Protein AF-A0AA36IK86-F1 (afdb_monomer_lite)

Secondary structure (DSSP, 8-state):
-HHHHHHHHHHTTS----S-PPPTHHHHHHHH-HHHHHHHHHHHHHHSS-S-------------HHHHHHHHHHHHTT--TTS-SSS--S----SSHHHHHHHHTTS-HHHHHHHHHHHTTS---S-S--HHHHHHHHHHHHHHHHH---HHHHHHHHHHHHHH---SS-HHHHHHHHHHHHHH--SS--HHHHHHHHHHHHHHHHHHHHHHHHHHHHHHHHHHHHT-----------------HHHHHHHHHHHHHHHHHHHHHTT--HHHHHHHHHHHHHH---------BPPPTTSPPPTTTB-----HHHHHHHHHHHHHHSEEEEE--TTSSHHHHHHHHHHH-TTTEEE-PPPPGGGTT-HHHHHHHHHHHHHTT-GGGTT--HHHHHHHHHHTT-EEEEETGGGGGG-HHHHHHHHS--TT-SSPPEEEEEES-S-EE-TT--EEPPPTT--EEEEE------THHHHHHHHHTT--B-HHHHHHHHHHTTT-HHHHHHHHHHHHHHTTT--PPB-HHHHHHHHHHHHHT--TT---TTSHHHHHTTSTTTS--GGGSSGGG--HHHHHHHHH--BS---HHHHHHHHHHTSEEEPPPP-SSPPPSEEE--TTSTT--EEES-HHHHHHHHHHHHHHH--EEEE----SSHHHHHHHHGGG--HHHHHS----TT-------TTSSPPHHHHHHHHHHHHHHHTS-EEEEEETTTEEEEEEEE-TTS-EEEEEEEEGGGHHHHHHHHHHGGG-TT-HHHHT-SEEEEEEE--HHHHHHHHHHSPSSSEEEEEEE-TTSSEEEEEEE-TTSPPEEEEEE-SS--EEEEE-SSSSSEEEEE-EEEEE-PPPTT----PPPEEEEEEE-TTSSS-EE-S--EEE-S---SHHHHHHHHHHHHHHHHHHHHHHHHHHHHHHHHHHHTS------------SS-SSSS---------EEEEEE---

Sequence (968 aa):
MCLCLLGIALALLVQPSPLSPPPRTLLEEFLGSRSMKSLLWMFLFRAECQDNSAEAGDTLFFHEGNALALLIAVAEHGLGLGNVEGLAADSFGLQESLSAAHEFSRGIEPALVACWSRLACQGCTRGQQCRGLGDMCIRTLGFLAARTGSISRRRQAIAEAERVLQDNDTVEKIKAVLRKAQKINPGKWTLSGKKDELKQKLREFVEEAKATLKGLKEDSRRAQVTSWHPGRGGVASRASPQQDSGAEDRRDLEEVVAEADRVLEDNGTVKETKAVLRKAQKIYPEEMPVKRRIPKAEDPAVFTTDVFIPLDETIRKLDVLLQDERVVFLRAGVASGKSTLAQHLCTTQPSKYFGVHAPLAKDATIFEMWDRKMRAAVWGQNSNVKDKDLQDMIRLIYDNDQVLVFDECHLLFACPEFHEQFLKKPSCLKRRPMVLLLSAASEGTDQQGRTYLTPAAVTAKYMWTPPIPHANELVDQLAEADVYLSQDAVAFFMDFCAGHRSLFIRSMEWVQQKQSGDSTRWDLTRAQGEVSQAWDTDNWTETSDDSLMGKLQTVRAIRVNGAFSDPQSIPQQFVDILCEGPTAGMDANLRRKLTLFGFTLPVVPATDRIPEEFTPLDWAKLGTKYGVANYMMASYYRQALAKKRQLTVDVDRSPTSCTDLLLRALPYLLFADVVAIQGDKFGIRSDVSQEELPFEVHYTHAAVRELKRLVGSTNSLESTKKGKVDIYTTLEDGSTFAIEAVMSSRGATSIAKHRDRFESASMTNYAHAQHKCLLIIGKCGDMREIVGKVRDGIEVVGLAPNPSHTGYYVYVKRQGEKVVDFHIPCDGVARGFSWKDEEPFFEISSAQKFKYIEPGSAAPQRPPAVWVCQLGSPDGKNFEVIGNPFQVKGVLANVDDLKKASSQTESYAMLMKLTYTARRTAAGLNQMKNQKSTVANPRQTAMDSRFQLELLEPHSLRLLLAVVTVLG

Radius of gyration: 41.14 Å; chains: 1; bounding box: 147×121×118 Å

Organism: NCBI:txid2562239

pLDDT: mean 70.1, std 23.47, range [23.95, 98.12]

Foldseek 3Di:
DVVVVVVVVVVVVPDDDDDDDDDPVVVCVQVVDPVVVVVVVVVVVVVVPPDDDDDDDDDDDDDDPDPVVVVVVCVVPVDDPPPPPPPDPDDDDPPVVVVVVVVVVVVCVVVVVVVVVVVVPPDDDDDDDCPPVVVVVVVVLVVVLVPDPDPVVVVVSVVVVVVVPPDDPPPVVVVVVVVVVCVVDVDDDDLVVLLVVLLVVLVVLLVVLVVVLVVVVVVVVVVVVVVPDPDDDDDDDDDDDDDPVVVVLSVLSVVLSVQSVCCNVVSHDPVSSVVSVVSSCVSDVPCPQQLAALDALPDQDDPRRYQDDDCPVVVVVVLVVCVVLLAAEEAAFPSQRLVNVLVVCCVVCVVAEFEQEADDLQCLQPQVRSVVSRLVRVCVPPVVRPPDDPLVVQVVQQVSLHEYEYAQCLSNQSHCVRVCSALPADPVDPGGHRYYHYHLFQWHAHPVRDIGGNDPSHPNYWHFRDDQDQLVSRQVSLVSNLQAEDSLLSLVLCLQCVVSVSLSSLLSVLSSVVCVVPSDYDYNLNSLQLLLVLCVVVPLPDCPCNGSSNSNCVNLLAAFDDQPNDLLSDDVVLVQCLFFNWFLPDDRSVRRVCSRRRQKHFDDFDDLDDDDSIHGDDCVDRGGIIHGSAQNNSSSSVNVQCVPWVWDKAFFQDAPAVVQLQLQQLLQCAPSQLSSPPPDPPRDDQPAPPQSHGFFLSVLVSSQVRSCVHNNAWDWDDDPFQDTFSIWDAHPVRAIATEDEDECVVDPVVLQVRVCLLVDPRNNNNVVHPAYEYEYEHASPCQQVSQVPHDADHKYWYWHQDSSNQWTWIWIDHHPDHIDIGIGGNSSFRWGKDADPDPVRIDIGGSMGGDDTHNRPNPPPDFFWKKKFKWWDPPVPDIDTDDDIDTDPDDDPDDVSVVVSVVVVVVVVVVVVVVVVVVVVVVVVVVVVVDDDDDDDDDDDDDDDPPDDDDDDDDDTPIDMDMDGDGD

Structure (mmCIF, N/CA/C/O backbone):
data_AF-A0AA36IK86-F1
#
_entry.id   AF-A0AA36IK86-F1
#
loop_
_atom_site.group_PDB
_atom_site.id
_atom_site.type_symbol
_atom_site.label_atom_id
_atom_site.label_alt_id
_atom_site.label_comp_id
_atom_site.label_asym_id
_atom_site.label_entity_id
_atom_site.label_seq_id
_atom_site.pdbx_PDB_ins_code
_atom_site.Cartn_x
_atom_site.Cartn_y
_atom_site.Cartn_z
_atom_site.occupancy
_atom_site.B_iso_or_equiv
_atom_site.auth_seq_id
_atom_site.auth_comp_id
_atom_site.auth_asym_id
_atom_site.auth_atom_id
_atom_site.pdbx_PDB_model_num
ATOM 1 N N . MET A 1 1 ? 42.528 15.515 8.297 1.00 35.38 1 MET A N 1
ATOM 2 C CA . MET A 1 1 ? 43.358 14.993 7.186 1.00 35.38 1 MET A CA 1
ATOM 3 C C . MET A 1 1 ? 43.595 16.020 6.081 1.00 35.38 1 MET A C 1
ATOM 5 O O . MET A 1 1 ? 44.750 16.339 5.850 1.00 35.38 1 MET A O 1
ATOM 9 N N . CYS A 1 2 ? 42.565 16.603 5.451 1.00 32.81 2 CYS A N 1
ATOM 10 C CA . CYS A 1 2 ? 42.760 17.559 4.343 1.00 32.81 2 CYS A CA 1
ATOM 11 C C . CYS A 1 2 ? 43.526 18.840 4.735 1.00 32.81 2 CYS A C 1
ATOM 13 O O . CYS A 1 2 ? 44.369 19.298 3.975 1.00 32.81 2 CYS A O 1
ATOM 15 N N . LEU A 1 3 ? 43.323 19.362 5.951 1.00 38.00 3 LEU A N 1
ATOM 16 C CA . LEU A 1 3 ? 44.092 20.505 6.473 1.00 38.00 3 LEU A CA 1
ATOM 17 C C . LEU A 1 3 ? 45.570 20.166 6.755 1.00 38.00 3 LEU A C 1
ATOM 19 O O . LEU A 1 3 ? 46.433 21.023 6.605 1.00 38.00 3 LEU A O 1
ATOM 23 N N . CYS A 1 4 ? 45.881 18.910 7.093 1.00 38.34 4 CYS A N 1
ATOM 24 C CA . CYS A 1 4 ? 47.262 18.454 7.286 1.00 38.34 4 CYS A CA 1
ATOM 25 C C . CYS A 1 4 ? 47.987 18.274 5.944 1.00 38.34 4 CYS A C 1
ATOM 27 O O . CYS A 1 4 ? 49.157 18.618 5.834 1.00 38.34 4 CYS A O 1
ATOM 29 N N . LEU A 1 5 ? 47.282 17.797 4.911 1.00 42.06 5 LEU A N 1
ATOM 30 C CA . LEU A 1 5 ? 47.824 17.669 3.553 1.00 42.06 5 LEU A CA 1
ATOM 31 C C . LEU A 1 5 ? 48.064 19.040 2.898 1.00 42.06 5 LEU A C 1
ATOM 33 O O . LEU A 1 5 ? 49.066 19.218 2.211 1.00 42.06 5 LEU A O 1
ATOM 37 N N . LEU A 1 6 ? 47.207 20.029 3.181 1.00 46.16 6 LEU A N 1
ATOM 38 C CA . LEU A 1 6 ? 47.391 21.408 2.720 1.00 46.16 6 LEU A CA 1
ATOM 39 C C . LEU A 1 6 ? 48.584 22.096 3.413 1.00 46.16 6 LEU A C 1
ATOM 41 O O . LEU A 1 6 ? 49.350 22.801 2.760 1.00 46.16 6 LEU A O 1
ATOM 45 N N . GLY A 1 7 ? 48.791 21.836 4.711 1.00 43.41 7 GLY A N 1
ATOM 46 C CA . GLY A 1 7 ? 49.955 22.327 5.459 1.00 43.41 7 GLY A CA 1
ATOM 47 C C . GLY A 1 7 ? 51.288 21.743 4.972 1.00 43.41 7 GLY A C 1
ATOM 48 O O . GLY A 1 7 ? 52.281 22.462 4.909 1.00 43.41 7 GLY A O 1
ATOM 49 N N . ILE A 1 8 ? 51.307 20.471 4.555 1.00 45.62 8 ILE A N 1
ATOM 50 C CA . ILE A 1 8 ? 52.496 19.817 3.981 1.00 45.62 8 ILE A CA 1
ATOM 51 C C . ILE A 1 8 ? 52.805 20.367 2.578 1.00 45.62 8 ILE A C 1
ATOM 53 O O . ILE A 1 8 ? 53.964 20.632 2.270 1.00 45.62 8 ILE A O 1
ATOM 57 N N . ALA A 1 9 ? 51.784 20.611 1.748 1.00 42.94 9 ALA A N 1
ATOM 58 C CA . ALA A 1 9 ? 51.962 21.188 0.413 1.00 42.94 9 ALA A CA 1
ATOM 59 C C . ALA A 1 9 ? 52.493 22.635 0.454 1.00 42.94 9 ALA A C 1
ATOM 61 O O . ALA A 1 9 ? 53.345 23.002 -0.352 1.00 42.94 9 ALA A O 1
ATOM 62 N N . LEU A 1 10 ? 52.042 23.441 1.423 1.00 44.66 10 LEU A N 1
ATOM 63 C CA . LEU A 1 10 ? 52.529 24.810 1.630 1.00 44.66 10 LEU A CA 1
ATOM 64 C C . LEU A 1 10 ? 53.936 24.852 2.248 1.00 44.66 10 LEU A C 1
ATOM 66 O O . LEU A 1 10 ? 54.736 25.703 1.869 1.00 44.66 10 LEU A O 1
ATOM 70 N N . ALA A 1 11 ? 54.278 23.910 3.133 1.00 37.47 11 ALA A N 1
ATOM 71 C CA . ALA A 1 11 ? 55.625 23.802 3.702 1.00 37.47 11 ALA A CA 1
ATOM 72 C C . ALA A 1 11 ? 56.690 23.405 2.660 1.00 37.47 11 ALA A C 1
ATOM 74 O O . ALA A 1 11 ? 57.842 23.821 2.771 1.00 37.47 11 ALA A O 1
ATOM 75 N N . LEU A 1 12 ? 56.305 22.658 1.618 1.00 43.16 12 LEU A N 1
ATOM 76 C CA . LEU A 1 12 ? 57.186 22.280 0.505 1.00 43.16 12 LEU A CA 1
ATOM 77 C C . LEU A 1 12 ? 57.444 23.422 -0.497 1.00 43.16 12 LEU A C 1
ATOM 79 O O . LEU A 1 12 ? 58.373 23.325 -1.294 1.00 43.16 12 LEU A O 1
ATOM 83 N N . LEU A 1 13 ? 56.669 24.512 -0.447 1.00 40.81 13 LE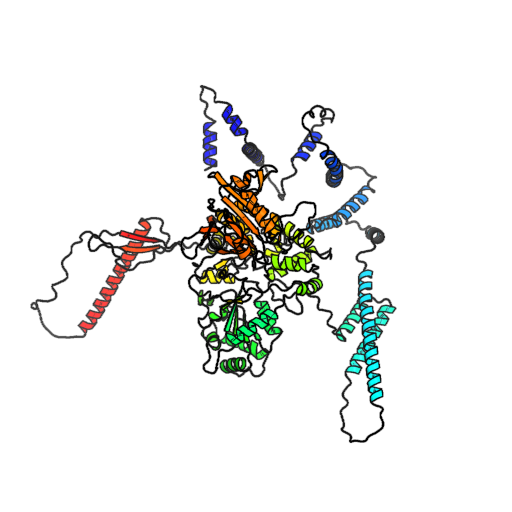U A N 1
ATOM 84 C CA . LEU A 1 13 ? 56.789 25.659 -1.359 1.00 40.81 13 LEU A CA 1
ATOM 85 C C . LEU A 1 13 ? 57.684 26.798 -0.830 1.00 40.81 13 LEU A C 1
ATOM 87 O O . LEU A 1 13 ? 57.946 27.743 -1.568 1.00 40.81 13 LEU A O 1
ATOM 91 N N . VAL A 1 14 ? 58.163 26.731 0.421 1.00 38.38 14 VAL A N 1
ATOM 92 C CA . VAL A 1 14 ? 58.849 27.859 1.097 1.00 38.38 14 VAL A CA 1
ATOM 93 C C . VAL A 1 14 ? 60.348 27.613 1.363 1.00 38.38 14 VAL A C 1
ATOM 95 O O . VAL A 1 14 ? 61.009 28.441 1.983 1.00 38.38 14 VAL A O 1
ATOM 98 N N . GLN A 1 15 ? 60.960 26.538 0.853 1.00 34.00 15 GLN A N 1
ATOM 99 C CA . GLN A 1 15 ? 62.421 26.388 0.950 1.00 34.00 15 GLN A CA 1
ATOM 100 C C . GLN A 1 15 ? 63.154 26.916 -0.295 1.00 34.00 15 GLN A C 1
ATOM 102 O O . GLN A 1 15 ? 62.905 26.428 -1.397 1.00 34.00 15 GLN A O 1
ATOM 107 N N . PRO A 1 16 ? 64.105 27.860 -0.150 1.00 38.59 16 PRO A N 1
ATOM 108 C CA . PRO A 1 16 ? 64.992 28.234 -1.235 1.00 38.59 16 PRO A CA 1
ATOM 109 C C . PRO A 1 16 ? 66.139 27.219 -1.297 1.00 38.59 16 PRO A C 1
ATOM 111 O O . PRO A 1 16 ? 66.931 27.100 -0.364 1.00 38.59 16 PRO A O 1
ATOM 114 N N . SER A 1 17 ? 66.257 26.490 -2.403 1.00 32.44 17 SER A N 1
ATOM 115 C CA . SER A 1 17 ? 67.510 25.828 -2.772 1.00 32.44 17 SER A CA 1
ATOM 116 C C . SER A 1 17 ? 67.908 26.236 -4.187 1.00 32.44 17 SER A C 1
ATOM 118 O O . SER A 1 17 ? 67.065 26.224 -5.087 1.00 32.44 17 SER A O 1
ATOM 120 N N . PRO A 1 18 ? 69.174 26.628 -4.405 1.00 43.75 18 PRO A N 1
ATOM 121 C CA . PRO A 1 18 ? 69.673 26.980 -5.716 1.00 43.75 18 PRO A CA 1
ATOM 122 C C . PRO A 1 18 ? 70.100 25.685 -6.399 1.00 43.75 18 PRO A C 1
ATOM 124 O O . PRO A 1 18 ? 71.032 25.051 -5.927 1.00 43.75 18 PRO A O 1
ATOM 127 N N . LEU A 1 19 ? 69.400 25.276 -7.459 1.00 43.16 19 LEU A N 1
ATOM 128 C CA . LEU A 1 19 ? 69.909 24.549 -8.637 1.00 43.16 19 LEU A CA 1
ATOM 129 C C . LEU A 1 19 ? 68.734 23.847 -9.345 1.00 43.16 19 LEU A C 1
ATOM 131 O O . LEU A 1 19 ? 68.124 22.928 -8.809 1.00 43.16 19 LEU A O 1
ATOM 135 N N . SER A 1 20 ? 68.502 24.268 -10.594 1.00 38.41 20 SER A N 1
ATOM 136 C CA . SER A 1 20 ? 67.535 23.787 -11.604 1.00 38.41 20 SER A CA 1
ATOM 137 C C . SER A 1 20 ? 66.056 24.224 -11.468 1.00 38.41 20 SER A C 1
ATOM 139 O O . SER A 1 20 ? 65.509 24.231 -10.367 1.00 38.41 20 SER A O 1
ATOM 141 N N . PRO A 1 21 ? 65.389 24.618 -12.580 1.00 37.47 21 PRO A N 1
ATOM 142 C CA . PRO A 1 21 ? 63.976 24.998 -12.575 1.00 37.47 21 PRO A CA 1
ATOM 143 C C . PRO A 1 21 ? 63.061 23.760 -12.699 1.00 37.47 21 PRO A C 1
ATOM 145 O O . PRO A 1 21 ? 63.395 22.839 -13.447 1.00 37.47 21 PRO A O 1
ATOM 148 N N . PRO A 1 22 ? 61.887 23.724 -12.038 1.00 35.78 22 PRO A N 1
ATOM 149 C CA . PRO A 1 22 ? 60.910 22.651 -12.215 1.00 35.78 22 PRO A CA 1
ATOM 150 C C . PRO A 1 22 ? 60.043 22.865 -13.479 1.00 35.78 22 PRO A C 1
ATOM 152 O O . PRO A 1 22 ? 59.954 23.986 -13.994 1.00 35.78 22 PRO A O 1
ATOM 155 N N . PRO A 1 23 ? 59.393 21.808 -14.008 1.00 37.34 23 PRO A N 1
ATOM 156 C CA . PRO A 1 23 ? 58.705 21.847 -15.296 1.00 37.34 23 PRO A CA 1
ATOM 157 C C . PRO A 1 23 ? 57.357 22.581 -15.199 1.00 37.34 23 PRO A C 1
ATOM 159 O O . PRO A 1 23 ? 56.517 22.268 -14.357 1.00 37.34 23 PRO A O 1
ATOM 162 N N . ARG A 1 24 ? 57.129 23.541 -16.106 1.00 37.25 24 ARG A N 1
ATOM 163 C CA . ARG A 1 24 ? 55.901 24.361 -16.208 1.00 37.25 24 ARG A CA 1
ATOM 164 C C . ARG A 1 24 ? 54.607 23.566 -16.462 1.00 37.25 24 ARG A C 1
ATOM 166 O O . ARG A 1 24 ? 53.527 24.104 -16.253 1.00 37.25 24 ARG A O 1
ATOM 173 N N . THR A 1 25 ? 54.691 22.300 -16.859 1.00 39.88 25 THR A N 1
ATOM 174 C CA . THR A 1 25 ? 53.545 21.492 -17.311 1.00 39.88 25 THR A CA 1
ATOM 175 C C . THR A 1 25 ? 52.642 20.971 -16.189 1.00 39.88 25 THR A C 1
ATOM 177 O O . THR A 1 25 ? 51.446 20.818 -16.405 1.00 39.88 25 THR A O 1
ATOM 180 N N . LEU A 1 26 ? 53.149 20.792 -14.964 1.00 39.03 26 LEU A N 1
ATOM 181 C CA . LEU A 1 26 ? 52.327 20.323 -13.834 1.00 39.03 26 LEU A CA 1
ATOM 182 C C . LEU A 1 26 ? 51.438 21.425 -13.234 1.00 39.03 26 LEU A C 1
ATOM 184 O O . LEU A 1 26 ? 50.376 21.131 -12.696 1.00 39.03 26 LEU A O 1
ATOM 188 N N . LEU A 1 27 ? 51.835 22.697 -13.351 1.00 36.75 27 LEU A N 1
ATOM 189 C CA . LEU A 1 27 ? 51.058 23.830 -12.836 1.00 36.75 27 LEU A CA 1
ATOM 190 C C . LEU A 1 27 ? 49.898 24.205 -13.778 1.00 36.75 27 LEU A C 1
ATOM 192 O O . LEU A 1 27 ? 48.834 24.605 -13.309 1.00 36.75 27 LEU A O 1
ATOM 196 N N . GLU A 1 28 ? 50.070 24.028 -15.092 1.00 38.75 28 GLU A N 1
ATOM 197 C CA . GLU A 1 28 ? 49.016 24.265 -16.090 1.00 38.75 28 GLU A CA 1
ATOM 198 C C . GLU A 1 28 ? 47.935 23.170 -16.076 1.00 38.75 28 GLU A C 1
ATOM 200 O O . GLU A 1 28 ? 46.751 23.494 -16.182 1.00 38.75 28 GLU A O 1
ATOM 205 N N . GLU A 1 29 ? 48.290 21.903 -15.830 1.00 42.12 29 GLU A N 1
ATOM 206 C CA . GLU A 1 29 ? 47.296 20.833 -15.626 1.00 42.12 29 GLU A CA 1
ATOM 207 C C . GLU A 1 29 ? 46.556 20.964 -14.285 1.00 42.12 29 GLU A C 1
ATOM 209 O O . GLU A 1 29 ? 45.345 20.741 -14.220 1.00 42.12 29 GLU A O 1
ATOM 214 N N . PHE A 1 30 ? 47.236 21.408 -13.222 1.00 38.28 30 PHE A N 1
ATOM 215 C CA . PHE A 1 30 ? 46.611 21.592 -11.908 1.00 38.28 30 PHE A CA 1
ATOM 216 C C . PHE A 1 30 ? 45.671 22.813 -11.862 1.00 38.28 30 PHE A C 1
ATOM 218 O O . PHE A 1 30 ? 44.645 22.787 -11.179 1.00 38.28 30 PHE A O 1
ATOM 225 N N . LEU A 1 31 ? 45.976 23.868 -12.629 1.00 38.97 31 LEU A N 1
ATOM 226 C CA . LEU A 1 31 ? 45.147 25.075 -12.746 1.00 38.97 31 LEU A CA 1
ATOM 227 C C . LEU A 1 31 ? 44.125 25.015 -13.894 1.00 38.97 31 LEU A C 1
ATOM 229 O O . LEU A 1 31 ? 43.240 25.866 -13.947 1.00 38.97 31 LEU A O 1
ATOM 233 N N . GLY A 1 32 ? 44.196 24.033 -14.798 1.00 37.69 32 GLY A N 1
ATOM 234 C CA . GLY A 1 32 ? 43.261 23.859 -15.920 1.00 37.69 32 GLY A CA 1
ATOM 235 C C . GLY A 1 32 ? 41.886 23.293 -15.536 1.00 37.69 32 GLY A C 1
ATOM 236 O O . GLY A 1 32 ? 40.915 23.462 -16.275 1.00 37.69 32 GLY A O 1
ATOM 237 N N . SER A 1 33 ? 41.764 22.673 -14.360 1.00 43.38 33 SER A N 1
ATOM 238 C CA . SER A 1 33 ? 40.505 22.100 -13.868 1.00 43.38 33 SER A CA 1
ATOM 239 C C . SER A 1 33 ? 39.511 23.183 -13.420 1.00 43.38 33 SER A C 1
ATOM 241 O O . SER A 1 33 ? 39.787 23.963 -12.502 1.00 43.38 33 SER A O 1
ATOM 243 N N . ARG A 1 34 ? 38.309 23.200 -14.027 1.00 37.41 34 ARG A N 1
ATOM 244 C CA . ARG A 1 34 ? 37.188 24.099 -13.659 1.00 37.41 34 ARG A CA 1
ATOM 245 C C . ARG A 1 34 ? 36.874 24.055 -12.158 1.00 37.41 34 ARG A C 1
ATOM 247 O O . ARG A 1 34 ? 36.582 25.093 -11.575 1.00 37.41 34 ARG A O 1
ATOM 254 N N . SER A 1 35 ? 37.009 22.890 -11.528 1.00 40.47 35 SER A N 1
ATOM 255 C CA . SER A 1 35 ? 36.700 22.683 -10.109 1.00 40.47 35 SER A CA 1
ATOM 256 C C . SER A 1 35 ? 37.719 23.343 -9.170 1.00 40.47 35 SER A C 1
ATOM 258 O O . SER A 1 35 ? 37.343 23.847 -8.114 1.00 40.47 35 SER A O 1
ATOM 260 N N . MET A 1 36 ? 38.998 23.402 -9.562 1.00 42.16 36 MET A N 1
ATOM 261 C CA . MET A 1 36 ? 40.055 24.042 -8.764 1.00 42.16 36 MET A CA 1
ATOM 262 C C . MET A 1 36 ? 40.052 25.564 -8.902 1.00 42.16 36 MET A C 1
ATOM 264 O O . MET A 1 36 ? 40.287 26.256 -7.914 1.00 42.16 36 MET A O 1
ATOM 268 N N . LYS A 1 37 ? 39.693 26.103 -10.078 1.00 41.16 37 LYS A N 1
ATOM 269 C CA . LYS A 1 37 ? 39.478 27.551 -10.244 1.00 41.16 37 LYS A CA 1
ATOM 270 C C . LYS A 1 37 ? 38.334 28.049 -9.359 1.00 41.16 37 LYS A C 1
ATOM 272 O O . LYS A 1 37 ? 38.489 29.080 -8.717 1.00 41.16 37 LYS A O 1
ATOM 277 N N . SER A 1 38 ? 37.239 27.293 -9.250 1.00 42.47 38 SER A N 1
ATOM 278 C CA . SER A 1 38 ? 36.117 27.617 -8.354 1.00 42.47 38 SER A CA 1
ATOM 279 C C . SER A 1 38 ? 36.476 27.511 -6.865 1.00 42.47 38 SER A C 1
ATOM 281 O O . SER A 1 38 ? 36.053 28.357 -6.081 1.00 42.47 38 SER A O 1
ATOM 283 N N . LEU A 1 39 ? 37.298 26.530 -6.470 1.00 42.41 39 LEU A N 1
ATOM 284 C CA . LEU A 1 39 ? 37.791 26.384 -5.090 1.00 42.41 39 LEU A CA 1
ATOM 285 C C . LEU A 1 39 ? 38.780 27.490 -4.690 1.00 42.41 39 LEU A C 1
ATOM 287 O O . LEU A 1 39 ? 38.699 28.000 -3.573 1.00 42.41 39 LEU A O 1
ATOM 291 N N . LEU A 1 40 ? 39.672 27.894 -5.599 1.00 37.19 40 LEU A N 1
ATOM 292 C CA . LEU A 1 40 ? 40.621 28.990 -5.385 1.00 37.19 40 LEU A CA 1
ATOM 293 C C . LEU A 1 40 ? 39.899 30.347 -5.292 1.00 37.19 40 LEU A C 1
ATOM 295 O O . LEU A 1 40 ? 40.250 31.174 -4.453 1.00 37.19 40 LEU A O 1
ATOM 299 N N . TRP A 1 41 ? 38.839 30.542 -6.085 1.00 38.78 41 TRP A N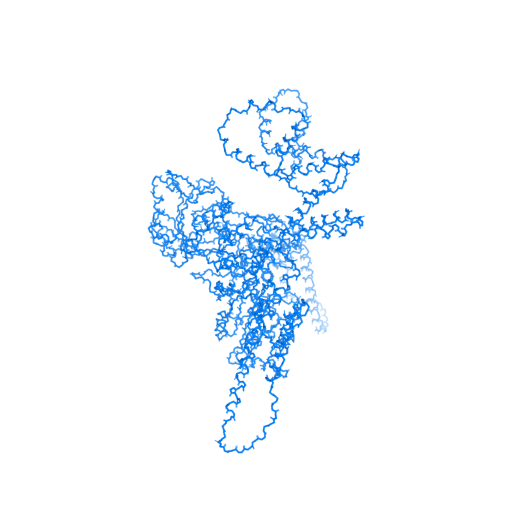 1
ATOM 300 C CA . TRP A 1 41 ? 37.995 31.741 -6.028 1.00 38.78 41 TRP A CA 1
ATOM 301 C C . TRP A 1 41 ? 37.149 31.797 -4.746 1.00 38.78 41 TRP A C 1
ATOM 303 O O . TRP A 1 41 ? 37.068 32.844 -4.114 1.00 38.78 41 TRP A O 1
ATOM 313 N N . MET A 1 42 ? 36.605 30.661 -4.288 1.00 38.22 42 MET A N 1
ATOM 314 C CA . MET A 1 42 ? 35.919 30.567 -2.989 1.00 38.22 42 MET A CA 1
ATOM 315 C C . MET A 1 42 ? 36.841 30.858 -1.796 1.00 38.22 42 MET A C 1
ATOM 317 O O . MET A 1 42 ? 36.387 31.414 -0.797 1.00 38.22 42 MET A O 1
ATOM 321 N N . PHE A 1 43 ? 38.121 30.478 -1.873 1.00 35.72 43 PHE A N 1
ATOM 322 C CA . PHE A 1 43 ? 39.086 30.729 -0.798 1.00 35.72 43 PHE A CA 1
ATOM 323 C C . PHE A 1 43 ? 39.554 32.188 -0.754 1.00 35.72 43 PHE A C 1
ATOM 325 O O . PHE A 1 43 ? 39.669 32.743 0.338 1.00 35.72 43 PHE A O 1
ATOM 332 N N . LEU A 1 44 ? 39.755 32.822 -1.914 1.00 34.19 44 LEU A N 1
ATOM 333 C CA . LEU A 1 44 ? 40.089 34.248 -1.998 1.00 34.19 44 LEU A CA 1
ATOM 334 C C . LEU A 1 44 ? 38.922 35.131 -1.527 1.00 34.19 44 LEU A C 1
ATOM 336 O O . LEU A 1 44 ? 39.143 36.069 -0.771 1.00 34.19 44 LEU A O 1
ATOM 340 N N . PHE A 1 45 ? 37.677 34.755 -1.838 1.00 35.22 45 PHE A N 1
ATOM 341 C CA . PHE A 1 45 ? 36.485 35.489 -1.390 1.00 35.22 45 PHE A CA 1
ATOM 342 C C . PHE A 1 45 ? 36.224 35.361 0.124 1.00 35.22 45 PHE A C 1
ATOM 344 O O . PHE A 1 45 ? 35.640 36.245 0.745 1.00 35.22 45 PHE A O 1
ATOM 351 N N . ARG A 1 46 ? 36.683 34.269 0.754 1.00 33.16 46 ARG A N 1
ATOM 352 C CA . ARG A 1 46 ? 36.557 34.065 2.208 1.00 33.16 46 ARG A CA 1
ATOM 353 C C . ARG A 1 46 ? 37.632 34.804 3.012 1.00 33.16 46 ARG A C 1
ATOM 355 O O . ARG A 1 46 ? 37.398 35.089 4.182 1.00 33.16 46 ARG A O 1
ATOM 362 N N . ALA A 1 47 ? 38.771 35.127 2.398 1.00 29.83 47 ALA A N 1
ATOM 363 C CA . ALA A 1 47 ? 39.835 35.914 3.023 1.00 29.83 47 ALA A CA 1
ATOM 364 C C . ALA A 1 47 ? 39.523 37.425 3.065 1.00 29.83 47 ALA A C 1
ATOM 366 O O . ALA A 1 47 ? 40.086 38.131 3.892 1.00 29.83 47 ALA A O 1
ATOM 367 N N . GLU A 1 48 ? 38.582 37.907 2.245 1.00 31.88 48 GLU A N 1
ATOM 368 C CA . GLU A 1 48 ? 38.151 39.317 2.202 1.00 31.88 48 GLU A CA 1
ATOM 369 C C . GLU A 1 48 ? 36.924 39.631 3.085 1.00 31.88 48 GLU A C 1
ATOM 371 O O . GLU A 1 48 ? 36.521 40.782 3.200 1.00 31.88 48 GLU A O 1
ATOM 376 N N . CYS A 1 49 ? 36.341 38.628 3.756 1.00 31.36 49 CYS A N 1
ATOM 377 C CA . CYS A 1 49 ? 35.158 38.782 4.622 1.00 31.36 49 CYS A CA 1
ATOM 378 C C . CYS A 1 49 ? 35.458 38.621 6.126 1.00 31.36 49 CYS A C 1
ATOM 380 O O . CYS A 1 49 ? 34.597 38.195 6.898 1.00 31.36 49 CYS A O 1
ATOM 382 N N . GLN A 1 50 ? 36.670 38.962 6.562 1.00 30.75 50 GLN A N 1
ATOM 383 C CA . GLN A 1 50 ? 36.969 39.190 7.976 1.00 30.75 50 GLN A CA 1
ATOM 384 C C . GLN A 1 50 ? 37.577 40.578 8.159 1.00 30.75 50 GLN A C 1
ATOM 386 O O . GLN A 1 50 ? 38.777 40.706 8.348 1.00 30.75 50 GLN A O 1
ATOM 391 N N . ASP A 1 51 ? 36.725 41.603 8.106 1.00 28.20 51 ASP A N 1
ATOM 392 C CA . ASP A 1 51 ? 36.786 42.689 9.082 1.00 28.20 51 ASP A CA 1
ATOM 393 C C . ASP A 1 51 ? 35.460 43.473 9.140 1.00 28.20 51 ASP A C 1
ATOM 395 O O . ASP A 1 51 ? 34.973 44.029 8.160 1.00 28.20 51 ASP A O 1
ATOM 399 N N . ASN A 1 52 ? 34.935 43.525 10.364 1.00 27.42 52 ASN A N 1
ATOM 400 C CA . ASN A 1 52 ? 33.899 44.392 10.927 1.00 27.42 52 ASN A CA 1
ATOM 401 C C . ASN A 1 52 ? 32.397 44.142 10.673 1.00 27.42 52 ASN A C 1
ATOM 403 O O . ASN A 1 52 ? 31.878 43.934 9.584 1.00 27.42 52 ASN A O 1
ATOM 407 N N . SER A 1 53 ? 31.716 44.181 11.816 1.00 31.89 53 SER A N 1
ATOM 408 C CA . SER A 1 53 ? 30.352 43.810 12.167 1.00 31.89 53 SER A CA 1
ATOM 409 C C . SER A 1 53 ? 29.278 44.814 11.742 1.00 31.89 53 SER A C 1
ATOM 411 O O . SER A 1 53 ? 29.463 46.010 11.948 1.00 31.89 53 SER A O 1
ATOM 413 N N . ALA A 1 54 ? 28.099 44.327 11.350 1.00 30.20 54 ALA A N 1
ATOM 414 C CA . ALA A 1 54 ? 26.899 44.240 12.203 1.00 30.20 54 ALA A CA 1
ATOM 415 C C . ALA A 1 54 ? 25.600 44.249 11.368 1.00 30.20 54 ALA A C 1
ATOM 417 O O . ALA A 1 54 ? 25.427 45.067 10.476 1.00 30.20 54 ALA A O 1
ATOM 418 N N . GLU A 1 55 ? 24.689 43.359 11.771 1.00 29.78 55 GLU A N 1
ATOM 419 C CA . GLU A 1 55 ? 23.238 43.323 11.527 1.00 29.78 55 GLU A CA 1
ATOM 420 C C . GLU A 1 55 ? 22.663 42.984 10.134 1.00 29.78 55 GLU A C 1
ATOM 422 O O . GLU A 1 55 ? 22.800 43.700 9.152 1.00 29.78 55 GLU A O 1
ATOM 427 N N . ALA A 1 56 ? 21.871 41.901 10.179 1.00 30.53 56 ALA A N 1
ATOM 428 C CA . ALA A 1 56 ? 20.698 41.551 9.376 1.00 30.53 56 ALA A CA 1
ATOM 429 C C . ALA A 1 56 ? 20.872 41.331 7.862 1.00 30.53 56 ALA A C 1
ATOM 431 O O . ALA A 1 56 ? 21.057 42.257 7.080 1.00 30.53 56 ALA A O 1
ATOM 432 N N . GLY A 1 57 ? 20.642 40.090 7.420 1.00 25.89 57 GLY A N 1
ATOM 433 C CA . GLY A 1 57 ? 20.447 39.814 6.000 1.00 25.89 57 GLY A CA 1
ATOM 434 C C . GLY A 1 57 ? 20.187 38.351 5.680 1.00 25.89 57 GLY A C 1
ATOM 435 O O . GLY A 1 57 ? 21.102 37.533 5.693 1.00 25.89 57 GLY A O 1
ATOM 436 N N . ASP A 1 58 ? 18.927 38.062 5.366 1.00 28.20 58 ASP A N 1
ATOM 437 C CA . ASP A 1 58 ? 18.447 36.828 4.758 1.00 28.20 58 ASP A CA 1
ATOM 438 C C . ASP A 1 58 ? 19.271 36.413 3.534 1.00 28.20 58 ASP A C 1
ATOM 440 O O . ASP A 1 58 ? 19.620 37.211 2.664 1.00 28.20 58 ASP A O 1
ATOM 444 N N . THR A 1 59 ? 19.535 35.115 3.451 1.00 25.52 59 THR A N 1
ATOM 445 C CA . THR A 1 59 ? 20.176 34.462 2.313 1.00 25.52 59 THR A CA 1
ATOM 446 C C . THR A 1 59 ? 19.106 34.046 1.301 1.00 25.52 59 THR A C 1
ATOM 448 O O . THR A 1 59 ? 18.201 33.285 1.641 1.00 25.52 59 THR A O 1
ATOM 451 N N . LEU A 1 60 ? 19.216 34.491 0.044 1.00 25.95 60 LEU A N 1
ATOM 452 C CA . LEU A 1 60 ? 18.443 33.946 -1.077 1.00 25.95 60 LEU A CA 1
ATOM 453 C C . LEU A 1 60 ? 19.298 33.900 -2.358 1.00 25.95 60 LEU A C 1
ATOM 455 O O . LEU A 1 60 ? 19.691 34.928 -2.893 1.00 25.95 60 LEU A O 1
ATOM 459 N N . PHE A 1 61 ? 19.564 32.660 -2.780 1.00 27.39 61 PHE A N 1
ATOM 460 C CA . PHE A 1 61 ? 19.772 32.107 -4.127 1.00 27.39 61 PHE A CA 1
ATOM 461 C C . PHE A 1 61 ? 20.705 32.772 -5.163 1.00 27.39 61 PHE A C 1
ATOM 463 O O . PHE A 1 61 ? 20.490 33.869 -5.665 1.00 27.39 61 PHE A O 1
ATOM 470 N N . PHE A 1 62 ? 21.662 31.951 -5.608 1.00 24.83 62 PHE A N 1
ATOM 471 C CA . PHE A 1 62 ? 22.392 32.034 -6.873 1.00 24.83 62 PHE A CA 1
ATOM 472 C C . PHE A 1 62 ? 21.551 31.447 -8.023 1.00 24.83 62 PHE A C 1
ATOM 474 O O . PHE A 1 62 ? 21.208 30.269 -7.966 1.00 24.83 62 PHE A O 1
ATOM 481 N N . HIS A 1 63 ? 21.287 32.237 -9.069 1.00 31.36 63 HIS A N 1
ATOM 482 C CA . HIS A 1 63 ? 21.483 31.890 -10.492 1.00 31.36 63 HIS A CA 1
ATOM 483 C C . HIS A 1 63 ? 20.983 33.041 -11.385 1.00 31.36 63 HIS A C 1
ATOM 485 O O . HIS A 1 63 ? 19.911 32.944 -11.956 1.00 31.36 63 HIS A O 1
ATOM 491 N N . GLU A 1 64 ? 21.743 34.140 -11.506 1.00 33.16 64 GLU A N 1
ATOM 492 C CA . GLU A 1 64 ? 21.500 35.185 -12.534 1.00 33.16 64 GLU A CA 1
ATOM 493 C C . GLU A 1 64 ? 22.680 36.187 -12.674 1.00 33.16 64 GLU A C 1
ATOM 495 O O . GLU A 1 64 ? 22.513 37.370 -12.951 1.00 33.16 64 GLU A O 1
ATOM 500 N N . GLY A 1 65 ? 23.922 35.733 -12.458 1.00 34.19 65 GLY A N 1
ATOM 501 C CA . GLY A 1 65 ? 25.072 36.630 -12.235 1.00 34.19 65 GLY A CA 1
ATOM 502 C C . GLY A 1 65 ? 25.863 37.115 -13.459 1.00 34.19 65 GLY A C 1
ATOM 503 O O . GLY A 1 65 ? 26.666 38.030 -13.315 1.00 34.19 65 GLY A O 1
ATOM 504 N N . ASN A 1 66 ? 25.677 36.553 -14.658 1.00 35.19 66 ASN A N 1
ATOM 505 C CA . ASN A 1 66 ? 26.633 36.805 -15.754 1.00 35.19 66 ASN A CA 1
ATOM 506 C C . ASN A 1 66 ? 26.231 37.941 -16.710 1.00 35.19 66 ASN A C 1
ATOM 508 O O . ASN A 1 66 ? 27.107 38.580 -17.284 1.00 35.19 66 ASN A O 1
ATOM 512 N N . ALA A 1 67 ? 24.938 38.246 -16.857 1.00 33.53 67 ALA A N 1
ATOM 513 C CA . ALA A 1 67 ? 24.484 39.356 -17.705 1.00 33.53 67 ALA A CA 1
ATOM 514 C C . ALA A 1 67 ? 24.539 40.710 -16.972 1.00 33.53 67 ALA A C 1
ATOM 516 O O . ALA A 1 67 ? 24.868 41.734 -17.568 1.00 33.53 67 ALA A O 1
ATOM 517 N N . LEU A 1 68 ? 24.275 40.707 -15.660 1.00 35.94 68 LEU A N 1
ATOM 518 C CA . LEU A 1 68 ? 24.252 41.919 -14.841 1.00 35.94 68 LEU A CA 1
ATOM 519 C C . LEU A 1 68 ? 25.668 42.440 -14.539 1.00 35.94 68 LEU A C 1
ATOM 521 O O . LEU A 1 68 ? 25.890 43.645 -14.577 1.00 35.94 68 LEU A O 1
ATOM 525 N N . ALA A 1 69 ? 26.644 41.547 -14.339 1.00 38.62 69 ALA A N 1
ATOM 526 C CA . ALA A 1 69 ? 28.046 41.925 -14.143 1.00 38.62 69 ALA A CA 1
ATOM 527 C C . ALA A 1 69 ? 28.668 42.569 -15.399 1.00 38.62 69 ALA A C 1
ATOM 529 O O . ALA A 1 69 ? 29.469 43.495 -15.287 1.00 38.62 69 ALA A O 1
ATOM 530 N N . LEU A 1 70 ? 28.254 42.134 -16.596 1.00 36.75 70 LEU A N 1
ATOM 531 C CA . LEU A 1 70 ? 28.714 42.704 -17.866 1.00 36.75 70 LEU A CA 1
ATOM 532 C C . LEU A 1 70 ? 28.109 44.098 -18.122 1.00 36.75 70 LEU A C 1
ATOM 534 O O . LEU A 1 70 ? 28.795 44.992 -18.607 1.00 36.75 70 LEU A O 1
ATOM 538 N N . LEU A 1 71 ? 26.841 44.305 -17.749 1.00 36.34 71 LEU A N 1
ATOM 539 C CA . LEU A 1 71 ? 26.147 45.594 -17.874 1.00 36.34 71 LEU A CA 1
ATOM 540 C C . LEU A 1 71 ? 26.625 46.632 -16.849 1.00 36.34 71 LEU A C 1
ATOM 542 O O . LEU A 1 71 ? 26.724 47.811 -17.184 1.00 36.34 71 LEU A O 1
ATOM 546 N N . ILE A 1 72 ? 26.975 46.201 -15.633 1.00 42.06 72 ILE A N 1
ATOM 547 C CA . ILE A 1 72 ? 27.553 47.075 -14.601 1.00 42.06 72 ILE A CA 1
ATOM 548 C C . ILE A 1 72 ? 28.980 47.496 -14.991 1.00 42.06 72 ILE A C 1
ATOM 550 O O . ILE A 1 72 ? 29.299 48.677 -14.907 1.00 42.06 72 ILE A O 1
ATOM 554 N N . ALA A 1 73 ? 29.794 46.595 -15.555 1.00 37.94 73 ALA A N 1
ATOM 555 C CA . ALA A 1 73 ? 31.142 46.930 -16.029 1.00 37.94 73 ALA A CA 1
ATOM 556 C C . ALA A 1 73 ? 31.156 47.926 -17.211 1.00 37.94 73 ALA A C 1
ATOM 558 O O . ALA A 1 73 ? 32.060 48.755 -17.315 1.00 37.94 73 ALA A O 1
ATOM 559 N N . VAL A 1 74 ? 30.146 47.883 -18.091 1.00 41.12 74 VAL A N 1
ATOM 560 C CA . VAL A 1 74 ? 29.991 48.844 -19.202 1.00 41.12 74 VAL A CA 1
ATOM 561 C C . VAL A 1 74 ? 29.492 50.207 -18.704 1.00 41.12 74 VAL A C 1
ATOM 563 O O . VAL A 1 74 ? 29.915 51.242 -19.221 1.00 41.12 74 VAL A O 1
ATOM 566 N N . ALA A 1 75 ? 28.639 50.222 -17.675 1.00 38.81 75 ALA A N 1
ATOM 567 C CA . ALA A 1 75 ? 28.110 51.445 -17.078 1.00 38.81 75 ALA A CA 1
ATOM 568 C C . ALA A 1 75 ? 29.121 52.168 -16.166 1.00 38.81 75 ALA A C 1
ATOM 570 O O . ALA A 1 75 ? 29.139 53.397 -16.144 1.00 38.81 75 ALA A O 1
ATOM 571 N N . GLU A 1 76 ? 29.985 51.437 -15.452 1.00 36.69 76 GLU A N 1
ATOM 572 C CA . GLU A 1 76 ? 30.952 52.019 -14.506 1.00 36.69 76 GLU A CA 1
ATOM 573 C C . GLU A 1 76 ? 32.257 52.512 -15.160 1.00 36.69 76 GLU A C 1
ATOM 575 O O . GLU A 1 76 ? 32.947 53.347 -14.578 1.00 36.69 76 GLU A O 1
ATOM 580 N N . HIS A 1 77 ? 32.582 52.082 -16.389 1.00 38.91 77 HIS A N 1
ATOM 581 C CA . HIS A 1 77 ? 33.839 52.454 -17.064 1.00 38.91 77 HIS A CA 1
ATOM 582 C C . HIS A 1 77 ? 33.701 53.297 -18.340 1.00 38.91 77 HIS A C 1
ATOM 584 O O . HIS A 1 77 ? 34.705 53.576 -18.993 1.00 38.91 77 HIS A O 1
ATOM 590 N N . GLY A 1 78 ? 32.496 53.764 -18.684 1.00 34.66 78 GLY A N 1
ATOM 591 C CA . GLY A 1 78 ? 32.313 54.809 -19.702 1.00 34.66 78 GLY A CA 1
ATOM 592 C C . GLY A 1 78 ? 32.881 54.475 -21.089 1.00 34.66 78 GLY A C 1
ATOM 593 O O . GLY A 1 78 ? 33.382 55.364 -21.778 1.00 34.66 78 GLY A O 1
ATOM 594 N N . LEU A 1 79 ? 32.826 53.210 -21.512 1.00 36.94 79 LEU A N 1
ATOM 595 C CA . LEU A 1 79 ? 33.264 52.801 -22.847 1.00 36.94 79 LEU A CA 1
ATOM 596 C C . LEU A 1 79 ? 32.102 52.922 -23.840 1.00 36.94 79 LEU A C 1
ATOM 598 O O . LEU A 1 79 ? 31.079 52.253 -23.716 1.00 36.94 79 LEU A O 1
ATOM 602 N N . GLY A 1 80 ? 32.262 53.802 -24.831 1.00 35.44 80 GLY A N 1
ATOM 603 C CA . GLY A 1 80 ? 31.289 53.997 -25.903 1.00 35.44 80 GLY A CA 1
ATOM 604 C C . GLY A 1 80 ? 31.110 52.747 -26.775 1.00 35.44 80 GLY A C 1
ATOM 605 O O . GLY A 1 80 ? 32.071 52.049 -27.094 1.00 35.44 80 GLY A O 1
ATOM 606 N N . LEU A 1 81 ? 29.868 52.514 -27.207 1.00 32.41 81 LEU A N 1
ATOM 607 C CA . LEU A 1 81 ? 29.368 51.393 -28.027 1.00 32.41 81 LEU A CA 1
ATOM 608 C C . LEU A 1 81 ? 29.906 51.340 -29.480 1.00 32.41 81 LEU A C 1
ATOM 610 O O . LEU A 1 81 ? 29.222 50.864 -30.377 1.00 32.41 81 LEU A O 1
ATOM 614 N N . GLY A 1 82 ? 31.118 51.834 -29.740 1.00 36.78 82 GLY A N 1
ATOM 615 C CA . GLY A 1 82 ? 31.689 51.932 -31.090 1.00 36.78 82 GLY A CA 1
ATOM 616 C C . GLY A 1 82 ? 32.639 50.804 -31.510 1.00 36.78 82 GLY A C 1
ATOM 617 O O . GLY A 1 82 ? 33.054 50.791 -32.659 1.00 36.78 82 GLY A O 1
ATOM 618 N N . ASN A 1 83 ? 33.008 49.871 -30.623 1.00 36.69 83 ASN A N 1
ATOM 619 C CA . ASN A 1 83 ? 34.105 48.915 -30.875 1.00 36.69 83 ASN A CA 1
ATOM 620 C C . ASN A 1 83 ? 33.733 47.429 -30.685 1.00 36.69 83 ASN A C 1
ATOM 622 O O . ASN A 1 83 ? 34.593 46.614 -30.361 1.00 36.69 83 ASN A O 1
ATOM 626 N N . VAL A 1 84 ? 32.471 47.043 -30.910 1.00 34.19 84 VAL A N 1
ATOM 627 C CA . VAL A 1 84 ? 32.033 45.627 -30.869 1.00 34.19 84 VAL A CA 1
ATOM 628 C C . VAL A 1 84 ? 31.474 45.168 -32.224 1.00 34.19 84 VAL A C 1
ATOM 630 O O . VAL A 1 84 ? 30.510 44.421 -32.290 1.00 34.19 84 VAL A O 1
ATOM 633 N N . GLU A 1 85 ? 32.083 45.604 -33.330 1.00 31.78 85 GLU A N 1
ATOM 634 C CA . GLU A 1 85 ? 31.802 45.055 -34.675 1.00 31.78 85 GLU A CA 1
ATOM 635 C C . GLU A 1 85 ? 32.961 44.207 -35.237 1.00 31.78 85 GLU A C 1
ATOM 637 O O . GLU A 1 85 ? 32.878 43.680 -36.340 1.00 31.78 85 GLU A O 1
ATOM 642 N N . GLY A 1 86 ? 34.038 44.001 -34.470 1.00 33.44 86 GLY A N 1
ATOM 643 C CA . GLY A 1 86 ? 35.232 43.278 -34.932 1.00 33.44 86 GLY A CA 1
ATOM 644 C C . GLY A 1 86 ? 35.354 41.807 -34.516 1.00 33.44 86 GLY A C 1
ATOM 645 O O . GLY A 1 86 ? 36.365 41.186 -34.825 1.00 33.44 86 GLY A O 1
ATOM 646 N N . LEU A 1 87 ? 34.384 41.240 -33.794 1.00 26.91 87 LEU A N 1
ATOM 647 C CA . LEU A 1 87 ? 34.488 39.896 -33.195 1.00 26.91 87 LEU A CA 1
ATOM 648 C C . LEU A 1 87 ? 33.208 39.072 -33.417 1.00 26.91 87 LEU A C 1
ATOM 650 O O . LEU A 1 87 ? 32.626 38.527 -32.487 1.00 26.91 87 LEU A O 1
ATOM 654 N N . ALA A 1 88 ? 32.753 38.994 -34.667 1.00 29.98 88 ALA A N 1
ATOM 655 C CA . ALA A 1 88 ? 31.704 38.064 -35.086 1.00 29.98 88 ALA A CA 1
ATOM 656 C C . ALA A 1 88 ? 31.964 37.568 -36.517 1.00 29.98 88 ALA A C 1
ATOM 658 O O . ALA A 1 88 ? 31.262 37.918 -37.459 1.00 29.98 88 ALA A O 1
ATOM 659 N N . ALA A 1 89 ? 32.997 36.746 -36.677 1.00 30.22 89 ALA A N 1
ATOM 660 C CA . ALA A 1 89 ? 33.182 35.909 -37.856 1.00 30.22 89 ALA A CA 1
ATOM 661 C C . ALA A 1 89 ? 33.764 34.568 -37.399 1.00 30.22 89 ALA A C 1
ATOM 663 O O . ALA A 1 89 ? 34.976 34.413 -37.343 1.00 30.22 89 ALA A O 1
ATOM 664 N N . ASP A 1 90 ? 32.876 33.690 -36.921 1.00 27.75 90 ASP A N 1
ATOM 665 C CA . ASP A 1 90 ? 32.927 32.226 -37.070 1.00 27.75 90 ASP A CA 1
ATOM 666 C C . ASP A 1 90 ? 31.962 31.571 -36.077 1.00 27.75 90 ASP A C 1
ATOM 668 O O . ASP A 1 90 ? 32.331 31.244 -34.953 1.00 27.75 90 ASP A O 1
ATOM 672 N N . SER A 1 91 ? 30.697 31.417 -36.479 1.00 28.09 91 SER A N 1
ATOM 673 C CA . SER A 1 91 ? 29.859 30.220 -36.259 1.00 28.09 91 SER A CA 1
ATOM 674 C C . SER A 1 91 ? 28.395 30.498 -36.623 1.00 28.09 91 SER A C 1
ATOM 676 O O . SER A 1 91 ? 27.792 31.501 -36.250 1.00 28.09 91 SER A O 1
ATOM 678 N N . PHE A 1 92 ? 27.844 29.583 -37.416 1.00 30.27 92 PHE A N 1
ATOM 679 C CA . PHE A 1 92 ? 26.460 29.539 -37.873 1.00 30.27 92 PHE A CA 1
ATOM 680 C C . PHE A 1 92 ? 25.466 29.403 -36.707 1.00 30.27 92 PHE A C 1
ATOM 682 O O . PHE A 1 92 ? 25.682 28.589 -35.812 1.00 30.27 92 PHE A O 1
ATOM 689 N N . GLY A 1 93 ? 24.328 30.104 -36.803 1.00 34.44 93 GLY A N 1
ATOM 690 C CA . GLY A 1 93 ? 23.112 29.798 -36.036 1.00 34.44 93 GLY A CA 1
ATOM 691 C C . GLY A 1 93 ? 22.585 30.926 -35.148 1.00 34.44 93 GLY A C 1
ATOM 692 O O . GLY A 1 93 ? 22.433 30.738 -33.948 1.00 34.44 93 GLY A O 1
ATOM 693 N N . LEU A 1 94 ? 22.279 32.098 -35.714 1.00 30.61 94 LEU A N 1
ATOM 694 C CA . LEU A 1 94 ? 21.684 33.222 -34.976 1.00 30.61 94 LEU A CA 1
ATOM 695 C C . LEU A 1 94 ? 20.537 33.847 -35.780 1.00 30.61 94 LEU A C 1
ATOM 697 O O . LEU A 1 94 ? 20.613 34.971 -36.262 1.00 30.61 94 LEU A O 1
ATOM 701 N N . GLN A 1 95 ? 19.458 33.082 -35.941 1.00 30.44 95 GLN A N 1
ATOM 702 C CA . GLN A 1 95 ? 18.175 33.607 -36.426 1.00 30.44 95 GLN A CA 1
ATOM 703 C C . GLN A 1 95 ? 17.017 33.304 -35.456 1.00 30.44 95 GLN A C 1
ATOM 705 O O . GLN A 1 95 ? 16.046 34.053 -35.423 1.00 30.44 95 GLN A O 1
ATOM 710 N N . GLU A 1 96 ? 17.162 32.321 -34.558 1.00 32.34 96 GLU A N 1
ATOM 711 C CA . GLU A 1 96 ? 16.207 32.074 -33.461 1.00 32.34 96 GLU A CA 1
ATOM 712 C C . GLU A 1 96 ? 16.461 32.960 -32.223 1.00 32.34 96 GLU A C 1
ATOM 714 O O . GLU A 1 96 ? 15.525 33.315 -31.508 1.00 32.34 96 GLU A O 1
ATOM 719 N N . SER A 1 97 ? 17.690 33.444 -32.013 1.00 33.06 97 SER A N 1
ATOM 720 C CA . SER A 1 97 ? 18.027 34.288 -30.852 1.00 33.06 97 SER A CA 1
ATOM 721 C C . SER A 1 97 ? 17.618 35.763 -30.999 1.00 33.06 97 SER A C 1
ATOM 723 O O . SER A 1 97 ? 17.567 36.488 -30.007 1.00 33.06 97 SER A O 1
ATOM 725 N N . LEU A 1 98 ? 17.280 36.224 -32.211 1.00 30.19 98 LEU A N 1
ATOM 726 C CA . LEU A 1 98 ? 16.809 37.598 -32.452 1.00 30.19 98 LEU A CA 1
ATOM 727 C C . LEU A 1 98 ? 15.314 37.778 -32.133 1.00 30.19 98 LEU A C 1
ATOM 729 O O . LEU A 1 98 ? 14.934 38.844 -31.654 1.00 30.19 98 LEU A O 1
ATOM 733 N N . SER A 1 99 ? 14.487 36.731 -32.275 1.00 32.91 99 SER A N 1
ATOM 734 C CA . SER A 1 99 ? 13.104 36.752 -31.756 1.00 32.91 99 SER A CA 1
ATOM 735 C C . SER A 1 99 ? 13.079 36.706 -30.227 1.00 32.91 99 SER A C 1
ATOM 737 O O . SER A 1 99 ? 12.326 37.453 -29.604 1.00 32.91 99 SER A O 1
ATOM 739 N N . ALA A 1 100 ? 13.982 35.931 -29.613 1.00 32.66 100 ALA A N 1
ATOM 740 C CA . ALA A 1 100 ? 14.134 35.892 -28.160 1.00 32.66 100 ALA A CA 1
ATOM 741 C C . ALA A 1 100 ? 14.629 37.232 -27.582 1.00 32.66 100 ALA A C 1
ATOM 743 O O . ALA A 1 100 ? 14.140 37.661 -26.542 1.00 32.66 100 ALA A O 1
ATOM 744 N N . ALA A 1 101 ? 15.535 37.945 -28.265 1.00 31.62 101 ALA A N 1
ATOM 745 C CA . ALA A 1 101 ? 16.007 39.265 -27.833 1.00 31.62 101 ALA A CA 1
ATOM 746 C C . ALA A 1 101 ? 14.931 40.364 -27.968 1.00 31.62 101 ALA A C 1
ATOM 748 O O . ALA A 1 101 ? 14.867 41.276 -27.139 1.00 31.62 101 ALA A O 1
ATOM 749 N N . HIS A 1 102 ? 14.045 40.266 -28.967 1.00 30.53 102 HIS A N 1
ATOM 750 C CA . HIS A 1 102 ? 12.935 41.208 -29.122 1.00 30.53 102 HIS A CA 1
ATOM 751 C C . HIS A 1 102 ? 11.829 40.985 -28.073 1.00 30.53 102 HIS A C 1
ATOM 753 O O . HIS A 1 102 ? 11.251 41.958 -27.582 1.00 30.53 102 HIS A O 1
ATOM 759 N N . GLU A 1 103 ? 11.608 39.741 -27.632 1.00 36.22 103 GLU A N 1
ATOM 760 C CA . GLU A 1 103 ? 10.717 39.423 -26.504 1.00 36.22 103 GLU A CA 1
ATOM 761 C C . GLU A 1 103 ? 11.353 39.652 -25.123 1.00 36.22 103 GLU A C 1
ATOM 763 O O . GLU A 1 103 ? 10.644 40.041 -24.193 1.00 36.22 103 GLU A O 1
ATOM 768 N N . PHE A 1 104 ? 12.680 39.545 -24.986 1.00 33.44 104 PHE A N 1
ATOM 769 C CA . PHE A 1 104 ? 13.398 39.888 -23.750 1.00 33.44 104 PHE A CA 1
ATOM 770 C C . PHE A 1 104 ? 13.225 41.376 -23.390 1.00 33.44 104 PHE A C 1
ATOM 772 O O . PHE A 1 104 ? 13.107 41.725 -22.216 1.00 33.44 104 PHE A O 1
ATOM 779 N N . SER A 1 105 ? 13.082 42.255 -24.394 1.00 31.88 105 SER A N 1
ATOM 780 C CA . SER A 1 105 ? 12.818 43.690 -24.193 1.00 31.88 105 SER A CA 1
ATOM 781 C C . SER A 1 105 ? 11.478 44.000 -23.499 1.00 31.88 105 SER A C 1
ATOM 783 O O . SER A 1 105 ? 11.350 45.046 -22.864 1.00 31.88 105 SER A O 1
ATOM 785 N N . ARG A 1 106 ? 10.499 43.079 -23.531 1.00 33.66 106 ARG A N 1
ATOM 786 C CA . ARG A 1 106 ? 9.194 43.243 -22.857 1.00 33.66 106 ARG A CA 1
ATOM 787 C C . ARG A 1 106 ? 9.207 42.828 -21.381 1.00 33.66 106 ARG A C 1
ATOM 789 O O . ARG A 1 106 ? 8.240 43.084 -20.671 1.00 33.66 106 ARG A O 1
ATOM 796 N N . GLY A 1 107 ? 10.295 42.213 -20.908 1.00 37.88 107 GLY A N 1
ATOM 797 C CA . GLY A 1 107 ? 10.454 41.737 -19.530 1.00 37.88 107 GLY A CA 1
ATOM 798 C C . GLY A 1 107 ? 11.254 42.657 -18.599 1.00 37.88 107 GLY A C 1
ATOM 799 O O . GLY A 1 107 ? 11.305 42.392 -17.402 1.00 37.88 107 GLY A O 1
ATOM 800 N N . ILE A 1 108 ? 11.868 43.736 -19.105 1.00 35.88 108 ILE A N 1
ATOM 801 C CA . ILE A 1 108 ? 12.809 44.581 -18.331 1.00 35.88 108 ILE A CA 1
ATOM 802 C C . ILE A 1 108 ? 12.118 45.795 -17.668 1.00 35.88 108 ILE A C 1
ATOM 804 O O . ILE A 1 108 ? 12.751 46.567 -16.952 1.00 35.88 108 ILE A O 1
ATOM 808 N N . GLU A 1 109 ? 10.799 45.963 -17.796 1.00 36.91 109 GLU A N 1
ATOM 809 C CA . GLU A 1 109 ? 10.088 47.064 -17.119 1.00 36.91 109 GLU A CA 1
ATOM 810 C C . GLU A 1 109 ? 10.150 47.020 -15.573 1.00 36.91 109 GLU A C 1
ATOM 812 O O . GLU A 1 109 ? 10.341 48.076 -14.969 1.00 36.91 109 GLU A O 1
ATOM 817 N N . PRO A 1 110 ? 10.094 45.866 -14.876 1.00 40.41 110 PRO A N 1
ATOM 818 C CA . PRO A 1 110 ? 10.143 45.862 -13.409 1.00 40.41 110 PRO A CA 1
ATOM 819 C C . PRO A 1 110 ? 11.528 46.214 -12.838 1.00 40.41 110 PRO A C 1
ATOM 821 O O . PRO A 1 110 ? 11.622 46.862 -11.794 1.00 40.41 110 PRO A O 1
ATOM 824 N N . ALA A 1 111 ? 12.607 45.821 -13.525 1.00 37.56 111 ALA A N 1
ATOM 825 C CA . ALA A 1 111 ? 13.985 46.056 -13.083 1.00 37.56 111 ALA A CA 1
ATOM 826 C C . ALA A 1 111 ? 14.441 47.504 -13.343 1.00 37.56 111 ALA A C 1
ATOM 828 O O . ALA A 1 111 ? 15.091 48.111 -12.487 1.00 37.56 111 ALA A O 1
ATOM 829 N N . LEU A 1 112 ? 14.021 48.100 -14.467 1.00 34.59 112 LEU A N 1
ATOM 830 C CA . LEU A 1 112 ? 14.226 49.526 -14.754 1.00 34.59 112 LEU A CA 1
ATOM 831 C C . LEU A 1 112 ? 13.457 50.425 -13.774 1.00 34.59 112 LEU A C 1
ATOM 833 O O . LEU A 1 112 ? 13.998 51.432 -13.318 1.00 34.59 112 LEU A O 1
ATOM 837 N N . VAL A 1 113 ? 12.245 50.030 -13.366 1.00 39.41 113 VAL A N 1
ATOM 838 C CA . VAL A 1 113 ? 11.437 50.769 -12.377 1.00 39.41 113 VAL A CA 1
ATOM 839 C C . VAL A 1 113 ? 12.045 50.696 -10.970 1.00 39.41 113 VAL A C 1
ATOM 841 O O . VAL A 1 113 ? 12.046 51.698 -10.251 1.00 39.41 113 VAL A O 1
ATOM 844 N N . ALA A 1 114 ? 12.638 49.562 -10.580 1.00 39.12 114 ALA A N 1
ATOM 845 C CA . ALA A 1 114 ? 13.363 49.439 -9.311 1.00 39.12 114 ALA A CA 1
ATOM 846 C C . ALA A 1 114 ? 14.658 50.279 -9.288 1.00 39.12 114 ALA A C 1
ATOM 848 O O . ALA A 1 114 ? 15.002 50.862 -8.257 1.00 39.12 114 ALA A O 1
ATOM 849 N N . CYS A 1 115 ? 15.339 50.401 -10.434 1.00 33.84 115 CYS A N 1
ATOM 850 C CA . CYS A 1 115 ? 16.526 51.242 -10.594 1.00 33.84 115 CYS A CA 1
ATOM 851 C C . CYS A 1 115 ? 16.173 52.747 -10.576 1.00 33.84 115 CYS A C 1
ATOM 853 O O . CYS A 1 115 ? 16.813 53.533 -9.875 1.00 33.84 115 CYS A O 1
ATOM 855 N N . TRP A 1 116 ? 15.079 53.148 -11.236 1.00 35.78 116 TRP A N 1
ATOM 856 C CA . TRP A 1 116 ? 14.562 54.526 -11.208 1.00 35.78 116 TRP A CA 1
ATOM 857 C C . TRP A 1 116 ? 14.015 54.955 -9.844 1.00 35.78 116 TRP A C 1
ATOM 859 O O . TRP A 1 116 ? 14.172 56.113 -9.459 1.00 35.78 116 TRP A O 1
ATOM 869 N N . SER A 1 117 ? 13.450 54.027 -9.070 1.00 39.72 117 SER A N 1
ATOM 870 C CA . SER A 1 117 ? 12.974 54.306 -7.707 1.00 39.72 117 SER A CA 1
ATOM 871 C C . SER A 1 117 ? 14.122 54.653 -6.748 1.00 39.72 117 SER A C 1
ATOM 873 O O . SER A 1 117 ? 13.937 55.462 -5.843 1.00 39.72 117 SER A O 1
ATOM 875 N N . ARG A 1 118 ? 15.327 54.097 -6.962 1.00 36.78 118 ARG A N 1
ATOM 876 C CA . ARG A 1 118 ? 16.528 54.451 -6.181 1.00 36.78 118 ARG A CA 1
ATOM 877 C C . ARG A 1 118 ? 17.148 55.778 -6.621 1.00 36.78 118 ARG A C 1
ATOM 879 O O . ARG A 1 118 ? 17.577 56.543 -5.763 1.00 36.78 118 ARG A O 1
ATOM 886 N N . LEU A 1 119 ? 17.131 56.090 -7.920 1.00 34.41 119 LEU A N 1
ATOM 887 C CA . LEU A 1 119 ? 17.621 57.372 -8.450 1.00 34.41 119 LEU A CA 1
ATOM 888 C C . LEU A 1 119 ? 16.721 58.561 -8.065 1.00 34.41 119 LEU A C 1
ATOM 890 O O . LEU A 1 119 ? 17.224 59.655 -7.818 1.00 34.41 119 LEU A O 1
ATOM 894 N N . ALA A 1 120 ? 15.410 58.348 -7.918 1.00 39.34 120 ALA A N 1
ATOM 895 C CA . ALA A 1 120 ? 14.475 59.387 -7.475 1.00 39.34 120 ALA A CA 1
ATOM 896 C C . ALA A 1 120 ? 14.643 59.794 -5.993 1.00 39.34 120 ALA A C 1
ATOM 898 O O . ALA A 1 120 ? 14.199 60.873 -5.601 1.00 39.34 120 ALA A O 1
ATOM 899 N N . CYS A 1 121 ? 15.313 58.979 -5.167 1.00 40.53 121 CYS A N 1
ATOM 900 C CA . CYS A 1 121 ? 15.515 59.249 -3.738 1.00 40.53 121 CYS A CA 1
ATOM 901 C C . CYS A 1 121 ? 16.804 60.017 -3.395 1.00 40.53 121 CYS A C 1
ATOM 903 O O . CYS A 1 121 ? 17.014 60.314 -2.221 1.00 40.53 121 CYS A O 1
ATOM 905 N N . GLN A 1 122 ? 17.648 60.381 -4.370 1.00 36.78 122 GLN A N 1
ATOM 906 C CA . GLN A 1 122 ? 18.903 61.108 -4.101 1.00 36.78 122 GLN A CA 1
ATOM 907 C C . GLN A 1 122 ? 19.024 62.502 -4.733 1.00 36.78 122 GLN A C 1
ATOM 909 O O . GLN A 1 122 ? 20.079 63.124 -4.642 1.00 36.78 122 GLN A O 1
ATOM 914 N N . GLY A 1 123 ? 17.953 63.085 -5.274 1.00 37.66 123 GLY A N 1
ATOM 915 C CA . GLY A 1 123 ? 18.041 64.469 -5.741 1.00 37.66 123 GLY A CA 1
ATOM 916 C C . GLY A 1 123 ? 16.708 65.128 -6.038 1.00 37.66 123 GLY A C 1
ATOM 917 O O . GLY A 1 123 ? 16.247 65.090 -7.172 1.00 37.66 123 GLY A O 1
ATOM 918 N N . CYS A 1 124 ? 16.116 65.805 -5.049 1.00 30.58 124 CYS A N 1
ATOM 919 C CA . CYS A 1 124 ? 15.203 66.913 -5.337 1.00 30.58 124 CYS A CA 1
ATOM 920 C C . CYS A 1 124 ? 15.000 67.832 -4.124 1.00 30.58 124 CYS A C 1
ATOM 922 O O . CYS A 1 124 ? 14.034 67.732 -3.372 1.00 30.58 124 CYS A O 1
ATOM 924 N N . THR A 1 125 ? 15.915 68.780 -3.951 1.00 40.31 125 THR A N 1
ATOM 925 C CA . THR A 1 125 ? 15.680 70.016 -3.203 1.00 40.31 125 THR A CA 1
ATOM 926 C C . THR A 1 125 ? 15.354 71.128 -4.200 1.00 40.31 125 THR A C 1
ATOM 928 O O . THR A 1 125 ? 16.253 71.836 -4.638 1.00 40.31 125 THR A O 1
ATOM 931 N N . ARG A 1 126 ? 14.077 71.275 -4.592 1.00 33.47 126 ARG A N 1
ATOM 932 C CA . ARG A 1 126 ? 13.403 72.549 -4.955 1.00 33.47 126 ARG A CA 1
ATOM 933 C C . ARG A 1 126 ? 12.004 72.291 -5.523 1.00 33.47 126 ARG A C 1
ATOM 935 O O . ARG A 1 126 ? 11.751 71.293 -6.183 1.00 33.47 126 ARG A O 1
ATOM 942 N N . GLY A 1 127 ? 11.085 73.184 -5.162 1.00 38.03 127 GLY A N 1
ATOM 943 C CA . GLY A 1 127 ? 9.642 72.993 -5.247 1.00 38.03 127 GLY A CA 1
ATOM 944 C C . GLY A 1 127 ? 9.006 73.074 -6.635 1.00 38.03 127 GLY A C 1
ATOM 945 O O . GLY A 1 127 ? 9.604 73.495 -7.616 1.00 38.03 127 GLY A O 1
ATOM 946 N N . GLN A 1 128 ? 7.718 72.715 -6.622 1.00 39.22 128 GLN A N 1
ATOM 947 C CA . GLN A 1 128 ? 6.712 72.904 -7.670 1.00 39.22 128 GLN A CA 1
ATOM 948 C C . GLN A 1 128 ? 6.951 72.179 -9.004 1.00 39.22 128 GLN A C 1
ATOM 950 O O . GLN A 1 128 ? 7.018 72.821 -10.039 1.00 39.22 128 GLN A O 1
ATOM 955 N N . GLN A 1 129 ? 6.944 70.840 -9.000 1.00 41.00 129 GLN A N 1
ATOM 956 C CA . GLN A 1 129 ? 6.437 70.013 -10.117 1.00 41.00 129 GLN A CA 1
ATOM 957 C C . GLN A 1 129 ? 6.466 68.520 -9.738 1.00 41.00 129 GLN A C 1
ATOM 959 O O . GLN A 1 129 ? 7.327 67.775 -10.175 1.00 41.00 129 GLN A O 1
ATOM 964 N N . CYS A 1 130 ? 5.536 68.049 -8.898 1.00 35.34 130 CYS A N 1
ATOM 965 C CA . CYS A 1 130 ? 5.417 66.608 -8.590 1.00 35.34 130 CYS A CA 1
ATOM 966 C C . CYS A 1 130 ? 3.975 66.146 -8.302 1.00 35.34 130 CYS A C 1
ATOM 968 O O . CYS A 1 130 ? 3.759 65.201 -7.551 1.00 35.34 130 CYS A O 1
ATOM 970 N N . ARG A 1 131 ? 2.949 66.767 -8.909 1.00 39.56 131 ARG A N 1
ATOM 971 C CA . ARG A 1 131 ? 1.570 66.232 -8.810 1.00 39.56 131 ARG A CA 1
ATOM 972 C C . ARG A 1 131 ? 1.323 65.009 -9.709 1.00 39.56 131 ARG A C 1
ATOM 974 O O . ARG A 1 131 ? 0.423 64.237 -9.416 1.00 39.56 131 ARG A O 1
ATOM 981 N N . GLY A 1 132 ? 2.130 64.798 -10.754 1.00 37.38 132 GLY A N 1
ATOM 982 C CA . GLY A 1 132 ? 2.010 63.633 -11.648 1.00 37.38 132 GLY A CA 1
ATOM 983 C C . GLY A 1 132 ? 2.691 62.354 -11.139 1.00 37.38 132 GLY A C 1
ATOM 984 O O . GLY A 1 132 ? 2.242 61.257 -11.453 1.00 37.38 132 GLY A O 1
ATOM 985 N N . LEU A 1 133 ? 3.741 62.483 -10.319 1.00 37.69 133 LEU A N 1
ATOM 986 C CA . LEU A 1 133 ? 4.533 61.353 -9.809 1.00 37.69 133 LEU A CA 1
ATOM 987 C C . LEU A 1 133 ? 3.835 60.602 -8.665 1.00 37.69 133 LEU A C 1
ATOM 989 O O . LEU A 1 133 ? 3.861 59.374 -8.637 1.00 37.69 133 LEU A O 1
ATOM 993 N N . GLY A 1 134 ? 3.126 61.311 -7.779 1.00 40.22 134 GLY A N 1
ATOM 994 C CA . GLY A 1 134 ? 2.338 60.677 -6.713 1.00 40.22 134 GLY A CA 1
ATOM 995 C C . GLY A 1 134 ? 1.193 59.809 -7.250 1.00 40.22 134 GLY A C 1
ATOM 996 O O . GLY A 1 134 ? 0.962 58.707 -6.759 1.00 40.22 134 GLY A O 1
ATOM 997 N N . ASP A 1 135 ? 0.531 60.260 -8.318 1.00 39.91 135 ASP A N 1
ATOM 998 C CA . ASP A 1 135 ? -0.589 59.544 -8.942 1.00 39.91 135 ASP A CA 1
ATOM 999 C C . ASP A 1 135 ? -0.126 58.275 -9.686 1.00 39.91 135 ASP A C 1
ATOM 1001 O O . ASP A 1 135 ? -0.862 57.293 -9.782 1.00 39.91 135 ASP A O 1
ATOM 1005 N N . MET A 1 136 ? 1.121 58.270 -10.168 1.00 39.44 136 MET A N 1
ATOM 1006 C CA . MET A 1 136 ? 1.752 57.122 -10.818 1.00 39.44 136 MET A CA 1
ATOM 1007 C C . MET A 1 136 ? 2.214 56.079 -9.791 1.00 39.44 136 MET A C 1
ATOM 1009 O O . MET A 1 136 ? 1.895 54.903 -9.943 1.00 39.44 136 MET A O 1
ATOM 1013 N N . CYS A 1 137 ? 2.859 56.499 -8.693 1.00 42.16 137 CYS A N 1
ATOM 1014 C CA . CYS A 1 137 ? 3.271 55.598 -7.609 1.00 42.16 137 CYS A CA 1
ATOM 1015 C C . CYS A 1 137 ? 2.080 54.889 -6.948 1.00 42.16 137 CYS A C 1
ATOM 1017 O O . CYS A 1 137 ? 2.150 53.690 -6.683 1.00 42.16 137 CYS A O 1
ATOM 1019 N N . ILE A 1 138 ? 0.960 55.590 -6.744 1.00 44.53 138 ILE A N 1
ATOM 1020 C CA . ILE A 1 138 ? -0.256 55.001 -6.162 1.00 44.53 138 ILE A CA 1
ATOM 1021 C C . ILE A 1 138 ? -0.887 53.971 -7.114 1.00 44.53 138 ILE A C 1
ATOM 1023 O O . ILE A 1 138 ? -1.322 52.908 -6.666 1.00 44.53 138 ILE A O 1
ATOM 1027 N N . ARG A 1 139 ? -0.894 54.229 -8.430 1.00 44.94 139 ARG A N 1
ATOM 1028 C CA . ARG A 1 139 ? -1.378 53.259 -9.431 1.00 44.94 139 ARG A CA 1
ATOM 1029 C C . ARG A 1 139 ? -0.485 52.024 -9.503 1.00 44.94 139 ARG A C 1
ATOM 1031 O O . ARG A 1 139 ? -1.009 50.914 -9.541 1.00 44.94 139 ARG A O 1
ATOM 1038 N N . THR A 1 140 ? 0.833 52.199 -9.454 1.00 44.69 140 THR A N 1
ATOM 1039 C CA . THR A 1 140 ? 1.802 51.094 -9.492 1.00 44.69 140 THR A CA 1
ATOM 1040 C C . THR A 1 140 ? 1.751 50.247 -8.217 1.00 44.69 140 THR A C 1
ATOM 1042 O O . THR A 1 140 ? 1.743 49.020 -8.300 1.00 44.69 140 THR A O 1
ATOM 1045 N N . LEU A 1 141 ? 1.608 50.863 -7.038 1.00 43.09 141 LEU A N 1
ATOM 1046 C CA . LEU A 1 141 ? 1.437 50.148 -5.765 1.00 43.09 141 LEU A CA 1
ATOM 1047 C C . LEU A 1 141 ? 0.088 49.418 -5.679 1.00 43.09 141 LEU A C 1
ATOM 1049 O O . LEU A 1 141 ? 0.040 48.272 -5.231 1.00 43.09 141 LEU A O 1
ATOM 1053 N N . GLY A 1 142 ? -0.994 50.025 -6.178 1.00 43.38 142 GLY A N 1
ATOM 1054 C CA . GLY A 1 142 ? -2.298 49.364 -6.299 1.00 43.38 142 GLY A CA 1
ATOM 1055 C C . GLY A 1 142 ? -2.268 48.166 -7.255 1.00 43.38 142 GLY A C 1
ATOM 1056 O O . GLY A 1 142 ? -2.854 47.122 -6.964 1.00 43.38 142 GLY A O 1
ATOM 1057 N N . PHE A 1 143 ? -1.524 48.278 -8.357 1.00 43.34 143 PHE A N 1
ATOM 1058 C CA . PHE A 1 143 ? -1.326 47.195 -9.320 1.00 43.34 143 PHE A CA 1
ATOM 1059 C C . PHE A 1 143 ? -0.460 46.052 -8.750 1.00 43.34 143 PHE A C 1
ATOM 1061 O O . PHE A 1 143 ? -0.770 44.879 -8.957 1.00 43.34 143 PHE A O 1
ATOM 1068 N N . LEU A 1 144 ? 0.573 46.365 -7.956 1.00 38.59 144 LEU A N 1
ATOM 1069 C CA . LEU A 1 144 ? 1.443 45.379 -7.294 1.00 38.59 144 LEU A CA 1
ATOM 1070 C C . LEU A 1 144 ? 0.756 44.645 -6.125 1.00 38.59 144 LEU A C 1
ATOM 1072 O O . LEU A 1 144 ? 0.960 43.439 -5.946 1.00 38.59 144 LEU A O 1
ATOM 1076 N N . ALA A 1 145 ? -0.105 45.326 -5.362 1.00 42.66 145 ALA A N 1
ATOM 1077 C CA . ALA A 1 145 ? -0.887 44.713 -4.282 1.00 42.66 145 ALA A CA 1
ATOM 1078 C C . ALA A 1 145 ? -1.951 43.728 -4.808 1.00 42.66 145 ALA A C 1
ATOM 1080 O O . ALA A 1 145 ? -2.226 42.695 -4.182 1.00 42.66 145 ALA A O 1
ATOM 1081 N N . ALA A 1 146 ? -2.508 44.011 -5.992 1.00 44.06 146 ALA A N 1
ATOM 1082 C CA . ALA A 1 146 ? -3.466 43.145 -6.672 1.00 44.06 146 ALA A CA 1
ATOM 1083 C C . ALA A 1 146 ? -2.832 41.855 -7.225 1.00 44.06 146 ALA A C 1
ATOM 1085 O O . ALA A 1 146 ? -3.537 40.859 -7.379 1.00 44.06 146 ALA A O 1
ATOM 1086 N N . ARG A 1 147 ? -1.515 41.843 -7.485 1.00 39.59 147 ARG A N 1
ATOM 1087 C CA . ARG A 1 147 ? -0.843 40.759 -8.226 1.00 39.59 147 ARG A CA 1
ATOM 1088 C C . ARG A 1 147 ? 0.130 39.896 -7.411 1.00 39.59 147 ARG A C 1
ATOM 1090 O O . ARG A 1 147 ? 0.649 38.924 -7.945 1.00 39.59 147 ARG A O 1
ATOM 1097 N N . THR A 1 148 ? 0.369 40.198 -6.132 1.00 40.78 148 THR A N 1
ATOM 1098 C CA . THR A 1 148 ? 1.289 39.419 -5.278 1.00 40.78 148 THR A CA 1
ATOM 1099 C C . THR A 1 148 ? 0.546 38.588 -4.220 1.00 40.78 148 THR A C 1
ATOM 1101 O O . THR A 1 148 ? -0.279 39.103 -3.466 1.00 40.78 148 THR A O 1
ATOM 1104 N N . GLY A 1 149 ? 0.834 37.279 -4.174 1.00 39.09 149 GLY A N 1
ATOM 1105 C CA . GLY A 1 149 ? 0.187 36.283 -3.298 1.00 39.09 149 GLY A CA 1
ATOM 1106 C C . GLY A 1 149 ? 0.786 36.132 -1.891 1.00 39.09 149 GLY A C 1
ATOM 1107 O O . GLY A 1 149 ? 0.325 35.299 -1.121 1.00 39.09 149 GLY A O 1
ATOM 1108 N N . SER A 1 150 ? 1.794 36.926 -1.517 1.00 44.81 150 SER A N 1
ATOM 1109 C CA . SER A 1 150 ? 2.416 36.843 -0.186 1.00 44.81 150 SER A CA 1
ATOM 1110 C C . SER A 1 150 ? 1.744 37.794 0.811 1.00 44.81 150 SER A C 1
ATOM 1112 O O . SER A 1 150 ? 1.819 39.019 0.676 1.00 44.81 150 SER A O 1
ATOM 1114 N N . ILE A 1 151 ? 1.119 37.226 1.850 1.00 41.44 151 ILE A N 1
ATOM 1115 C CA . ILE A 1 151 ? 0.446 37.959 2.941 1.00 41.44 151 ILE A CA 1
ATOM 1116 C C . ILE A 1 151 ? 1.414 38.915 3.658 1.00 41.44 151 ILE A C 1
ATOM 1118 O O . ILE A 1 151 ? 1.022 40.022 4.030 1.00 41.44 151 ILE A O 1
ATOM 1122 N N . SER A 1 152 ? 2.687 38.538 3.797 1.00 40.16 152 SER A N 1
ATOM 1123 C CA . SER A 1 152 ? 3.713 39.342 4.473 1.00 40.16 152 SER A CA 1
ATOM 1124 C C . SER A 1 152 ? 4.046 40.620 3.699 1.00 40.16 152 SER A C 1
ATOM 1126 O O . SER A 1 152 ? 4.104 41.697 4.287 1.00 40.16 152 SER A O 1
ATOM 1128 N N . ARG A 1 153 ? 4.155 40.536 2.365 1.00 44.59 153 ARG A N 1
ATOM 1129 C CA . ARG A 1 153 ? 4.400 41.710 1.507 1.00 44.59 153 ARG A CA 1
ATOM 1130 C C . ARG A 1 153 ? 3.168 42.607 1.384 1.00 44.59 153 ARG A C 1
ATOM 1132 O O . ARG A 1 153 ? 3.314 43.823 1.324 1.00 44.59 153 ARG A O 1
ATOM 1139 N N . ARG A 1 154 ? 1.955 42.037 1.444 1.00 45.44 154 ARG A N 1
ATOM 1140 C CA . ARG A 1 154 ? 0.712 42.822 1.571 1.00 45.44 154 ARG A CA 1
ATOM 1141 C C . ARG A 1 154 ? 0.653 43.590 2.887 1.00 45.44 154 ARG A C 1
ATOM 1143 O O . ARG A 1 154 ? 0.326 44.767 2.864 1.00 45.44 154 ARG A O 1
ATOM 1150 N N . ARG A 1 155 ? 1.003 42.965 4.016 1.00 46.31 155 ARG A N 1
ATOM 1151 C CA . ARG A 1 155 ? 1.048 43.647 5.322 1.00 46.31 155 ARG A CA 1
ATOM 1152 C C . ARG A 1 155 ? 2.096 44.756 5.359 1.00 46.31 155 ARG A C 1
ATOM 1154 O O . ARG A 1 155 ? 1.813 45.814 5.900 1.00 46.31 155 ARG A O 1
ATOM 1161 N N . GLN A 1 156 ? 3.252 44.548 4.733 1.00 48.22 156 GLN A N 1
ATOM 1162 C CA . GLN A 1 156 ? 4.302 45.563 4.643 1.00 48.22 156 GLN A CA 1
ATOM 1163 C C . GLN A 1 156 ? 3.901 46.736 3.732 1.00 48.22 156 GLN A C 1
ATOM 1165 O O . GLN A 1 156 ? 4.086 47.885 4.109 1.00 48.22 156 GLN A O 1
ATOM 1170 N N . ALA A 1 157 ? 3.266 46.469 2.584 1.00 46.16 157 ALA A N 1
ATOM 1171 C CA . ALA A 1 157 ? 2.732 47.515 1.707 1.00 46.16 157 ALA A CA 1
ATOM 1172 C C . ALA A 1 157 ? 1.568 48.294 2.351 1.00 46.16 157 ALA A C 1
ATOM 1174 O O . ALA A 1 157 ? 1.441 49.494 2.129 1.00 46.16 157 ALA A O 1
ATOM 1175 N N . ILE A 1 158 ? 0.740 47.626 3.162 1.00 47.03 158 ILE A N 1
ATOM 1176 C CA . ILE A 1 158 ? -0.325 48.264 3.949 1.00 47.03 158 ILE A CA 1
ATOM 1177 C C . ILE A 1 158 ? 0.276 49.127 5.063 1.00 47.03 158 ILE A C 1
ATOM 1179 O O . ILE A 1 158 ? -0.118 50.278 5.183 1.00 47.03 158 ILE A O 1
ATOM 1183 N N . ALA A 1 159 ? 1.270 48.633 5.805 1.00 49.06 159 ALA A N 1
ATOM 1184 C CA . ALA A 1 159 ? 1.937 49.399 6.860 1.00 49.06 159 ALA A CA 1
ATOM 1185 C C . ALA A 1 159 ? 2.681 50.633 6.311 1.00 49.06 159 ALA A C 1
ATOM 1187 O O . ALA A 1 159 ? 2.634 51.704 6.912 1.00 49.06 159 ALA A O 1
ATOM 1188 N N . GLU A 1 160 ? 3.318 50.516 5.142 1.00 44.97 160 GLU A N 1
ATOM 1189 C CA . GLU A 1 160 ? 3.988 51.637 4.470 1.00 44.97 160 GLU A CA 1
ATOM 1190 C C . GLU A 1 160 ? 2.969 52.658 3.931 1.00 44.97 160 GLU A C 1
ATOM 1192 O O . GLU A 1 160 ? 3.162 53.866 4.062 1.00 44.97 160 GLU A O 1
ATOM 1197 N N . ALA A 1 161 ? 1.837 52.187 3.390 1.00 43.19 161 ALA A N 1
ATOM 1198 C CA . ALA A 1 161 ? 0.732 53.050 2.976 1.00 43.19 161 ALA A CA 1
ATOM 1199 C C . ALA A 1 161 ? 0.087 53.767 4.176 1.00 43.19 161 ALA A C 1
ATOM 1201 O O . ALA A 1 161 ? -0.160 54.966 4.103 1.00 43.19 161 ALA A O 1
ATOM 1202 N N . GLU A 1 162 ? -0.122 53.078 5.300 1.00 43.81 162 GLU A N 1
ATOM 1203 C CA . GLU A 1 162 ? -0.630 53.654 6.553 1.00 43.81 162 GLU A CA 1
ATOM 1204 C C . GLU A 1 162 ? 0.323 54.713 7.126 1.00 43.81 162 GLU A C 1
ATOM 1206 O O . GLU A 1 162 ? -0.131 55.736 7.641 1.00 43.81 162 GLU A O 1
ATOM 1211 N N . ARG A 1 163 ? 1.640 54.531 6.959 1.00 47.50 163 ARG A N 1
ATOM 1212 C CA . ARG A 1 163 ? 2.664 55.505 7.368 1.00 47.50 163 ARG A CA 1
ATOM 1213 C C . ARG A 1 163 ? 2.650 56.785 6.524 1.00 47.50 163 ARG A C 1
ATOM 1215 O O . ARG A 1 163 ? 2.959 57.855 7.038 1.00 47.50 163 ARG A O 1
ATOM 1222 N N . VAL A 1 164 ? 2.276 56.691 5.247 1.00 42.53 164 VAL A N 1
ATOM 1223 C CA . VAL A 1 164 ? 2.134 57.837 4.324 1.00 42.53 164 VAL A CA 1
ATOM 1224 C C . VAL A 1 164 ? 0.795 58.574 4.517 1.00 42.53 164 VAL A C 1
ATOM 1226 O O . VAL A 1 164 ? 0.657 59.723 4.104 1.00 42.53 164 VAL A O 1
ATOM 1229 N N . LEU A 1 165 ? -0.187 57.956 5.182 1.00 42.00 165 LEU A N 1
ATOM 1230 C CA . LEU A 1 165 ? -1.575 58.434 5.282 1.00 42.00 165 LEU A CA 1
ATOM 1231 C C . LEU A 1 165 ? -1.904 59.280 6.531 1.00 42.00 165 LEU A C 1
ATOM 1233 O O . LEU A 1 165 ? -3.079 59.513 6.812 1.00 42.00 165 LEU A O 1
ATOM 1237 N N . GLN A 1 166 ? -0.913 59.801 7.259 1.00 42.50 166 GLN A N 1
ATOM 1238 C CA . GLN A 1 166 ? -1.136 60.689 8.416 1.00 42.50 166 GLN A CA 1
ATOM 1239 C C . GLN A 1 166 ? -1.437 62.159 8.043 1.00 42.50 166 GLN A C 1
ATOM 1241 O O . GLN A 1 166 ? -0.938 63.072 8.697 1.00 42.50 166 GLN A O 1
ATOM 1246 N N . ASP A 1 167 ? -2.272 62.415 7.027 1.00 42.12 167 ASP A N 1
ATOM 1247 C CA . ASP A 1 167 ? -2.780 63.770 6.760 1.00 42.12 167 ASP A CA 1
ATOM 1248 C C . ASP A 1 167 ? -4.285 63.781 6.415 1.00 42.12 167 ASP A C 1
ATOM 1250 O O . ASP A 1 167 ? -4.790 62.995 5.602 1.00 42.12 167 ASP A O 1
ATOM 1254 N N . ASN A 1 168 ? -5.025 64.661 7.096 1.00 41.22 168 ASN A N 1
ATOM 1255 C CA . ASN A 1 168 ? -6.469 64.552 7.372 1.00 41.22 168 ASN A CA 1
ATOM 1256 C C . ASN A 1 168 ? -7.407 64.918 6.199 1.00 41.22 168 ASN A C 1
ATOM 1258 O O . ASN A 1 168 ? -8.627 64.862 6.341 1.00 41.22 168 ASN A O 1
ATOM 1262 N N . ASP A 1 169 ? -6.882 65.239 5.018 1.00 48.19 169 ASP A N 1
ATOM 1263 C CA . ASP A 1 169 ? -7.666 65.757 3.882 1.00 48.19 169 ASP A CA 1
ATOM 1264 C C . ASP A 1 169 ? -8.062 64.672 2.846 1.00 48.19 169 ASP A C 1
ATOM 1266 O O . ASP A 1 169 ? -8.189 64.920 1.638 1.00 48.19 169 ASP A O 1
ATOM 1270 N N . THR A 1 170 ? -8.208 63.423 3.310 1.00 43.72 170 THR A N 1
ATOM 1271 C CA . THR A 1 170 ? -8.164 62.223 2.446 1.00 43.72 170 THR A CA 1
ATOM 1272 C C . THR A 1 170 ? -9.493 61.452 2.357 1.00 43.72 170 THR A C 1
ATOM 1274 O O . THR A 1 170 ? -9.712 60.720 1.393 1.00 43.72 170 THR A O 1
ATOM 1277 N N . VAL A 1 171 ? -10.460 61.667 3.258 1.00 40.69 171 VAL A N 1
ATOM 1278 C CA . VAL A 1 171 ? -11.745 60.926 3.244 1.00 40.69 171 VAL A CA 1
ATOM 1279 C C . VAL A 1 171 ? -12.591 61.228 1.997 1.00 40.69 171 VAL A C 1
ATOM 1281 O O . VAL A 1 171 ? -13.167 60.316 1.399 1.00 40.69 171 VAL A O 1
ATOM 1284 N N . GLU A 1 172 ? -12.628 62.480 1.536 1.00 43.56 172 GLU A N 1
ATOM 1285 C CA . GLU A 1 172 ? -13.379 62.847 0.323 1.00 43.56 172 GLU A CA 1
ATOM 1286 C C . GLU A 1 172 ? -12.661 62.430 -0.971 1.00 43.56 172 GLU A C 1
ATOM 1288 O O . GLU A 1 172 ? -13.304 62.037 -1.949 1.00 43.56 172 GLU A O 1
ATOM 1293 N N . LYS A 1 173 ? -11.323 62.381 -0.959 1.00 43.94 173 LYS A N 1
ATOM 1294 C CA . LYS A 1 173 ? -10.530 61.848 -2.080 1.00 43.94 173 LYS A CA 1
ATOM 1295 C C . LYS A 1 173 ? -10.693 60.327 -2.198 1.00 43.94 173 LYS A C 1
ATOM 1297 O O . LYS A 1 173 ? -10.852 59.819 -3.307 1.00 43.94 173 LYS A O 1
ATOM 1302 N N . ILE A 1 174 ? -10.793 59.612 -1.072 1.00 40.50 174 ILE A N 1
ATOM 1303 C CA . ILE A 1 174 ? -11.101 58.172 -1.020 1.00 40.50 174 ILE A CA 1
ATOM 1304 C C . ILE A 1 174 ? -12.503 57.879 -1.572 1.00 40.50 174 ILE A C 1
ATOM 1306 O O . ILE A 1 174 ? -12.661 56.970 -2.390 1.00 40.50 174 ILE A O 1
ATOM 1310 N N . LYS A 1 175 ? -13.523 58.675 -1.218 1.00 41.25 175 LYS A N 1
ATOM 1311 C CA . LYS A 1 175 ? -14.875 58.526 -1.793 1.00 41.25 175 LYS A CA 1
ATOM 1312 C C . LYS A 1 175 ? -14.889 58.762 -3.305 1.00 41.25 175 LYS A C 1
ATOM 1314 O O . LYS A 1 175 ? -15.595 58.054 -4.023 1.00 41.25 175 LYS A O 1
ATOM 1319 N N . ALA A 1 176 ? -14.103 59.715 -3.806 1.00 45.75 176 ALA A N 1
ATOM 1320 C CA . ALA A 1 176 ? -14.001 59.987 -5.239 1.00 45.75 176 ALA A CA 1
ATOM 1321 C C . ALA A 1 176 ? -13.294 58.854 -6.010 1.00 45.75 176 ALA A C 1
ATOM 1323 O O . ALA A 1 176 ? -13.748 58.475 -7.093 1.00 45.75 176 ALA A O 1
ATOM 1324 N N . VAL A 1 177 ? -12.233 58.271 -5.440 1.00 39.38 177 VAL A N 1
ATOM 1325 C CA . VAL A 1 177 ? -11.493 57.143 -6.032 1.00 39.38 177 VAL A CA 1
ATOM 1326 C C . VAL A 1 177 ? -12.326 55.860 -6.018 1.00 39.38 177 VAL A C 1
ATOM 1328 O O . VAL A 1 177 ? -12.408 55.184 -7.042 1.00 39.38 177 VAL A O 1
ATOM 1331 N N . LEU A 1 178 ? -13.037 55.566 -4.924 1.00 38.38 178 LEU A N 1
ATOM 1332 C CA . LEU A 1 178 ? -13.934 54.406 -4.834 1.00 38.38 178 LEU A CA 1
ATOM 1333 C C . LEU A 1 178 ? -15.112 54.500 -5.819 1.00 38.38 178 LEU A C 1
ATOM 1335 O O . LEU A 1 178 ? -15.439 53.510 -6.472 1.00 38.38 178 LEU A O 1
ATOM 1339 N N . ARG A 1 179 ? -15.689 55.696 -6.018 1.00 45.28 179 ARG A N 1
ATOM 1340 C CA . ARG A 1 179 ? -16.733 55.931 -7.038 1.00 45.28 179 ARG A CA 1
ATOM 1341 C C . ARG A 1 179 ? -16.215 55.765 -8.473 1.00 45.28 179 ARG A C 1
ATOM 1343 O O . ARG A 1 179 ? -16.972 55.358 -9.351 1.00 45.28 179 ARG A O 1
ATOM 1350 N N . LYS A 1 180 ? -14.935 56.066 -8.728 1.00 43.47 180 LYS A N 1
ATOM 1351 C CA . LYS A 1 180 ? -14.290 55.854 -10.038 1.00 43.47 180 LYS A CA 1
ATOM 1352 C C . LYS A 1 180 ? -13.911 54.388 -10.267 1.00 43.47 180 LYS A C 1
ATOM 1354 O O . LYS A 1 180 ? -14.127 53.889 -11.365 1.00 43.47 180 LYS A O 1
ATOM 1359 N N . ALA A 1 181 ? -13.428 53.686 -9.241 1.00 35.47 181 ALA A N 1
ATOM 1360 C CA . ALA A 1 181 ? -13.105 52.259 -9.304 1.00 35.47 181 ALA A CA 1
ATOM 1361 C C . ALA A 1 181 ? -14.357 51.389 -9.535 1.00 35.47 181 ALA A C 1
ATOM 1363 O O . ALA A 1 181 ? -14.318 50.455 -10.332 1.00 35.47 181 ALA A O 1
ATOM 1364 N N . GLN A 1 182 ? -15.499 51.761 -8.942 1.00 39.78 182 GLN A N 1
ATOM 1365 C CA . GLN A 1 182 ? -16.795 51.105 -9.175 1.00 39.78 182 GLN A CA 1
ATOM 1366 C C . GLN A 1 182 ? -17.317 51.244 -10.615 1.00 39.78 182 GLN A C 1
ATOM 1368 O O . GLN A 1 182 ? -18.082 50.396 -11.064 1.00 39.78 182 GLN A O 1
ATOM 1373 N N . LYS A 1 183 ? -16.888 52.270 -11.365 1.00 42.12 183 LYS A N 1
ATOM 1374 C CA . LYS A 1 183 ? -17.218 52.424 -12.794 1.00 42.12 183 LYS A CA 1
ATOM 1375 C C . LYS A 1 183 ? -16.366 51.551 -13.722 1.00 42.12 183 LYS A C 1
ATOM 1377 O O . LYS A 1 183 ? -16.756 51.365 -14.867 1.00 42.12 183 LYS A O 1
ATOM 1382 N N . ILE A 1 184 ? -15.216 51.055 -13.260 1.00 37.31 184 ILE A N 1
ATOM 1383 C CA . ILE A 1 184 ? -14.216 50.383 -14.110 1.00 37.31 184 ILE A CA 1
ATOM 1384 C C . ILE A 1 184 ? -14.307 48.850 -14.001 1.00 37.31 184 ILE A C 1
ATOM 1386 O O . ILE A 1 184 ? -13.870 48.156 -14.913 1.00 37.31 184 ILE A O 1
ATOM 1390 N N . ASN A 1 185 ? -14.916 48.301 -12.942 1.00 35.16 185 ASN A N 1
ATOM 1391 C CA . ASN A 1 185 ? -15.107 46.853 -12.812 1.00 35.16 185 ASN A CA 1
ATOM 1392 C C . ASN A 1 185 ? -16.408 46.510 -12.047 1.00 35.16 185 ASN A C 1
ATOM 1394 O O . ASN A 1 185 ? -16.383 46.370 -10.824 1.00 35.16 185 ASN A O 1
ATOM 1398 N N . PRO A 1 186 ? -17.564 46.410 -12.732 1.00 38.00 186 PRO A N 1
ATOM 1399 C CA . PRO A 1 186 ? -18.871 46.258 -12.082 1.00 38.00 186 PRO A CA 1
ATOM 1400 C C . PRO A 1 186 ? -19.131 44.861 -11.484 1.00 38.00 186 PRO A C 1
ATOM 1402 O O . PRO A 1 186 ? -20.133 44.668 -10.800 1.00 38.00 186 PRO A O 1
ATOM 1405 N N . GLY A 1 187 ? -18.245 43.885 -11.707 1.00 38.16 187 GLY A N 1
ATOM 1406 C CA . GLY A 1 187 ? -18.466 42.485 -11.347 1.00 38.16 187 GLY A CA 1
ATOM 1407 C C . GLY A 1 187 ? -17.502 41.950 -10.294 1.00 38.16 187 GLY A C 1
ATOM 1408 O O . GLY A 1 187 ? -16.694 41.091 -10.621 1.00 38.16 187 GLY A O 1
ATOM 1409 N N . LYS A 1 188 ? -17.566 42.427 -9.042 1.00 35.03 188 LYS A N 1
ATOM 1410 C CA . LYS A 1 188 ? -17.244 41.628 -7.835 1.00 35.03 188 LYS A CA 1
ATOM 1411 C C . LYS A 1 188 ? -17.482 42.439 -6.554 1.00 35.03 188 LYS A C 1
ATOM 1413 O O . LYS A 1 188 ? -16.850 43.461 -6.319 1.00 35.03 188 LYS A O 1
ATOM 1418 N N . TRP A 1 189 ? -18.370 41.900 -5.714 1.00 40.94 189 TRP A N 1
ATOM 1419 C CA . TRP A 1 189 ? -18.631 42.266 -4.313 1.00 40.94 189 TRP A CA 1
ATOM 1420 C C . TRP A 1 189 ? -19.187 43.670 -4.066 1.00 40.94 189 TRP A C 1
ATOM 1422 O O . TRP A 1 189 ? -18.641 44.477 -3.317 1.00 40.94 189 TRP A O 1
ATOM 1432 N N . THR A 1 190 ? -20.377 43.913 -4.604 1.00 37.56 190 THR A N 1
ATOM 1433 C CA . THR A 1 190 ? -21.314 44.864 -4.008 1.00 37.56 190 THR A CA 1
ATOM 1434 C C . THR A 1 190 ? -22.147 44.150 -2.938 1.00 37.56 190 THR A C 1
ATOM 1436 O O . THR A 1 190 ? -22.504 42.978 -3.074 1.00 37.56 190 THR A O 1
ATOM 1439 N N . LEU A 1 191 ? -22.541 44.871 -1.884 1.00 39.91 191 LEU A N 1
ATOM 1440 C CA . LEU A 1 191 ? -23.629 44.449 -0.988 1.00 39.91 191 LEU A CA 1
ATOM 1441 C C . LEU A 1 191 ? -24.919 44.098 -1.765 1.00 39.91 191 LEU A C 1
ATOM 1443 O O . LEU A 1 191 ? -25.749 43.362 -1.236 1.00 39.91 191 LEU A O 1
ATOM 1447 N N . SER A 1 192 ? -25.066 44.572 -3.014 1.00 47.62 192 SER A N 1
ATOM 1448 C CA . SER A 1 192 ? -26.172 44.199 -3.902 1.00 47.62 192 SER A CA 1
ATOM 1449 C C . SER A 1 192 ? -26.093 42.741 -4.366 1.00 47.62 192 SER A C 1
ATOM 1451 O O . SER A 1 192 ? -27.097 42.059 -4.259 1.00 47.62 192 SER A O 1
ATOM 1453 N N . GLY A 1 193 ? -24.923 42.196 -4.733 1.00 48.72 193 GLY A N 1
ATOM 1454 C CA . GLY A 1 193 ? -24.825 40.810 -5.226 1.00 48.72 193 GLY A CA 1
ATOM 1455 C C . GLY A 1 193 ? -25.259 39.753 -4.199 1.00 48.72 193 GLY A C 1
ATOM 1456 O O . GLY A 1 193 ? -26.004 38.835 -4.522 1.00 48.72 193 GLY A O 1
ATOM 1457 N N . LYS A 1 194 ? -24.891 39.936 -2.922 1.00 50.88 194 LYS A N 1
ATOM 1458 C CA . LYS A 1 194 ? -25.384 39.087 -1.817 1.00 50.88 194 LYS A CA 1
ATOM 1459 C C . LYS A 1 194 ? -26.872 39.299 -1.521 1.00 50.88 194 LYS A C 1
ATOM 1461 O O . LYS A 1 194 ? -27.536 38.372 -1.065 1.00 50.88 194 LYS A O 1
ATOM 1466 N N . LYS A 1 195 ? -27.388 40.516 -1.729 1.00 61.75 195 LYS A N 1
ATOM 1467 C CA . LYS A 1 195 ? -28.820 40.825 -1.597 1.00 61.75 195 LYS A CA 1
ATOM 1468 C C . LYS A 1 195 ? -29.615 40.124 -2.700 1.00 61.75 195 LYS A C 1
ATOM 1470 O O . LYS A 1 195 ? -30.665 39.565 -2.411 1.00 61.75 195 LYS A O 1
ATOM 1475 N N . ASP A 1 196 ? -29.097 40.114 -3.922 1.00 63.78 196 ASP A N 1
ATOM 1476 C CA . ASP A 1 196 ? -29.748 39.521 -5.088 1.00 63.78 196 ASP A CA 1
ATOM 1477 C C . ASP A 1 196 ? -29.733 37.985 -5.023 1.00 63.78 196 ASP A C 1
ATOM 1479 O O . ASP A 1 196 ? -30.770 37.369 -5.253 1.00 63.78 196 ASP A O 1
ATOM 1483 N N . GLU A 1 197 ? -28.631 37.368 -4.575 1.00 62.72 197 GLU A N 1
ATOM 1484 C CA . GLU A 1 197 ? -28.558 35.919 -4.312 1.00 62.72 197 GLU A CA 1
ATOM 1485 C C . GLU A 1 197 ? -29.548 35.476 -3.217 1.00 62.72 197 GLU A C 1
ATOM 1487 O O . GLU A 1 197 ? -30.275 34.498 -3.379 1.00 62.72 197 GLU A O 1
ATOM 1492 N N . LEU A 1 198 ? -29.620 36.211 -2.100 1.00 62.66 198 LEU A N 1
ATOM 1493 C CA . LEU A 1 198 ? -30.548 35.888 -1.009 1.00 62.66 198 LEU A CA 1
ATOM 1494 C C . LEU A 1 198 ? -32.013 36.068 -1.415 1.00 62.66 198 LEU A C 1
ATOM 1496 O O . LEU A 1 198 ? -32.863 35.297 -0.978 1.00 62.66 198 LEU A O 1
ATOM 1500 N N . LYS A 1 199 ? -32.314 37.059 -2.257 1.00 70.62 199 LYS A N 1
ATOM 1501 C CA . LYS A 1 199 ? -33.654 37.229 -2.826 1.00 70.62 199 LYS A CA 1
ATOM 1502 C C . LYS A 1 199 ? -34.008 36.142 -3.823 1.00 70.62 199 LYS A C 1
ATOM 1504 O O . LYS A 1 199 ? -35.172 35.775 -3.895 1.00 70.62 199 LYS A O 1
ATOM 1509 N N . GLN A 1 200 ? -33.039 35.661 -4.598 1.00 77.19 200 GLN A N 1
ATOM 1510 C CA . GLN A 1 200 ? -33.261 34.558 -5.524 1.00 77.19 200 GLN A CA 1
ATOM 1511 C C . GLN A 1 200 ? -33.645 33.288 -4.759 1.00 77.19 200 GLN A C 1
ATOM 1513 O O . GLN A 1 200 ? -34.700 32.726 -5.025 1.00 77.19 200 GLN A O 1
ATOM 1518 N N . LYS A 1 201 ? -32.887 32.946 -3.711 1.00 67.75 201 LYS A N 1
ATOM 1519 C CA . LYS A 1 201 ? -33.215 31.836 -2.800 1.00 67.75 201 LYS A CA 1
ATOM 1520 C C . LYS A 1 201 ? -34.569 32.014 -2.107 1.00 67.75 201 LYS A C 1
ATOM 1522 O O . LYS A 1 201 ? -35.319 31.057 -1.967 1.00 67.75 201 LYS A O 1
ATOM 1527 N N . LEU A 1 202 ? -34.902 33.238 -1.681 1.00 70.62 202 LEU A N 1
ATOM 1528 C CA . LEU A 1 202 ? -36.210 33.521 -1.081 1.00 70.62 202 LEU A CA 1
ATOM 1529 C C . LEU A 1 202 ? -37.356 33.374 -2.100 1.00 70.62 202 LEU A C 1
ATOM 1531 O O . LEU A 1 202 ? -38.412 32.880 -1.730 1.00 70.62 202 LEU A O 1
ATOM 1535 N N . ARG A 1 203 ? -37.156 33.762 -3.369 1.00 77.62 203 ARG A N 1
ATOM 1536 C CA . ARG A 1 203 ? -38.143 33.567 -4.447 1.00 77.62 203 ARG A CA 1
ATOM 1537 C C . ARG A 1 203 ? -38.388 32.093 -4.750 1.00 77.62 203 ARG A C 1
ATOM 1539 O O . ARG A 1 203 ? -39.539 31.698 -4.859 1.00 77.62 203 ARG A O 1
ATOM 1546 N N . GLU A 1 204 ? -37.322 31.305 -4.859 1.00 72.25 204 GLU A N 1
ATOM 1547 C CA . GLU A 1 204 ? -37.407 29.857 -5.088 1.00 72.25 204 GLU A CA 1
ATOM 1548 C C . GLU A 1 204 ? -38.199 29.173 -3.967 1.00 72.25 204 GLU A C 1
ATOM 1550 O O . GLU A 1 204 ? -39.182 28.492 -4.248 1.00 72.25 204 GLU A O 1
ATOM 1555 N N . PHE A 1 205 ? -37.870 29.480 -2.706 1.00 77.44 205 PHE A N 1
ATOM 1556 C CA . PHE A 1 205 ? -38.619 28.992 -1.546 1.00 77.44 205 PHE A CA 1
ATOM 1557 C C . PHE A 1 205 ? -40.109 29.382 -1.588 1.00 77.44 205 PHE A C 1
ATOM 1559 O O . PHE A 1 205 ? -40.976 28.566 -1.292 1.00 77.44 205 PHE A O 1
ATOM 1566 N N . VAL A 1 206 ? -40.428 30.632 -1.945 1.00 74.44 206 VAL A N 1
ATOM 1567 C CA . VAL A 1 206 ? -41.817 31.118 -2.002 1.00 74.44 206 VAL A CA 1
ATOM 1568 C C . VAL A 1 206 ? -42.641 30.376 -3.052 1.00 74.44 206 VAL A C 1
ATOM 1570 O O . VAL A 1 206 ? -43.789 30.024 -2.778 1.00 74.44 206 VAL A O 1
ATOM 1573 N N . GLU A 1 207 ? -42.088 30.140 -4.241 1.00 76.00 207 GLU A N 1
ATOM 1574 C CA . GLU A 1 207 ? -42.796 29.428 -5.310 1.00 76.00 207 GLU A CA 1
ATOM 1575 C C . GLU A 1 207 ? -43.053 27.961 -4.940 1.00 76.00 207 GLU A C 1
ATOM 1577 O O . GLU A 1 207 ? -44.165 27.460 -5.122 1.00 76.00 207 GLU A O 1
ATOM 1582 N N . GLU A 1 208 ? -42.066 27.300 -4.335 1.00 69.94 208 GLU A N 1
ATOM 1583 C CA . GLU A 1 208 ? -42.191 25.931 -3.831 1.00 69.94 208 GLU A CA 1
ATOM 1584 C C . GLU A 1 208 ? -43.224 25.829 -2.698 1.00 69.94 208 GLU A C 1
ATOM 1586 O O . GLU A 1 208 ? -44.154 25.020 -2.760 1.00 69.94 208 GLU A O 1
ATOM 1591 N N . ALA A 1 209 ? -43.166 26.730 -1.714 1.00 69.38 209 ALA A N 1
ATOM 1592 C CA . ALA A 1 209 ? -44.133 26.781 -0.620 1.00 69.38 209 ALA A CA 1
ATOM 1593 C C . ALA A 1 209 ? -45.565 27.070 -1.112 1.00 69.38 209 ALA A C 1
ATOM 1595 O O . ALA A 1 209 ? -46.526 26.478 -0.612 1.00 69.38 209 ALA A O 1
ATOM 1596 N N . LYS A 1 210 ? -45.741 27.932 -2.126 1.00 76.12 210 LYS A N 1
ATOM 1597 C CA . LYS A 1 210 ? -47.046 28.189 -2.768 1.00 76.12 210 LYS A CA 1
ATOM 1598 C C . LYS A 1 210 ? -47.583 26.951 -3.486 1.00 76.12 210 LYS A C 1
ATOM 1600 O O . LYS A 1 210 ? -48.786 26.680 -3.396 1.00 76.12 210 LYS A O 1
ATOM 1605 N N . ALA A 1 211 ? -46.724 26.196 -4.172 1.00 72.81 211 ALA A N 1
ATOM 1606 C CA . ALA A 1 211 ? -47.101 24.941 -4.819 1.00 72.81 211 ALA A CA 1
ATOM 1607 C C . ALA A 1 211 ? -47.560 23.896 -3.787 1.00 72.81 211 ALA A C 1
ATOM 1609 O O . ALA A 1 211 ? -48.632 23.303 -3.947 1.00 72.81 211 ALA A O 1
ATOM 1610 N N . THR A 1 212 ? -46.824 23.754 -2.684 1.00 70.38 212 THR A N 1
ATOM 1611 C CA . THR A 1 212 ? -47.172 22.842 -1.587 1.00 70.38 212 THR A CA 1
ATOM 1612 C C . THR A 1 212 ? -48.468 23.249 -0.889 1.00 70.38 212 THR A C 1
ATOM 1614 O O . THR A 1 212 ? -49.357 22.416 -0.693 1.00 70.38 212 THR A O 1
ATOM 1617 N N . LEU A 1 213 ? -48.658 24.545 -0.608 1.00 72.06 213 LEU A N 1
ATOM 1618 C CA . LEU A 1 213 ? -49.920 25.067 -0.078 1.00 72.06 213 LEU A CA 1
ATOM 1619 C C . LEU A 1 213 ? -51.089 24.741 -1.001 1.00 72.06 213 LEU A C 1
ATOM 1621 O O . LEU A 1 213 ? -52.133 24.312 -0.515 1.00 72.06 213 LEU A O 1
ATOM 1625 N N . LYS A 1 214 ? -50.927 24.921 -2.318 1.00 74.88 214 LYS A N 1
ATOM 1626 C CA . LYS A 1 214 ? -51.960 24.605 -3.310 1.00 74.88 214 LYS A CA 1
ATOM 1627 C C . LYS A 1 214 ? -52.351 23.124 -3.261 1.00 74.88 214 LYS A C 1
ATOM 1629 O O . LYS A 1 214 ? -53.549 22.847 -3.202 1.00 74.88 214 LYS A O 1
ATOM 1634 N N . GLY A 1 215 ? -51.375 22.214 -3.192 1.00 70.62 215 GLY A N 1
ATOM 1635 C CA . GLY A 1 215 ? -51.614 20.777 -3.000 1.00 70.62 215 GLY A CA 1
ATOM 1636 C C . GLY A 1 215 ? -52.417 20.487 -1.729 1.00 70.62 215 GLY A C 1
ATOM 1637 O O . GLY A 1 215 ? -53.484 19.881 -1.791 1.00 70.62 215 GLY A O 1
ATOM 1638 N N . LEU A 1 216 ? -52.003 21.059 -0.593 1.00 70.56 216 LEU A N 1
ATOM 1639 C CA . LEU A 1 216 ? -52.707 20.909 0.688 1.00 70.56 216 LEU A CA 1
ATOM 1640 C C . LEU A 1 216 ? -54.145 21.468 0.662 1.00 70.56 216 LEU A C 1
ATOM 1642 O O . LEU A 1 216 ? -55.040 20.912 1.311 1.00 70.56 216 LEU A O 1
ATOM 1646 N N . LYS A 1 217 ? -54.416 22.558 -0.084 1.00 73.50 217 LYS A N 1
ATOM 1647 C CA . LYS A 1 217 ? -55.790 23.089 -0.250 1.00 73.50 217 LYS A CA 1
ATOM 1648 C C . LYS A 1 217 ? -56.648 22.163 -1.109 1.00 73.50 217 LYS A C 1
ATOM 1650 O O . LYS A 1 217 ? -57.842 22.028 -0.833 1.00 73.50 217 LYS A O 1
ATOM 1655 N N . GLU A 1 218 ? -56.069 21.564 -2.146 1.00 73.69 218 GLU A N 1
ATOM 1656 C CA . GLU A 1 218 ? -56.752 20.614 -3.028 1.00 73.69 218 GLU A CA 1
ATOM 1657 C C . GLU A 1 218 ? -57.082 19.307 -2.296 1.00 73.69 218 GLU A C 1
ATOM 1659 O O . GLU A 1 218 ? -58.216 18.834 -2.397 1.00 73.69 218 GLU A O 1
ATOM 1664 N N . ASP A 1 219 ? -56.166 18.799 -1.470 1.00 66.00 219 ASP A N 1
ATOM 1665 C CA . ASP A 1 219 ? -56.385 17.608 -0.643 1.00 66.00 219 ASP A CA 1
ATOM 1666 C C . ASP A 1 219 ? -57.420 17.852 0.462 1.00 66.00 219 ASP A C 1
ATOM 1668 O O . ASP A 1 219 ? -58.335 17.045 0.644 1.00 66.00 219 ASP A O 1
ATOM 1672 N N . SER A 1 220 ? -57.382 19.020 1.119 1.00 66.94 220 SER A N 1
ATOM 1673 C CA . SER A 1 220 ? -58.429 19.430 2.072 1.00 66.94 220 SER A CA 1
ATOM 1674 C C . SER A 1 220 ? -59.809 19.536 1.406 1.00 66.94 220 SER A C 1
ATOM 1676 O O . SER A 1 220 ? -60.820 19.143 1.988 1.00 66.94 220 SER A O 1
ATOM 1678 N N . ARG A 1 221 ? -59.874 20.046 0.165 1.00 65.38 221 ARG A N 1
ATOM 1679 C CA . ARG A 1 221 ? -61.123 20.107 -0.615 1.00 65.38 221 ARG A CA 1
ATOM 1680 C C . ARG A 1 221 ? -61.614 18.717 -1.008 1.00 65.38 221 ARG A C 1
ATOM 1682 O O . ARG A 1 221 ? -62.812 18.466 -0.900 1.00 65.38 221 ARG A O 1
ATOM 1689 N N . ARG A 1 222 ? -60.725 17.806 -1.421 1.00 60.66 222 ARG A N 1
ATOM 1690 C CA . ARG A 1 222 ? -61.088 16.406 -1.709 1.00 60.66 222 ARG A CA 1
ATOM 1691 C C . ARG A 1 222 ? -61.634 15.705 -0.469 1.00 60.66 222 ARG A C 1
ATOM 1693 O O . ARG A 1 222 ? -62.666 15.051 -0.579 1.00 60.66 222 ARG A O 1
ATOM 1700 N N . ALA A 1 223 ? -61.012 15.906 0.693 1.00 58.25 223 ALA A N 1
ATOM 1701 C CA . ALA A 1 223 ? -61.468 15.351 1.968 1.00 58.25 223 ALA A CA 1
ATOM 1702 C C . ALA A 1 223 ? -62.841 15.901 2.414 1.00 58.25 223 ALA A C 1
ATOM 1704 O O . ALA A 1 223 ? -63.663 15.165 2.959 1.00 58.25 223 ALA A O 1
ATOM 1705 N N . GLN A 1 224 ? -63.143 17.177 2.142 1.00 55.53 224 GLN A N 1
ATOM 1706 C CA . GLN A 1 224 ? -64.473 17.743 2.407 1.00 55.53 224 GLN A CA 1
ATOM 1707 C C . GLN A 1 224 ? -65.545 17.218 1.441 1.00 55.53 224 GLN A C 1
ATOM 1709 O O . GLN A 1 224 ? -66.660 16.930 1.876 1.00 55.53 224 GLN A O 1
ATOM 1714 N N . VAL A 1 225 ? -65.220 17.034 0.158 1.00 52.38 225 VAL A N 1
ATOM 1715 C CA . VAL A 1 225 ? -66.157 16.495 -0.845 1.00 52.38 225 VAL A CA 1
ATOM 1716 C C . VAL A 1 225 ? -66.484 15.016 -0.591 1.00 52.38 225 VAL A C 1
ATOM 1718 O O . VAL A 1 225 ? -67.634 14.619 -0.760 1.00 52.38 225 VAL A O 1
ATOM 1721 N N . THR A 1 226 ? -65.534 14.206 -0.113 1.00 50.75 226 THR A N 1
ATOM 1722 C CA . THR A 1 226 ? -65.795 12.801 0.262 1.00 50.75 226 THR A CA 1
ATOM 1723 C C . THR A 1 226 ? -66.596 12.651 1.561 1.00 50.75 226 THR A C 1
ATOM 1725 O O . THR A 1 226 ? -67.207 11.607 1.777 1.00 50.75 226 THR A O 1
ATOM 1728 N N . SER A 1 227 ? -66.670 13.695 2.397 1.00 48.19 227 SER A N 1
ATOM 1729 C CA . SER A 1 227 ? -67.474 13.710 3.632 1.00 48.19 227 SER A CA 1
ATOM 1730 C C . SER A 1 227 ? -68.968 14.027 3.422 1.00 48.19 227 SER A C 1
ATOM 1732 O O . SER A 1 227 ? -69.772 13.847 4.337 1.00 48.19 227 SER A O 1
ATOM 1734 N N . TRP A 1 228 ? -69.374 14.461 2.220 1.00 41.28 228 TRP A N 1
ATOM 1735 C CA . TRP A 1 228 ? -70.767 14.768 1.865 1.00 41.28 228 TRP A CA 1
ATOM 1736 C C . TRP A 1 228 ? -71.405 13.626 1.053 1.00 41.28 228 TRP A C 1
ATOM 1738 O O . TRP A 1 228 ? -71.662 13.730 -0.146 1.00 41.28 228 TRP A O 1
ATOM 1748 N N . HIS A 1 229 ? -71.702 12.513 1.723 1.00 42.62 229 HIS A N 1
ATOM 1749 C CA . HIS A 1 229 ? -72.682 11.525 1.259 1.00 42.62 229 HIS A CA 1
ATOM 1750 C C . HIS A 1 229 ? -73.729 11.297 2.360 1.00 42.62 229 HIS A C 1
ATOM 1752 O O . HIS A 1 229 ? -73.434 10.641 3.361 1.00 42.62 229 HIS A O 1
ATOM 1758 N N . PRO A 1 230 ? -74.961 11.825 2.220 1.00 48.09 230 PRO A N 1
ATOM 1759 C CA . PRO A 1 230 ? -76.020 11.583 3.185 1.00 48.09 230 PRO A CA 1
ATOM 1760 C C . PRO A 1 230 ? -76.670 10.234 2.870 1.00 48.09 230 PRO A C 1
ATOM 1762 O O . PRO A 1 230 ? -77.557 10.139 2.025 1.00 48.09 230 PRO A O 1
ATOM 1765 N N . GLY A 1 231 ? -76.229 9.167 3.538 1.00 42.62 231 GLY A N 1
ATOM 1766 C CA . GLY A 1 231 ? -76.934 7.892 3.431 1.00 42.62 231 GLY A CA 1
ATOM 1767 C C . GLY A 1 231 ? -76.194 6.668 3.944 1.00 42.62 231 GLY A C 1
ATOM 1768 O O . GLY A 1 231 ? -75.735 5.865 3.142 1.00 42.62 231 GLY A O 1
ATOM 1769 N N . ARG A 1 232 ? -76.163 6.480 5.268 1.00 40.66 232 ARG A N 1
ATOM 1770 C CA . ARG A 1 232 ? -76.560 5.237 5.970 1.00 40.66 232 ARG A CA 1
ATOM 1771 C C . ARG A 1 232 ? -76.174 5.339 7.443 1.00 40.66 232 ARG A C 1
ATOM 1773 O O . ARG A 1 232 ? -75.044 5.660 7.784 1.00 40.66 232 ARG A O 1
ATOM 1780 N N . GLY A 1 233 ? -77.164 5.106 8.300 1.00 45.41 233 GLY A N 1
ATOM 1781 C CA . GLY A 1 233 ? -77.039 5.200 9.747 1.00 45.41 233 GLY A CA 1
ATOM 1782 C C . GLY A 1 233 ? -76.156 4.111 10.353 1.00 45.41 233 GLY A C 1
ATOM 1783 O O . GLY A 1 233 ? -76.066 3.000 9.834 1.00 45.41 233 GLY A O 1
ATOM 1784 N N . GLY A 1 234 ? -75.551 4.445 11.491 1.00 36.62 234 GLY A N 1
ATOM 1785 C CA . GLY A 1 234 ? -74.797 3.504 12.308 1.00 36.62 234 GLY A CA 1
ATOM 1786 C C . GLY A 1 234 ? -73.989 4.195 13.402 1.00 36.62 234 GLY A C 1
ATOM 1787 O O . GLY A 1 234 ? -72.858 4.579 13.167 1.00 36.62 234 GLY A O 1
ATOM 1788 N N . VAL A 1 235 ? -74.618 4.338 14.572 1.00 38.88 235 VAL A N 1
ATOM 1789 C CA . VAL A 1 235 ? -74.056 4.393 15.939 1.00 38.88 235 VAL A CA 1
ATOM 1790 C C . VAL A 1 235 ? -72.826 5.285 16.190 1.00 38.88 235 VAL A C 1
ATOM 1792 O O . VAL A 1 235 ? -71.696 4.992 15.819 1.00 38.88 235 VAL A O 1
ATOM 1795 N N . ALA A 1 236 ? -73.071 6.345 16.962 1.00 40.94 236 ALA A N 1
ATOM 1796 C CA . ALA A 1 236 ? -72.088 7.287 17.473 1.00 40.94 236 ALA A CA 1
ATOM 1797 C C . ALA A 1 236 ? -71.063 6.643 18.429 1.00 40.94 236 ALA A C 1
ATOM 1799 O O . ALA A 1 236 ? -71.424 6.180 19.512 1.00 40.94 236 ALA A O 1
ATOM 1800 N N . SER A 1 237 ? -69.775 6.741 18.091 1.00 36.72 237 SER A N 1
ATOM 1801 C CA . SER A 1 237 ? -68.679 6.745 19.065 1.00 36.72 237 SER A CA 1
ATOM 1802 C C . SER A 1 237 ? -68.119 8.163 19.167 1.00 36.72 237 SER A C 1
ATOM 1804 O O . SER A 1 237 ? -67.652 8.720 18.175 1.00 36.72 237 SER A O 1
ATOM 1806 N N . ARG A 1 238 ? -68.172 8.758 20.365 1.00 42.12 238 ARG A N 1
ATOM 1807 C CA . ARG A 1 238 ? -67.500 10.026 20.693 1.00 42.12 238 ARG A CA 1
ATOM 1808 C C . ARG A 1 238 ? -65.989 9.864 20.490 1.00 42.12 238 ARG A C 1
ATOM 1810 O O . ARG A 1 238 ? -65.310 9.344 21.369 1.00 42.12 238 ARG A O 1
ATOM 1817 N N . ALA A 1 239 ? -65.480 10.316 19.349 1.00 35.50 239 ALA A N 1
ATOM 1818 C CA . ALA A 1 239 ? -64.068 10.618 19.176 1.00 35.50 239 ALA A CA 1
ATOM 1819 C C . ALA A 1 239 ? -63.799 12.006 19.777 1.00 35.50 239 ALA A C 1
ATOM 1821 O O . ALA A 1 239 ? -64.508 12.971 19.484 1.00 35.50 239 ALA A O 1
ATOM 1822 N N . SER A 1 240 ? -62.811 12.084 20.664 1.00 38.16 240 SER A N 1
ATOM 1823 C CA . SER A 1 240 ? -62.253 13.339 21.175 1.00 38.16 240 SER A CA 1
ATOM 1824 C C . SER A 1 240 ? -61.773 14.219 20.010 1.00 38.16 240 SER A C 1
ATOM 1826 O O . SER A 1 240 ? -61.352 13.667 18.993 1.00 38.16 240 SER A O 1
ATOM 1828 N N . PRO A 1 241 ? -61.800 15.560 20.124 1.00 37.84 241 PRO A N 1
ATOM 1829 C CA . PRO A 1 241 ? -61.286 16.431 19.073 1.00 37.84 241 PRO A CA 1
ATOM 1830 C C . PRO A 1 241 ? -59.775 16.200 18.932 1.00 37.84 241 PRO A C 1
ATOM 1832 O O . PRO A 1 241 ? -58.990 16.687 19.743 1.00 37.84 241 PRO A O 1
ATOM 1835 N N . GLN A 1 242 ? -59.363 15.416 17.934 1.00 41.06 242 GLN A N 1
ATOM 1836 C CA . GLN A 1 242 ? -57.983 15.408 17.461 1.00 41.06 242 GLN A CA 1
ATOM 1837 C C . GLN A 1 242 ? -57.708 16.810 16.914 1.00 41.06 242 GLN A C 1
ATOM 1839 O O . GLN A 1 242 ? -58.348 17.233 15.952 1.00 41.06 242 GLN A O 1
ATOM 1844 N N . GLN A 1 243 ? -56.815 17.553 17.574 1.00 44.56 243 GLN A N 1
ATOM 1845 C CA . GLN A 1 243 ? -56.238 18.764 17.001 1.00 44.56 243 GLN A CA 1
ATOM 1846 C C . GLN A 1 243 ? -55.594 18.378 15.670 1.00 44.56 243 GLN A C 1
ATOM 1848 O O . GLN A 1 243 ? -54.699 17.537 15.625 1.00 44.56 243 GLN A O 1
ATOM 1853 N N . ASP A 1 244 ? -56.114 18.956 14.596 1.00 49.00 244 ASP A N 1
ATOM 1854 C CA . ASP A 1 244 ? -55.632 18.774 13.236 1.00 49.00 244 ASP A CA 1
ATOM 1855 C C . ASP A 1 244 ? -54.275 19.484 13.111 1.00 49.00 244 ASP A C 1
ATOM 1857 O O . ASP A 1 244 ? -54.215 20.671 12.793 1.00 49.00 244 ASP A O 1
ATOM 1861 N N . SER A 1 245 ? -53.182 18.792 13.455 1.00 49.78 245 SER A N 1
ATOM 1862 C CA . SER A 1 245 ? -51.822 19.356 13.453 1.00 49.78 245 SER A CA 1
ATOM 1863 C C . SER A 1 245 ? -51.433 19.926 12.082 1.00 49.78 245 SER A C 1
ATOM 1865 O O . SER A 1 245 ? -50.718 20.918 12.006 1.00 49.78 245 SER A O 1
ATOM 1867 N N . GLY A 1 246 ? -52.006 19.389 10.998 1.00 55.66 246 GLY A N 1
ATOM 1868 C CA . GLY A 1 246 ? -51.806 19.905 9.642 1.00 55.66 246 GLY A CA 1
ATOM 1869 C C . GLY A 1 246 ? -52.429 21.285 9.386 1.00 55.66 246 GLY A C 1
ATOM 1870 O O . GLY A 1 246 ? -52.019 21.979 8.455 1.00 55.66 246 GLY A O 1
ATOM 1871 N N . ALA A 1 247 ? -53.399 21.723 10.196 1.00 63.72 247 ALA A N 1
ATOM 1872 C CA . ALA A 1 247 ? -53.988 23.058 10.083 1.00 63.72 247 ALA A CA 1
ATOM 1873 C C . ALA A 1 247 ? -53.100 24.150 10.705 1.00 63.72 247 ALA A C 1
ATOM 1875 O O . ALA A 1 247 ? -53.166 25.304 10.274 1.00 63.72 247 ALA A O 1
ATOM 1876 N N . GLU A 1 248 ? -52.289 23.789 11.702 1.00 67.75 248 GLU A N 1
ATOM 1877 C CA . GLU A 1 248 ? -51.335 24.680 12.368 1.00 67.75 248 GLU A CA 1
ATOM 1878 C C . GLU A 1 248 ? -50.088 24.861 11.490 1.00 67.75 248 GLU A C 1
ATOM 1880 O O . GLU A 1 248 ? -49.786 25.988 11.103 1.00 67.75 248 GLU A O 1
ATOM 1885 N N . ASP A 1 249 ? -49.507 23.762 10.992 1.00 67.50 249 ASP A N 1
ATOM 1886 C CA . ASP A 1 249 ? -48.369 23.785 10.055 1.00 67.50 249 ASP A CA 1
ATOM 1887 C C . ASP A 1 249 ? -48.683 24.561 8.762 1.00 67.50 249 ASP A C 1
ATOM 1889 O O . ASP A 1 249 ? -47.866 25.325 8.240 1.00 67.50 249 ASP A O 1
ATOM 1893 N N . ARG A 1 250 ? -49.913 24.422 8.246 1.00 75.44 250 ARG A N 1
ATOM 1894 C CA . ARG A 1 250 ? -50.377 25.173 7.073 1.00 75.44 250 ARG A CA 1
ATOM 1895 C C . ARG A 1 250 ? -50.514 26.669 7.354 1.00 75.44 250 ARG A C 1
ATOM 1897 O O . ARG A 1 250 ? -50.249 27.470 6.460 1.00 75.44 250 ARG A O 1
ATOM 1904 N N . ARG A 1 251 ? -50.959 27.050 8.554 1.00 78.31 251 ARG A N 1
ATOM 1905 C CA . ARG A 1 251 ? -51.118 28.458 8.940 1.00 78.31 251 ARG A CA 1
ATOM 1906 C C . ARG A 1 251 ? -49.754 29.126 9.103 1.00 78.31 251 ARG A C 1
ATOM 1908 O O . ARG A 1 251 ? -49.571 30.230 8.597 1.00 78.31 251 ARG A O 1
ATOM 1915 N N . ASP A 1 252 ? -48.805 28.423 9.708 1.00 78.50 252 ASP A N 1
ATOM 1916 C CA . ASP A 1 252 ? -47.428 28.888 9.870 1.00 78.50 252 ASP A CA 1
ATOM 1917 C C . ASP A 1 252 ? -46.730 29.048 8.507 1.00 78.50 252 ASP A C 1
ATOM 1919 O O . ASP A 1 252 ? -46.036 30.039 8.262 1.00 78.50 252 ASP A O 1
ATOM 1923 N N . LEU A 1 253 ? -46.972 28.123 7.568 1.00 75.44 253 LEU A N 1
ATOM 1924 C CA . LEU A 1 253 ? -46.468 28.229 6.196 1.00 75.44 253 LEU A CA 1
ATOM 1925 C C . LEU A 1 253 ? -47.103 29.400 5.426 1.00 75.44 253 LEU A C 1
ATOM 1927 O O . LEU A 1 253 ? -46.396 30.134 4.737 1.00 75.44 253 LEU A O 1
ATOM 1931 N N . GLU A 1 254 ? -48.419 29.608 5.552 1.00 81.62 254 GLU A N 1
ATOM 1932 C CA . GLU A 1 254 ? -49.112 30.764 4.960 1.00 81.62 254 GLU A CA 1
ATOM 1933 C C . GLU A 1 254 ? -48.574 32.096 5.521 1.00 81.62 254 GLU A C 1
ATOM 1935 O O . GLU A 1 254 ? -48.395 33.048 4.757 1.00 81.62 254 GLU A O 1
ATOM 1940 N N . GLU A 1 255 ? -48.253 32.161 6.819 1.00 85.88 255 GLU A N 1
ATOM 1941 C CA . GLU A 1 255 ? -47.651 33.340 7.455 1.00 85.88 255 GLU A CA 1
ATOM 1942 C C . GLU A 1 255 ? -46.248 33.632 6.908 1.00 85.88 255 GLU A C 1
ATOM 1944 O O . GLU A 1 255 ? -45.952 34.770 6.531 1.00 85.88 255 GLU A O 1
ATOM 1949 N N . VAL A 1 256 ? -45.392 32.611 6.798 1.00 83.25 256 VAL A N 1
ATOM 1950 C CA . VAL A 1 256 ? -44.024 32.788 6.293 1.00 83.25 256 VAL A CA 1
ATOM 1951 C C . VAL A 1 256 ? -43.996 33.131 4.805 1.00 83.25 256 VAL A C 1
ATOM 1953 O O . VAL A 1 256 ? -43.187 33.969 4.404 1.00 83.25 256 VAL A O 1
ATOM 1956 N N . VAL A 1 257 ? -44.889 32.564 3.988 1.00 83.06 257 VAL A N 1
ATOM 1957 C CA . VAL A 1 257 ? -45.023 32.938 2.568 1.00 83.06 257 VAL A CA 1
ATOM 1958 C C . VAL A 1 257 ? -45.470 34.395 2.428 1.00 83.06 257 VAL A C 1
ATOM 1960 O O . VAL A 1 257 ? -44.880 35.135 1.643 1.00 83.06 257 VAL A O 1
ATOM 1963 N N . ALA A 1 258 ? -46.443 34.845 3.227 1.00 84.06 258 ALA A N 1
ATOM 1964 C CA . ALA A 1 258 ? -46.892 36.238 3.207 1.00 84.06 258 ALA A CA 1
ATOM 1965 C C . ALA A 1 258 ? -45.798 37.220 3.676 1.00 84.06 258 ALA A C 1
ATOM 1967 O O . ALA A 1 258 ? -45.662 38.316 3.127 1.00 84.06 258 ALA A O 1
ATOM 1968 N N . GLU A 1 259 ? -44.998 36.840 4.679 1.00 86.75 259 GLU A N 1
ATOM 1969 C CA . GLU A 1 259 ? -43.848 37.628 5.143 1.00 86.75 259 GLU A CA 1
ATOM 1970 C C . GLU A 1 259 ? -42.733 37.675 4.082 1.00 86.75 259 GLU A C 1
ATOM 1972 O O . GLU A 1 259 ? -42.123 38.725 3.871 1.00 86.75 259 GLU A O 1
ATOM 1977 N N . ALA A 1 260 ? -42.497 36.569 3.372 1.00 79.56 260 ALA A N 1
ATOM 1978 C CA . ALA A 1 260 ? -41.523 36.472 2.289 1.00 79.56 260 ALA A CA 1
ATOM 1979 C C . ALA A 1 260 ? -41.908 37.305 1.060 1.00 79.56 260 ALA A C 1
ATOM 1981 O O . ALA A 1 260 ? -41.065 38.054 0.561 1.00 79.56 260 ALA A O 1
ATOM 1982 N N . ASP A 1 261 ? -43.166 37.223 0.615 1.00 83.38 261 ASP A N 1
ATOM 1983 C CA . ASP A 1 261 ? -43.701 38.039 -0.481 1.00 83.38 261 ASP A CA 1
ATOM 1984 C C . ASP A 1 261 ? -43.552 39.532 -0.158 1.00 83.38 261 ASP A C 1
ATOM 1986 O O . ASP A 1 261 ? -42.986 40.280 -0.955 1.00 83.38 261 ASP A O 1
ATOM 1990 N N . ARG A 1 262 ? -43.915 39.951 1.065 1.00 88.88 262 ARG A N 1
ATOM 1991 C CA . ARG A 1 262 ? -43.734 41.341 1.517 1.00 88.88 262 ARG A CA 1
ATOM 1992 C C . ARG A 1 262 ? -42.268 41.778 1.468 1.00 88.88 262 ARG A C 1
ATOM 1994 O O . ARG A 1 262 ? -41.956 42.849 0.960 1.00 88.88 262 ARG A O 1
ATOM 2001 N N . VAL A 1 263 ? -41.343 40.951 1.964 1.00 82.88 263 VAL A N 1
ATOM 2002 C CA . VAL A 1 263 ? -39.900 41.263 1.945 1.00 82.88 263 VAL A CA 1
ATOM 2003 C C . VAL A 1 263 ? -39.346 41.345 0.515 1.00 82.88 263 VAL A C 1
ATOM 2005 O O . VAL A 1 263 ? -38.415 42.118 0.261 1.00 82.88 263 VAL A O 1
ATOM 2008 N N . LEU A 1 264 ? -39.893 40.574 -0.427 1.00 78.25 264 LEU A N 1
ATOM 2009 C CA . LEU A 1 264 ? -39.513 40.624 -1.839 1.00 78.25 264 LEU A CA 1
ATOM 2010 C C . LEU A 1 264 ? -40.069 41.869 -2.547 1.00 78.25 264 LEU A C 1
ATOM 2012 O O . LEU A 1 264 ? -39.313 42.516 -3.279 1.00 78.25 264 LEU A O 1
ATOM 2016 N N . GLU A 1 265 ? -41.332 42.222 -2.295 1.00 84.19 265 GLU A N 1
ATOM 2017 C CA . GLU A 1 265 ? -42.019 43.399 -2.850 1.00 84.19 265 GLU A CA 1
ATOM 2018 C C . GLU A 1 265 ? -41.426 44.715 -2.325 1.00 84.19 265 GLU A C 1
ATOM 2020 O O . GLU A 1 265 ? -41.044 45.581 -3.115 1.00 84.19 265 GLU A O 1
ATOM 2025 N N . ASP A 1 266 ? -41.214 44.822 -1.009 1.00 83.00 266 ASP A N 1
ATOM 2026 C CA . ASP A 1 266 ? -40.673 46.021 -0.349 1.00 83.00 266 ASP A CA 1
ATOM 2027 C C . ASP A 1 266 ? -39.151 46.166 -0.511 1.00 83.00 266 ASP A C 1
ATOM 2029 O O . ASP A 1 266 ? -38.516 47.061 0.056 1.00 83.00 266 ASP A O 1
ATOM 2033 N N . ASN A 1 267 ? -38.531 45.293 -1.312 1.00 78.56 267 ASN A N 1
ATOM 2034 C CA . ASN A 1 267 ? -37.103 45.327 -1.600 1.00 78.56 267 ASN A CA 1
ATOM 2035 C C . ASN A 1 267 ? -36.252 45.219 -0.314 1.00 78.56 267 ASN A C 1
ATOM 2037 O O . ASN A 1 267 ? -35.212 45.886 -0.185 1.00 78.56 267 ASN A O 1
ATOM 2041 N N . GLY A 1 268 ? -36.694 44.358 0.609 1.00 76.25 268 GLY A N 1
ATOM 2042 C CA . GLY A 1 268 ? -36.232 44.253 1.990 1.00 76.25 268 GLY A CA 1
ATOM 2043 C C . GLY A 1 268 ? -34.723 44.090 2.157 1.00 76.25 268 GLY A C 1
ATOM 2044 O O . GLY A 1 268 ? -33.967 43.722 1.247 1.00 76.25 268 GLY A O 1
ATOM 2045 N N . THR A 1 269 ? -34.246 44.432 3.346 1.00 80.06 269 THR A N 1
ATOM 2046 C CA . THR A 1 269 ? -32.834 44.368 3.712 1.00 80.06 269 THR A CA 1
ATOM 2047 C C . THR A 1 269 ? -32.349 42.922 3.811 1.00 80.06 269 THR A C 1
ATOM 2049 O O . THR A 1 269 ? -33.097 41.998 4.114 1.00 80.06 269 THR A O 1
ATOM 2052 N N . VAL A 1 270 ? -31.035 42.720 3.662 1.00 66.12 270 VAL A N 1
ATOM 2053 C CA . VAL A 1 270 ? -30.380 41.409 3.852 1.00 66.12 270 VAL A CA 1
ATOM 2054 C C . VAL A 1 270 ? -30.719 40.779 5.212 1.00 66.12 270 VAL A C 1
ATOM 2056 O O . VAL A 1 270 ? -30.744 39.556 5.344 1.00 66.12 270 VAL A O 1
ATOM 2059 N N . LYS A 1 271 ? -30.961 41.606 6.237 1.00 74.25 271 LYS A N 1
ATOM 2060 C CA . LYS A 1 271 ? -31.317 41.152 7.584 1.00 74.25 271 LYS A CA 1
ATOM 2061 C C . LYS A 1 271 ? -32.739 40.585 7.626 1.00 74.25 271 LYS A C 1
ATOM 2063 O O . LYS A 1 271 ? -32.928 39.530 8.223 1.00 74.25 271 LYS A O 1
ATOM 2068 N N . GLU A 1 272 ? -33.690 41.243 6.968 1.00 74.81 272 GLU A N 1
ATOM 2069 C CA . GLU A 1 272 ? -35.086 40.797 6.862 1.00 74.81 272 GLU A CA 1
ATOM 2070 C C . GLU A 1 272 ? -35.189 39.522 6.021 1.00 74.81 272 GLU A C 1
ATOM 2072 O O . GLU A 1 272 ? -35.741 38.533 6.492 1.00 74.81 272 GLU A O 1
ATOM 2077 N N . THR A 1 273 ? -34.527 39.467 4.858 1.00 73.19 273 THR A N 1
ATOM 2078 C CA . THR A 1 273 ? -34.482 38.256 4.014 1.00 73.19 273 THR A CA 1
ATOM 2079 C C . THR A 1 273 ? -33.932 37.045 4.777 1.00 73.19 273 THR A C 1
ATOM 2081 O O . THR A 1 273 ? -34.481 35.950 4.701 1.00 73.19 273 THR A O 1
ATOM 2084 N N . LYS A 1 274 ? -32.873 37.231 5.579 1.00 72.12 274 LYS A N 1
ATOM 2085 C CA . LYS A 1 274 ? -32.320 36.158 6.424 1.00 72.12 274 LYS A CA 1
ATOM 2086 C C . LYS A 1 274 ? -33.241 35.755 7.574 1.00 72.12 274 LYS A C 1
ATOM 2088 O O . LYS A 1 274 ? -33.195 34.600 7.988 1.00 72.12 274 LYS A O 1
ATOM 2093 N N . ALA A 1 275 ? -34.008 36.686 8.135 1.00 80.31 275 ALA A N 1
ATOM 2094 C CA . ALA A 1 275 ? -34.943 36.383 9.214 1.00 80.31 275 ALA A CA 1
ATOM 2095 C C . ALA A 1 275 ? -36.092 35.505 8.704 1.00 80.31 275 ALA A C 1
ATOM 2097 O O . ALA A 1 275 ? -36.398 34.495 9.336 1.00 80.31 275 ALA A O 1
ATOM 2098 N N . VAL A 1 276 ? -36.634 35.832 7.527 1.00 80.69 276 VAL A N 1
ATOM 2099 C CA . VAL A 1 276 ? -37.684 35.038 6.879 1.00 80.69 276 VAL A CA 1
ATOM 2100 C C . VAL A 1 276 ? -37.170 33.655 6.482 1.00 80.69 276 VAL A C 1
ATOM 2102 O O . VAL A 1 276 ? -37.788 32.664 6.848 1.00 80.69 276 VAL A O 1
ATOM 2105 N N . LEU A 1 277 ? -35.985 33.553 5.863 1.00 70.69 277 LEU A N 1
ATOM 2106 C CA . LEU A 1 277 ? -35.382 32.250 5.533 1.00 70.69 277 LEU A CA 1
ATOM 2107 C C . LEU A 1 277 ? -35.146 31.368 6.772 1.00 70.69 277 LEU A C 1
ATOM 2109 O O . LEU A 1 277 ? -35.299 30.156 6.707 1.00 70.69 277 LEU A O 1
ATOM 2113 N N . ARG A 1 278 ? -34.808 31.956 7.927 1.00 76.19 278 ARG A N 1
ATOM 2114 C CA . ARG A 1 278 ? -34.661 31.202 9.186 1.00 76.19 278 ARG A CA 1
ATOM 2115 C C . ARG A 1 278 ? -35.993 30.747 9.775 1.00 76.19 278 ARG A C 1
ATOM 2117 O O . ARG A 1 278 ? -36.019 29.718 10.442 1.00 76.19 278 ARG A O 1
ATOM 2124 N N . LYS A 1 279 ? -37.068 31.521 9.592 1.00 80.81 279 LYS A N 1
ATOM 2125 C CA . LYS A 1 279 ? -38.425 31.098 9.966 1.00 80.81 279 LYS A CA 1
ATOM 2126 C C . LYS A 1 279 ? -38.896 29.968 9.049 1.00 80.81 279 LYS A C 1
ATOM 2128 O O . LYS A 1 279 ? -39.324 28.943 9.556 1.00 80.81 279 LYS A O 1
ATOM 2133 N N . ALA A 1 280 ? -38.691 30.108 7.739 1.00 70.69 280 ALA A N 1
ATOM 2134 C CA . ALA A 1 280 ? -38.940 29.070 6.741 1.00 70.69 280 ALA A CA 1
ATOM 2135 C C . ALA A 1 280 ? -38.238 27.746 7.082 1.00 70.69 280 ALA A C 1
ATOM 2137 O O . ALA A 1 280 ? -38.892 26.714 7.169 1.00 70.69 280 ALA A O 1
ATOM 2138 N N . GLN A 1 281 ? -36.940 27.796 7.403 1.00 68.00 281 GLN A N 1
ATOM 2139 C CA . GLN A 1 281 ? -36.138 26.629 7.807 1.00 68.00 281 GLN A CA 1
ATOM 2140 C C . GLN A 1 281 ? -36.625 25.921 9.079 1.00 68.00 281 GLN A C 1
ATOM 2142 O O . GLN A 1 281 ? -36.253 24.776 9.318 1.00 68.00 281 GLN A O 1
ATOM 2147 N N . LYS A 1 282 ? -37.401 26.595 9.936 1.00 76.88 282 LYS A N 1
ATOM 2148 C CA . LYS A 1 282 ? -37.996 25.959 11.119 1.00 76.88 282 LYS A CA 1
ATOM 2149 C C . LYS A 1 282 ? -39.273 25.189 10.792 1.00 76.88 282 LYS A C 1
ATOM 2151 O O . LYS A 1 282 ? -39.575 24.251 11.518 1.00 76.88 282 LYS A O 1
ATOM 2156 N N . ILE A 1 283 ? -40.004 25.608 9.758 1.00 69.75 283 ILE A N 1
ATOM 2157 C CA . ILE A 1 283 ? -41.301 25.036 9.362 1.00 69.75 283 ILE A CA 1
ATOM 2158 C C . ILE A 1 283 ? -41.086 23.909 8.349 1.00 69.75 283 ILE A C 1
ATOM 2160 O O . ILE A 1 283 ? -41.660 22.838 8.490 1.00 69.75 283 ILE A O 1
ATOM 2164 N N . TYR A 1 284 ? -40.195 24.129 7.380 1.00 61.44 284 TYR A N 1
ATOM 2165 C CA . TYR A 1 284 ? -39.665 23.098 6.494 1.00 61.44 284 TYR A CA 1
ATOM 2166 C C . TYR A 1 284 ? -38.202 22.867 6.859 1.00 61.44 284 TYR A C 1
ATOM 2168 O O . TYR A 1 284 ? -37.321 23.542 6.316 1.00 61.44 284 TYR A O 1
ATOM 2176 N N . PRO A 1 285 ? -37.895 21.907 7.746 1.00 52.00 285 PRO A N 1
ATOM 2177 C CA . PRO A 1 285 ? -36.592 21.273 7.737 1.00 52.00 285 PRO A CA 1
ATOM 2178 C C . PRO A 1 285 ? -36.519 20.371 6.496 1.00 52.00 285 PRO A C 1
ATOM 2180 O O . PRO A 1 285 ? -36.344 19.163 6.607 1.00 52.00 285 PRO A O 1
ATOM 2183 N N . GLU A 1 286 ? -36.709 20.934 5.301 1.00 47.94 286 GLU A N 1
ATOM 2184 C CA . GLU A 1 286 ? -36.215 20.271 4.108 1.00 47.94 286 GLU A CA 1
ATOM 2185 C C . GLU A 1 286 ? -34.714 20.125 4.306 1.00 47.94 286 GLU A C 1
ATOM 2187 O O . GLU A 1 286 ? -34.011 21.089 4.640 1.00 47.94 286 GLU A O 1
ATOM 2192 N N . GLU A 1 287 ? -34.254 18.886 4.174 1.00 48.06 287 GLU A N 1
ATOM 2193 C CA . GLU A 1 287 ? -32.856 18.533 4.044 1.00 48.06 287 GLU A CA 1
ATOM 2194 C C . GLU A 1 287 ? -32.301 19.315 2.850 1.00 48.06 287 GLU A C 1
ATOM 2196 O O . GLU A 1 287 ? -32.212 18.798 1.741 1.00 48.06 287 GLU A O 1
ATOM 2201 N N . MET A 1 288 ? -31.918 20.584 3.047 1.00 41.19 288 MET A N 1
ATOM 2202 C CA . MET A 1 288 ? -30.933 21.192 2.165 1.00 41.19 288 MET A CA 1
ATOM 2203 C C . MET A 1 288 ? -29.805 20.171 2.132 1.00 41.19 288 MET A C 1
ATOM 2205 O O . MET A 1 288 ? -29.299 19.880 3.225 1.00 41.19 288 MET A O 1
ATOM 2209 N N . PRO A 1 289 ? -29.474 19.587 0.959 1.00 50.47 289 PRO A N 1
ATOM 2210 C CA . PRO A 1 289 ? -28.508 18.506 0.876 1.00 50.47 289 PRO A CA 1
ATOM 2211 C C . PRO A 1 289 ? -27.301 18.982 1.654 1.00 50.47 289 PRO A C 1
ATOM 2213 O O . PRO A 1 289 ? -26.743 20.044 1.348 1.00 50.47 289 PRO A O 1
ATOM 2216 N N . VAL A 1 290 ? -27.038 18.310 2.780 1.00 60.50 290 VAL A N 1
ATOM 2217 C CA . VAL A 1 290 ? -26.026 18.767 3.721 1.00 60.50 290 VAL A CA 1
ATOM 2218 C C . VAL A 1 290 ? -24.759 18.758 2.913 1.00 60.50 290 VAL A C 1
ATOM 2220 O O . VAL A 1 290 ? -24.277 17.690 2.547 1.00 60.50 290 VAL A O 1
ATOM 2223 N N . LYS A 1 291 ? -24.290 19.961 2.571 1.00 81.44 291 LYS A N 1
ATOM 2224 C CA . LYS A 1 291 ? -23.139 20.123 1.705 1.00 81.44 291 LYS A CA 1
ATOM 2225 C C . LYS A 1 291 ? -22.043 19.229 2.255 1.00 81.44 291 LYS A C 1
ATOM 2227 O O . LYS A 1 291 ? -21.605 19.446 3.393 1.00 81.44 291 LYS A O 1
ATOM 2232 N N . ARG A 1 292 ? -21.655 18.212 1.482 1.00 89.31 292 ARG A N 1
ATOM 2233 C CA . ARG A 1 292 ? -20.607 17.310 1.931 1.00 89.31 292 ARG A CA 1
ATOM 2234 C C . ARG A 1 292 ? -19.338 18.109 2.143 1.00 89.31 292 ARG A C 1
ATOM 2236 O O . ARG A 1 292 ? -19.089 19.131 1.507 1.00 89.31 292 ARG A O 1
ATOM 2243 N N . ARG A 1 293 ? -18.521 17.642 3.069 1.00 92.06 293 ARG A N 1
ATOM 2244 C CA . ARG A 1 293 ? -17.181 18.181 3.286 1.00 92.06 293 ARG A CA 1
ATOM 2245 C C . ARG A 1 293 ? -16.149 17.096 3.064 1.00 92.06 293 ARG A C 1
ATOM 2247 O O . ARG A 1 293 ? -16.423 15.908 3.224 1.00 92.06 293 ARG A O 1
ATOM 2254 N N . ILE A 1 294 ? -14.934 17.517 2.751 1.00 91.25 294 ILE A N 1
ATOM 2255 C CA . ILE A 1 294 ? -13.791 16.619 2.829 1.00 91.25 294 ILE A CA 1
ATOM 2256 C C . ILE A 1 294 ? -13.535 16.334 4.325 1.00 91.25 294 ILE A C 1
ATOM 2258 O O . ILE A 1 294 ? -13.386 17.287 5.099 1.00 91.25 294 ILE A O 1
ATOM 2262 N N . PRO A 1 295 ? -13.571 15.065 4.776 1.00 88.50 295 PRO A N 1
ATOM 2263 C CA . PRO A 1 295 ? -13.311 14.725 6.171 1.00 88.50 295 PRO A CA 1
ATOM 2264 C C . PRO A 1 295 ? -11.853 15.024 6.525 1.00 88.50 295 PRO A C 1
ATOM 2266 O O . PRO A 1 295 ? -10.966 14.922 5.680 1.00 88.50 295 PRO A O 1
ATOM 2269 N N . LYS A 1 296 ? -11.575 15.322 7.796 1.00 81.81 296 LYS A N 1
ATOM 2270 C CA . LYS A 1 296 ? -10.184 15.398 8.259 1.00 81.81 296 LYS A CA 1
ATOM 2271 C C . LYS A 1 296 ? -9.553 14.010 8.193 1.00 81.81 296 LYS A C 1
ATOM 2273 O O . LYS A 1 296 ? -10.195 13.024 8.541 1.00 81.81 296 LYS A O 1
ATOM 2278 N N . ALA A 1 297 ? -8.287 13.920 7.791 1.00 70.56 297 ALA A N 1
ATOM 2279 C CA . ALA A 1 297 ? -7.635 12.625 7.576 1.00 70.56 297 ALA A CA 1
ATOM 2280 C C . ALA A 1 297 ? -7.510 11.753 8.840 1.00 70.56 297 ALA A C 1
ATOM 2282 O O . ALA A 1 297 ? -7.413 10.529 8.718 1.00 70.56 297 ALA A O 1
ATOM 2283 N N . GLU A 1 298 ? -7.472 12.372 10.024 1.00 73.19 298 GLU A N 1
ATOM 2284 C CA . GLU A 1 298 ? -7.441 11.709 11.331 1.00 73.19 298 GLU A CA 1
ATOM 2285 C C . GLU A 1 298 ? -8.814 11.259 11.853 1.00 73.19 298 GLU A C 1
ATOM 2287 O O . GLU A 1 298 ? -8.864 10.379 12.714 1.00 73.19 298 GLU A O 1
ATOM 2292 N N . ASP A 1 299 ? -9.904 11.815 11.321 1.00 82.94 299 ASP A N 1
ATOM 2293 C CA . ASP A 1 299 ? -11.257 11.544 11.796 1.00 82.94 299 ASP A CA 1
ATOM 2294 C C . ASP A 1 299 ? -11.922 10.450 10.941 1.00 82.94 299 ASP A C 1
ATOM 2296 O O . ASP A 1 299 ? -11.739 10.390 9.716 1.00 82.94 299 ASP A O 1
ATOM 2300 N N . PRO A 1 300 ? -12.733 9.561 11.541 1.00 86.44 300 PRO A N 1
ATOM 2301 C CA . PRO A 1 300 ? -13.575 8.686 10.745 1.00 86.44 300 PRO A CA 1
ATOM 2302 C C . PRO A 1 300 ? -14.585 9.515 9.933 1.00 86.44 300 PRO A C 1
ATOM 2304 O O . PRO A 1 300 ? -15.165 10.456 10.471 1.00 86.44 300 PRO A O 1
ATOM 2307 N N . ALA A 1 301 ? -14.836 9.165 8.662 1.00 88.00 301 ALA A N 1
ATOM 2308 C CA . ALA A 1 301 ? -15.881 9.873 7.915 1.00 88.00 301 ALA A CA 1
ATOM 2309 C C . ALA A 1 301 ? -17.263 9.461 8.392 1.00 88.00 301 ALA A C 1
ATOM 2311 O O . ALA A 1 301 ? -17.529 8.289 8.669 1.00 88.00 301 ALA A O 1
ATOM 2312 N N . VAL A 1 302 ? -18.151 10.440 8.375 1.00 88.69 302 VAL A N 1
ATOM 2313 C CA . VAL A 1 302 ? -19.577 10.274 8.580 1.00 88.69 302 VAL A CA 1
ATOM 2314 C C . VAL A 1 302 ? -20.258 10.177 7.219 1.00 88.69 302 VAL A C 1
ATOM 2316 O O . VAL A 1 302 ? -20.166 11.090 6.401 1.00 88.69 302 VAL A O 1
ATOM 2319 N N . PHE A 1 303 ? -20.975 9.076 6.997 1.00 87.38 303 PHE A N 1
ATOM 2320 C CA . PHE A 1 303 ? -21.626 8.751 5.723 1.00 87.38 303 PHE A CA 1
ATOM 2321 C C . PHE A 1 303 ? -22.522 9.867 5.164 1.00 87.38 303 PHE A C 1
ATOM 2323 O O . PHE A 1 303 ? -22.568 10.061 3.953 1.00 87.38 303 PHE A O 1
ATOM 2330 N N . THR A 1 304 ? -23.221 10.609 6.025 1.00 84.38 304 THR A N 1
ATOM 2331 C CA . THR A 1 304 ? -24.196 11.629 5.613 1.00 84.38 304 THR A CA 1
ATOM 2332 C C . THR A 1 304 ? -23.598 13.012 5.376 1.00 84.38 304 THR A C 1
ATOM 2334 O O . THR A 1 304 ? -24.195 13.800 4.654 1.00 84.38 304 THR A O 1
ATOM 2337 N N . THR A 1 305 ? -22.451 13.340 5.981 1.00 89.38 305 THR A N 1
ATOM 2338 C CA . THR A 1 305 ? -21.908 14.714 5.954 1.00 89.38 305 THR A CA 1
ATOM 2339 C C . THR A 1 305 ? -20.574 14.839 5.244 1.00 89.38 305 THR A C 1
ATOM 2341 O O . THR A 1 305 ? -20.173 15.946 4.896 1.00 89.38 305 THR A O 1
ATOM 2344 N N . ASP A 1 306 ? -19.854 13.737 5.069 1.00 92.44 306 ASP A N 1
ATOM 2345 C CA . ASP A 1 306 ? -18.502 13.750 4.530 1.00 92.44 306 ASP A CA 1
ATOM 2346 C C . ASP A 1 306 ? -18.463 13.035 3.179 1.00 92.44 306 ASP A C 1
ATOM 2348 O O . ASP A 1 306 ? -19.312 12.194 2.886 1.00 92.44 306 ASP A O 1
ATOM 2352 N N . VAL A 1 307 ? -17.453 13.318 2.358 1.00 90.81 307 VAL A N 1
ATOM 2353 C CA . VAL A 1 307 ? -17.126 12.435 1.230 1.00 90.81 307 VAL A CA 1
ATOM 2354 C C . VAL A 1 307 ? -16.779 11.054 1.784 1.00 90.81 307 VAL A C 1
ATOM 2356 O O . VAL A 1 307 ? -15.858 10.901 2.596 1.00 90.81 307 VAL A O 1
ATOM 2359 N N . PHE A 1 308 ? -17.540 10.048 1.362 1.00 89.62 308 PHE A N 1
ATOM 2360 C CA . PHE A 1 308 ? -17.522 8.716 1.940 1.00 89.62 308 PHE A CA 1
ATOM 2361 C C . PHE A 1 308 ? -17.322 7.667 0.846 1.00 89.62 308 PHE A C 1
ATOM 2363 O O . PHE A 1 308 ? -18.121 7.555 -0.080 1.00 89.62 308 PHE A O 1
ATOM 2370 N N . ILE A 1 309 ? -16.249 6.884 0.981 1.00 88.06 309 ILE A N 1
ATOM 2371 C CA . ILE A 1 309 ? -16.012 5.703 0.146 1.00 88.06 309 ILE A CA 1
ATOM 2372 C C . ILE A 1 309 ? -17.026 4.631 0.563 1.00 88.06 309 ILE A C 1
ATOM 2374 O O . ILE A 1 309 ? -16.987 4.241 1.733 1.00 88.06 309 ILE A O 1
ATOM 2378 N N . PRO A 1 310 ? -17.919 4.178 -0.335 1.00 87.81 310 PRO A N 1
ATOM 2379 C CA . PRO A 1 310 ? -18.959 3.213 0.012 1.00 87.81 310 PRO A CA 1
ATOM 2380 C C . PRO A 1 310 ? -18.402 1.909 0.591 1.00 87.81 310 PRO A C 1
ATOM 2382 O O . PRO A 1 310 ? -17.329 1.447 0.205 1.00 87.81 310 PRO A O 1
ATOM 2385 N N . LEU A 1 311 ? -19.137 1.327 1.545 1.00 90.62 311 LEU A N 1
ATOM 2386 C CA . LEU A 1 311 ? -18.740 0.117 2.279 1.00 90.62 311 LEU A CA 1
ATOM 2387 C C . LEU A 1 311 ? -19.798 -0.995 2.223 1.00 90.62 311 LEU A C 1
ATOM 2389 O O . LEU A 1 311 ? -19.622 -2.019 2.875 1.00 90.62 311 LEU A O 1
ATOM 2393 N N . ASP A 1 312 ? -20.883 -0.839 1.463 1.00 89.31 312 ASP A N 1
ATOM 2394 C CA . ASP A 1 312 ? -22.006 -1.791 1.479 1.00 89.31 312 ASP A CA 1
ATOM 2395 C C . ASP A 1 312 ? -21.576 -3.212 1.091 1.00 89.31 312 ASP A C 1
ATOM 2397 O O . ASP A 1 312 ? -21.918 -4.190 1.760 1.00 89.31 312 ASP A O 1
ATOM 2401 N N . GLU A 1 313 ? -20.743 -3.332 0.057 1.00 90.25 313 GLU A N 1
ATOM 2402 C CA . GLU A 1 313 ? -20.213 -4.621 -0.388 1.00 90.25 313 GLU A CA 1
ATOM 2403 C C . GLU A 1 313 ? -19.223 -5.223 0.626 1.00 90.25 313 GLU A C 1
ATOM 2405 O O . GLU A 1 313 ? -19.260 -6.429 0.890 1.00 90.25 313 GLU A O 1
ATOM 2410 N N . THR A 1 314 ? -18.394 -4.387 1.262 1.00 92.50 314 THR A N 1
ATOM 2411 C CA . THR A 1 314 ? -17.527 -4.785 2.383 1.00 92.50 314 THR A CA 1
ATOM 2412 C C . THR A 1 314 ? -18.359 -5.362 3.527 1.00 92.50 314 THR A C 1
ATOM 2414 O O . THR A 1 314 ? -18.034 -6.429 4.046 1.00 92.50 314 THR A O 1
ATOM 2417 N N . ILE A 1 315 ? -19.453 -4.690 3.905 1.00 94.12 315 ILE A N 1
ATOM 2418 C CA . ILE A 1 315 ? -20.359 -5.124 4.979 1.00 94.12 315 ILE A CA 1
ATOM 2419 C C . ILE A 1 315 ? -20.997 -6.465 4.622 1.00 94.12 315 ILE A C 1
ATOM 2421 O O . ILE A 1 315 ? -20.992 -7.381 5.442 1.00 94.12 315 ILE A O 1
ATOM 2425 N N . ARG A 1 316 ? -21.487 -6.617 3.387 1.00 93.94 316 ARG A N 1
ATOM 2426 C CA . ARG A 1 316 ? -22.108 -7.859 2.915 1.00 93.94 316 ARG A CA 1
ATOM 2427 C C . ARG A 1 316 ? -21.146 -9.046 2.989 1.00 93.94 316 ARG A C 1
ATOM 2429 O O . ARG A 1 316 ? -21.518 -10.109 3.482 1.00 93.94 316 ARG A O 1
ATOM 2436 N N . LYS A 1 317 ? -19.905 -8.881 2.522 1.00 94.81 317 LYS A N 1
ATOM 2437 C CA . LYS A 1 317 ? -18.865 -9.921 2.616 1.00 94.81 317 LYS A CA 1
ATOM 2438 C C . LYS A 1 317 ? -18.485 -10.213 4.068 1.00 94.81 317 LYS A C 1
ATOM 2440 O O . LYS A 1 317 ? -18.324 -11.373 4.443 1.00 94.81 317 LYS A O 1
ATOM 2445 N N . LEU A 1 318 ? -18.367 -9.171 4.888 1.00 95.88 318 LEU A N 1
ATOM 2446 C CA . LEU A 1 318 ? -18.044 -9.296 6.304 1.00 95.88 318 LEU A CA 1
ATOM 2447 C C . LEU A 1 318 ? -19.126 -10.054 7.078 1.00 95.88 318 LEU A C 1
ATOM 2449 O O . LEU A 1 318 ? -18.804 -10.841 7.963 1.00 95.88 318 LEU A O 1
ATOM 2453 N N . ASP A 1 319 ? -20.392 -9.859 6.727 1.00 95.31 319 ASP A N 1
ATOM 2454 C CA . ASP A 1 319 ? -21.505 -10.595 7.316 1.00 95.31 319 ASP A CA 1
ATOM 2455 C C . ASP A 1 319 ? -21.424 -12.090 7.055 1.00 95.31 319 ASP A C 1
ATOM 2457 O O . ASP A 1 319 ? -21.605 -12.877 7.982 1.00 95.31 319 ASP A O 1
ATOM 2461 N N . VAL A 1 320 ? -21.095 -12.485 5.824 1.00 95.56 320 VAL A N 1
ATOM 2462 C CA . VAL A 1 320 ? -20.866 -13.897 5.489 1.00 95.56 320 VAL A CA 1
ATOM 2463 C C . VAL A 1 320 ? -19.725 -14.457 6.344 1.00 95.56 320 VAL A C 1
ATOM 2465 O O . VAL A 1 320 ? -19.907 -15.465 7.026 1.00 95.56 320 VAL A O 1
ATOM 2468 N N . LEU A 1 321 ? -18.591 -13.747 6.412 1.00 95.00 321 LEU A N 1
ATOM 2469 C CA . LEU A 1 321 ? -17.449 -14.155 7.238 1.00 95.00 321 LEU A CA 1
ATOM 2470 C C . LEU A 1 321 ? -17.815 -14.295 8.724 1.00 95.00 321 LEU A C 1
ATOM 2472 O O . LEU A 1 321 ? -17.416 -15.259 9.374 1.00 95.00 321 LEU A O 1
ATOM 2476 N N . LEU A 1 322 ? -18.581 -13.355 9.282 1.00 96.25 322 LEU A N 1
ATOM 2477 C CA . LEU A 1 322 ? -19.001 -13.390 10.685 1.00 96.25 322 LEU A CA 1
ATOM 2478 C C . LEU A 1 322 ? -19.986 -14.529 10.973 1.00 96.25 322 LEU A C 1
ATOM 2480 O O . LEU A 1 322 ? -19.929 -15.109 12.058 1.00 96.25 322 LEU A O 1
ATOM 2484 N N . GLN A 1 323 ? -20.853 -14.890 10.027 1.00 94.56 323 GLN A N 1
ATOM 2485 C CA . GLN A 1 323 ? -21.757 -16.031 10.190 1.00 94.56 323 GLN A CA 1
ATOM 2486 C C . GLN A 1 323 ? -21.004 -17.367 10.223 1.00 94.56 323 GLN A C 1
ATOM 2488 O O . GLN A 1 323 ? -21.309 -18.238 11.054 1.00 94.56 323 GLN A O 1
ATOM 2493 N N . ASP A 1 324 ? -19.981 -17.500 9.382 1.00 93.25 324 ASP A N 1
ATOM 2494 C CA . ASP A 1 324 ? -19.193 -18.724 9.263 1.00 93.25 324 ASP A CA 1
ATOM 2495 C C . ASP A 1 324 ? -18.202 -18.876 10.428 1.00 93.25 324 ASP A C 1
ATOM 2497 O O . ASP A 1 324 ? -18.225 -19.878 11.156 1.00 93.25 324 ASP A O 1
ATOM 2501 N N . GLU A 1 325 ? -17.390 -17.845 10.669 1.00 95.19 325 GLU A N 1
ATOM 2502 C CA . GLU A 1 325 ? -16.242 -17.888 11.584 1.00 95.19 325 GLU A CA 1
ATOM 2503 C C . GLU A 1 325 ? -16.590 -17.487 13.024 1.00 95.19 325 GLU A C 1
ATOM 2505 O O . GLU A 1 325 ? -15.938 -17.914 13.994 1.00 95.19 325 GLU A O 1
ATOM 2510 N N . ARG A 1 326 ? -17.643 -16.675 13.182 1.00 94.69 326 ARG A N 1
ATOM 2511 C CA . ARG A 1 326 ? -18.101 -16.017 14.420 1.00 94.69 326 ARG A CA 1
ATOM 2512 C C . ARG A 1 326 ? -17.114 -15.002 14.997 1.00 94.69 326 ARG A C 1
ATOM 2514 O O . ARG A 1 326 ? -17.543 -13.946 15.429 1.00 94.69 326 ARG A O 1
ATOM 2521 N N . VAL A 1 327 ? -15.811 -15.264 14.999 1.00 96.75 327 VAL A N 1
ATOM 2522 C CA . VAL A 1 327 ? -14.789 -14.331 15.500 1.00 96.75 327 VAL A CA 1
ATOM 2523 C C . VAL A 1 327 ? -13.830 -13.998 14.369 1.00 96.75 327 VAL A C 1
ATOM 2525 O O . VAL A 1 327 ? -12.994 -14.827 14.023 1.00 96.75 327 VAL A O 1
ATOM 2528 N N . VAL A 1 328 ? -13.934 -12.788 13.823 1.00 97.56 328 VAL A N 1
ATOM 2529 C CA . VAL A 1 328 ? -13.137 -12.327 12.679 1.00 97.56 328 VAL A CA 1
ATOM 2530 C C . VAL A 1 328 ? -12.193 -11.217 13.128 1.00 97.56 328 VAL A C 1
ATOM 2532 O O . VAL A 1 328 ? -12.628 -10.234 13.728 1.00 97.56 328 VAL A O 1
ATOM 2535 N N . PHE A 1 329 ? -10.902 -11.353 12.823 1.00 97.25 329 PHE A N 1
ATOM 2536 C CA . PHE A 1 329 ? -9.905 -10.306 13.043 1.00 97.25 329 PHE A CA 1
ATOM 2537 C C . PHE A 1 329 ? -9.416 -9.750 11.707 1.00 97.25 329 PHE A C 1
ATOM 2539 O O . PHE A 1 329 ? -8.676 -10.414 10.980 1.00 97.25 329 PHE A O 1
ATOM 2546 N N . LEU A 1 330 ? -9.807 -8.505 11.421 1.00 95.94 330 LEU A N 1
ATOM 2547 C CA . LEU A 1 330 ? -9.314 -7.730 10.290 1.00 95.94 330 LEU A CA 1
ATOM 2548 C C . LEU A 1 330 ? -8.135 -6.846 10.703 1.00 95.94 330 LEU A C 1
ATOM 2550 O O . LEU A 1 330 ? -8.232 -5.989 11.591 1.00 95.94 330 LEU A O 1
ATOM 2554 N N . ARG A 1 331 ? -7.021 -7.020 10.000 1.00 93.44 331 ARG A N 1
ATOM 2555 C CA . ARG A 1 331 ? -5.818 -6.211 10.153 1.00 93.44 331 ARG A CA 1
ATOM 2556 C C . ARG A 1 331 ? -5.575 -5.398 8.891 1.00 93.44 331 ARG A C 1
ATOM 2558 O O . ARG A 1 331 ? -5.640 -5.919 7.789 1.00 93.44 331 ARG A O 1
ATOM 2565 N N . ALA A 1 332 ? -5.274 -4.115 9.048 1.00 91.00 332 ALA A N 1
ATOM 2566 C CA . ALA A 1 332 ? -4.983 -3.223 7.925 1.00 91.00 332 ALA A CA 1
ATOM 2567 C C . ALA A 1 332 ? -4.037 -2.100 8.353 1.00 91.00 332 ALA A C 1
ATOM 2569 O O . ALA A 1 332 ? -3.956 -1.778 9.546 1.00 91.00 332 ALA A O 1
ATOM 2570 N N . GLY A 1 333 ? -3.386 -1.452 7.383 1.00 87.25 333 GLY A N 1
ATOM 2571 C CA . GLY A 1 333 ? -2.509 -0.297 7.605 1.00 87.25 333 GLY A CA 1
ATOM 2572 C C . GLY A 1 333 ? -3.147 0.822 8.422 1.00 87.25 333 GLY A C 1
ATOM 2573 O O . GLY A 1 333 ? -4.374 0.942 8.508 1.00 87.25 333 GLY A O 1
ATOM 2574 N N . VAL A 1 334 ? -2.330 1.646 9.073 1.00 87.12 334 VAL A N 1
ATOM 2575 C CA . VAL A 1 334 ? -2.829 2.854 9.746 1.00 87.12 334 VAL A CA 1
ATOM 2576 C C . VAL A 1 334 ? -3.485 3.762 8.706 1.00 87.12 334 VAL A C 1
ATOM 2578 O O . VAL A 1 334 ? -2.968 3.908 7.608 1.00 87.12 334 VAL A O 1
ATOM 2581 N N . ALA A 1 335 ? -4.627 4.361 9.054 1.00 85.94 335 ALA A N 1
ATOM 2582 C CA . ALA A 1 335 ? -5.395 5.247 8.172 1.00 85.94 335 ALA A CA 1
ATOM 2583 C C . ALA A 1 335 ? -6.006 4.576 6.910 1.00 85.94 335 ALA A C 1
ATOM 2585 O O . ALA A 1 335 ? -6.413 5.256 5.972 1.00 85.94 335 ALA A O 1
ATOM 2586 N N . SER A 1 336 ? -6.125 3.243 6.904 1.00 87.69 336 SER A N 1
ATOM 2587 C CA . SER A 1 336 ? -6.851 2.474 5.870 1.00 87.69 336 SER A CA 1
ATOM 2588 C C . SER A 1 336 ? -8.377 2.622 5.934 1.00 87.69 336 SER A C 1
ATOM 2590 O O . SER A 1 336 ? -9.057 2.329 4.962 1.00 87.69 336 SER A O 1
ATOM 2592 N N . GLY A 1 337 ? -8.934 3.081 7.063 1.00 89.56 337 GLY A N 1
ATOM 2593 C CA . GLY A 1 337 ? -10.383 3.253 7.238 1.00 89.56 337 GLY A CA 1
ATOM 2594 C C . GLY A 1 337 ? -11.060 2.305 8.235 1.00 89.56 337 GLY A C 1
ATOM 2595 O O . GLY A 1 337 ? -12.279 2.349 8.339 1.00 89.56 337 GLY A O 1
ATOM 2596 N N . LYS A 1 338 ? -10.310 1.511 9.017 1.00 92.31 338 LYS A N 1
ATOM 2597 C CA . LYS A 1 338 ? -10.857 0.614 10.069 1.00 92.31 338 LYS A CA 1
ATOM 2598 C C . LYS A 1 338 ? -11.859 1.293 11.003 1.00 92.31 338 LYS A C 1
ATOM 2600 O O . LYS A 1 338 ? -12.982 0.821 11.126 1.00 92.31 338 LYS A O 1
ATOM 2605 N N . SER A 1 339 ? -11.497 2.433 11.587 1.00 92.81 339 SER A N 1
ATOM 2606 C CA . SER A 1 339 ? -12.390 3.168 12.490 1.00 92.81 339 SER A CA 1
ATOM 2607 C C . SER A 1 339 ? -13.625 3.726 11.774 1.00 92.81 339 SER A C 1
ATOM 2609 O O . SER A 1 339 ? -14.688 3.833 12.374 1.00 92.81 339 SER A O 1
ATOM 2611 N N . THR A 1 340 ? -13.525 4.029 10.474 1.00 92.81 340 THR A N 1
ATOM 2612 C CA . THR A 1 340 ? -14.684 4.422 9.656 1.00 92.81 340 THR A CA 1
ATOM 2613 C C . THR A 1 340 ? -15.605 3.252 9.374 1.00 92.81 340 THR A C 1
ATOM 2615 O O . THR A 1 340 ? -16.806 3.422 9.522 1.00 92.81 340 THR A O 1
ATOM 2618 N N . LEU A 1 341 ? -15.073 2.067 9.062 1.00 94.19 341 LEU A N 1
ATOM 2619 C CA . LEU A 1 341 ? -15.880 0.849 8.960 1.00 94.19 341 LEU A CA 1
ATOM 2620 C C . LEU A 1 341 ? -16.595 0.560 10.286 1.00 94.19 341 LEU A C 1
ATOM 2622 O O . LEU A 1 341 ? -17.807 0.367 10.293 1.00 94.19 341 LEU A O 1
ATOM 2626 N N . ALA A 1 342 ? -15.867 0.599 11.407 1.00 95.19 342 ALA A N 1
ATOM 2627 C CA . ALA A 1 342 ? -16.428 0.370 12.737 1.00 95.19 342 ALA A CA 1
ATOM 2628 C C . ALA A 1 342 ? -17.572 1.342 13.055 1.00 95.19 342 ALA A C 1
ATOM 2630 O O . ALA A 1 342 ? -18.662 0.918 13.439 1.00 95.19 342 ALA A O 1
ATOM 2631 N N . GLN A 1 343 ? -17.330 2.644 12.870 1.00 93.75 343 GLN A N 1
ATOM 2632 C CA . GLN A 1 343 ? -18.331 3.675 13.121 1.00 93.75 343 GLN A CA 1
ATOM 2633 C C . GLN A 1 343 ? -19.529 3.516 12.190 1.00 93.75 343 GLN A C 1
ATOM 2635 O O . GLN A 1 343 ? -20.659 3.526 12.665 1.00 93.75 343 GLN A O 1
ATOM 2640 N N . HIS A 1 344 ? -19.288 3.321 10.893 1.00 94.31 344 HIS A N 1
ATOM 2641 C CA . HIS A 1 344 ? -20.342 3.182 9.900 1.00 94.31 344 HIS A CA 1
ATOM 2642 C C . HIS A 1 344 ? -21.272 2.012 10.239 1.00 94.31 344 HIS A C 1
ATOM 2644 O O . HIS A 1 344 ? -22.465 2.252 10.403 1.00 94.31 344 HIS A O 1
ATOM 2650 N N . LEU A 1 345 ? -20.727 0.814 10.495 1.00 95.25 345 LEU A N 1
ATOM 2651 C CA . LEU A 1 345 ? -21.478 -0.371 10.941 1.00 95.25 345 LEU A CA 1
ATOM 2652 C C . LEU A 1 345 ? -22.386 -0.076 12.144 1.00 95.25 345 LEU A C 1
ATOM 2654 O O . LEU A 1 345 ? -23.577 -0.385 12.127 1.00 95.25 345 LEU A O 1
ATOM 2658 N N . CYS A 1 346 ? -21.828 0.551 13.184 1.00 93.12 346 CYS A N 1
ATOM 2659 C CA . CYS A 1 346 ? -22.559 0.851 14.416 1.00 93.12 346 CYS A CA 1
ATOM 2660 C C . CYS A 1 346 ? -23.624 1.940 14.224 1.00 93.12 346 CYS A C 1
ATOM 2662 O O . CYS A 1 346 ? -24.602 1.973 14.965 1.00 93.12 346 CYS A O 1
ATOM 2664 N N . THR A 1 347 ? -23.441 2.846 13.260 1.00 90.38 347 THR A N 1
ATOM 2665 C CA . THR A 1 347 ? -24.398 3.930 12.989 1.00 90.38 347 THR A CA 1
ATOM 2666 C C . THR A 1 347 ? -25.511 3.545 12.023 1.00 90.38 347 THR A C 1
ATOM 2668 O O . THR A 1 347 ? -26.636 3.995 12.214 1.00 90.38 347 THR A O 1
ATOM 2671 N N . THR A 1 348 ? -25.231 2.731 11.001 1.00 90.06 348 THR A N 1
ATOM 2672 C CA . THR A 1 348 ? -26.227 2.353 9.985 1.00 90.06 348 THR A CA 1
ATOM 2673 C C . THR A 1 348 ? -27.038 1.134 10.392 1.00 90.06 348 THR A C 1
ATOM 2675 O O . THR A 1 348 ? -28.196 1.013 10.003 1.00 90.06 348 THR A O 1
ATOM 2678 N N . GLN A 1 349 ? -26.464 0.249 11.211 1.00 91.62 349 GLN A N 1
ATOM 2679 C CA . GLN A 1 349 ? -27.133 -0.946 11.725 1.00 91.62 349 GLN A CA 1
ATOM 2680 C C . GLN A 1 349 ? -26.966 -1.065 13.257 1.00 91.62 349 GLN A C 1
ATOM 2682 O O . GLN A 1 349 ? -26.434 -2.066 13.750 1.00 91.62 349 GLN A O 1
ATOM 2687 N N . PRO A 1 350 ? -27.439 -0.070 14.040 1.00 90.25 350 PRO A N 1
ATOM 2688 C CA . PRO A 1 350 ? -27.251 -0.013 15.496 1.00 90.25 350 PRO A CA 1
ATOM 2689 C C . PRO A 1 350 ? -27.950 -1.145 16.261 1.00 90.25 350 PRO A C 1
ATOM 2691 O O . PRO A 1 350 ? -27.598 -1.424 17.403 1.00 90.25 350 PRO A O 1
ATOM 2694 N N . SER A 1 351 ? -28.933 -1.814 15.648 1.00 90.38 351 SER A N 1
ATOM 2695 C CA . SER A 1 351 ? -29.587 -2.998 16.217 1.00 90.38 351 SER A CA 1
ATOM 2696 C C . SER A 1 351 ? -28.750 -4.273 16.092 1.00 90.38 351 SER A C 1
ATOM 2698 O O . SER A 1 351 ? -29.036 -5.246 16.790 1.00 90.38 351 SER A O 1
ATOM 2700 N N . LYS A 1 352 ? -27.739 -4.280 15.213 1.00 94.12 352 LYS A N 1
ATOM 2701 C CA . LYS A 1 352 ? -26.916 -5.448 14.885 1.00 94.12 352 LYS A CA 1
ATOM 2702 C C . LYS A 1 352 ? -25.478 -5.314 15.378 1.00 94.12 352 LYS A C 1
ATOM 2704 O O . LYS A 1 352 ? -24.962 -6.277 15.936 1.00 94.12 352 LYS A O 1
ATOM 2709 N N . TYR A 1 353 ? -24.829 -4.163 15.193 1.00 95.81 353 TYR A N 1
ATOM 2710 C CA . TYR A 1 353 ? -23.426 -3.964 15.579 1.00 95.81 353 TYR A CA 1
ATOM 2711 C C . TYR A 1 353 ? -23.297 -3.043 16.789 1.00 95.81 353 TYR A C 1
ATOM 2713 O O . TYR A 1 353 ? -23.812 -1.926 16.792 1.00 95.81 353 TYR A O 1
ATOM 2721 N N . PHE A 1 354 ? -22.525 -3.480 17.783 1.00 95.38 354 PHE A N 1
ATOM 2722 C CA . PHE A 1 354 ? -22.236 -2.699 18.982 1.00 95.38 354 PHE A CA 1
ATOM 2723 C C . PHE A 1 354 ? -20.747 -2.398 19.105 1.00 95.38 354 PHE A C 1
ATOM 2725 O O . PHE A 1 354 ? -19.934 -3.289 19.363 1.00 95.38 354 PHE A O 1
ATOM 2732 N N . GLY A 1 355 ? -20.396 -1.122 18.961 1.00 94.44 355 GLY A N 1
ATOM 2733 C CA . GLY A 1 355 ? -19.033 -0.629 19.130 1.00 94.44 355 GLY A CA 1
ATOM 2734 C C . GLY A 1 355 ? -18.623 -0.583 20.599 1.00 94.44 355 GLY A C 1
ATOM 2735 O O . GLY A 1 355 ? -19.118 0.243 21.365 1.00 94.44 355 GLY A O 1
ATOM 2736 N N . VAL A 1 356 ? -17.681 -1.438 20.994 1.00 94.19 356 VAL A N 1
ATOM 2737 C CA . VAL A 1 356 ? -17.093 -1.438 22.336 1.00 94.19 356 VAL A CA 1
ATOM 2738 C C . VAL A 1 356 ? -15.778 -0.669 22.299 1.00 94.19 356 VAL A C 1
ATOM 2740 O O . VAL A 1 356 ? -14.726 -1.195 21.937 1.00 94.19 356 VAL A O 1
ATOM 2743 N N . HIS A 1 357 ? -15.835 0.605 22.682 1.00 90.62 357 HIS A N 1
ATOM 2744 C CA . HIS A 1 357 ? -14.646 1.450 22.730 1.00 90.62 357 HIS A CA 1
ATOM 2745 C C . HIS A 1 357 ? -13.677 0.996 23.820 1.00 90.62 357 HIS A C 1
ATOM 2747 O O . HIS A 1 357 ? -14.073 0.820 24.978 1.00 90.62 357 HIS A O 1
ATOM 2753 N N . ALA A 1 358 ? -12.396 0.895 23.466 1.00 88.69 358 ALA A N 1
ATOM 2754 C CA . ALA A 1 358 ? -11.350 0.568 24.419 1.00 88.69 358 ALA A CA 1
ATOM 2755 C C . ALA A 1 358 ? -11.324 1.564 25.602 1.00 88.69 358 ALA A C 1
ATOM 2757 O O . ALA A 1 358 ? -11.535 2.773 25.418 1.00 88.69 358 ALA A O 1
ATOM 2758 N N . PRO A 1 359 ? -11.062 1.093 26.835 1.00 88.62 359 PRO A N 1
ATOM 2759 C CA . PRO A 1 359 ? -10.662 1.957 27.936 1.00 88.62 359 PRO A CA 1
ATOM 2760 C C . PRO A 1 359 ? -9.403 2.760 27.583 1.00 88.62 359 PRO A C 1
ATOM 2762 O O . PRO A 1 359 ? -8.696 2.466 26.617 1.00 88.62 359 PRO A O 1
ATOM 2765 N N . LEU A 1 360 ? -9.078 3.762 28.404 1.00 83.38 360 LEU A N 1
ATOM 2766 C CA . LEU A 1 360 ? -7.767 4.406 28.309 1.00 83.38 360 LEU A CA 1
ATOM 2767 C C . LEU A 1 360 ? -6.676 3.335 28.432 1.00 83.38 360 LEU A C 1
ATOM 2769 O O . LEU A 1 360 ? -6.843 2.385 29.187 1.00 83.38 360 LEU A O 1
ATOM 2773 N N . ALA A 1 361 ? -5.546 3.492 27.737 1.00 74.94 361 ALA A N 1
ATOM 2774 C CA . ALA A 1 361 ? -4.511 2.452 27.677 1.00 74.94 361 ALA A CA 1
ATOM 2775 C C . ALA A 1 361 ? -4.032 1.973 29.064 1.00 74.94 361 ALA A C 1
ATOM 2777 O O . ALA A 1 361 ? -3.763 0.792 29.254 1.00 74.94 361 ALA A O 1
ATOM 2778 N N . LYS A 1 362 ? -3.985 2.875 30.053 1.00 78.88 362 LYS A N 1
ATOM 2779 C CA . LYS A 1 362 ? -3.673 2.539 31.452 1.00 78.88 362 LYS A CA 1
ATOM 2780 C C . LYS A 1 362 ? -4.728 1.635 32.109 1.00 78.88 362 LYS A C 1
ATOM 2782 O O . LYS A 1 362 ? -4.395 0.832 32.965 1.00 78.88 362 LYS A O 1
ATOM 2787 N N . ASP A 1 363 ? -5.976 1.727 31.685 1.00 85.19 363 ASP A N 1
ATOM 2788 C CA . ASP A 1 363 ? -7.112 1.016 32.263 1.00 85.19 363 ASP A CA 1
ATOM 2789 C C . ASP A 1 363 ? -7.481 -0.237 31.443 1.00 85.19 363 ASP A C 1
ATOM 2791 O O . ASP A 1 363 ? -8.376 -0.987 31.821 1.00 85.19 363 ASP A O 1
ATOM 2795 N N . ALA A 1 364 ? -6.793 -0.488 30.322 1.00 83.31 364 ALA A N 1
ATOM 2796 C CA . ALA A 1 364 ? -7.090 -1.581 29.395 1.00 83.31 364 ALA A CA 1
ATOM 2797 C C . ALA A 1 364 ? -6.777 -2.982 29.954 1.00 83.31 364 ALA A C 1
ATOM 2799 O O . ALA A 1 364 ? -7.220 -3.972 29.383 1.00 83.31 364 ALA A O 1
ATOM 2800 N N . THR A 1 365 ? -6.050 -3.083 31.067 1.00 86.25 365 THR A N 1
ATOM 2801 C CA . THR A 1 365 ? -5.812 -4.348 31.784 1.00 86.25 365 THR A CA 1
ATOM 2802 C C . THR A 1 365 ? -6.861 -4.626 32.864 1.00 86.25 365 THR A C 1
ATOM 2804 O O . THR A 1 365 ? -6.797 -5.656 33.525 1.00 86.25 365 THR A O 1
ATOM 2807 N N . ILE A 1 366 ? -7.793 -3.694 33.101 1.00 90.12 366 ILE A N 1
ATOM 2808 C CA . ILE A 1 366 ? -8.772 -3.763 34.191 1.00 90.12 366 ILE A CA 1
ATOM 2809 C C . ILE A 1 366 ? -10.092 -4.310 33.639 1.00 90.12 366 ILE A C 1
ATOM 2811 O O . ILE A 1 366 ? -10.739 -3.669 32.806 1.00 90.12 366 ILE A O 1
ATOM 2815 N N . PHE A 1 367 ? -10.511 -5.475 34.134 1.00 92.31 367 PHE A N 1
ATOM 2816 C CA . PHE A 1 367 ? -11.730 -6.162 33.698 1.00 92.31 367 PHE A CA 1
ATOM 2817 C C . PHE A 1 367 ? -12.974 -5.271 33.815 1.00 92.31 367 PHE A C 1
ATOM 2819 O O . PHE A 1 367 ? -13.744 -5.137 32.865 1.00 92.31 367 PHE A O 1
ATOM 2826 N N . GLU A 1 368 ? -13.148 -4.593 34.952 1.00 92.75 368 GLU A N 1
ATOM 2827 C CA . GLU A 1 368 ? -14.328 -3.773 35.250 1.00 92.75 368 GLU A CA 1
ATOM 2828 C C . GLU A 1 368 ? -14.479 -2.589 34.287 1.00 92.75 368 GLU A C 1
ATOM 2830 O O . GLU A 1 368 ? -15.584 -2.089 34.063 1.00 92.75 368 GLU A O 1
ATOM 2835 N N . MET A 1 369 ? -13.372 -2.116 33.710 1.00 92.69 369 MET A N 1
ATOM 2836 C CA . MET A 1 369 ? -13.397 -1.020 32.743 1.00 92.69 369 MET A CA 1
ATOM 2837 C C . MET A 1 369 ? -13.910 -1.502 31.393 1.00 92.69 369 MET A C 1
ATOM 2839 O O . MET A 1 369 ? -14.732 -0.820 30.781 1.00 92.69 369 MET A O 1
ATOM 2843 N N . TRP A 1 370 ? -13.485 -2.686 30.959 1.00 93.62 370 TRP A N 1
ATOM 2844 C CA . TRP A 1 370 ? -14.012 -3.321 29.757 1.00 93.62 370 TRP A CA 1
ATOM 2845 C C . TRP A 1 370 ? -15.484 -3.713 29.900 1.00 93.62 370 TRP A C 1
ATOM 2847 O O . TRP A 1 370 ? -16.280 -3.378 29.022 1.00 93.62 370 TRP A O 1
ATOM 2857 N N . ASP A 1 371 ? -15.869 -4.320 31.024 1.00 92.12 371 ASP A N 1
ATOM 2858 C CA . ASP A 1 371 ? -17.267 -4.653 31.326 1.00 92.12 371 ASP A CA 1
ATOM 2859 C C . ASP A 1 371 ? -18.157 -3.400 31.286 1.00 92.12 371 ASP A C 1
ATOM 2861 O O . ASP A 1 371 ? -19.185 -3.378 30.608 1.00 92.12 371 ASP A O 1
ATOM 2865 N N . ARG A 1 372 ? -17.711 -2.287 31.887 1.00 90.81 372 ARG A N 1
ATOM 2866 C CA . ARG A 1 372 ? -18.421 -1.000 31.811 1.00 90.81 372 ARG A CA 1
ATOM 2867 C C . ARG A 1 372 ? -18.561 -0.481 30.378 1.00 90.81 372 ARG A C 1
ATOM 2869 O O . ARG A 1 372 ? -19.623 0.032 30.026 1.00 90.81 372 ARG A O 1
ATOM 2876 N N . LYS A 1 373 ? -17.506 -0.569 29.560 1.00 92.62 373 LYS A N 1
ATOM 2877 C CA . LYS A 1 373 ? -17.536 -0.122 28.155 1.00 92.62 373 LYS A CA 1
ATOM 2878 C C . LYS A 1 373 ? -18.492 -0.967 27.319 1.00 92.62 373 LYS A C 1
ATOM 2880 O O . LYS A 1 373 ? -19.273 -0.407 26.555 1.00 92.62 373 LYS A O 1
ATOM 2885 N N . MET A 1 374 ? -18.485 -2.283 27.517 1.00 91.31 374 MET A N 1
ATOM 2886 C CA . MET A 1 374 ? -19.410 -3.199 26.855 1.00 91.31 374 MET A CA 1
ATOM 2887 C C . MET A 1 374 ? -20.856 -2.939 27.287 1.00 91.31 374 MET A C 1
ATOM 2889 O O . MET A 1 374 ? -21.731 -2.800 26.436 1.00 91.31 374 MET A O 1
ATOM 2893 N N . ARG A 1 375 ? -21.112 -2.779 28.591 1.00 89.94 375 ARG A N 1
ATOM 2894 C CA . ARG A 1 375 ? -22.436 -2.400 29.111 1.00 89.94 375 ARG A CA 1
ATOM 2895 C C . ARG A 1 375 ? -22.935 -1.110 28.498 1.00 89.94 375 ARG A C 1
ATOM 2897 O O . ARG A 1 375 ? -24.074 -1.076 28.064 1.00 89.94 375 ARG A O 1
ATOM 2904 N N . ALA A 1 376 ? -22.104 -0.074 28.425 1.00 88.31 376 ALA A N 1
ATOM 2905 C CA . ALA A 1 376 ? -22.496 1.196 27.822 1.00 88.31 376 ALA A CA 1
ATOM 2906 C C . ALA A 1 376 ? -22.881 1.041 26.340 1.00 88.31 376 ALA A C 1
ATOM 2908 O O . ALA A 1 376 ? -23.886 1.611 25.918 1.00 88.31 376 ALA A O 1
ATOM 2909 N N . ALA A 1 377 ? -22.126 0.240 25.581 1.00 88.38 377 ALA A N 1
ATOM 2910 C CA . ALA A 1 377 ? -22.400 -0.020 24.169 1.00 88.38 377 ALA A CA 1
ATOM 2911 C C . ALA A 1 377 ? -23.749 -0.730 23.956 1.00 88.38 377 ALA A C 1
ATOM 2913 O O . ALA A 1 377 ? -24.522 -0.335 23.088 1.00 88.38 377 ALA A O 1
ATOM 2914 N N . VAL A 1 378 ? -24.057 -1.736 24.781 1.00 84.81 378 VAL A N 1
ATOM 2915 C CA . VAL A 1 378 ? -25.300 -2.519 24.666 1.00 84.81 378 VAL A CA 1
ATOM 2916 C C . VAL A 1 378 ? -26.496 -1.782 25.292 1.00 84.81 378 VAL A C 1
ATOM 2918 O O . VAL A 1 378 ? -27.588 -1.776 24.731 1.00 84.81 378 VAL A O 1
ATOM 2921 N N . TRP A 1 379 ? -26.301 -1.111 26.434 1.00 80.12 379 TRP A N 1
ATOM 2922 C CA . TRP A 1 379 ? -27.334 -0.347 27.150 1.00 80.12 379 TRP A CA 1
ATOM 2923 C C . TRP A 1 379 ? -27.886 0.808 26.321 1.00 80.12 379 TRP A C 1
ATOM 2925 O O . TRP A 1 379 ? -29.091 1.045 26.336 1.00 80.12 379 TRP A O 1
ATOM 2935 N N . GLY A 1 380 ? -27.023 1.511 25.575 1.00 66.94 380 GLY A N 1
ATOM 2936 C CA . GLY A 1 380 ? -27.443 2.595 24.683 1.00 66.94 380 GLY A CA 1
ATOM 2937 C C . GLY A 1 380 ? -28.494 2.172 23.648 1.00 66.94 380 GLY A C 1
ATOM 2938 O O . GLY A 1 380 ? -29.168 3.034 23.096 1.00 66.94 380 GLY A O 1
ATOM 2939 N N . GLN A 1 381 ? -28.654 0.863 23.428 1.00 66.88 381 GLN A N 1
ATOM 2940 C CA . GLN A 1 381 ? -29.576 0.264 22.464 1.00 66.88 381 GLN A CA 1
ATOM 2941 C C . GLN A 1 381 ? -30.639 -0.641 23.122 1.00 66.88 381 GLN A C 1
ATOM 2943 O O . GLN A 1 381 ? -31.609 -1.017 22.467 1.00 66.88 381 GLN A O 1
ATOM 2948 N N . ASN A 1 382 ? -30.496 -1.005 24.408 1.00 63.88 382 ASN A N 1
ATOM 2949 C CA . ASN A 1 382 ? -31.434 -1.885 25.114 1.00 63.88 382 ASN A CA 1
ATOM 2950 C C . ASN A 1 382 ? -31.521 -1.559 26.620 1.00 63.88 382 ASN A C 1
ATOM 2952 O O . ASN A 1 382 ? -30.588 -1.798 27.390 1.00 63.88 382 ASN A O 1
ATOM 2956 N N . SER A 1 383 ? -32.681 -1.063 27.060 1.00 66.56 383 SER A N 1
ATOM 2957 C CA . SER A 1 383 ? -32.935 -0.622 28.441 1.00 66.56 383 SER A CA 1
ATOM 2958 C C . SER A 1 383 ? -32.990 -1.755 29.477 1.00 66.56 383 SER A C 1
ATOM 2960 O O . SER A 1 383 ? -32.913 -1.485 30.674 1.00 66.56 383 SER A O 1
ATOM 2962 N N . ASN A 1 384 ? -33.059 -3.022 29.055 1.00 68.44 384 ASN A N 1
ATOM 2963 C CA . ASN A 1 384 ? -33.154 -4.191 29.943 1.00 68.44 384 ASN A CA 1
ATOM 2964 C C . ASN A 1 384 ? -31.785 -4.754 30.398 1.00 68.44 384 ASN A C 1
ATOM 2966 O O . ASN A 1 384 ? -31.699 -5.910 30.815 1.00 68.44 384 ASN A O 1
ATOM 2970 N N . VAL A 1 385 ? -30.695 -3.985 30.275 1.00 69.50 385 VAL A N 1
ATOM 2971 C CA . VAL A 1 385 ? -29.306 -4.485 30.413 1.00 69.50 385 VAL A CA 1
ATOM 2972 C C . VAL A 1 385 ? -28.632 -4.126 31.754 1.00 69.50 385 VAL A C 1
ATOM 2974 O O . VAL A 1 385 ? -27.596 -4.690 32.090 1.00 69.50 385 VAL A O 1
ATOM 2977 N N . LYS A 1 386 ? -29.214 -3.233 32.565 1.00 68.94 386 LYS A N 1
ATOM 2978 C CA . LYS A 1 386 ? -28.558 -2.604 33.738 1.00 68.94 386 LYS A CA 1
ATOM 2979 C C . LYS A 1 386 ? -28.192 -3.633 34.786 1.00 68.94 386 LYS A C 1
ATOM 2981 O O . LYS A 1 386 ? -27.124 -3.542 35.379 1.00 68.94 386 LYS A O 1
ATOM 2986 N N . ASP A 1 387 ? -29.105 -4.578 34.970 1.00 74.62 387 ASP A N 1
ATOM 2987 C CA . ASP A 1 387 ? -29.108 -5.520 36.082 1.00 74.62 387 ASP A CA 1
ATOM 2988 C C . ASP A 1 387 ? -28.688 -6.932 35.644 1.00 74.62 387 ASP A C 1
ATOM 2990 O O . ASP A 1 387 ? -28.651 -7.845 36.462 1.00 74.62 387 ASP A O 1
ATOM 2994 N N . LYS A 1 388 ? -28.366 -7.126 34.355 1.00 79.81 388 LYS A N 1
ATOM 2995 C CA . LYS A 1 388 ? -27.900 -8.411 33.814 1.00 79.81 388 LYS A CA 1
ATOM 2996 C C . LYS A 1 388 ? -26.424 -8.620 34.114 1.00 79.81 388 LYS A C 1
ATOM 2998 O O . LYS A 1 388 ? -25.641 -7.675 34.025 1.00 79.81 388 LYS A O 1
ATOM 3003 N N . ASP A 1 389 ? -26.005 -9.844 34.404 1.00 86.56 389 ASP A N 1
ATOM 3004 C CA . ASP A 1 389 ? -24.575 -10.140 34.465 1.00 86.56 389 ASP A CA 1
ATOM 3005 C C . ASP A 1 389 ? -23.944 -10.169 33.051 1.00 86.56 389 ASP A C 1
ATOM 3007 O O . ASP A 1 389 ? -24.622 -10.022 32.028 1.00 86.56 389 ASP A O 1
ATOM 3011 N N . LEU A 1 390 ? -22.615 -10.288 32.973 1.00 87.38 390 LEU A N 1
ATOM 3012 C CA . LEU A 1 390 ? -21.908 -10.302 31.687 1.00 87.38 390 LEU A CA 1
ATOM 3013 C C . LEU A 1 390 ? -22.287 -11.524 30.824 1.00 87.38 390 LEU A C 1
ATOM 3015 O O . LEU A 1 390 ? -22.325 -11.419 29.599 1.00 87.38 390 LEU A O 1
ATOM 3019 N N . GLN A 1 391 ? -22.585 -12.672 31.438 1.00 87.69 391 GLN A N 1
ATOM 3020 C CA . GLN A 1 391 ? -22.954 -13.893 30.717 1.00 87.69 391 GLN A CA 1
ATOM 3021 C C . GLN A 1 391 ? -24.342 -13.767 30.090 1.00 87.69 391 GLN A C 1
ATOM 3023 O O . GLN A 1 391 ? -24.525 -14.116 28.924 1.00 87.69 391 GLN A O 1
ATOM 3028 N N . ASP A 1 392 ? -25.292 -13.188 30.818 1.00 88.31 392 ASP A N 1
ATOM 3029 C CA . ASP A 1 392 ? -26.626 -12.861 30.326 1.00 88.31 392 ASP A CA 1
ATOM 3030 C C . ASP A 1 392 ? -26.573 -11.856 29.174 1.00 88.31 392 ASP A C 1
ATOM 3032 O O . ASP A 1 392 ? -27.351 -11.956 28.222 1.00 88.31 392 ASP A O 1
ATOM 3036 N N . MET A 1 393 ? -25.644 -10.897 29.223 1.00 89.12 393 MET A N 1
ATOM 3037 C CA . MET A 1 393 ? -25.410 -9.970 28.115 1.00 89.12 393 MET A CA 1
ATOM 3038 C C . MET A 1 393 ? -24.836 -10.664 26.882 1.00 89.12 393 MET A C 1
ATOM 3040 O O . MET A 1 393 ? -25.324 -10.444 25.777 1.00 89.12 393 MET A O 1
ATOM 3044 N N . ILE A 1 394 ? -23.817 -11.508 27.052 1.00 91.06 394 ILE A N 1
ATOM 3045 C CA . ILE A 1 394 ? -23.227 -12.273 25.945 1.00 91.06 394 ILE A CA 1
ATOM 3046 C C . ILE A 1 394 ? -24.282 -13.187 25.315 1.00 91.06 394 ILE A C 1
ATOM 3048 O O . ILE A 1 394 ? -24.364 -13.284 24.090 1.00 91.06 394 ILE A O 1
ATOM 3052 N N . ARG A 1 395 ? -25.128 -13.811 26.140 1.00 91.00 395 ARG A N 1
ATOM 3053 C CA . ARG A 1 395 ? -26.249 -14.627 25.679 1.00 91.00 395 ARG A CA 1
ATOM 3054 C C . ARG A 1 395 ? -27.294 -13.802 24.937 1.00 91.00 395 ARG A C 1
ATOM 3056 O O . ARG A 1 395 ? -27.729 -14.227 23.878 1.00 91.00 395 ARG A O 1
ATOM 3063 N N . LEU A 1 396 ? -27.636 -12.612 25.431 1.00 89.88 396 LEU A N 1
ATOM 3064 C CA . LEU A 1 396 ? -28.539 -11.694 24.735 1.00 89.88 396 LEU A CA 1
ATOM 3065 C C . LEU A 1 396 ? -28.001 -11.328 23.345 1.00 89.88 396 LEU A C 1
ATOM 3067 O O . LEU A 1 396 ? -28.743 -11.408 22.373 1.00 89.88 396 LEU A O 1
ATOM 3071 N N . ILE A 1 397 ? -26.721 -10.966 23.244 1.00 91.38 397 ILE A N 1
ATOM 3072 C CA . ILE A 1 397 ? -26.072 -10.644 21.964 1.00 91.38 397 ILE A CA 1
ATOM 3073 C C . ILE A 1 397 ? -26.114 -11.855 21.027 1.00 91.38 397 ILE A C 1
ATOM 3075 O O . ILE A 1 397 ? -26.427 -11.721 19.848 1.00 91.38 397 ILE A O 1
ATOM 3079 N N . TYR A 1 398 ? -25.824 -13.046 21.554 1.00 93.81 398 TYR A N 1
ATOM 3080 C CA . TYR A 1 398 ? -25.859 -14.291 20.794 1.00 93.81 398 TYR A CA 1
ATOM 3081 C C . TYR A 1 398 ? -27.263 -14.630 20.277 1.00 93.81 398 TYR A C 1
ATOM 3083 O O . TYR A 1 398 ? -27.410 -14.915 19.094 1.00 93.81 398 TYR A O 1
ATOM 3091 N N . ASP A 1 399 ? -28.278 -14.580 21.142 1.00 92.25 399 ASP A N 1
ATOM 3092 C CA . ASP A 1 399 ? -29.660 -14.957 20.818 1.00 92.25 399 ASP A CA 1
ATOM 3093 C C . ASP A 1 399 ? -30.305 -13.996 19.800 1.00 92.25 399 ASP A C 1
ATOM 3095 O O . ASP A 1 399 ? -31.263 -14.370 19.129 1.00 92.25 399 ASP A O 1
ATOM 3099 N N . ASN A 1 400 ? -29.777 -12.773 19.669 1.00 91.56 400 ASN A N 1
ATOM 3100 C CA . ASN A 1 400 ? -30.230 -11.773 18.696 1.00 91.56 400 ASN A CA 1
ATOM 3101 C C . ASN A 1 400 ? -29.327 -11.674 17.451 1.00 91.56 400 ASN A C 1
ATOM 3103 O O . ASN A 1 400 ? -29.505 -10.751 16.660 1.00 91.56 400 ASN A O 1
ATOM 3107 N N . ASP A 1 401 ? -28.346 -12.572 17.287 1.00 92.69 401 ASP A N 1
ATOM 3108 C CA . ASP A 1 401 ? -27.351 -12.531 16.203 1.00 92.69 401 ASP A CA 1
ATOM 3109 C C . ASP A 1 401 ? -26.685 -11.150 16.038 1.00 92.69 401 ASP A C 1
ATOM 3111 O O . ASP A 1 401 ? -26.464 -10.637 14.939 1.00 92.69 401 ASP A O 1
ATOM 3115 N N . GLN A 1 402 ? -26.334 -10.549 17.173 1.00 95.38 402 GLN A N 1
ATOM 3116 C CA . GLN A 1 402 ? -25.646 -9.267 17.242 1.00 95.38 402 GLN A CA 1
ATOM 3117 C C . GLN A 1 402 ? -24.125 -9.457 17.251 1.00 95.38 402 GLN A C 1
ATOM 3119 O O . GLN A 1 402 ? -23.597 -10.501 17.648 1.00 95.38 402 GLN A O 1
ATOM 3124 N N . VAL A 1 403 ? -23.410 -8.425 16.811 1.00 97.00 403 VAL A N 1
ATOM 3125 C CA . VAL A 1 403 ? -21.959 -8.425 16.620 1.00 97.00 403 VAL A CA 1
ATOM 3126 C C . VAL A 1 403 ? -21.315 -7.408 17.554 1.00 97.00 403 VAL A C 1
ATOM 3128 O O . VAL A 1 403 ? -21.644 -6.222 17.533 1.00 97.00 403 VAL A O 1
ATOM 3131 N N . LEU A 1 404 ? -20.340 -7.859 18.340 1.00 96.88 404 LEU A N 1
ATOM 3132 C CA . LEU A 1 404 ? -19.472 -6.972 19.110 1.00 96.88 404 LEU A CA 1
ATOM 3133 C C . LEU A 1 404 ? -18.323 -6.475 18.236 1.00 96.88 404 LEU A C 1
ATOM 3135 O O . LEU A 1 404 ? -17.562 -7.282 17.707 1.00 96.88 404 LEU A O 1
ATOM 3139 N N . VAL A 1 405 ? -18.171 -5.159 18.112 1.00 97.62 405 VAL A N 1
ATOM 3140 C CA . VAL A 1 405 ? -17.114 -4.529 17.314 1.00 97.62 405 VAL A CA 1
ATOM 3141 C C . VAL A 1 405 ? -16.085 -3.893 18.243 1.00 97.62 405 VAL A C 1
ATOM 3143 O O . VAL A 1 405 ? -16.397 -2.955 18.975 1.00 97.62 405 VAL A O 1
ATOM 3146 N N . PHE A 1 406 ? -14.847 -4.381 18.199 1.00 96.88 406 PHE A N 1
ATOM 3147 C CA . PHE A 1 406 ? -13.722 -3.841 18.963 1.00 96.88 406 PHE A CA 1
ATOM 3148 C C . PHE A 1 406 ? -12.724 -3.168 18.020 1.00 96.88 406 PHE A C 1
ATOM 3150 O O . PHE A 1 406 ? -11.972 -3.853 17.322 1.00 96.88 406 PHE A O 1
ATOM 3157 N N . ASP A 1 407 ? -12.698 -1.834 18.024 1.00 94.88 407 ASP A N 1
ATOM 3158 C CA . ASP A 1 407 ? -11.642 -1.060 17.364 1.00 94.88 407 ASP A CA 1
ATOM 3159 C C . ASP A 1 407 ? -10.408 -0.938 18.269 1.00 94.88 407 ASP A C 1
ATOM 3161 O O . ASP A 1 407 ? -10.520 -0.908 19.497 1.00 94.88 407 ASP A O 1
ATOM 3165 N N . GLU A 1 408 ? -9.227 -0.911 17.657 1.00 91.75 408 GLU A N 1
ATOM 3166 C CA . GLU A 1 408 ? -7.927 -1.037 18.328 1.00 91.75 408 GLU A CA 1
ATOM 3167 C C . GLU A 1 408 ? -7.863 -2.230 19.304 1.00 91.75 408 GLU A C 1
ATOM 3169 O O . GLU A 1 408 ? -7.360 -2.150 20.430 1.00 91.75 408 GLU A O 1
ATOM 3174 N N . CYS A 1 409 ? -8.357 -3.385 18.846 1.00 93.94 409 CYS A N 1
ATOM 3175 C CA . CYS A 1 409 ? -8.546 -4.584 19.662 1.00 93.94 409 CYS A CA 1
ATOM 3176 C C . CYS A 1 409 ? -7.258 -5.141 20.288 1.00 93.94 409 CYS A C 1
ATOM 3178 O O . CYS A 1 409 ? -7.320 -5.963 21.192 1.00 93.94 409 CYS A O 1
ATOM 3180 N N . HIS A 1 410 ? -6.072 -4.720 19.853 1.00 91.75 410 HIS A N 1
ATOM 3181 C CA . HIS A 1 410 ? -4.823 -5.135 20.488 1.00 91.75 410 HIS A CA 1
ATOM 3182 C C . HIS A 1 410 ? -4.745 -4.711 21.969 1.00 91.75 410 HIS A C 1
ATOM 3184 O O . HIS A 1 410 ? -4.050 -5.354 22.751 1.00 91.75 410 HIS A O 1
ATOM 3190 N N . LEU A 1 411 ? -5.477 -3.663 22.375 1.00 92.12 411 LEU A N 1
ATOM 3191 C CA . LEU A 1 411 ? -5.615 -3.261 23.781 1.00 92.12 411 LEU A CA 1
ATOM 3192 C C . LEU A 1 411 ? -6.407 -4.284 24.605 1.00 92.12 411 LEU A C 1
ATOM 3194 O O . LEU A 1 411 ? -6.136 -4.456 25.790 1.00 92.12 411 LEU A O 1
ATOM 3198 N N . LEU A 1 412 ? -7.353 -4.984 23.972 1.00 93.12 412 LEU A N 1
ATOM 3199 C CA . LEU A 1 412 ? -8.174 -6.015 24.602 1.00 93.12 412 LEU A CA 1
ATOM 3200 C C . LEU A 1 412 ? -7.319 -7.192 25.077 1.00 93.12 412 LEU A C 1
ATOM 3202 O O . LEU A 1 412 ? -7.566 -7.727 26.150 1.00 93.12 412 LEU A O 1
ATOM 3206 N N . PHE A 1 413 ? -6.289 -7.570 24.313 1.00 91.38 413 PHE A N 1
ATOM 3207 C CA . PHE A 1 413 ? -5.454 -8.749 24.586 1.00 91.38 413 PHE A CA 1
ATOM 3208 C C . PHE A 1 413 ? -4.663 -8.657 25.898 1.00 91.38 413 PHE A C 1
ATOM 3210 O O . PHE A 1 413 ? -4.191 -9.672 26.400 1.00 91.38 413 PHE A O 1
ATOM 3217 N N . ALA A 1 414 ? -4.534 -7.455 26.466 1.00 88.44 414 ALA A N 1
ATOM 3218 C CA . ALA A 1 414 ? -3.923 -7.241 27.772 1.00 88.44 414 ALA A CA 1
ATOM 3219 C C . ALA A 1 414 ? -4.879 -7.528 28.954 1.00 88.44 414 ALA A C 1
ATOM 3221 O O . ALA A 1 414 ? -4.467 -7.388 30.103 1.00 88.44 414 ALA A O 1
ATOM 3222 N N . CYS A 1 415 ? -6.128 -7.938 28.694 1.00 92.06 415 CYS A N 1
ATOM 3223 C CA . CYS A 1 415 ? -7.104 -8.366 29.703 1.00 92.06 415 CYS A CA 1
ATOM 3224 C C . CYS A 1 415 ? -7.705 -9.748 29.351 1.00 92.06 415 CYS A C 1
ATOM 3226 O O . CYS A 1 415 ? -8.837 -9.831 28.850 1.00 92.06 415 CYS A O 1
ATOM 3228 N N . PRO A 1 416 ? -6.955 -10.846 29.583 1.00 90.38 416 PRO A N 1
ATOM 3229 C CA . PRO A 1 416 ? -7.407 -12.208 29.295 1.00 90.38 416 PRO A CA 1
ATOM 3230 C C . PRO A 1 416 ? -8.734 -12.581 29.947 1.00 90.38 416 PRO A C 1
ATOM 3232 O O . PRO A 1 416 ? -9.592 -13.185 29.303 1.00 90.38 416 PRO A O 1
ATOM 3235 N N . GLU A 1 417 ? -8.938 -12.165 31.194 1.00 91.25 417 GLU A N 1
ATOM 3236 C CA . GLU A 1 417 ? -10.125 -12.482 31.986 1.00 91.25 417 GLU A CA 1
ATOM 3237 C C . GLU A 1 417 ? -11.414 -12.008 31.302 1.00 91.25 417 GLU A C 1
ATOM 3239 O O . GLU A 1 417 ? -12.448 -12.678 31.383 1.00 91.25 417 GLU A O 1
ATOM 3244 N N . PHE A 1 418 ? -11.345 -10.872 30.599 1.00 93.12 418 PHE A N 1
ATOM 3245 C CA . PHE A 1 418 ? -12.479 -10.283 29.897 1.00 93.12 418 PHE A CA 1
ATOM 3246 C C . PHE A 1 418 ? -12.670 -10.884 28.504 1.00 93.12 418 PHE A C 1
ATOM 3248 O O . PHE A 1 418 ? -13.764 -11.335 28.167 1.00 93.12 418 PHE A O 1
ATOM 3255 N N . HIS A 1 419 ? -11.621 -10.937 27.681 1.00 92.50 419 HIS A N 1
ATOM 3256 C CA . HIS A 1 419 ? -11.799 -11.347 26.287 1.00 92.50 419 HIS A CA 1
ATOM 3257 C C . HIS A 1 419 ? -12.074 -12.846 26.122 1.00 92.50 419 HIS A C 1
ATOM 3259 O O . HIS A 1 419 ? -12.693 -13.274 25.145 1.00 92.50 419 HIS A O 1
ATOM 3265 N N . GLU A 1 420 ? -11.636 -13.683 27.066 1.00 92.12 420 GLU A N 1
ATOM 3266 C CA . GLU A 1 420 ? -11.928 -15.116 27.026 1.00 92.12 420 GLU A CA 1
ATOM 3267 C C . GLU A 1 420 ? -13.424 -15.433 27.130 1.00 92.12 420 GLU A C 1
ATOM 3269 O O . GLU A 1 420 ? -13.840 -16.482 26.637 1.00 92.12 420 GLU A O 1
ATOM 3274 N N . GLN A 1 421 ? -14.233 -14.511 27.666 1.00 90.12 421 GLN A N 1
ATOM 3275 C CA . GLN A 1 421 ? -15.681 -14.681 27.810 1.00 90.12 421 GLN A CA 1
ATOM 3276 C C . GLN A 1 421 ? -16.412 -14.798 26.462 1.00 90.12 421 GLN A C 1
ATOM 3278 O O . GLN A 1 421 ? -17.498 -15.365 26.414 1.00 90.12 421 GLN A O 1
ATOM 3283 N N . PHE A 1 422 ? -15.838 -14.287 25.366 1.00 89.75 422 PHE A N 1
ATOM 3284 C CA . PHE A 1 422 ? -16.483 -14.281 24.045 1.00 89.75 422 PHE A CA 1
ATOM 3285 C C . PHE A 1 422 ? -15.589 -14.752 22.887 1.00 89.75 422 PHE A C 1
ATOM 3287 O O . PHE A 1 422 ? -16.112 -15.146 21.846 1.00 89.75 422 PHE A O 1
ATOM 3294 N N . LEU A 1 423 ? -14.257 -14.778 23.044 1.00 90.94 423 LEU A N 1
ATOM 3295 C CA . LEU A 1 423 ? -13.361 -15.353 22.025 1.00 90.94 423 LEU A CA 1
ATOM 3296 C C . LEU A 1 423 ? -13.330 -16.892 22.061 1.00 90.94 423 LEU A C 1
ATOM 3298 O O . LEU A 1 423 ? -13.094 -17.540 21.036 1.00 90.94 423 LEU A O 1
ATOM 3302 N N . LYS A 1 424 ? -13.588 -17.490 23.231 1.00 89.25 424 LYS A N 1
ATOM 3303 C CA . LYS A 1 424 ? -13.826 -18.933 23.390 1.00 89.25 424 LYS A CA 1
ATOM 3304 C C . LYS A 1 424 ? -15.330 -19.201 23.364 1.00 89.25 424 LYS A C 1
ATOM 3306 O O . LYS A 1 424 ? -16.125 -18.304 23.614 1.00 89.25 424 LYS A O 1
ATOM 3311 N N . LYS A 1 425 ? -15.735 -20.438 23.050 1.00 89.69 425 LYS A N 1
ATOM 3312 C CA . LYS A 1 425 ? -17.152 -20.835 23.105 1.00 89.69 425 LYS A CA 1
ATOM 3313 C C . LYS A 1 425 ? -17.593 -20.914 24.575 1.00 89.69 425 LYS A C 1
ATOM 3315 O O . LYS A 1 425 ? -17.092 -21.805 25.266 1.00 89.69 425 LYS A O 1
ATOM 3320 N N . PRO A 1 426 ? -18.524 -20.064 25.044 1.00 87.12 426 PRO A N 1
ATOM 3321 C CA . PRO A 1 426 ? -19.066 -20.189 26.392 1.00 87.12 426 PRO A CA 1
ATOM 3322 C C . PRO A 1 426 ? -19.833 -21.505 26.531 1.00 87.12 426 PRO A C 1
ATOM 3324 O O . PRO A 1 426 ? -20.475 -21.956 25.581 1.00 87.12 426 PRO A O 1
ATOM 3327 N N . SER A 1 427 ? -19.795 -22.126 27.709 1.00 85.25 427 SER A N 1
ATOM 3328 C CA . SER A 1 427 ? -20.499 -23.394 27.963 1.00 85.25 427 SER A CA 1
ATOM 3329 C C . SER A 1 427 ? -22.017 -23.278 27.791 1.00 85.25 427 SER A C 1
ATOM 3331 O O . SER A 1 427 ? -22.670 -24.257 27.437 1.00 85.25 427 SER A O 1
ATOM 3333 N N . CYS A 1 428 ? -22.572 -22.081 27.995 1.00 83.06 428 CYS A N 1
ATOM 3334 C CA . CYS A 1 428 ? -23.992 -21.782 27.843 1.00 83.06 428 CYS A CA 1
ATOM 3335 C C . CYS A 1 428 ? -24.453 -21.622 26.382 1.00 83.06 428 CYS A C 1
ATOM 3337 O O . CYS A 1 428 ? -25.660 -21.563 26.148 1.00 83.06 428 CYS A O 1
ATOM 3339 N N . LEU A 1 429 ? -23.538 -21.573 25.401 1.00 90.50 429 LEU A N 1
ATOM 3340 C CA . LEU A 1 429 ? -23.858 -21.312 23.994 1.00 90.50 429 LEU A CA 1
ATOM 3341 C C . LEU A 1 429 ? -23.490 -22.485 23.074 1.00 90.50 429 LEU A C 1
ATOM 3343 O O . LEU A 1 429 ? -22.499 -23.193 23.272 1.00 90.50 429 LEU A O 1
ATOM 3347 N N . LYS A 1 430 ? -24.259 -22.660 21.990 1.00 91.56 430 LYS A N 1
ATOM 3348 C CA . LYS A 1 430 ? -23.973 -23.688 20.969 1.00 91.56 430 LYS A CA 1
ATOM 3349 C C . LYS A 1 430 ? -22.741 -23.342 20.129 1.00 91.56 430 LYS A C 1
ATOM 3351 O O . LYS A 1 430 ? -21.998 -24.236 19.724 1.00 91.56 430 LYS A O 1
ATOM 3356 N N . ARG A 1 431 ? -22.521 -22.051 19.868 1.00 90.69 431 ARG A N 1
ATOM 3357 C CA . ARG A 1 431 ? -21.383 -21.495 19.115 1.00 90.69 431 ARG A CA 1
ATOM 3358 C C . ARG A 1 431 ? -20.884 -20.229 19.821 1.00 90.69 431 ARG A C 1
ATOM 3360 O O . ARG A 1 431 ? -21.511 -19.757 20.763 1.00 90.69 431 ARG A O 1
ATOM 3367 N N . ARG A 1 432 ? -19.750 -19.688 19.375 1.00 92.50 432 ARG A N 1
ATOM 3368 C CA . ARG A 1 432 ? -19.234 -18.398 19.867 1.00 92.50 432 ARG A CA 1
ATOM 3369 C C . ARG A 1 432 ? -20.205 -17.249 19.524 1.00 92.50 432 ARG A C 1
ATOM 3371 O O . ARG A 1 432 ? -20.879 -17.338 18.489 1.00 92.50 432 ARG A O 1
ATOM 3378 N N . PRO A 1 433 ? -20.283 -16.181 20.338 1.00 94.69 433 PRO A N 1
ATOM 3379 C CA . PRO A 1 433 ? -20.911 -14.926 19.911 1.00 94.69 433 PRO A CA 1
ATOM 3380 C C . PRO A 1 433 ? -20.171 -14.339 18.699 1.00 94.69 433 PRO A C 1
ATOM 3382 O O . PRO A 1 433 ? -19.015 -14.696 18.456 1.00 94.69 433 PRO A O 1
ATOM 3385 N N . MET A 1 434 ? -20.839 -13.478 17.924 1.00 97.06 434 MET A N 1
ATOM 3386 C CA . MET A 1 434 ? -20.182 -12.815 16.798 1.00 97.06 434 MET A CA 1
ATOM 3387 C C . MET A 1 434 ? -19.330 -11.642 17.280 1.00 97.06 434 MET A C 1
ATOM 3389 O O . MET A 1 434 ? -19.801 -10.782 18.027 1.00 97.06 434 MET A O 1
ATOM 3393 N N . VAL A 1 435 ? -18.068 -11.613 16.862 1.00 97.56 435 VAL A N 1
ATOM 3394 C CA . VAL A 1 435 ? -17.078 -10.624 17.286 1.00 97.56 435 VAL A CA 1
ATOM 3395 C C . VAL A 1 435 ? -16.247 -10.195 16.087 1.00 97.56 435 VAL A C 1
ATOM 3397 O O . VAL A 1 435 ? -15.621 -11.020 15.421 1.00 97.56 435 VAL A O 1
ATOM 3400 N N . LEU A 1 436 ? -16.203 -8.888 15.860 1.00 98.12 436 LEU A N 1
ATOM 3401 C CA . LEU A 1 436 ? -15.336 -8.235 14.898 1.00 98.12 436 LEU A CA 1
ATOM 3402 C C . LEU A 1 436 ? -14.202 -7.524 15.638 1.00 98.12 436 LEU A C 1
ATOM 3404 O O . LEU A 1 436 ? -14.431 -6.616 16.437 1.00 98.12 436 LEU A O 1
ATOM 3408 N N . LEU A 1 437 ? -12.971 -7.933 15.354 1.00 97.75 437 LEU A N 1
ATOM 3409 C CA . LEU A 1 437 ? -11.754 -7.353 15.905 1.00 97.75 437 LEU A CA 1
ATOM 3410 C C . LEU A 1 437 ? -11.051 -6.538 14.816 1.00 97.75 437 LEU A C 1
ATOM 3412 O O . LEU A 1 437 ? -10.741 -7.070 13.749 1.00 97.75 437 LEU A O 1
ATOM 3416 N N . LEU A 1 438 ? -10.786 -5.261 15.084 1.00 96.75 438 LEU A N 1
ATOM 3417 C CA . LEU A 1 438 ? -10.098 -4.353 14.170 1.00 96.75 438 LEU A CA 1
ATOM 3418 C C . LEU A 1 438 ? -8.849 -3.804 14.856 1.00 96.75 438 LEU A C 1
ATOM 3420 O O . LEU A 1 438 ? -8.916 -3.271 15.961 1.00 96.75 438 LEU A O 1
ATOM 3424 N N . SER A 1 439 ? -7.688 -3.927 14.218 1.00 93.88 439 SER A N 1
ATOM 3425 C CA . SER A 1 439 ? -6.446 -3.339 14.736 1.00 93.88 439 SER A CA 1
ATOM 3426 C C . SER A 1 439 ? -5.381 -3.274 13.649 1.00 93.88 439 SER A C 1
ATOM 3428 O O . SER A 1 439 ? -5.387 -4.060 12.705 1.00 93.88 439 SER A O 1
ATOM 3430 N N . ALA A 1 440 ? -4.442 -2.332 13.761 1.00 89.12 440 ALA A N 1
ATOM 3431 C CA . ALA A 1 440 ? -3.219 -2.390 12.962 1.00 89.12 440 ALA A CA 1
ATOM 3432 C C . ALA A 1 440 ? -2.245 -3.443 13.513 1.00 89.12 440 ALA A C 1
ATOM 3434 O O . ALA A 1 440 ? -1.591 -4.132 12.734 1.00 89.12 440 ALA A O 1
ATOM 3435 N N . ALA A 1 441 ? -2.160 -3.580 14.841 1.00 89.44 441 ALA A N 1
ATOM 3436 C CA . ALA A 1 441 ? -1.224 -4.465 15.532 1.00 89.44 441 ALA A CA 1
ATOM 3437 C C . ALA A 1 441 ? -1.860 -5.776 15.997 1.00 89.44 441 ALA A C 1
ATOM 3439 O O . ALA A 1 441 ? -3.046 -5.831 16.323 1.00 89.44 441 ALA A O 1
ATOM 3440 N N . SER A 1 442 ? -1.029 -6.813 16.074 1.00 87.44 442 SER A N 1
ATOM 3441 C CA . SER A 1 442 ? -1.390 -8.144 16.569 1.00 87.44 442 SER A CA 1
ATOM 3442 C C . SER A 1 442 ? -1.108 -8.339 18.061 1.00 87.44 442 SER A C 1
ATOM 3444 O O . SER A 1 442 ? -1.514 -9.352 18.630 1.00 87.44 442 SER A O 1
ATOM 3446 N N . GLU A 1 443 ? -0.421 -7.388 18.694 1.00 88.88 443 GLU A N 1
ATOM 3447 C CA . GLU A 1 443 ? 0.068 -7.489 20.064 1.00 88.88 443 GLU A CA 1
ATOM 3448 C C . GLU A 1 443 ? -0.344 -6.288 20.927 1.00 88.88 443 GLU A C 1
ATOM 3450 O O . GLU A 1 443 ? -0.211 -5.125 20.531 1.00 88.88 443 GLU A O 1
ATOM 3455 N N . GLY A 1 444 ? -0.787 -6.573 22.149 1.00 84.94 444 GLY A N 1
ATOM 3456 C CA . GLY A 1 444 ? -1.003 -5.600 23.218 1.00 84.94 444 GLY A CA 1
ATOM 3457 C C . GLY A 1 444 ? 0.208 -5.486 24.142 1.00 84.94 444 GLY A C 1
ATOM 3458 O O . GLY A 1 444 ? 1.083 -6.351 24.142 1.00 84.94 444 GLY A O 1
ATOM 3459 N N . THR A 1 445 ? 0.257 -4.435 24.959 1.00 83.81 445 THR A N 1
ATOM 3460 C CA . THR A 1 445 ? 1.159 -4.381 26.121 1.00 83.81 445 THR A CA 1
ATOM 3461 C C . THR A 1 445 ? 0.434 -3.844 27.337 1.00 83.81 445 THR A C 1
ATOM 3463 O O . THR A 1 445 ? -0.358 -2.913 27.195 1.00 83.81 445 THR A O 1
ATOM 3466 N N . ASP A 1 446 ? 0.763 -4.367 28.515 1.00 81.50 446 ASP A N 1
ATOM 3467 C CA . ASP A 1 446 ? 0.350 -3.762 29.782 1.00 81.50 446 ASP A CA 1
ATOM 3468 C C . ASP A 1 446 ? 1.251 -2.582 30.189 1.00 81.50 446 ASP A C 1
ATOM 3470 O O . ASP A 1 446 ? 2.197 -2.203 29.488 1.00 81.50 446 ASP A O 1
ATOM 3474 N N . GLN A 1 447 ? 0.941 -1.984 31.343 1.00 76.56 447 GLN A N 1
ATOM 3475 C CA . GLN A 1 447 ? 1.710 -0.881 31.918 1.00 76.56 447 GLN A CA 1
ATOM 3476 C C . GLN A 1 447 ? 3.150 -1.282 32.280 1.00 76.56 447 GLN A C 1
ATOM 3478 O O . GLN A 1 447 ? 4.037 -0.429 32.282 1.00 76.56 447 GLN A O 1
ATOM 3483 N N . GLN A 1 448 ? 3.398 -2.562 32.576 1.00 78.69 448 GLN A N 1
ATOM 3484 C CA . GLN A 1 448 ? 4.730 -3.094 32.870 1.00 78.69 448 GLN A CA 1
ATOM 3485 C C . GLN A 1 448 ? 5.534 -3.416 31.597 1.00 78.69 448 GLN A C 1
ATOM 3487 O O . GLN A 1 448 ? 6.695 -3.818 31.686 1.00 78.69 448 GLN A O 1
ATOM 3492 N N . GLY A 1 449 ? 4.943 -3.234 30.411 1.00 80.69 449 GLY A N 1
ATOM 3493 C CA . GLY A 1 449 ? 5.569 -3.523 29.124 1.00 80.69 449 GLY A CA 1
ATOM 3494 C C . GLY A 1 449 ? 5.565 -5.005 28.747 1.00 80.69 449 GLY A C 1
ATOM 3495 O O . GLY A 1 449 ? 6.225 -5.383 27.775 1.00 80.69 449 GLY A O 1
ATOM 3496 N N . ARG A 1 450 ? 4.826 -5.858 29.471 1.00 85.12 450 ARG A N 1
ATOM 3497 C CA . ARG A 1 450 ? 4.625 -7.254 29.073 1.00 85.12 450 ARG A CA 1
ATOM 3498 C C . ARG A 1 450 ? 3.790 -7.273 27.802 1.00 85.12 450 ARG A C 1
ATOM 3500 O O . ARG A 1 450 ? 2.765 -6.604 27.715 1.00 85.12 450 ARG A O 1
ATOM 3507 N N . THR A 1 451 ? 4.245 -8.035 26.815 1.00 85.94 451 THR A N 1
ATOM 3508 C CA . THR A 1 451 ? 3.578 -8.147 25.514 1.00 85.94 451 THR A CA 1
ATOM 3509 C C . THR A 1 451 ? 2.580 -9.301 25.528 1.00 85.94 451 THR A C 1
ATOM 3511 O O . THR A 1 451 ? 2.924 -10.406 25.943 1.00 85.94 451 THR A O 1
ATOM 3514 N N . TYR A 1 452 ? 1.365 -9.047 25.048 1.00 88.62 452 TYR A N 1
ATOM 3515 C CA . TYR A 1 452 ? 0.294 -10.032 24.894 1.00 88.62 452 TYR A CA 1
ATOM 3516 C C . TYR A 1 452 ? 0.040 -10.241 23.405 1.00 88.62 452 TYR A C 1
ATOM 3518 O O . TYR A 1 452 ? -0.208 -9.281 22.678 1.00 88.62 452 TYR A O 1
ATOM 3526 N N . LEU A 1 453 ? 0.139 -11.482 22.935 1.00 89.62 453 LEU A N 1
ATOM 3527 C CA . LEU A 1 453 ? -0.094 -11.823 21.532 1.00 89.62 453 LEU A CA 1
ATOM 3528 C C . LEU A 1 453 ? -1.594 -11.950 21.237 1.00 89.62 453 LEU A C 1
ATOM 3530 O O . LEU A 1 453 ? -2.413 -12.061 22.147 1.00 89.62 453 LEU A O 1
ATOM 3534 N N . THR A 1 454 ? -1.943 -11.997 19.950 1.00 91.31 454 THR A N 1
ATOM 3535 C CA . THR A 1 454 ? -3.294 -12.370 19.515 1.00 91.31 454 THR A CA 1
ATOM 3536 C C . THR A 1 454 ? -3.671 -13.731 20.128 1.00 91.31 454 THR A C 1
ATOM 3538 O O . THR A 1 454 ? -2.918 -14.692 19.942 1.00 91.31 454 THR A O 1
ATOM 3541 N N . PRO A 1 455 ? -4.813 -13.854 20.831 1.00 92.38 455 PRO A N 1
ATOM 3542 C CA . PRO A 1 455 ? -5.230 -15.117 21.428 1.00 92.38 455 PRO A CA 1
ATOM 3543 C C . PRO A 1 455 ? -5.358 -16.233 20.386 1.00 92.38 455 PRO A C 1
ATOM 3545 O O . PRO A 1 455 ? -5.963 -16.037 19.334 1.00 92.38 455 PRO A O 1
ATOM 3548 N N . ALA A 1 456 ? -4.862 -17.434 20.703 1.00 90.81 456 ALA A N 1
ATOM 3549 C CA . ALA A 1 456 ? -4.897 -18.587 19.793 1.00 90.81 456 ALA A CA 1
ATOM 3550 C C . ALA A 1 456 ? -6.322 -19.015 19.384 1.00 90.81 456 ALA A C 1
ATOM 3552 O O . ALA A 1 456 ? -6.503 -19.669 18.363 1.00 90.81 456 ALA A O 1
ATOM 3553 N N . ALA A 1 457 ? -7.339 -18.624 20.161 1.00 90.62 457 ALA A N 1
ATOM 3554 C CA . ALA A 1 457 ? -8.746 -18.852 19.836 1.00 90.62 457 ALA A CA 1
ATOM 3555 C C . ALA A 1 457 ? -9.229 -18.056 18.604 1.00 90.62 457 ALA A C 1
ATOM 3557 O O . ALA A 1 457 ? -10.253 -18.403 18.013 1.00 90.62 457 ALA A O 1
ATOM 3558 N N . VAL A 1 458 ? -8.513 -16.997 18.212 1.00 93.88 458 VAL A N 1
ATOM 3559 C CA . VAL A 1 458 ? -8.801 -16.220 17.004 1.00 93.88 458 VAL A CA 1
ATOM 3560 C C . VAL A 1 458 ? -8.149 -16.922 15.814 1.00 93.88 458 VAL A C 1
ATOM 3562 O O . VAL A 1 458 ? -6.950 -16.787 15.585 1.00 93.88 458 VAL A O 1
ATOM 3565 N N . THR A 1 459 ? -8.933 -17.704 15.077 1.00 92.88 459 THR A N 1
ATOM 3566 C CA . THR A 1 459 ? -8.465 -18.489 13.920 1.00 92.88 459 THR A CA 1
ATOM 3567 C C . THR A 1 459 ? -8.666 -17.755 12.597 1.00 92.88 459 THR A C 1
ATOM 3569 O O . THR A 1 459 ? -7.805 -17.820 11.725 1.00 92.88 459 THR A O 1
ATOM 3572 N N . ALA A 1 460 ? -9.762 -17.009 12.474 1.00 95.81 460 ALA A N 1
ATOM 3573 C CA . ALA A 1 460 ? -10.106 -16.213 11.303 1.00 95.81 460 ALA A CA 1
ATOM 3574 C C . ALA A 1 460 ? -9.366 -14.865 11.320 1.00 95.81 460 ALA A C 1
ATOM 3576 O O . ALA A 1 460 ? -9.834 -13.873 11.885 1.00 95.81 460 ALA A O 1
ATOM 3577 N N . LYS A 1 461 ? -8.169 -14.859 10.727 1.00 95.38 461 LYS A N 1
ATOM 3578 C CA . LYS A 1 461 ? -7.269 -13.702 10.623 1.00 95.38 461 LYS A CA 1
ATOM 3579 C C . LYS A 1 461 ? -7.148 -13.276 9.165 1.00 95.38 461 LYS A C 1
ATOM 3581 O O . LYS A 1 461 ? -6.708 -14.068 8.331 1.00 95.38 461 LYS A O 1
ATOM 3586 N N . TYR A 1 462 ? -7.489 -12.026 8.873 1.00 94.88 462 TYR A N 1
ATOM 3587 C CA . TYR A 1 462 ? -7.470 -11.491 7.515 1.00 94.88 462 TYR A CA 1
ATOM 3588 C C . TYR A 1 462 ? -6.701 -10.178 7.460 1.00 94.88 462 TYR A C 1
ATOM 3590 O O . TYR A 1 462 ? -6.875 -9.300 8.308 1.00 94.88 462 TYR A O 1
ATOM 3598 N N . MET A 1 463 ? -5.875 -10.030 6.430 1.00 92.88 463 MET A N 1
ATOM 3599 C CA . MET A 1 463 ? -5.454 -8.718 5.963 1.00 92.88 463 MET A CA 1
ATOM 3600 C C . MET A 1 463 ? -6.598 -8.112 5.163 1.00 92.88 463 MET A C 1
ATOM 3602 O O . MET A 1 463 ? -7.069 -8.710 4.198 1.00 92.88 463 MET A O 1
ATOM 3606 N N . TRP A 1 464 ? -7.053 -6.941 5.593 1.00 91.81 464 TRP A N 1
ATOM 3607 C CA . TRP A 1 464 ? -8.078 -6.181 4.903 1.00 91.81 464 TRP A CA 1
ATOM 3608 C C . TRP A 1 464 ? -7.432 -5.115 4.023 1.00 91.81 464 TRP A C 1
ATOM 3610 O O . TRP A 1 464 ? -6.747 -4.213 4.516 1.00 91.81 464 TRP A O 1
ATOM 3620 N N . THR A 1 465 ? -7.678 -5.238 2.726 1.00 86.19 465 THR A N 1
ATOM 3621 C CA . THR A 1 465 ? -7.335 -4.256 1.702 1.00 86.19 465 THR A CA 1
ATOM 3622 C C . THR A 1 465 ? -8.643 -3.625 1.240 1.00 86.19 465 THR A C 1
ATOM 3624 O O . THR A 1 465 ? -9.378 -4.277 0.498 1.00 86.19 465 THR A O 1
ATOM 3627 N N . PRO A 1 466 ? -8.979 -2.406 1.702 1.00 81.50 466 PRO A N 1
ATOM 3628 C CA . PRO A 1 466 ? -10.229 -1.757 1.328 1.00 81.50 466 PRO A CA 1
ATOM 3629 C C . PRO A 1 466 ? -10.385 -1.707 -0.198 1.00 81.50 466 PRO A C 1
ATOM 3631 O O . PRO A 1 466 ? -9.404 -1.411 -0.889 1.00 81.50 466 PRO A O 1
ATOM 3634 N N . PRO A 1 467 ? -11.579 -2.003 -0.734 1.00 76.69 467 PRO A N 1
ATOM 3635 C CA . PRO A 1 467 ? -11.795 -1.985 -2.168 1.00 76.69 467 PRO A CA 1
ATOM 3636 C C . PRO A 1 467 ? -11.696 -0.553 -2.697 1.00 76.69 467 PRO A C 1
ATOM 3638 O O . PRO A 1 467 ? -12.026 0.414 -2.006 1.00 76.69 467 PRO A O 1
ATOM 3641 N N . ILE A 1 468 ? -11.265 -0.426 -3.948 1.00 77.00 468 ILE A N 1
ATOM 3642 C CA . ILE A 1 468 ? -11.338 0.831 -4.687 1.00 77.00 468 ILE A CA 1
ATOM 3643 C C . ILE A 1 468 ? -12.771 0.939 -5.236 1.00 77.00 468 ILE A C 1
ATOM 3645 O O . ILE A 1 468 ? -13.125 0.122 -6.089 1.00 77.00 468 ILE A O 1
ATOM 3649 N N . PRO A 1 469 ? -13.622 1.862 -4.742 1.00 79.56 469 PRO A N 1
ATOM 3650 C CA . PRO A 1 469 ? -14.963 2.071 -5.284 1.00 79.56 469 PRO A CA 1
ATOM 3651 C C . PRO A 1 469 ? -14.921 2.492 -6.750 1.00 79.56 469 PRO A C 1
ATOM 3653 O O . PRO A 1 469 ? -13.927 3.040 -7.240 1.00 79.56 469 PRO A O 1
ATOM 3656 N N . HIS A 1 470 ? -16.046 2.309 -7.436 1.00 80.50 470 HIS A N 1
ATOM 3657 C CA . HIS A 1 470 ? -16.210 2.872 -8.764 1.00 80.50 470 HIS A CA 1
ATOM 3658 C C . HIS A 1 470 ? -16.219 4.404 -8.688 1.00 80.50 470 HIS A C 1
ATOM 3660 O O . HIS A 1 470 ? -16.875 5.013 -7.844 1.00 80.50 470 HIS A O 1
ATOM 3666 N N . ALA A 1 471 ? -15.480 5.048 -9.593 1.00 84.12 471 ALA A N 1
ATOM 3667 C CA . ALA A 1 471 ? -15.279 6.493 -9.560 1.00 84.12 471 ALA A CA 1
ATOM 3668 C C . ALA A 1 471 ? -16.586 7.307 -9.654 1.00 84.12 471 ALA A C 1
ATOM 3670 O O . ALA A 1 471 ? -16.675 8.390 -9.078 1.00 84.12 471 ALA A O 1
ATOM 3671 N N . ASN A 1 472 ? -17.612 6.784 -10.334 1.00 84.62 472 ASN A N 1
ATOM 3672 C CA . ASN A 1 472 ? -18.935 7.408 -10.443 1.00 84.62 472 ASN A CA 1
ATOM 3673 C C . ASN A 1 472 ? -19.612 7.621 -9.078 1.00 84.62 472 ASN A C 1
ATOM 3675 O O . ASN A 1 472 ? -20.307 8.615 -8.910 1.00 84.62 472 ASN A O 1
ATOM 3679 N N . GLU A 1 473 ? -19.369 6.750 -8.096 1.00 83.94 473 GLU A N 1
ATOM 3680 C CA . GLU A 1 473 ? -19.947 6.858 -6.748 1.00 83.94 473 GLU A CA 1
ATOM 3681 C C . GLU A 1 473 ? -19.384 8.046 -5.950 1.00 83.94 473 GLU A C 1
ATOM 3683 O O . GLU A 1 473 ? -19.974 8.476 -4.955 1.00 83.94 473 GLU A O 1
ATOM 3688 N N . LEU A 1 474 ? -18.233 8.582 -6.372 1.00 90.88 474 LEU A N 1
ATOM 3689 C CA . LEU A 1 474 ? -17.529 9.662 -5.683 1.00 90.88 474 LEU A CA 1
ATOM 3690 C C . LEU A 1 474 ? -17.629 11.011 -6.397 1.00 90.88 474 LEU A C 1
ATOM 3692 O O . LEU A 1 474 ? -17.486 12.030 -5.730 1.00 90.88 474 LEU A O 1
ATOM 3696 N N . VAL A 1 475 ? -17.877 11.052 -7.712 1.00 92.00 475 VAL A N 1
ATOM 3697 C CA . VAL A 1 475 ? -17.918 12.312 -8.485 1.00 92.00 475 VAL A CA 1
ATOM 3698 C C . VAL A 1 475 ? -18.916 13.307 -7.889 1.00 92.00 475 VAL A C 1
ATOM 3700 O O . VAL A 1 475 ? -18.548 14.456 -7.642 1.00 92.00 475 VAL A O 1
ATOM 3703 N N . ASP A 1 476 ? -20.141 12.864 -7.607 1.00 90.19 476 ASP A N 1
ATOM 3704 C CA . ASP A 1 476 ? -21.194 13.745 -7.090 1.00 90.19 476 ASP A CA 1
ATOM 3705 C C . ASP A 1 476 ? -20.901 14.177 -5.647 1.00 90.19 476 ASP A C 1
ATOM 3707 O O . ASP A 1 476 ? -20.979 15.362 -5.323 1.00 90.19 476 ASP A O 1
ATOM 3711 N N . GLN A 1 477 ? -20.438 13.247 -4.803 1.00 92.44 477 GLN A N 1
ATOM 3712 C CA . GLN A 1 477 ? -20.039 13.557 -3.426 1.00 92.44 477 GLN A CA 1
ATOM 3713 C C . GLN A 1 477 ? -18.893 14.578 -3.367 1.00 92.44 477 GLN A C 1
ATOM 3715 O O . GLN A 1 477 ? -18.862 15.445 -2.492 1.00 92.44 477 GLN A O 1
ATOM 3720 N N . LEU A 1 478 ? -17.927 14.469 -4.282 1.00 94.06 478 LEU A N 1
ATOM 3721 C CA . LEU A 1 478 ? -16.804 15.396 -4.391 1.00 94.06 478 LEU A CA 1
ATOM 3722 C C . LEU A 1 478 ? -17.266 16.769 -4.876 1.00 94.06 478 LEU A C 1
ATOM 3724 O O . LEU A 1 478 ? -16.843 17.774 -4.308 1.00 94.06 478 LEU A O 1
ATOM 3728 N N . ALA A 1 479 ? -18.172 16.825 -5.855 1.00 91.56 479 ALA A N 1
ATOM 3729 C CA . ALA A 1 479 ? -18.745 18.082 -6.328 1.00 91.56 479 ALA A CA 1
ATOM 3730 C C . ALA A 1 479 ? -19.522 18.805 -5.213 1.00 91.56 479 ALA A C 1
ATOM 3732 O O . ALA A 1 479 ? -19.358 20.013 -5.035 1.00 91.56 479 ALA A O 1
ATOM 3733 N N . GLU A 1 480 ? -20.289 18.068 -4.399 1.00 91.31 480 GLU A N 1
ATOM 3734 C CA . GLU A 1 480 ? -20.931 18.594 -3.185 1.00 91.31 480 GLU A CA 1
ATOM 3735 C C . GLU A 1 480 ? -19.907 19.177 -2.196 1.00 91.31 480 GLU A C 1
ATOM 3737 O O . GLU A 1 480 ? -20.195 20.160 -1.514 1.00 91.31 480 GLU A O 1
ATOM 3742 N N . ALA A 1 481 ? -18.692 18.627 -2.166 1.00 92.56 481 ALA A N 1
ATOM 3743 C CA . ALA A 1 481 ? -17.569 19.104 -1.366 1.00 92.56 481 ALA A CA 1
ATOM 3744 C C . ALA A 1 481 ? -16.667 20.137 -2.074 1.00 92.56 481 ALA A C 1
ATOM 3746 O O . ALA A 1 481 ? -15.540 20.350 -1.634 1.00 92.56 481 ALA A O 1
ATOM 3747 N N . ASP A 1 482 ? -17.139 20.814 -3.127 1.00 92.69 482 ASP A N 1
ATOM 3748 C CA . ASP A 1 482 ? -16.372 21.784 -3.935 1.00 92.69 482 ASP A CA 1
ATOM 3749 C C . ASP A 1 482 ? -15.116 21.208 -4.620 1.00 92.69 482 ASP A C 1
ATOM 3751 O O . ASP A 1 482 ? -14.142 21.928 -4.848 1.00 92.69 482 ASP A O 1
ATOM 3755 N N . VAL A 1 483 ? -15.120 19.917 -4.949 1.00 94.81 483 VAL A N 1
ATOM 3756 C CA . VAL A 1 483 ? -14.056 19.248 -5.706 1.00 94.81 483 VAL A CA 1
ATOM 3757 C C . VAL A 1 483 ? -14.612 18.780 -7.046 1.00 94.81 483 VAL A C 1
ATOM 3759 O O . VAL A 1 483 ? -15.379 17.825 -7.134 1.00 94.81 483 VAL A O 1
ATOM 3762 N N . TYR A 1 484 ? -14.211 19.454 -8.119 1.00 94.50 484 TYR A N 1
ATOM 3763 C CA . TYR A 1 484 ? -14.769 19.243 -9.452 1.00 94.50 484 TYR A CA 1
ATOM 3764 C C . TYR A 1 484 ? -13.824 18.382 -10.293 1.00 94.50 484 TYR A C 1
ATOM 3766 O O . TYR A 1 484 ? -12.891 18.891 -10.918 1.00 94.50 484 TYR A O 1
ATOM 3774 N N . LEU A 1 485 ? -14.067 17.071 -10.333 1.00 94.19 485 LEU A N 1
ATOM 3775 C CA . LEU A 1 485 ? -13.271 16.103 -11.097 1.00 94.19 485 LEU A CA 1
ATOM 3776 C C . LEU A 1 485 ? -14.126 15.343 -12.125 1.00 94.19 485 LEU A C 1
ATOM 3778 O O . LEU A 1 485 ? -15.331 15.137 -11.958 1.00 94.19 485 LEU A O 1
ATOM 3782 N N . SER A 1 486 ? -13.521 14.958 -13.248 1.00 90.88 486 SER A N 1
ATOM 3783 C CA . SER A 1 486 ? -14.075 13.934 -14.146 1.00 90.88 486 SER A CA 1
ATOM 3784 C C . SER A 1 486 ? -14.038 12.550 -13.492 1.00 90.88 486 SER A C 1
ATOM 3786 O O . SER A 1 486 ? -13.271 12.334 -12.557 1.00 90.88 486 SER A O 1
ATOM 3788 N N . GLN A 1 487 ? -14.850 11.611 -13.983 1.00 89.38 487 GLN A N 1
ATOM 3789 C CA . GLN A 1 487 ? -14.825 10.230 -13.495 1.00 89.38 487 GLN A CA 1
ATOM 3790 C C . GLN A 1 487 ? -13.427 9.608 -13.648 1.00 89.38 487 GLN A C 1
ATOM 3792 O O . GLN A 1 487 ? -12.909 9.033 -12.695 1.00 89.38 487 GLN A O 1
ATOM 3797 N N . ASP A 1 488 ? -12.782 9.812 -14.796 1.00 84.06 488 ASP A N 1
ATOM 3798 C CA . ASP A 1 488 ? -11.436 9.293 -15.065 1.00 84.06 488 ASP A CA 1
ATOM 3799 C C . ASP A 1 488 ? -10.379 9.937 -14.158 1.00 84.06 488 ASP A C 1
ATOM 3801 O O . ASP A 1 488 ? -9.466 9.265 -13.687 1.00 84.06 488 ASP A O 1
ATOM 3805 N N . ALA A 1 489 ? -10.522 11.229 -13.843 1.00 87.44 489 ALA A N 1
ATOM 3806 C CA . ALA A 1 489 ? -9.645 11.896 -12.882 1.00 87.44 489 ALA A CA 1
ATOM 3807 C C . ALA A 1 489 ? -9.824 11.345 -11.457 1.00 87.44 489 ALA A C 1
ATOM 3809 O O . ALA A 1 489 ? -8.840 11.185 -10.737 1.00 87.44 489 ALA A O 1
ATOM 3810 N N . VAL A 1 490 ? -11.057 11.031 -11.043 1.00 90.94 490 VAL A N 1
ATOM 3811 C CA . VAL A 1 490 ? -11.309 10.373 -9.750 1.00 90.94 490 VAL A CA 1
ATOM 3812 C C . VAL A 1 490 ? -10.665 8.989 -9.725 1.00 90.94 490 VAL A C 1
ATOM 3814 O O . VAL A 1 490 ? -9.956 8.690 -8.767 1.00 90.94 490 VAL A O 1
ATOM 3817 N N . ALA A 1 491 ? -10.849 8.180 -10.775 1.00 85.81 491 ALA A N 1
ATOM 3818 C CA . ALA A 1 491 ? -10.207 6.869 -10.897 1.00 85.81 491 ALA A CA 1
ATOM 3819 C C . ALA A 1 491 ? -8.677 6.986 -10.791 1.00 85.81 491 ALA A C 1
ATOM 3821 O O . ALA A 1 491 ? -8.062 6.340 -9.946 1.00 85.81 491 ALA A O 1
ATOM 3822 N N . PHE A 1 492 ? -8.085 7.925 -11.532 1.00 84.75 492 PHE A N 1
ATOM 3823 C CA . PHE A 1 492 ? -6.659 8.228 -11.465 1.00 84.75 492 PHE A CA 1
ATOM 3824 C C . PHE A 1 492 ? -6.177 8.565 -10.046 1.00 84.75 492 PHE A C 1
ATOM 3826 O O . PHE A 1 492 ? -5.152 8.044 -9.615 1.00 84.75 492 PHE A O 1
ATOM 3833 N N . PHE A 1 493 ? -6.895 9.404 -9.287 1.00 88.69 493 PHE A N 1
ATOM 3834 C CA . PHE A 1 493 ? -6.506 9.716 -7.906 1.00 88.69 493 PHE A CA 1
ATOM 3835 C C . PHE A 1 493 ? -6.673 8.529 -6.953 1.00 88.69 493 PHE A C 1
ATOM 3837 O O . PHE A 1 493 ? -5.898 8.397 -6.003 1.00 88.69 493 PHE A O 1
ATOM 3844 N N . MET A 1 494 ? -7.667 7.671 -7.183 1.00 86.38 494 MET A N 1
ATOM 3845 C CA . MET A 1 494 ? -7.854 6.446 -6.407 1.00 86.38 494 MET A CA 1
ATOM 3846 C C . MET A 1 494 ? -6.693 5.470 -6.620 1.00 86.38 494 MET A C 1
ATOM 3848 O O . MET A 1 494 ? -6.160 4.948 -5.637 1.00 86.38 494 MET A O 1
ATOM 3852 N N . ASP A 1 495 ? -6.253 5.299 -7.868 1.00 80.75 495 ASP A N 1
ATOM 3853 C CA . ASP A 1 495 ? -5.098 4.473 -8.227 1.00 80.75 495 ASP A CA 1
ATOM 3854 C C . ASP A 1 495 ? -3.793 5.087 -7.724 1.00 80.75 495 ASP A C 1
ATOM 3856 O O . ASP A 1 495 ? -3.014 4.410 -7.052 1.00 80.75 495 ASP A O 1
ATOM 3860 N N . PHE A 1 496 ? -3.610 6.398 -7.916 1.00 84.31 496 PHE A N 1
ATOM 3861 C CA . PHE A 1 496 ? -2.484 7.152 -7.366 1.00 84.31 496 PHE A CA 1
ATOM 3862 C C . PHE A 1 496 ? -2.386 7.015 -5.848 1.00 84.31 496 PHE A C 1
ATOM 3864 O O . PHE A 1 496 ? -1.289 6.965 -5.324 1.00 84.31 496 PHE A O 1
ATOM 3871 N N . CYS A 1 497 ? -3.498 6.950 -5.114 1.00 86.00 497 CYS A N 1
ATOM 3872 C CA . CYS A 1 497 ? -3.497 6.736 -3.664 1.00 86.00 497 CYS A CA 1
ATOM 3873 C C . CYS A 1 497 ? -3.552 5.254 -3.264 1.00 86.00 497 CYS A C 1
ATOM 3875 O O . CYS A 1 497 ? -3.617 4.951 -2.072 1.00 86.00 497 CYS A O 1
ATOM 3877 N N . ALA A 1 498 ? -3.544 4.339 -4.234 1.00 78.56 498 ALA A N 1
ATOM 3878 C CA . ALA A 1 498 ? -3.689 2.899 -4.066 1.00 78.56 498 ALA A CA 1
ATOM 3879 C C . ALA A 1 498 ? -4.840 2.459 -3.163 1.00 78.56 498 ALA A C 1
ATOM 3881 O O . ALA A 1 498 ? -4.669 1.640 -2.256 1.00 78.56 498 ALA A O 1
ATOM 3882 N N . GLY A 1 499 ? -6.000 3.086 -3.350 1.00 77.00 499 GLY A N 1
ATOM 3883 C CA . GLY A 1 499 ? -7.181 2.842 -2.522 1.00 77.00 499 GLY A CA 1
ATOM 3884 C C . GLY A 1 499 ? -7.025 3.268 -1.059 1.00 77.00 499 GLY A C 1
ATOM 3885 O O . GLY A 1 499 ? -7.919 3.044 -0.243 1.00 77.00 499 GLY A O 1
ATOM 3886 N N . HIS A 1 500 ? -5.912 3.905 -0.682 1.00 82.69 500 HIS A N 1
ATOM 3887 C CA . HIS A 1 500 ? -5.679 4.314 0.690 1.00 82.69 500 HIS A CA 1
ATOM 3888 C C . HIS A 1 500 ? -6.502 5.562 1.008 1.00 82.69 500 HIS A C 1
ATOM 3890 O O . HIS A 1 500 ? -6.138 6.691 0.672 1.00 82.69 500 HIS A O 1
ATOM 3896 N N . ARG A 1 501 ? -7.614 5.360 1.716 1.00 84.56 501 ARG A N 1
ATOM 3897 C CA . ARG A 1 501 ? -8.631 6.388 1.951 1.00 84.56 501 ARG A CA 1
ATOM 3898 C C . ARG A 1 501 ? -8.076 7.726 2.441 1.00 84.56 501 ARG A C 1
ATOM 3900 O O . ARG A 1 501 ? -8.365 8.749 1.836 1.00 84.56 501 ARG A O 1
ATOM 3907 N N . SER A 1 502 ? -7.263 7.757 3.498 1.00 86.50 502 SER A N 1
ATOM 3908 C CA . SER A 1 502 ? -6.750 9.042 4.005 1.00 86.50 502 SER A CA 1
ATOM 3909 C C . SER A 1 502 ? -5.777 9.745 3.048 1.00 86.50 502 SER A C 1
ATOM 3911 O O . SER A 1 502 ? -5.677 10.968 3.105 1.00 86.50 502 SER A O 1
ATOM 3913 N N . LEU A 1 503 ? -5.084 9.007 2.169 1.00 89.19 503 LEU A N 1
ATOM 3914 C CA . LEU A 1 503 ? -4.260 9.608 1.114 1.00 89.19 503 LEU A CA 1
ATOM 3915 C C . LEU A 1 503 ? -5.154 10.236 0.047 1.00 89.19 503 LEU A C 1
ATOM 3917 O O . LEU A 1 503 ? -4.945 11.389 -0.319 1.00 89.19 503 LEU A O 1
ATOM 3921 N N . PHE A 1 504 ? -6.204 9.523 -0.364 1.00 90.75 504 PHE A N 1
ATOM 3922 C CA . PHE A 1 504 ? -7.190 10.040 -1.309 1.00 90.75 504 PHE A CA 1
ATOM 3923 C C . PHE A 1 504 ? -7.861 11.312 -0.782 1.00 90.75 504 PHE A C 1
ATOM 3925 O O . PHE A 1 504 ? -7.846 12.340 -1.450 1.00 90.75 504 PHE A O 1
ATOM 3932 N N . ILE A 1 505 ? -8.361 11.285 0.456 1.00 90.62 505 ILE A N 1
ATOM 3933 C CA . ILE A 1 505 ? -8.991 12.443 1.103 1.00 90.62 505 ILE A CA 1
ATOM 3934 C C . ILE A 1 505 ? -8.045 13.654 1.145 1.00 90.62 505 ILE A C 1
ATOM 3936 O O . ILE A 1 505 ? -8.462 14.750 0.776 1.00 90.62 505 ILE A O 1
ATOM 3940 N N . ARG A 1 506 ? -6.764 13.483 1.509 1.00 91.38 506 ARG A N 1
ATOM 3941 C CA . ARG A 1 506 ? -5.795 14.599 1.473 1.00 91.38 506 ARG A CA 1
ATOM 3942 C C . ARG A 1 506 ? -5.486 15.085 0.060 1.00 91.38 506 ARG A C 1
ATOM 3944 O O . ARG A 1 506 ? -5.315 16.287 -0.127 1.00 91.38 506 ARG A O 1
ATOM 3951 N N . SER A 1 507 ? -5.443 14.195 -0.929 1.00 92.56 507 SER A N 1
ATOM 3952 C CA . SER A 1 507 ? -5.330 14.597 -2.335 1.00 92.56 507 SER A CA 1
ATOM 3953 C C . SER A 1 507 ? -6.532 15.442 -2.762 1.00 92.56 507 SER A C 1
ATOM 3955 O O . SER A 1 507 ? -6.359 16.454 -3.432 1.00 92.56 507 SER A O 1
ATOM 3957 N N . MET A 1 508 ? -7.745 15.100 -2.320 1.00 94.06 508 MET A N 1
ATOM 3958 C CA . MET A 1 508 ? -8.945 15.888 -2.622 1.00 94.06 508 MET A CA 1
ATOM 3959 C C . MET A 1 508 ? -8.935 17.257 -1.935 1.00 94.06 508 MET A C 1
ATOM 3961 O O . MET A 1 508 ? -9.329 18.237 -2.557 1.00 94.06 508 MET A O 1
ATOM 3965 N N . GLU A 1 509 ? -8.421 17.375 -0.705 1.00 92.12 509 GLU A N 1
ATOM 3966 C CA . GLU A 1 509 ? -8.198 18.690 -0.076 1.00 92.12 509 GLU A CA 1
ATOM 3967 C C . GLU A 1 509 ? -7.218 19.556 -0.881 1.00 92.12 509 GLU A C 1
ATOM 3969 O O . GLU A 1 509 ? -7.403 20.769 -0.992 1.00 92.12 509 GLU A O 1
ATOM 3974 N N . TRP A 1 510 ? -6.172 18.949 -1.448 1.00 92.44 510 TRP A N 1
ATOM 3975 C CA . TRP A 1 510 ? -5.231 19.651 -2.320 1.00 92.44 510 TRP A CA 1
ATOM 3976 C C . TRP A 1 510 ? -5.902 20.133 -3.611 1.00 92.44 510 TRP A C 1
ATOM 3978 O O . TRP A 1 510 ? -5.768 21.305 -3.967 1.00 92.44 510 TRP A O 1
ATOM 3988 N N . VAL A 1 511 ? -6.679 19.268 -4.274 1.00 93.88 511 VAL A N 1
ATOM 3989 C CA . VAL A 1 511 ? -7.462 19.641 -5.464 1.00 93.88 511 VAL A CA 1
ATOM 3990 C C . VAL A 1 511 ? -8.430 20.778 -5.134 1.00 93.88 511 VAL A C 1
ATOM 3992 O O . VAL A 1 511 ? -8.453 21.780 -5.846 1.00 93.88 511 VAL A O 1
ATOM 3995 N N . GLN A 1 512 ? -9.163 20.678 -4.021 1.00 92.88 512 GLN A N 1
ATOM 3996 C CA . GLN A 1 512 ? -10.083 21.718 -3.550 1.00 92.88 512 GLN A CA 1
ATOM 3997 C C . GLN A 1 512 ? -9.374 23.073 -3.398 1.00 92.88 512 GLN A C 1
ATOM 3999 O O . GLN A 1 512 ? -9.889 24.112 -3.810 1.00 92.88 512 GLN A O 1
ATOM 4004 N N . GLN A 1 513 ? -8.161 23.075 -2.835 1.00 90.44 513 GLN A N 1
ATOM 4005 C CA . GLN A 1 513 ? -7.352 24.285 -2.673 1.00 90.44 513 GLN A CA 1
ATOM 4006 C C . GLN A 1 513 ? -6.860 24.834 -4.012 1.00 90.44 513 GLN A C 1
ATOM 4008 O O . GLN A 1 513 ? -6.934 26.041 -4.236 1.00 90.44 513 GLN A O 1
ATOM 4013 N N . LYS A 1 514 ? -6.417 23.978 -4.935 1.00 89.56 514 LYS A N 1
ATOM 4014 C CA . LYS A 1 514 ? -6.017 24.391 -6.288 1.00 89.56 514 LYS A CA 1
ATOM 4015 C C . LYS A 1 514 ? -7.181 24.957 -7.103 1.00 89.56 514 LYS A C 1
ATOM 4017 O O . LYS A 1 514 ? -6.983 25.881 -7.885 1.00 89.56 514 LYS A O 1
ATOM 4022 N N . GLN A 1 515 ? -8.388 24.445 -6.881 1.00 91.50 515 GLN A N 1
ATOM 4023 C CA . GLN A 1 515 ? -9.624 24.940 -7.488 1.00 91.50 515 GLN A CA 1
ATOM 4024 C C . GLN A 1 515 ? -10.195 26.171 -6.762 1.00 91.50 515 GLN A C 1
ATOM 4026 O O . GLN A 1 515 ? -11.178 26.767 -7.213 1.00 91.50 515 GLN A O 1
ATOM 4031 N N . SER A 1 516 ? -9.574 26.621 -5.663 1.00 83.62 516 SER A N 1
ATOM 4032 C CA . SER A 1 516 ? -10.016 27.820 -4.951 1.00 83.62 516 SER A CA 1
ATOM 4033 C C . SER A 1 516 ? -9.780 29.078 -5.807 1.00 83.62 516 SER A C 1
ATOM 4035 O O . SER A 1 516 ? -8.692 29.638 -5.895 1.00 83.62 516 SER A O 1
ATOM 4037 N N . GLY A 1 517 ? -10.835 29.519 -6.495 1.00 73.31 517 GLY A N 1
ATOM 4038 C CA . GLY A 1 517 ? -10.801 30.645 -7.436 1.00 73.31 517 GLY A CA 1
ATOM 4039 C C . GLY A 1 517 ? -10.897 30.256 -8.916 1.00 73.31 517 GLY A C 1
ATOM 4040 O O . GLY A 1 517 ? -11.145 31.143 -9.732 1.00 73.31 517 GLY A O 1
ATOM 4041 N N . ASP A 1 518 ? -10.785 28.964 -9.237 1.00 79.19 518 ASP A N 1
ATOM 4042 C CA . ASP A 1 518 ? -11.029 28.368 -10.555 1.00 79.19 518 ASP A CA 1
ATOM 4043 C C . ASP A 1 518 ? -11.810 27.055 -10.379 1.00 79.19 518 ASP A C 1
ATOM 4045 O O . ASP A 1 518 ? -11.231 25.988 -10.192 1.00 79.19 518 ASP A O 1
ATOM 4049 N N . SER A 1 519 ? -13.142 27.130 -10.449 1.00 77.62 519 SER A N 1
ATOM 4050 C CA . SER A 1 519 ? -14.037 25.968 -10.331 1.00 77.62 519 SER A CA 1
ATOM 4051 C C . SER A 1 519 ? -14.090 25.117 -11.606 1.00 77.62 519 SER A C 1
ATOM 4053 O O . SER A 1 519 ? -15.059 24.390 -11.832 1.00 77.62 519 SER A O 1
ATOM 4055 N N . THR A 1 520 ? -13.101 25.243 -12.492 1.00 87.12 520 THR A N 1
ATOM 4056 C CA . THR A 1 520 ? -13.029 24.431 -13.702 1.00 87.12 520 THR A CA 1
ATOM 4057 C C . THR A 1 520 ? -12.792 22.977 -13.319 1.00 87.12 520 THR A C 1
ATOM 4059 O O . THR A 1 520 ? -11.823 22.644 -12.635 1.00 87.12 520 THR A O 1
ATOM 4062 N N . ARG A 1 521 ? -13.671 22.101 -13.809 1.00 91.50 521 ARG A N 1
ATOM 4063 C CA . ARG A 1 521 ? -13.562 20.653 -13.637 1.00 91.50 521 ARG A CA 1
ATOM 4064 C C . ARG A 1 521 ? -12.240 20.145 -14.215 1.00 91.50 521 ARG A C 1
ATOM 4066 O O . ARG A 1 521 ? -11.907 20.482 -15.350 1.00 91.50 521 ARG A O 1
ATOM 4073 N N . TRP A 1 522 ? -11.503 19.327 -13.466 1.00 91.38 522 TRP A N 1
ATOM 4074 C CA . TRP A 1 522 ? -10.302 18.675 -13.996 1.00 91.38 522 TRP A CA 1
ATOM 4075 C C . TRP A 1 522 ? -10.682 17.378 -14.708 1.00 91.38 522 TRP A C 1
ATOM 4077 O O . TRP A 1 522 ? -11.319 16.492 -14.128 1.00 91.38 522 TRP A O 1
ATOM 4087 N N . ASP A 1 523 ? -10.293 17.270 -15.973 1.00 84.75 523 ASP A N 1
ATOM 4088 C CA . ASP A 1 523 ? -10.264 16.001 -16.690 1.00 84.75 523 ASP A CA 1
ATOM 4089 C C . ASP A 1 523 ? -9.012 15.186 -16.311 1.00 84.75 523 ASP A C 1
ATOM 4091 O O . ASP A 1 523 ? -8.182 15.632 -15.510 1.00 84.75 523 ASP A O 1
ATOM 4095 N N . LEU A 1 524 ? -8.892 13.969 -16.849 1.00 80.81 524 LEU A N 1
ATOM 4096 C CA . LEU A 1 524 ? -7.740 13.099 -16.601 1.00 80.81 524 LEU A CA 1
ATOM 4097 C C . LEU A 1 524 ? -6.417 13.789 -16.963 1.00 80.81 524 LEU A C 1
ATOM 4099 O O . LEU A 1 524 ? -5.470 13.744 -16.183 1.00 80.81 524 LEU A O 1
ATOM 4103 N N . THR A 1 525 ? -6.364 14.462 -18.116 1.00 77.06 525 THR A N 1
ATOM 4104 C CA . THR A 1 525 ? -5.152 15.133 -18.602 1.00 77.06 525 THR A CA 1
ATOM 4105 C C . THR A 1 525 ? -4.701 16.232 -17.645 1.00 77.06 525 THR A C 1
ATOM 4107 O O . THR A 1 525 ? -3.525 16.284 -17.284 1.00 77.06 525 THR A O 1
ATOM 4110 N N . ARG A 1 526 ? -5.619 17.086 -17.174 1.00 82.69 526 ARG A N 1
ATOM 4111 C CA . ARG A 1 526 ? -5.289 18.126 -16.192 1.00 82.69 526 ARG A CA 1
ATOM 4112 C C . ARG A 1 526 ? -4.863 17.526 -14.855 1.00 82.69 526 ARG A C 1
ATOM 4114 O O . ARG A 1 526 ? -3.884 17.994 -14.283 1.00 82.69 526 ARG A O 1
ATOM 4121 N N . ALA A 1 527 ? -5.558 16.497 -14.368 1.00 85.56 527 ALA A N 1
ATOM 4122 C CA . ALA A 1 527 ? -5.203 15.832 -13.114 1.00 85.56 527 ALA A CA 1
ATOM 4123 C C . ALA A 1 527 ? -3.792 15.221 -13.167 1.00 85.56 527 ALA A C 1
ATOM 4125 O O . ALA A 1 527 ? -2.992 15.451 -12.260 1.00 85.56 527 ALA A O 1
ATOM 4126 N N . GLN A 1 528 ? -3.464 14.514 -14.251 1.00 78.38 528 GLN A N 1
ATOM 4127 C CA . GLN A 1 528 ? -2.130 13.961 -14.488 1.00 78.38 528 GLN A CA 1
ATOM 4128 C C . GLN A 1 528 ? -1.065 15.054 -14.564 1.00 78.38 528 GLN A C 1
ATOM 4130 O O . GLN A 1 528 ? -0.037 14.929 -13.908 1.00 78.38 528 GLN A O 1
ATOM 4135 N N . GLY A 1 529 ? -1.319 16.135 -15.309 1.00 76.31 529 GLY A N 1
ATOM 4136 C CA . GLY A 1 529 ? -0.381 17.252 -15.436 1.00 76.31 529 GLY A CA 1
ATOM 4137 C C . GLY A 1 529 ? -0.091 17.948 -14.102 1.00 76.31 529 GLY A C 1
ATOM 4138 O O . GLY A 1 529 ? 1.063 18.229 -13.791 1.00 76.31 529 GLY A O 1
ATOM 4139 N N . GLU A 1 530 ? -1.114 18.175 -13.274 1.00 83.06 530 GLU A N 1
ATOM 4140 C CA . GLU A 1 530 ? -0.948 18.792 -11.949 1.00 83.06 530 GLU A CA 1
ATOM 4141 C C . GLU A 1 530 ? -0.208 17.865 -10.972 1.00 83.06 530 GLU A C 1
ATOM 4143 O O . GLU A 1 530 ? 0.647 18.330 -10.216 1.00 83.06 530 GLU A O 1
ATOM 4148 N N . VAL A 1 531 ? -0.507 16.557 -10.978 1.00 82.19 531 VAL A N 1
ATOM 4149 C CA . VAL A 1 531 ? 0.221 15.575 -10.153 1.00 82.19 531 VAL A CA 1
ATOM 4150 C C . VAL A 1 531 ? 1.664 15.435 -10.624 1.00 82.19 531 VAL A C 1
ATOM 4152 O O . VAL A 1 531 ? 2.558 15.433 -9.785 1.00 82.19 531 VAL A O 1
ATOM 4155 N N . SER A 1 532 ? 1.896 15.379 -11.937 1.00 76.06 532 SER A N 1
ATOM 4156 C CA . SER A 1 532 ? 3.230 15.324 -12.542 1.00 76.06 532 SER A CA 1
ATOM 4157 C C . SER A 1 532 ? 4.078 16.513 -12.113 1.00 76.06 532 SER A C 1
ATOM 4159 O O . SER A 1 532 ? 5.128 16.327 -11.507 1.00 76.06 532 SER A O 1
ATOM 4161 N N . GLN A 1 533 ? 3.564 17.734 -12.276 1.00 76.31 533 GLN A N 1
ATOM 4162 C CA . GLN A 1 533 ? 4.265 18.941 -11.848 1.00 76.31 533 GLN A CA 1
ATOM 4163 C C . GLN A 1 533 ? 4.566 18.943 -10.340 1.00 76.31 533 GLN A C 1
ATOM 4165 O O . GLN A 1 533 ? 5.598 19.457 -9.910 1.00 76.31 533 GLN A O 1
ATOM 4170 N N . ALA A 1 534 ? 3.661 18.394 -9.525 1.00 79.25 534 ALA A N 1
ATOM 4171 C CA . ALA A 1 534 ? 3.864 18.284 -8.086 1.00 79.25 534 ALA A CA 1
ATOM 4172 C C . ALA A 1 534 ? 4.841 17.162 -7.686 1.00 79.25 534 ALA A C 1
ATOM 4174 O O . ALA A 1 534 ? 5.365 17.205 -6.573 1.00 79.25 534 ALA A O 1
ATOM 4175 N N . TRP A 1 535 ? 5.056 16.171 -8.555 1.00 76.81 535 TRP A N 1
ATOM 4176 C CA . TRP A 1 535 ? 5.955 15.034 -8.345 1.00 76.81 535 TRP A CA 1
ATOM 4177 C C . TRP A 1 535 ? 7.365 15.300 -8.884 1.00 76.81 535 TRP A C 1
ATOM 4179 O O . TRP A 1 535 ? 8.337 14.923 -8.240 1.00 76.81 535 TRP A O 1
ATOM 4189 N N . ASP A 1 536 ? 7.493 16.010 -10.009 1.00 65.75 536 ASP A N 1
ATOM 4190 C CA . ASP A 1 536 ? 8.765 16.329 -10.680 1.00 65.75 536 ASP A CA 1
ATOM 4191 C C . ASP A 1 536 ? 9.720 17.174 -9.827 1.00 65.75 536 ASP A C 1
ATOM 4193 O O . ASP A 1 536 ? 10.933 17.158 -10.036 1.00 65.75 536 ASP A O 1
ATOM 4197 N N . THR A 1 537 ? 9.201 17.912 -8.842 1.00 57.66 537 THR A N 1
ATOM 4198 C CA . THR A 1 537 ? 10.042 18.627 -7.873 1.00 57.66 537 THR A CA 1
ATOM 4199 C C . THR A 1 537 ? 10.693 17.693 -6.847 1.00 57.66 537 THR A C 1
ATOM 4201 O O . THR A 1 537 ? 11.536 18.156 -6.082 1.00 57.66 537 THR A O 1
ATOM 4204 N N . ASP A 1 538 ? 10.316 16.405 -6.844 1.00 58.22 538 ASP A N 1
ATOM 4205 C CA . ASP A 1 538 ? 10.850 15.262 -6.088 1.00 58.22 538 ASP A CA 1
ATOM 4206 C C . ASP A 1 538 ? 11.321 15.598 -4.671 1.00 58.22 538 ASP A C 1
ATOM 4208 O O . ASP A 1 538 ? 12.405 15.224 -4.216 1.00 58.22 538 ASP A O 1
ATOM 4212 N N . ASN A 1 539 ? 10.516 16.390 -3.965 1.00 66.38 539 ASN A N 1
ATOM 4213 C CA . ASN A 1 539 ? 10.902 16.886 -2.663 1.00 66.38 539 ASN A CA 1
ATOM 4214 C C . ASN A 1 539 ? 9.775 16.705 -1.657 1.00 66.38 539 ASN A C 1
ATOM 4216 O O . ASN A 1 539 ? 9.130 17.660 -1.222 1.00 66.38 539 ASN A O 1
ATOM 4220 N N . TRP A 1 540 ? 9.635 15.462 -1.187 1.00 77.31 540 TRP A N 1
ATOM 4221 C CA . TRP A 1 540 ? 8.843 15.121 0.001 1.00 77.31 540 TRP A CA 1
ATOM 4222 C C . TRP A 1 540 ? 9.153 16.013 1.213 1.00 77.31 540 TRP A C 1
ATOM 4224 O O . TRP A 1 540 ? 8.349 16.112 2.136 1.00 77.31 540 TRP A O 1
ATOM 4234 N N . THR A 1 541 ? 10.340 16.628 1.249 1.00 66.62 541 THR A N 1
ATOM 4235 C CA . THR A 1 541 ? 10.832 17.408 2.387 1.00 66.62 541 THR A CA 1
ATOM 4236 C C . THR A 1 541 ? 10.707 18.922 2.215 1.00 66.62 541 THR A C 1
ATOM 4238 O O . THR A 1 541 ? 11.109 19.656 3.122 1.00 66.62 541 THR A O 1
ATOM 4241 N N . GLU A 1 542 ? 10.186 19.409 1.088 1.00 64.19 542 GLU A N 1
ATOM 4242 C CA . GLU A 1 542 ? 9.865 20.825 0.923 1.00 64.19 542 GLU A CA 1
ATOM 4243 C C . GLU A 1 542 ? 8.559 21.150 1.651 1.00 64.19 542 GLU A C 1
ATOM 4245 O O . GLU A 1 542 ? 7.542 20.475 1.523 1.00 64.19 542 GLU A O 1
ATOM 4250 N N . THR A 1 543 ? 8.611 22.172 2.502 1.00 55.41 543 THR A N 1
ATOM 4251 C CA . THR A 1 543 ? 7.609 22.449 3.540 1.00 55.41 543 THR A CA 1
ATOM 4252 C C . THR A 1 543 ? 6.433 23.291 3.053 1.00 55.41 543 THR A C 1
ATOM 4254 O O . THR A 1 543 ? 5.792 23.956 3.865 1.00 55.41 543 THR A O 1
ATOM 4257 N N . SER A 1 544 ? 6.162 23.349 1.746 1.00 66.38 544 SER A N 1
ATOM 4258 C CA . SER A 1 544 ? 4.974 24.063 1.285 1.00 66.38 544 SER A CA 1
ATOM 4259 C C . SER A 1 544 ? 3.753 23.174 1.505 1.00 66.38 544 SER A C 1
ATOM 4261 O O . SER A 1 544 ? 3.540 22.182 0.805 1.00 66.38 544 SER A O 1
ATOM 4263 N N . ASP A 1 545 ? 2.927 23.550 2.482 1.00 67.00 545 ASP A N 1
ATOM 4264 C CA . ASP A 1 545 ? 1.628 22.915 2.733 1.00 67.00 545 ASP A CA 1
ATOM 4265 C C . ASP A 1 545 ? 0.698 22.998 1.507 1.00 67.00 545 ASP A C 1
ATOM 4267 O O . ASP A 1 545 ? -0.316 22.308 1.461 1.00 67.00 545 ASP A O 1
ATOM 4271 N N . ASP A 1 546 ? 1.040 23.819 0.512 1.00 74.06 546 ASP A N 1
ATOM 4272 C CA . ASP A 1 546 ? 0.303 24.009 -0.739 1.00 74.06 546 ASP A CA 1
ATOM 4273 C C . ASP A 1 546 ? 0.673 22.978 -1.830 1.00 74.06 546 ASP A C 1
ATOM 4275 O O . ASP A 1 546 ? 0.002 22.890 -2.863 1.00 74.06 546 ASP A O 1
ATOM 4279 N N . SER A 1 547 ? 1.730 22.182 -1.623 1.00 84.31 547 SER A N 1
ATOM 4280 C CA . SER A 1 547 ? 2.118 21.099 -2.537 1.00 84.31 547 SER A CA 1
ATOM 4281 C C . SER A 1 547 ? 1.371 19.796 -2.234 1.00 84.31 547 SER A C 1
ATOM 4283 O O . SER A 1 547 ? 1.017 19.518 -1.085 1.00 84.31 547 SER A O 1
ATOM 4285 N N . LEU A 1 548 ? 1.176 18.952 -3.255 1.00 87.12 548 LEU A N 1
ATOM 4286 C CA . LEU A 1 548 ? 0.577 17.625 -3.075 1.00 87.12 548 LEU A CA 1
ATOM 4287 C C . LEU A 1 548 ? 1.403 16.774 -2.099 1.00 87.12 548 LEU A C 1
ATOM 4289 O O . LEU A 1 548 ? 0.847 16.232 -1.145 1.00 87.12 548 LEU A O 1
ATOM 4293 N N . MET A 1 549 ? 2.729 16.712 -2.278 1.00 86.06 549 MET A N 1
ATOM 4294 C CA . MET A 1 549 ? 3.618 15.967 -1.373 1.00 86.06 549 MET A CA 1
ATOM 4295 C C . MET A 1 549 ? 3.546 16.513 0.055 1.00 86.06 549 MET A C 1
ATOM 4297 O O . MET A 1 549 ? 3.461 15.737 1.010 1.00 86.06 549 MET A O 1
ATOM 4301 N N . GLY A 1 550 ? 3.488 17.843 0.196 1.00 85.69 550 GLY A N 1
ATOM 4302 C CA . GLY A 1 550 ? 3.299 18.546 1.460 1.00 85.69 550 GLY A CA 1
ATOM 4303 C C . GLY A 1 550 ? 2.009 18.154 2.183 1.00 85.69 550 GLY A C 1
ATOM 4304 O O . GLY A 1 550 ? 2.038 17.908 3.388 1.00 85.69 550 GLY A O 1
ATOM 4305 N N . LYS A 1 551 ? 0.893 18.002 1.459 1.00 87.75 551 LYS A N 1
ATOM 4306 C CA . LYS A 1 551 ? -0.366 17.488 2.025 1.00 87.75 551 LYS A CA 1
ATOM 4307 C C . LYS A 1 551 ? -0.273 16.015 2.400 1.00 87.75 551 LYS A C 1
ATOM 4309 O O . LYS A 1 551 ? -0.675 15.637 3.501 1.00 87.75 551 LYS A O 1
ATOM 4314 N N . LEU A 1 552 ? 0.266 15.185 1.514 1.00 89.19 552 LEU A N 1
ATOM 4315 C CA . LEU A 1 552 ? 0.346 13.739 1.708 1.00 89.19 552 LEU A CA 1
ATOM 4316 C C . LEU A 1 552 ? 1.219 13.360 2.914 1.00 89.19 552 LEU A C 1
ATOM 4318 O O . LEU A 1 552 ? 0.818 12.508 3.709 1.00 89.19 552 LEU A O 1
ATOM 4322 N N . GLN A 1 553 ? 2.344 14.047 3.147 1.00 87.56 553 GLN A N 1
ATOM 4323 C CA . GLN A 1 553 ? 3.187 13.799 4.328 1.00 87.56 553 GLN A CA 1
ATOM 4324 C C . GLN A 1 553 ? 2.500 14.116 5.669 1.00 87.56 553 GLN A C 1
ATOM 4326 O O . GLN A 1 553 ? 3.024 13.747 6.716 1.00 87.56 553 GLN A O 1
ATOM 4331 N N . THR A 1 554 ? 1.348 14.798 5.685 1.00 85.56 554 THR A N 1
ATOM 4332 C CA . THR A 1 554 ? 0.572 15.000 6.925 1.00 85.56 554 THR A CA 1
ATOM 4333 C C . THR A 1 554 ? -0.227 13.758 7.328 1.00 85.56 554 THR A C 1
ATOM 4335 O O . THR A 1 554 ? -0.717 13.667 8.456 1.00 85.56 554 THR A O 1
ATOM 4338 N N . VAL A 1 555 ? -0.372 12.783 6.425 1.00 88.25 555 VAL A N 1
ATOM 4339 C CA . VAL A 1 555 ? -1.129 11.557 6.678 1.00 88.25 555 VAL A CA 1
ATOM 4340 C C . VAL A 1 555 ? -0.261 10.556 7.424 1.00 88.25 555 VAL A C 1
ATOM 4342 O O . VAL A 1 555 ? 0.853 10.243 7.007 1.00 88.25 555 VAL A O 1
ATOM 4345 N N . ARG A 1 556 ? -0.828 9.942 8.470 1.00 87.12 556 ARG A N 1
ATOM 4346 C CA . ARG A 1 556 ? -0.175 8.866 9.241 1.00 87.12 556 ARG A CA 1
ATOM 4347 C C . ARG A 1 556 ? 0.225 7.639 8.415 1.00 87.12 556 ARG A C 1
ATOM 4349 O O . ARG A 1 556 ? 1.041 6.846 8.870 1.00 87.12 556 ARG A O 1
ATOM 4356 N N . ALA A 1 557 ? -0.360 7.482 7.232 1.00 88.25 557 ALA A N 1
ATOM 4357 C CA . ALA A 1 557 ? -0.004 6.460 6.258 1.00 88.25 557 ALA A CA 1
ATOM 4358 C C . ALA A 1 557 ? 1.358 6.718 5.598 1.00 88.25 557 ALA A C 1
ATOM 4360 O O . ALA A 1 557 ? 1.950 5.778 5.092 1.00 88.25 557 ALA A O 1
ATOM 4361 N N . ILE A 1 558 ? 1.866 7.954 5.603 1.00 89.50 558 ILE A N 1
ATOM 4362 C CA . ILE A 1 558 ? 3.168 8.314 5.024 1.00 89.50 558 ILE A CA 1
ATOM 4363 C C . ILE A 1 558 ? 4.153 8.697 6.119 1.00 89.50 558 ILE A C 1
ATOM 4365 O O . ILE A 1 558 ? 5.239 8.129 6.187 1.00 89.50 558 ILE A O 1
ATOM 4369 N N . ARG A 1 559 ? 3.773 9.624 7.004 1.00 89.00 559 ARG A N 1
ATOM 4370 C CA . ARG A 1 559 ? 4.624 10.092 8.099 1.00 89.00 559 ARG A CA 1
ATOM 4371 C C . ARG A 1 559 ? 4.001 9.723 9.429 1.00 89.00 559 ARG A C 1
ATOM 4373 O O . ARG A 1 559 ? 2.883 10.121 9.744 1.00 89.00 559 ARG A O 1
ATOM 4380 N N . VAL A 1 560 ? 4.743 8.991 10.247 1.00 84.50 560 VAL A N 1
ATOM 4381 C CA . VAL A 1 560 ? 4.247 8.612 11.567 1.00 84.50 560 VAL A CA 1
ATOM 4382 C C . VAL A 1 560 ? 4.263 9.803 12.533 1.00 84.50 560 VAL A C 1
ATOM 4384 O O . VAL A 1 560 ? 5.119 10.686 12.460 1.00 84.50 560 VAL A O 1
ATOM 4387 N N . ASN A 1 561 ? 3.333 9.793 13.487 1.00 76.00 561 ASN A N 1
ATOM 4388 C CA . ASN A 1 561 ? 3.212 10.819 14.524 1.00 76.00 561 ASN A CA 1
ATOM 4389 C C . ASN A 1 561 ? 3.865 10.374 15.845 1.00 76.00 561 ASN A C 1
ATOM 4391 O O . ASN A 1 561 ? 4.248 9.217 16.025 1.00 76.00 561 ASN A O 1
ATOM 4395 N N . GLY A 1 562 ? 3.947 11.291 16.812 1.00 78.69 562 GLY A N 1
ATOM 4396 C CA . GLY A 1 562 ? 4.379 10.983 18.178 1.00 78.69 562 GLY A CA 1
ATOM 4397 C C . GLY A 1 562 ? 5.883 10.731 18.290 1.00 78.69 562 GLY A C 1
ATOM 4398 O O . GLY A 1 562 ? 6.679 11.512 17.771 1.00 78.69 562 GLY A O 1
ATOM 4399 N N . ALA A 1 563 ? 6.270 9.646 18.972 1.00 75.31 563 ALA A N 1
ATOM 4400 C CA . ALA A 1 563 ? 7.665 9.343 19.325 1.00 75.31 563 ALA A CA 1
ATOM 4401 C C . ALA A 1 563 ? 8.615 9.233 18.117 1.00 75.31 563 ALA A C 1
ATOM 4403 O O . ALA A 1 563 ? 9.818 9.432 18.262 1.00 75.31 563 ALA A O 1
ATOM 4404 N N . PHE A 1 564 ? 8.071 8.949 16.934 1.00 84.44 564 PHE A N 1
ATOM 4405 C CA . PHE A 1 564 ? 8.807 8.757 15.683 1.00 84.44 564 PHE A CA 1
ATOM 4406 C C . PHE A 1 564 ? 8.525 9.853 14.639 1.00 84.44 564 PHE A C 1
ATOM 4408 O O . PHE A 1 564 ? 8.818 9.689 13.457 1.00 84.44 564 PHE A O 1
ATOM 4415 N N . SER A 1 565 ? 7.930 10.972 15.068 1.00 81.56 565 SER A N 1
ATOM 4416 C CA . SER A 1 565 ? 7.651 12.123 14.193 1.00 81.56 565 SER A CA 1
ATOM 4417 C C . SER A 1 565 ? 8.912 12.862 13.737 1.00 81.56 565 SER A C 1
ATOM 4419 O O . SER A 1 565 ? 8.883 13.550 12.706 1.00 81.56 565 SER A O 1
ATOM 4421 N N . ASP A 1 566 ? 10.006 12.701 14.486 1.00 83.31 566 ASP A N 1
ATOM 4422 C CA . ASP A 1 566 ? 11.344 13.155 14.140 1.00 83.31 566 ASP A CA 1
ATOM 4423 C C . ASP A 1 566 ? 12.095 12.045 13.376 1.00 83.31 566 ASP A C 1
ATOM 4425 O O . ASP A 1 566 ? 12.284 10.949 13.904 1.00 83.31 566 ASP A O 1
ATOM 4429 N N . PRO A 1 567 ? 12.579 12.302 12.147 1.00 84.25 567 PRO A N 1
ATOM 4430 C CA . PRO A 1 567 ? 13.458 11.384 11.421 1.00 84.25 567 PRO A CA 1
ATOM 4431 C C . PRO A 1 567 ? 14.696 10.912 12.213 1.00 84.25 567 PRO A C 1
ATOM 4433 O O . PRO A 1 567 ? 15.230 9.834 11.936 1.00 84.25 567 PRO A O 1
ATOM 4436 N N . GLN A 1 568 ? 15.137 11.676 13.218 1.00 83.81 568 GLN A N 1
ATOM 4437 C CA . GLN A 1 568 ? 16.231 11.298 14.118 1.00 83.81 568 GLN A CA 1
ATOM 4438 C C . GLN A 1 568 ? 15.858 10.225 15.149 1.00 83.81 568 GLN A C 1
ATOM 4440 O O . GLN A 1 568 ? 16.749 9.599 15.718 1.00 83.81 568 GLN A O 1
ATOM 4445 N N . SER A 1 569 ? 14.572 9.967 15.393 1.00 86.00 569 SER A N 1
ATOM 4446 C CA . SER A 1 569 ? 14.136 8.916 16.320 1.00 86.00 569 SER A CA 1
ATOM 4447 C C . SER A 1 569 ? 13.736 7.609 15.638 1.00 86.00 569 SER A C 1
ATOM 4449 O O . SER A 1 569 ? 13.348 6.654 16.309 1.00 86.00 569 SER A O 1
ATOM 4451 N N . ILE A 1 570 ? 13.869 7.537 14.311 1.00 89.06 570 ILE A N 1
ATOM 4452 C CA . ILE A 1 570 ? 13.511 6.364 13.512 1.00 89.06 570 ILE A CA 1
ATOM 4453 C C . ILE A 1 570 ? 14.422 5.172 13.860 1.00 89.06 570 ILE A C 1
ATOM 4455 O O . ILE A 1 570 ? 15.646 5.299 13.713 1.00 89.06 570 ILE A O 1
ATOM 4459 N N . PRO A 1 571 ? 13.857 4.018 14.283 1.00 88.25 571 PRO A N 1
ATOM 4460 C CA . PRO A 1 571 ? 14.630 2.833 14.658 1.00 88.25 571 PRO A CA 1
ATOM 4461 C C . PRO A 1 571 ? 15.435 2.250 13.496 1.00 88.25 571 PRO A C 1
ATOM 4463 O O . PRO A 1 571 ? 14.936 2.191 12.371 1.00 88.25 571 PRO A O 1
ATOM 4466 N N . GLN A 1 572 ? 16.635 1.740 13.787 1.00 87.69 572 GLN A N 1
ATOM 4467 C CA . GLN A 1 572 ? 17.510 1.118 12.788 1.00 87.69 572 GLN A CA 1
ATOM 4468 C C . GLN A 1 572 ? 16.820 -0.043 12.063 1.00 87.69 572 GLN A C 1
ATOM 4470 O O . GLN A 1 572 ? 16.869 -0.105 10.847 1.00 87.69 572 GLN A O 1
ATOM 4475 N N . GLN A 1 573 ? 16.053 -0.879 12.766 1.00 89.19 573 GLN A N 1
ATOM 4476 C CA . GLN A 1 573 ? 15.366 -2.017 12.146 1.00 89.19 573 GLN A CA 1
ATOM 4477 C C . GLN A 1 573 ? 14.322 -1.594 11.101 1.00 89.19 573 GLN A C 1
ATOM 4479 O O . GLN A 1 573 ? 14.040 -2.348 10.173 1.00 89.19 573 GLN A O 1
ATOM 4484 N N . PHE A 1 574 ? 13.730 -0.398 11.224 1.00 92.56 574 PHE A N 1
ATOM 4485 C CA . PHE A 1 574 ? 12.891 0.133 10.148 1.00 92.56 574 PHE A CA 1
ATOM 4486 C C . PHE A 1 574 ? 13.741 0.579 8.954 1.00 92.56 574 PHE A C 1
ATOM 4488 O O . PHE A 1 574 ? 13.340 0.346 7.819 1.00 92.56 574 PHE A O 1
ATOM 4495 N N . VAL A 1 575 ? 14.916 1.172 9.195 1.00 92.62 575 VAL A N 1
ATOM 4496 C CA . VAL A 1 575 ? 15.884 1.516 8.140 1.00 92.62 575 VAL A CA 1
ATOM 4497 C C . VAL A 1 575 ? 16.362 0.262 7.410 1.00 92.62 575 VAL A C 1
ATOM 4499 O O . VAL A 1 575 ? 16.428 0.281 6.186 1.00 92.62 575 VAL A O 1
ATOM 4502 N N . ASP A 1 576 ? 16.619 -0.831 8.126 1.00 91.94 576 ASP A N 1
ATOM 4503 C CA . ASP A 1 576 ? 17.033 -2.103 7.530 1.00 91.94 576 ASP A CA 1
ATOM 4504 C C . ASP A 1 576 ? 15.927 -2.653 6.617 1.00 91.94 576 ASP A C 1
ATOM 4506 O O . ASP A 1 576 ? 16.191 -2.985 5.467 1.00 91.94 576 ASP A O 1
ATOM 4510 N N . ILE A 1 577 ? 14.662 -2.641 7.059 1.00 93.81 577 ILE A N 1
ATOM 4511 C CA . ILE A 1 577 ? 13.517 -3.047 6.217 1.00 93.81 577 ILE A CA 1
ATOM 4512 C C . ILE A 1 577 ? 13.348 -2.124 5.019 1.00 93.81 577 ILE A C 1
ATOM 4514 O O . ILE A 1 577 ? 13.064 -2.578 3.911 1.00 93.81 577 ILE A O 1
ATOM 4518 N N . LEU A 1 578 ? 13.517 -0.821 5.239 1.00 93.88 578 LEU A N 1
ATOM 4519 C CA . LEU A 1 578 ? 13.480 0.160 4.174 1.00 93.88 578 LEU A CA 1
ATOM 4520 C C . LEU A 1 578 ? 14.596 -0.116 3.165 1.00 93.88 578 LEU A C 1
ATOM 4522 O O . LEU A 1 578 ? 14.350 0.009 1.983 1.00 93.88 578 LEU A O 1
ATOM 4526 N N . CYS A 1 579 ? 15.801 -0.518 3.558 1.00 93.06 579 CYS A N 1
ATOM 4527 C CA . CYS A 1 579 ? 16.909 -0.699 2.616 1.00 93.06 579 CYS A CA 1
ATOM 4528 C C . CYS A 1 579 ? 16.956 -2.088 1.979 1.00 93.06 579 CYS A C 1
ATOM 4530 O O . CYS A 1 579 ? 17.283 -2.191 0.802 1.00 93.06 579 CYS A O 1
ATOM 4532 N N . GLU A 1 580 ? 16.634 -3.132 2.730 1.00 92.38 580 GLU A N 1
ATOM 4533 C CA . GLU A 1 580 ? 16.886 -4.531 2.363 1.00 92.38 580 GLU A CA 1
ATOM 4534 C C . GLU A 1 580 ? 15.596 -5.327 2.129 1.00 92.38 580 GLU A C 1
ATOM 4536 O O . GLU A 1 580 ? 15.629 -6.453 1.635 1.00 92.38 580 GLU A O 1
ATOM 4541 N N . GLY A 1 581 ? 14.444 -4.732 2.441 1.00 92.44 581 GLY A N 1
ATOM 4542 C CA . GLY A 1 581 ? 13.132 -5.327 2.238 1.00 92.44 581 GLY A CA 1
ATOM 4543 C C . GLY A 1 581 ? 12.596 -6.097 3.448 1.00 92.44 581 GLY A C 1
ATOM 4544 O O . GLY A 1 581 ? 13.103 -5.989 4.566 1.00 92.44 581 GLY A O 1
ATOM 4545 N N . PRO A 1 582 ? 11.496 -6.846 3.260 1.00 92.50 582 PRO A N 1
ATOM 4546 C CA . PRO A 1 582 ? 10.767 -7.446 4.370 1.00 92.50 582 PRO A CA 1
ATOM 4547 C C . PRO A 1 582 ? 11.567 -8.478 5.175 1.00 92.50 582 PRO A C 1
ATOM 4549 O O . PRO A 1 582 ? 12.151 -9.404 4.613 1.00 92.50 582 PRO A O 1
ATOM 4552 N N . THR A 1 583 ? 11.477 -8.401 6.506 1.00 91.50 583 THR A N 1
ATOM 4553 C CA . THR A 1 583 ? 12.177 -9.306 7.436 1.00 91.50 583 THR A CA 1
ATOM 4554 C C . THR A 1 583 ? 11.220 -10.044 8.366 1.00 91.50 583 THR A C 1
ATOM 4556 O O . THR A 1 583 ? 10.183 -9.513 8.761 1.00 91.50 583 THR A O 1
ATOM 4559 N N . ALA A 1 584 ? 11.571 -11.274 8.744 1.00 88.38 584 ALA A N 1
ATOM 4560 C CA . ALA A 1 584 ? 10.880 -12.031 9.791 1.00 88.38 584 ALA A CA 1
ATOM 4561 C C . ALA A 1 584 ? 11.557 -11.900 11.173 1.00 88.38 584 ALA A C 1
ATOM 4563 O O . ALA A 1 584 ? 10.973 -12.290 12.181 1.00 88.38 584 ALA A O 1
ATOM 4564 N N . GLY A 1 585 ? 12.779 -11.355 11.233 1.00 82.00 585 GLY A N 1
ATOM 4565 C CA . GLY A 1 585 ? 13.652 -11.364 12.415 1.00 82.00 585 GLY A CA 1
ATOM 4566 C C . GLY A 1 585 ? 13.427 -10.219 13.404 1.00 82.00 585 GLY A C 1
ATOM 4567 O O . GLY A 1 585 ? 14.388 -9.722 13.980 1.00 82.00 585 GLY A O 1
ATOM 4568 N N . MET A 1 586 ? 12.189 -9.752 13.575 1.00 86.06 586 MET A N 1
ATOM 4569 C CA . MET A 1 586 ? 11.895 -8.603 14.436 1.00 86.06 586 MET A CA 1
ATOM 4570 C C . MET A 1 586 ? 11.400 -9.029 15.822 1.00 86.06 586 MET A C 1
ATOM 4572 O O . MET A 1 586 ? 10.471 -9.829 15.928 1.00 86.06 586 MET A O 1
ATOM 4576 N N . ASP A 1 587 ? 11.967 -8.432 16.877 1.00 84.50 587 ASP A N 1
ATOM 4577 C CA . ASP A 1 587 ? 11.460 -8.562 18.249 1.00 84.50 587 ASP A CA 1
ATOM 4578 C C . ASP A 1 587 ? 9.972 -8.176 18.339 1.00 84.50 587 ASP A C 1
ATOM 4580 O O . ASP A 1 587 ? 9.529 -7.210 17.716 1.00 84.50 587 ASP A O 1
ATOM 4584 N N . ALA A 1 588 ? 9.196 -8.900 19.149 1.00 82.44 588 ALA A N 1
ATOM 4585 C CA . ALA A 1 588 ? 7.748 -8.720 19.237 1.00 82.44 588 ALA A CA 1
ATOM 4586 C C . ALA A 1 588 ? 7.339 -7.317 19.723 1.00 82.44 588 ALA A C 1
ATOM 4588 O O . ALA A 1 588 ? 6.372 -6.747 19.212 1.00 82.44 588 ALA A O 1
ATOM 4589 N N . ASN A 1 589 ? 8.073 -6.723 20.672 1.00 84.25 589 ASN A N 1
ATOM 4590 C CA . ASN A 1 589 ? 7.771 -5.382 21.176 1.00 84.25 589 ASN A CA 1
ATOM 4591 C C . ASN A 1 589 ? 8.108 -4.313 20.129 1.00 84.25 589 ASN A C 1
ATOM 4593 O O . ASN A 1 589 ? 7.330 -3.379 19.919 1.00 84.25 589 ASN A O 1
ATOM 4597 N N . LEU A 1 590 ? 9.237 -4.455 19.428 1.00 85.94 590 LEU A N 1
ATOM 4598 C CA . LEU A 1 590 ? 9.581 -3.555 18.326 1.00 85.94 590 LEU A CA 1
ATOM 4599 C C . LEU A 1 590 ? 8.592 -3.681 17.159 1.00 85.94 590 LEU A C 1
ATOM 4601 O O . LEU A 1 590 ? 8.108 -2.666 16.659 1.00 85.94 590 LEU A O 1
ATOM 4605 N N . ARG A 1 591 ? 8.214 -4.908 16.792 1.00 89.19 591 ARG A N 1
ATOM 4606 C CA . ARG A 1 591 ? 7.209 -5.219 15.765 1.00 89.19 591 ARG A CA 1
ATOM 4607 C C . ARG A 1 591 ? 5.870 -4.592 16.058 1.00 89.19 591 ARG A C 1
ATOM 4609 O O . ARG A 1 591 ? 5.306 -3.917 15.193 1.00 89.19 591 ARG A O 1
ATOM 4616 N N . ARG A 1 592 ? 5.406 -4.738 17.297 1.00 88.00 592 ARG A N 1
ATOM 4617 C CA . ARG A 1 592 ? 4.210 -4.067 17.787 1.00 88.00 592 ARG A CA 1
ATOM 4618 C C . ARG A 1 592 ? 4.323 -2.556 17.620 1.00 88.00 592 ARG A C 1
ATOM 4620 O O . ARG A 1 592 ? 3.432 -1.950 17.034 1.00 88.00 592 ARG A O 1
ATOM 4627 N N . LYS A 1 593 ? 5.403 -1.942 18.120 1.00 88.56 593 LYS A N 1
ATOM 4628 C CA . LYS A 1 593 ? 5.609 -0.488 18.030 1.00 88.56 593 LYS A CA 1
ATOM 4629 C C . LYS A 1 593 ? 5.581 -0.022 16.577 1.00 88.56 593 LYS A C 1
ATOM 4631 O O . LYS A 1 593 ? 4.756 0.821 16.242 1.00 88.56 593 LYS A O 1
ATOM 4636 N N . LEU A 1 594 ? 6.413 -0.594 15.708 1.00 90.50 594 LEU A N 1
ATOM 4637 C CA . LEU A 1 594 ? 6.475 -0.200 14.299 1.00 90.50 594 LEU A CA 1
ATOM 4638 C C . LEU A 1 594 ? 5.112 -0.341 13.608 1.00 90.50 594 LEU A C 1
ATOM 4640 O O . LEU A 1 594 ? 4.691 0.575 12.905 1.00 90.50 594 LEU A O 1
ATOM 4644 N N . THR A 1 595 ? 4.370 -1.410 13.895 1.00 90.25 595 THR A N 1
ATOM 4645 C CA . THR A 1 595 ? 3.025 -1.608 13.342 1.00 90.25 595 THR A CA 1
ATOM 4646 C C . THR A 1 595 ? 2.015 -0.568 13.856 1.00 90.25 595 THR A C 1
ATOM 4648 O O . THR A 1 595 ? 1.267 0.001 13.064 1.00 90.25 595 THR A O 1
ATOM 4651 N N . LEU A 1 596 ? 1.992 -0.277 15.164 1.00 87.56 596 LEU A N 1
ATOM 4652 C CA . LEU A 1 596 ? 1.071 0.704 15.766 1.00 87.56 596 LEU A CA 1
ATOM 4653 C C . LEU A 1 596 ? 1.311 2.129 15.266 1.00 87.56 596 LEU A C 1
ATOM 4655 O O . LEU A 1 596 ? 0.369 2.901 15.062 1.00 87.56 596 LEU A O 1
ATOM 4659 N N . PHE A 1 597 ? 2.580 2.489 15.078 1.00 88.00 597 PHE A N 1
ATOM 4660 C CA . PHE A 1 597 ? 2.935 3.793 14.531 1.00 88.00 597 PHE A CA 1
ATOM 4661 C C . PHE A 1 597 ? 2.671 3.883 13.025 1.00 88.00 597 PHE A C 1
ATOM 4663 O O . PHE A 1 597 ? 2.468 4.992 12.537 1.00 88.00 597 PHE A O 1
ATOM 4670 N N . GLY A 1 598 ? 2.552 2.743 12.337 1.00 89.50 598 GLY A N 1
ATOM 4671 C CA . GLY A 1 598 ? 2.177 2.643 10.927 1.00 89.50 598 GLY A CA 1
ATOM 4672 C C . GLY A 1 598 ? 3.334 2.330 9.985 1.00 89.50 598 GLY A C 1
ATOM 4673 O O . GLY A 1 598 ? 3.116 2.310 8.783 1.00 89.50 598 GLY A O 1
ATOM 4674 N N . PHE A 1 599 ? 4.535 2.064 10.504 1.00 92.19 599 PHE A N 1
ATOM 4675 C CA . PHE A 1 599 ? 5.724 1.789 9.697 1.00 92.19 599 PHE A CA 1
ATOM 4676 C C . PHE A 1 599 ? 5.646 0.486 8.919 1.00 92.19 599 PHE A C 1
ATOM 4678 O O . PHE A 1 599 ? 6.066 0.431 7.765 1.00 92.19 599 PHE A O 1
ATOM 4685 N N . THR A 1 600 ? 5.176 -0.578 9.572 1.00 93.06 600 THR A N 1
ATOM 4686 C CA . THR A 1 600 ? 5.273 -1.931 9.028 1.00 93.06 600 THR A CA 1
ATOM 4687 C C . THR A 1 600 ? 3.958 -2.688 9.071 1.00 93.06 600 THR A C 1
ATOM 4689 O O . THR A 1 600 ? 3.108 -2.479 9.939 1.00 93.06 600 THR A O 1
ATOM 4692 N N . LEU A 1 601 ? 3.808 -3.601 8.116 1.00 92.44 601 LEU A N 1
ATOM 4693 C CA . LEU A 1 601 ? 2.690 -4.530 7.990 1.00 92.44 601 LEU A CA 1
ATOM 4694 C C . LEU A 1 601 ? 3.213 -5.920 7.625 1.00 92.44 601 LEU A C 1
ATOM 4696 O O . LEU A 1 601 ? 4.314 -6.033 7.078 1.00 92.44 601 LEU A O 1
ATOM 4700 N N . PRO A 1 602 ? 2.461 -6.987 7.944 1.00 92.25 602 PRO A N 1
ATOM 4701 C CA . PRO A 1 602 ? 2.861 -8.320 7.556 1.00 92.25 602 PRO A CA 1
ATOM 4702 C C . PRO A 1 602 ? 2.687 -8.431 6.037 1.00 92.25 602 PRO A C 1
ATOM 4704 O O . PRO A 1 602 ? 1.709 -7.940 5.469 1.00 92.25 602 PRO A O 1
ATOM 4707 N N . VAL A 1 603 ? 3.657 -9.045 5.373 1.00 89.56 603 VAL A N 1
ATOM 4708 C CA . VAL A 1 603 ? 3.618 -9.209 3.922 1.00 89.56 603 VAL A CA 1
ATOM 4709 C C . VAL A 1 603 ? 2.639 -10.320 3.589 1.00 89.56 603 VAL A C 1
ATOM 4711 O O . VAL A 1 603 ? 2.806 -11.458 4.029 1.00 89.56 603 VAL A O 1
ATOM 4714 N N . VAL A 1 604 ? 1.623 -9.979 2.803 1.00 83.19 604 VAL A N 1
ATOM 4715 C CA . VAL A 1 604 ? 0.734 -10.963 2.192 1.00 83.19 604 VAL A CA 1
ATOM 4716 C C . VAL A 1 604 ? 1.553 -11.728 1.145 1.00 83.19 604 VAL A C 1
ATOM 4718 O O . VAL A 1 604 ? 2.149 -11.086 0.276 1.00 83.19 604 VAL A O 1
ATOM 4721 N N . PRO A 1 605 ? 1.647 -13.068 1.226 1.00 71.81 605 PRO A N 1
ATOM 4722 C CA . PRO A 1 605 ? 2.324 -13.857 0.207 1.00 71.81 605 PRO A CA 1
ATOM 4723 C C . PRO A 1 605 ? 1.733 -13.556 -1.168 1.00 71.81 605 PRO A C 1
ATOM 4725 O O . PRO A 1 605 ? 0.513 -13.505 -1.319 1.00 71.81 605 PRO A O 1
ATOM 4728 N N . ALA A 1 606 ? 2.596 -13.358 -2.163 1.00 63.75 606 ALA A N 1
ATOM 4729 C CA . ALA A 1 606 ? 2.155 -13.235 -3.541 1.00 63.75 606 ALA A CA 1
ATOM 4730 C C . ALA A 1 606 ? 1.408 -14.518 -3.928 1.00 63.75 606 ALA A C 1
ATOM 4732 O O . ALA A 1 606 ? 1.964 -15.610 -3.823 1.00 63.75 606 ALA A O 1
ATOM 4733 N N . THR A 1 607 ? 0.148 -14.382 -4.327 1.00 60.03 607 THR A N 1
ATOM 4734 C CA . THR A 1 607 ? -0.604 -15.461 -4.973 1.00 60.03 607 THR A CA 1
ATOM 4735 C C . THR A 1 607 ? -0.781 -15.103 -6.440 1.00 60.03 607 THR A C 1
ATOM 4737 O O . THR A 1 607 ? -0.754 -13.920 -6.782 1.00 60.03 607 THR A O 1
ATOM 4740 N N . ASP A 1 608 ? -1.034 -16.098 -7.289 1.00 49.00 608 ASP A N 1
ATOM 4741 C CA . ASP A 1 608 ? -1.331 -15.934 -8.725 1.00 49.00 608 ASP A CA 1
ATOM 4742 C C . ASP A 1 608 ? -2.601 -15.096 -8.998 1.00 49.00 608 ASP A C 1
ATOM 4744 O O . ASP A 1 608 ? -3.033 -14.945 -10.139 1.00 49.00 608 ASP A O 1
ATOM 4748 N N . ARG A 1 609 ? -3.255 -14.588 -7.947 1.00 57.22 609 ARG A N 1
ATOM 4749 C CA . ARG A 1 609 ? -4.485 -13.807 -8.000 1.00 57.22 609 ARG A CA 1
ATOM 4750 C C . ARG A 1 609 ? -4.246 -12.412 -7.439 1.00 57.22 609 ARG A C 1
ATOM 4752 O O . ARG A 1 609 ? -3.452 -12.208 -6.518 1.00 57.22 609 ARG A O 1
ATOM 4759 N N . ILE A 1 610 ? -4.974 -11.452 -8.004 1.00 59.44 610 ILE A N 1
ATOM 4760 C CA . ILE A 1 610 ? -5.123 -10.112 -7.433 1.00 59.44 610 ILE A CA 1
ATOM 4761 C C . ILE A 1 610 ? -5.625 -10.293 -5.990 1.00 59.44 610 ILE A C 1
ATOM 4763 O O . ILE A 1 610 ? -6.552 -11.086 -5.798 1.00 59.44 610 ILE A O 1
ATOM 4767 N N . PRO A 1 611 ? -5.027 -9.625 -4.984 1.00 64.25 611 PRO A N 1
ATOM 4768 C CA . PRO A 1 611 ? -5.430 -9.802 -3.596 1.00 64.25 611 PRO A CA 1
ATOM 4769 C C . PRO A 1 611 ? -6.929 -9.554 -3.434 1.00 64.25 611 PRO A C 1
ATOM 4771 O O . PRO A 1 611 ? -7.441 -8.511 -3.844 1.00 64.25 611 PRO A O 1
ATOM 4774 N N . GLU A 1 612 ? -7.629 -10.511 -2.834 1.00 79.25 612 GLU A N 1
ATOM 4775 C CA . GLU A 1 612 ? -9.010 -10.305 -2.415 1.00 79.25 612 GLU A CA 1
ATOM 4776 C C . GLU A 1 612 ? -9.049 -9.274 -1.279 1.00 79.25 612 GLU A C 1
ATOM 4778 O O . GLU A 1 612 ? -8.099 -9.142 -0.500 1.00 79.25 612 GLU A O 1
ATOM 4783 N N . GLU A 1 613 ? -10.173 -8.567 -1.153 1.00 87.25 613 GLU A N 1
ATOM 4784 C CA . GLU A 1 613 ? -10.392 -7.571 -0.097 1.00 87.25 613 GLU A CA 1
ATOM 4785 C C . GLU A 1 613 ? -10.057 -8.115 1.302 1.00 87.25 613 GLU A C 1
ATOM 4787 O O . GLU A 1 613 ? -9.420 -7.427 2.098 1.00 87.25 613 GLU A O 1
ATOM 4792 N N . PHE A 1 614 ? -10.442 -9.362 1.590 1.00 91.44 614 PHE A N 1
ATOM 4793 C CA . PHE A 1 614 ? -10.102 -10.068 2.823 1.00 91.44 614 PHE A CA 1
ATOM 4794 C C . PHE A 1 614 ? -9.159 -11.224 2.514 1.00 91.44 614 PHE A C 1
ATOM 4796 O O . PHE A 1 614 ? -9.593 -12.346 2.272 1.00 91.44 614 PHE A O 1
ATOM 4803 N N . THR A 1 615 ? -7.854 -10.971 2.554 1.00 91.25 615 THR A N 1
ATOM 4804 C CA . THR A 1 615 ? -6.863 -12.020 2.307 1.00 91.25 615 THR A CA 1
ATOM 4805 C C . THR A 1 615 ? -6.510 -12.740 3.615 1.00 91.25 615 THR A C 1
ATOM 4807 O O . THR A 1 615 ? -5.999 -12.090 4.533 1.00 91.25 615 THR A O 1
ATOM 4810 N N . PRO A 1 616 ? -6.742 -14.062 3.746 1.00 92.00 616 PRO A N 1
ATOM 4811 C CA . PRO A 1 616 ? -6.358 -14.809 4.940 1.00 92.00 616 PRO A CA 1
ATOM 4812 C C . PRO A 1 616 ? -4.853 -14.705 5.206 1.00 92.00 616 PRO A C 1
ATOM 4814 O O . PRO A 1 616 ? -4.036 -14.963 4.321 1.00 92.00 616 PRO A O 1
ATOM 4817 N N . LEU A 1 617 ? -4.470 -14.355 6.434 1.00 91.62 617 LEU A N 1
ATOM 4818 C CA . LEU A 1 617 ? -3.065 -14.297 6.828 1.00 91.62 617 LEU A CA 1
ATOM 4819 C C . LEU A 1 617 ? -2.897 -14.564 8.319 1.00 91.62 617 LEU A C 1
ATOM 4821 O O . LEU A 1 617 ? -3.292 -13.757 9.160 1.00 91.62 617 LEU A O 1
ATOM 4825 N N . ASP A 1 618 ? -2.214 -15.656 8.656 1.00 89.81 618 ASP A N 1
ATOM 4826 C CA . ASP A 1 618 ? -1.810 -15.902 10.035 1.00 89.81 618 ASP A CA 1
ATOM 4827 C C . ASP A 1 618 ? -0.461 -15.245 10.347 1.00 89.81 618 ASP A C 1
ATOM 4829 O O . ASP A 1 618 ? 0.600 -15.852 10.210 1.00 89.81 618 ASP A O 1
ATOM 4833 N N . TRP A 1 619 ? -0.506 -14.008 10.837 1.00 89.50 619 TRP A N 1
ATOM 4834 C CA . TRP A 1 619 ? 0.686 -13.278 11.284 1.00 89.50 619 TRP A CA 1
ATOM 4835 C C . TRP A 1 619 ? 1.355 -13.851 12.544 1.00 89.50 619 TRP A C 1
ATOM 4837 O O . TRP A 1 619 ? 2.440 -13.400 12.913 1.00 89.50 619 TRP A O 1
ATOM 4847 N N . ALA A 1 620 ? 0.738 -14.821 13.228 1.00 85.25 620 ALA A N 1
ATOM 4848 C CA . ALA A 1 620 ? 1.378 -15.541 14.328 1.00 85.25 620 ALA A CA 1
ATOM 4849 C C . ALA A 1 620 ? 2.276 -16.687 13.831 1.00 85.25 620 ALA A C 1
ATOM 4851 O O . ALA A 1 620 ? 3.064 -17.225 14.612 1.00 85.25 620 ALA A O 1
ATOM 4852 N N . LYS A 1 621 ? 2.189 -17.055 12.544 1.00 86.88 621 LYS A N 1
ATOM 4853 C CA . LYS A 1 621 ? 3.022 -18.100 11.951 1.00 86.88 621 LYS A CA 1
ATOM 4854 C C . LYS A 1 621 ? 4.497 -17.693 11.995 1.00 86.88 621 LYS A C 1
ATOM 4856 O O . LYS A 1 621 ? 4.865 -16.584 11.590 1.00 86.88 621 LYS A O 1
ATOM 4861 N N . LEU A 1 622 ? 5.348 -18.610 12.462 1.00 84.19 622 LEU A N 1
ATOM 4862 C CA . LEU A 1 622 ? 6.799 -18.431 12.453 1.00 84.19 622 LEU A CA 1
ATOM 4863 C C . LEU A 1 622 ? 7.279 -18.144 11.022 1.00 84.19 622 LEU A C 1
ATOM 4865 O O . LEU A 1 622 ? 6.851 -18.802 10.076 1.00 84.19 622 LEU A O 1
ATOM 4869 N N . GLY A 1 623 ? 8.155 -17.151 10.869 1.00 86.44 623 GLY A N 1
ATOM 4870 C CA . GLY A 1 623 ? 8.664 -16.736 9.560 1.00 86.44 623 GLY A CA 1
ATOM 4871 C C . GLY A 1 623 ? 7.794 -15.715 8.819 1.00 86.44 623 GLY A C 1
ATOM 4872 O O . GLY A 1 623 ? 8.163 -15.323 7.714 1.00 86.44 623 GLY A O 1
ATOM 4873 N N . THR A 1 624 ? 6.683 -15.242 9.402 1.00 90.06 624 THR A N 1
ATOM 4874 C CA . THR A 1 624 ? 5.916 -14.121 8.827 1.00 90.06 624 THR A CA 1
ATOM 4875 C C . THR A 1 624 ? 6.822 -12.901 8.668 1.00 90.06 624 THR A C 1
ATOM 4877 O O . THR A 1 624 ? 7.333 -12.365 9.653 1.00 90.06 624 THR A O 1
ATOM 4880 N N . LYS A 1 625 ? 7.002 -12.449 7.424 1.00 92.56 625 LYS A N 1
ATOM 4881 C CA . LYS A 1 625 ? 7.800 -11.264 7.101 1.00 92.56 625 LYS A CA 1
ATOM 4882 C C . LYS A 1 625 ? 6.980 -9.993 7.288 1.00 92.56 625 LYS A C 1
ATOM 4884 O O . LYS A 1 625 ? 5.783 -9.977 7.010 1.00 92.56 625 LYS A O 1
ATOM 4889 N N . TYR A 1 626 ? 7.635 -8.927 7.723 1.00 93.38 626 TYR A N 1
ATOM 4890 C CA . TYR A 1 626 ? 7.065 -7.592 7.856 1.00 93.38 626 TYR A CA 1
ATOM 4891 C C . TYR A 1 626 ? 7.822 -6.639 6.934 1.00 93.38 626 TYR A C 1
ATOM 4893 O O . TYR A 1 626 ? 9.051 -6.589 6.974 1.00 93.38 626 TYR A O 1
ATOM 4901 N N . GLY A 1 627 ? 7.084 -5.913 6.097 1.00 93.50 627 GLY A N 1
ATOM 4902 C CA . GLY A 1 627 ? 7.603 -4.908 5.168 1.00 93.50 627 GLY A CA 1
ATOM 4903 C C . GLY A 1 627 ? 7.108 -3.511 5.526 1.00 93.50 627 GLY A C 1
ATOM 4904 O O . GLY A 1 627 ? 6.308 -3.357 6.452 1.00 93.50 627 GLY A O 1
ATOM 4905 N N . VAL A 1 628 ? 7.569 -2.497 4.789 1.00 93.50 628 VAL A N 1
ATOM 4906 C CA . VAL A 1 628 ? 7.030 -1.131 4.896 1.00 93.50 628 VAL A CA 1
ATOM 4907 C C . VAL A 1 628 ? 5.532 -1.153 4.575 1.00 93.50 628 VAL A C 1
ATOM 4909 O O . VAL A 1 628 ? 5.104 -1.860 3.666 1.00 93.50 628 VAL A O 1
ATOM 4912 N N . ALA A 1 629 ? 4.725 -0.411 5.334 1.00 90.44 629 ALA A N 1
ATOM 4913 C CA . ALA A 1 629 ? 3.267 -0.509 5.268 1.00 90.44 629 ALA A CA 1
ATOM 4914 C C . ALA A 1 629 ? 2.668 -0.143 3.898 1.00 90.44 629 ALA A C 1
ATOM 4916 O O . ALA A 1 629 ? 1.619 -0.672 3.539 1.00 90.44 629 ALA A O 1
ATOM 4917 N N . ASN A 1 630 ? 3.303 0.763 3.151 1.00 88.69 630 ASN A N 1
ATOM 4918 C CA . ASN A 1 630 ? 2.955 1.091 1.768 1.00 88.69 630 ASN A CA 1
ATOM 4919 C C . ASN A 1 630 ? 4.139 1.755 1.042 1.00 88.69 630 ASN A C 1
ATOM 4921 O O . ASN A 1 630 ? 5.099 2.214 1.664 1.00 88.69 630 ASN A O 1
ATOM 4925 N N . TYR A 1 631 ? 4.043 1.828 -0.283 1.00 86.56 631 TYR A N 1
ATOM 4926 C CA . TYR A 1 631 ? 5.086 2.368 -1.157 1.00 86.56 631 TYR A CA 1
ATOM 4927 C C . TYR A 1 631 ? 5.321 3.878 -0.989 1.00 86.56 631 TYR A C 1
ATOM 4929 O O . TYR A 1 631 ? 6.468 4.318 -1.038 1.00 86.56 631 TYR A O 1
ATOM 4937 N N . MET A 1 632 ? 4.281 4.687 -0.736 1.00 88.00 632 MET A N 1
ATOM 4938 C CA . MET A 1 632 ? 4.453 6.134 -0.535 1.00 88.00 632 MET A CA 1
ATOM 4939 C C . MET A 1 632 ? 5.243 6.428 0.739 1.00 88.00 632 MET A C 1
ATOM 4941 O O . MET A 1 632 ? 6.109 7.299 0.745 1.00 88.00 632 MET A O 1
ATOM 4945 N N . MET A 1 633 ? 5.007 5.658 1.804 1.00 91.50 633 MET A N 1
ATOM 4946 C CA . MET A 1 633 ? 5.822 5.709 3.016 1.00 91.50 633 MET A CA 1
ATOM 4947 C C . MET A 1 633 ? 7.282 5.351 2.724 1.00 91.50 633 MET A C 1
ATOM 4949 O O . MET A 1 633 ? 8.185 6.021 3.229 1.00 91.50 633 MET A O 1
ATOM 4953 N N . ALA A 1 634 ? 7.526 4.312 1.918 1.00 92.06 634 ALA A N 1
ATOM 4954 C CA . ALA A 1 634 ? 8.881 3.933 1.533 1.00 92.06 634 ALA A CA 1
ATOM 4955 C C . ALA A 1 634 ? 9.579 5.071 0.765 1.00 92.06 634 ALA A C 1
ATOM 4957 O O . ALA A 1 634 ? 10.703 5.438 1.108 1.00 92.06 634 ALA A O 1
ATOM 4958 N N . SER A 1 635 ? 8.888 5.679 -0.204 1.00 89.38 635 SER A N 1
ATOM 4959 C CA . SER A 1 635 ? 9.374 6.837 -0.966 1.00 89.38 635 SER A CA 1
ATOM 4960 C C . SER A 1 635 ? 9.717 8.023 -0.050 1.00 89.38 635 SER A C 1
ATOM 4962 O O . SER A 1 635 ? 10.863 8.484 -0.031 1.00 89.38 635 SER A O 1
ATOM 4964 N N . TYR A 1 636 ? 8.778 8.429 0.814 1.00 90.81 636 TYR A N 1
ATOM 4965 C CA . TYR A 1 636 ? 8.970 9.523 1.769 1.00 90.81 636 TYR A CA 1
ATOM 4966 C C . TYR A 1 636 ? 10.163 9.287 2.700 1.00 90.81 636 TYR A C 1
ATOM 4968 O O . TYR A 1 636 ? 11.044 10.142 2.809 1.00 90.81 636 TYR A O 1
ATOM 4976 N N . TYR A 1 637 ? 10.230 8.136 3.383 1.00 92.38 637 TYR A N 1
ATOM 4977 C CA . TYR A 1 637 ? 11.294 7.900 4.362 1.00 92.38 637 TYR A CA 1
ATOM 4978 C C . TYR A 1 637 ? 12.660 7.701 3.713 1.00 92.38 637 TYR A C 1
ATOM 4980 O O . TYR A 1 637 ? 13.651 8.112 4.315 1.00 92.38 637 TYR A O 1
ATOM 4988 N N . ARG A 1 638 ? 12.746 7.155 2.492 1.00 90.56 638 ARG A N 1
ATOM 4989 C CA . ARG A 1 638 ? 14.019 7.103 1.756 1.00 90.56 638 ARG A CA 1
ATOM 4990 C C . ARG A 1 638 ? 14.571 8.502 1.537 1.00 90.56 638 ARG A C 1
ATOM 4992 O O . ARG A 1 638 ? 15.714 8.754 1.908 1.00 90.56 638 ARG A O 1
ATOM 4999 N N . GLN A 1 639 ? 13.761 9.423 1.019 1.00 88.44 639 GLN A N 1
ATOM 5000 C CA . GLN A 1 639 ? 14.202 10.800 0.791 1.00 88.44 639 GLN A CA 1
ATOM 5001 C C . GLN A 1 639 ? 14.457 11.554 2.097 1.00 88.44 639 GLN A C 1
ATOM 5003 O O . GLN A 1 639 ? 15.493 12.203 2.254 1.00 88.44 639 GLN A O 1
ATOM 5008 N N . ALA A 1 640 ? 13.549 11.443 3.070 1.00 89.56 640 ALA A N 1
ATOM 5009 C CA . ALA A 1 640 ? 13.676 12.132 4.347 1.00 89.56 640 ALA A CA 1
ATOM 5010 C C . ALA A 1 640 ? 14.939 11.698 5.106 1.00 89.56 640 ALA A C 1
ATOM 5012 O O . ALA A 1 640 ? 15.645 12.549 5.649 1.00 89.56 640 ALA A O 1
ATOM 5013 N N . LEU A 1 641 ? 15.247 10.397 5.130 1.00 91.94 641 LEU A N 1
ATOM 5014 C CA . LEU A 1 641 ? 16.446 9.869 5.783 1.00 91.94 641 LEU A CA 1
ATOM 5015 C C . LEU A 1 641 ? 17.711 10.115 4.955 1.00 91.94 641 LEU A C 1
ATOM 5017 O O . LEU A 1 641 ? 18.745 10.423 5.544 1.00 91.94 641 LEU A O 1
ATOM 5021 N N . ALA A 1 642 ? 17.645 10.066 3.621 1.00 90.50 642 ALA A N 1
ATOM 5022 C CA . ALA A 1 642 ? 18.768 10.452 2.763 1.00 90.50 642 ALA A CA 1
ATOM 5023 C C . ALA A 1 642 ? 19.174 11.910 3.015 1.00 90.50 642 ALA A C 1
ATOM 5025 O O . ALA A 1 642 ? 20.346 12.202 3.233 1.00 90.50 642 ALA A O 1
ATOM 5026 N N . LYS A 1 643 ? 18.198 12.820 3.094 1.00 88.50 643 LYS A N 1
ATOM 5027 C CA . LYS A 1 643 ? 18.452 14.247 3.318 1.00 88.50 643 LYS A CA 1
ATOM 5028 C C . LYS A 1 643 ? 18.867 14.577 4.752 1.00 88.50 643 LYS A C 1
ATOM 5030 O O . LYS A 1 643 ? 19.745 15.408 4.951 1.00 88.50 643 LYS A O 1
ATOM 5035 N N . LYS A 1 644 ? 18.219 13.979 5.760 1.00 89.06 644 LYS A N 1
ATOM 5036 C CA . LYS A 1 644 ? 18.410 14.363 7.176 1.00 89.06 644 LYS A CA 1
ATOM 5037 C C . LYS A 1 644 ? 19.443 13.536 7.930 1.00 89.06 644 LYS A C 1
ATOM 5039 O O . LYS A 1 644 ? 19.890 13.970 8.987 1.00 89.06 644 LYS A O 1
ATOM 5044 N N . ARG A 1 645 ? 19.748 12.332 7.448 1.00 90.69 645 ARG A N 1
ATOM 5045 C CA . ARG A 1 645 ? 20.657 11.381 8.099 1.00 90.69 645 ARG A CA 1
ATOM 5046 C C . ARG A 1 645 ? 21.603 10.707 7.103 1.00 90.69 645 ARG A C 1
ATOM 5048 O O . ARG A 1 645 ? 22.185 9.683 7.433 1.00 90.69 645 ARG A O 1
ATOM 5055 N N . GLN A 1 646 ? 21.737 11.235 5.885 1.00 91.50 646 GLN A N 1
ATOM 5056 C CA . GLN A 1 646 ? 22.672 10.725 4.873 1.00 91.50 646 GLN A CA 1
ATOM 5057 C C . GLN A 1 646 ? 22.515 9.219 4.613 1.00 91.50 646 GLN A C 1
ATOM 5059 O O . GLN A 1 646 ? 23.500 8.498 4.449 1.00 91.50 646 GLN A O 1
ATOM 5064 N N . LEU A 1 647 ? 21.267 8.730 4.611 1.00 92.56 647 LEU A N 1
ATOM 5065 C CA . LEU A 1 647 ? 20.980 7.341 4.269 1.00 92.56 647 LEU A CA 1
ATOM 5066 C C . LEU A 1 647 ? 21.535 7.019 2.877 1.00 92.56 647 LEU A C 1
ATOM 5068 O O . LEU A 1 647 ? 21.182 7.664 1.890 1.00 92.56 647 LEU A O 1
ATOM 5072 N N . THR A 1 648 ? 22.353 5.975 2.807 1.00 91.38 648 THR A N 1
ATOM 5073 C CA . THR A 1 648 ? 22.867 5.409 1.564 1.00 91.38 648 THR A CA 1
ATOM 5074 C C . THR A 1 648 ? 22.675 3.900 1.555 1.00 91.38 648 THR A C 1
ATOM 5076 O O . THR A 1 648 ? 22.753 3.225 2.586 1.00 91.38 648 THR A O 1
ATOM 5079 N N . VAL A 1 649 ? 22.430 3.374 0.361 1.00 92.75 649 VAL A N 1
ATOM 5080 C CA . VAL A 1 649 ? 22.327 1.942 0.089 1.00 92.75 649 VAL A CA 1
ATOM 5081 C C . VAL A 1 649 ? 23.417 1.545 -0.890 1.00 92.75 649 VAL A C 1
ATOM 5083 O O . VAL A 1 649 ? 23.856 2.363 -1.701 1.00 92.75 649 VAL A O 1
ATOM 5086 N N . ASP A 1 650 ? 23.852 0.299 -0.794 1.00 92.50 650 ASP A N 1
ATOM 5087 C CA . ASP A 1 650 ? 24.686 -0.326 -1.806 1.00 92.50 650 ASP A CA 1
ATOM 5088 C C . ASP A 1 650 ? 23.813 -1.249 -2.648 1.00 92.50 650 ASP A C 1
ATOM 5090 O O . ASP A 1 650 ? 23.010 -2.008 -2.107 1.00 92.50 650 ASP A O 1
ATOM 5094 N N . VAL A 1 651 ? 23.933 -1.147 -3.964 1.00 93.00 651 VAL A N 1
ATOM 5095 C CA . VAL A 1 651 ? 23.183 -1.976 -4.907 1.00 93.00 651 VAL A CA 1
ATOM 5096 C C . VAL A 1 651 ? 24.223 -2.733 -5.699 1.00 93.00 651 VAL A C 1
ATOM 5098 O O . VAL A 1 651 ? 25.086 -2.112 -6.316 1.00 93.00 651 VAL A O 1
ATOM 5101 N N . ASP A 1 652 ? 24.150 -4.061 -5.665 1.00 92.25 652 ASP A N 1
ATOM 5102 C CA . ASP A 1 652 ? 25.003 -4.904 -6.500 1.00 92.25 652 ASP A CA 1
ATOM 5103 C C . ASP A 1 652 ? 24.883 -4.432 -7.960 1.00 92.25 652 ASP A C 1
ATOM 5105 O O . ASP A 1 652 ? 23.803 -4.070 -8.400 1.00 92.25 652 ASP A O 1
ATOM 5109 N N . ARG A 1 653 ? 25.962 -4.351 -8.729 1.00 90.50 653 ARG A N 1
ATOM 5110 C CA . ARG A 1 653 ? 25.910 -3.832 -10.109 1.00 90.50 653 ARG A CA 1
ATOM 5111 C C . ARG A 1 653 ? 26.109 -4.912 -11.158 1.00 90.50 653 ARG A C 1
ATOM 5113 O O . ARG A 1 653 ? 26.376 -4.591 -12.310 1.00 90.50 653 ARG A O 1
ATOM 5120 N N . SER A 1 654 ? 25.939 -6.170 -10.760 1.00 91.31 654 SER A N 1
ATOM 5121 C CA . SER A 1 654 ? 26.294 -7.335 -11.568 1.00 91.31 654 SER A CA 1
ATOM 5122 C C . SER A 1 654 ? 25.054 -8.161 -11.943 1.00 91.31 654 SER A C 1
ATOM 5124 O O . SER A 1 654 ? 24.939 -9.312 -11.522 1.00 91.31 654 SER A O 1
ATOM 5126 N N . PRO A 1 655 ? 24.063 -7.602 -12.672 1.00 94.44 655 PRO A N 1
ATOM 5127 C CA . PRO A 1 655 ? 22.947 -8.402 -13.146 1.00 94.44 655 PRO A CA 1
ATOM 5128 C C . PRO A 1 655 ? 23.426 -9.490 -14.113 1.00 94.44 655 PRO A C 1
ATOM 5130 O O . PRO A 1 655 ? 24.307 -9.265 -14.936 1.00 94.44 655 PRO A O 1
ATOM 5133 N N . THR A 1 656 ? 22.807 -10.662 -14.034 1.00 93.25 656 THR A N 1
ATOM 5134 C CA . THR A 1 656 ? 23.163 -11.857 -14.822 1.00 93.25 656 THR A CA 1
ATOM 5135 C C . THR A 1 656 ? 22.219 -12.118 -16.002 1.00 93.25 656 THR A C 1
ATOM 5137 O O . THR A 1 656 ? 22.500 -12.947 -16.869 1.00 93.25 656 THR A O 1
ATOM 5140 N N . SER A 1 657 ? 21.083 -11.418 -16.050 1.00 94.50 657 SER A N 1
ATOM 5141 C CA . SER A 1 657 ? 20.055 -11.514 -17.095 1.00 94.50 657 SER A CA 1
ATOM 5142 C C . SER A 1 657 ? 19.319 -10.181 -17.261 1.00 94.50 657 SER A C 1
ATOM 5144 O O . SER A 1 657 ? 19.480 -9.269 -16.444 1.00 94.50 657 SER A O 1
ATOM 5146 N N . CYS A 1 658 ? 18.503 -10.039 -1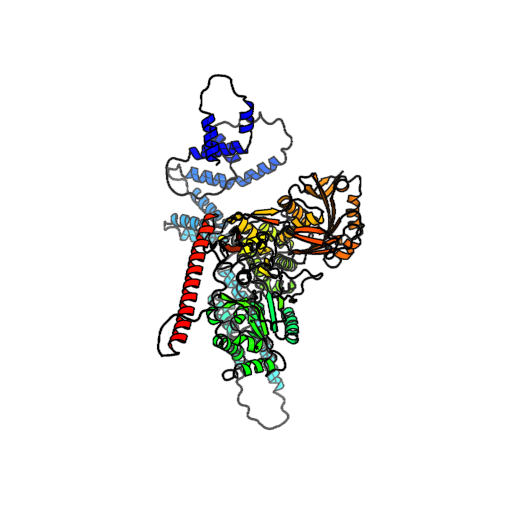8.309 1.00 96.00 658 CYS A N 1
ATOM 5147 C CA . CYS A 1 658 ? 17.683 -8.841 -18.473 1.00 96.00 658 CYS A CA 1
ATOM 5148 C C . CYS A 1 658 ? 16.558 -8.791 -17.432 1.00 96.00 658 CYS A C 1
ATOM 5150 O O . CYS A 1 658 ? 16.239 -7.701 -16.964 1.00 96.00 658 CYS A O 1
ATOM 5152 N N . THR A 1 659 ? 15.994 -9.935 -17.027 1.00 96.06 659 THR A N 1
ATOM 5153 C CA . THR A 1 659 ? 15.061 -9.995 -15.887 1.00 96.06 659 THR A CA 1
ATOM 5154 C C . THR A 1 659 ? 15.721 -9.466 -14.620 1.00 96.06 659 THR A C 1
ATOM 5156 O O . THR A 1 659 ? 15.177 -8.577 -13.973 1.00 96.06 659 THR A O 1
ATOM 5159 N N . ASP A 1 660 ? 16.916 -9.963 -14.295 1.00 96.12 660 ASP A N 1
ATOM 5160 C CA . ASP A 1 660 ? 17.689 -9.529 -13.127 1.00 96.12 660 ASP A CA 1
ATOM 5161 C C . ASP A 1 660 ? 18.001 -8.021 -13.176 1.00 96.12 660 ASP A C 1
ATOM 5163 O O . ASP A 1 660 ? 17.816 -7.305 -12.194 1.00 96.12 660 ASP A O 1
ATOM 5167 N N . LEU A 1 661 ? 18.365 -7.493 -14.351 1.00 96.75 661 LEU A N 1
ATOM 5168 C CA . LEU A 1 661 ? 18.524 -6.052 -14.564 1.00 96.75 661 LEU A CA 1
ATOM 5169 C C . LEU A 1 661 ? 17.216 -5.285 -14.291 1.00 96.75 661 LEU A C 1
ATOM 5171 O O . LEU A 1 661 ? 17.228 -4.306 -13.545 1.00 96.75 661 LEU A O 1
ATOM 5175 N N . LEU A 1 662 ? 16.085 -5.727 -14.852 1.00 97.06 662 LEU A N 1
ATOM 5176 C CA . LEU A 1 662 ? 14.783 -5.076 -14.666 1.00 97.06 662 LEU A CA 1
ATOM 5177 C C . LEU A 1 662 ? 14.334 -5.087 -13.198 1.00 97.06 662 LEU A C 1
ATOM 5179 O O . LEU A 1 662 ? 13.850 -4.064 -12.711 1.00 97.06 662 LEU A O 1
ATOM 5183 N N . LEU A 1 663 ? 14.539 -6.188 -12.464 1.00 96.50 663 LEU A N 1
ATOM 5184 C CA . LEU A 1 663 ? 14.140 -6.307 -11.051 1.00 96.50 663 LEU A CA 1
ATOM 5185 C C . LEU A 1 663 ? 14.878 -5.340 -10.113 1.00 96.50 663 LEU A C 1
ATOM 5187 O O . LEU A 1 663 ? 14.428 -5.099 -8.988 1.00 96.50 663 LEU A O 1
ATOM 5191 N N . ARG A 1 664 ? 15.972 -4.728 -10.571 1.00 95.75 664 ARG A N 1
ATOM 5192 C CA . ARG A 1 664 ? 16.651 -3.652 -9.842 1.00 95.75 664 ARG A CA 1
ATOM 5193 C C . ARG A 1 664 ? 15.882 -2.336 -9.935 1.00 95.75 664 ARG A C 1
ATOM 5195 O O . ARG A 1 664 ? 15.865 -1.591 -8.960 1.00 95.75 664 ARG A O 1
ATOM 5202 N N . ALA A 1 665 ? 15.223 -2.075 -11.064 1.00 95.25 665 ALA A N 1
ATOM 5203 C CA . ALA A 1 665 ? 14.486 -0.839 -11.323 1.00 95.25 665 ALA A CA 1
ATOM 5204 C C . ALA A 1 665 ? 12.998 -0.917 -10.968 1.00 95.25 665 ALA A C 1
ATOM 5206 O O . ALA A 1 665 ? 12.486 0.037 -10.394 1.00 95.25 665 ALA A O 1
ATOM 5207 N N . LEU A 1 666 ? 12.312 -2.035 -11.251 1.00 94.88 666 LEU A N 1
ATOM 5208 C CA . LEU A 1 666 ? 10.863 -2.179 -11.014 1.00 94.88 666 LEU A CA 1
ATOM 5209 C C . LEU A 1 666 ? 10.392 -1.717 -9.619 1.00 94.88 666 LEU A C 1
ATOM 5211 O O . LEU A 1 666 ? 9.383 -1.018 -9.552 1.00 94.88 666 LEU A O 1
ATOM 5215 N N . PRO A 1 667 ? 11.108 -2.008 -8.513 1.00 94.06 667 PRO A N 1
ATOM 5216 C CA . PRO A 1 667 ? 10.709 -1.570 -7.174 1.00 94.06 667 PRO A CA 1
ATOM 5217 C C . PRO A 1 667 ? 10.639 -0.048 -6.991 1.00 94.06 667 PRO A C 1
ATOM 5219 O O . PRO A 1 667 ? 10.063 0.422 -6.013 1.00 94.06 667 PRO A O 1
ATOM 5222 N N . TYR A 1 668 ? 11.254 0.715 -7.893 1.00 90.81 668 TYR A N 1
ATOM 5223 C CA . TYR A 1 668 ? 11.301 2.175 -7.890 1.00 90.81 668 TYR A CA 1
ATOM 5224 C C . TYR A 1 668 ? 10.336 2.814 -8.893 1.00 90.81 668 TYR A C 1
ATOM 5226 O O . TYR A 1 668 ? 10.222 4.033 -8.919 1.00 90.81 668 TYR A O 1
ATOM 5234 N N . LEU A 1 669 ? 9.644 2.025 -9.719 1.00 89.50 669 LEU A N 1
ATOM 5235 C CA . LEU A 1 669 ? 8.696 2.547 -10.700 1.00 89.50 669 LEU A CA 1
ATOM 5236 C C . LEU A 1 669 ? 7.338 2.773 -10.025 1.00 89.50 669 LEU A C 1
ATOM 5238 O O . LEU A 1 669 ? 6.443 1.935 -10.091 1.00 89.50 669 LEU A O 1
ATOM 5242 N N . LEU A 1 670 ? 7.191 3.887 -9.308 1.00 83.56 670 LEU A N 1
ATOM 5243 C CA . LEU A 1 670 ? 5.899 4.267 -8.734 1.00 83.56 670 LEU A CA 1
ATOM 5244 C C . LEU A 1 670 ? 4.934 4.706 -9.837 1.00 83.56 670 LEU A C 1
ATOM 5246 O O . LEU A 1 670 ? 5.356 5.130 -10.912 1.00 83.56 670 LEU A O 1
ATOM 5250 N N . PHE A 1 671 ? 3.628 4.671 -9.557 1.00 78.12 671 PHE A N 1
ATOM 5251 C CA . PHE A 1 671 ? 2.607 5.159 -10.490 1.00 78.12 671 PHE A CA 1
ATOM 5252 C C . PHE A 1 671 ? 2.946 6.539 -11.060 1.00 78.12 671 PHE A C 1
ATOM 5254 O O . PHE A 1 671 ? 2.978 6.730 -12.273 1.00 78.12 671 PHE A O 1
ATOM 5261 N N . ALA A 1 672 ? 3.253 7.486 -10.173 1.00 74.31 672 ALA A N 1
ATOM 5262 C CA . ALA A 1 672 ? 3.625 8.831 -10.567 1.00 74.31 672 ALA A CA 1
ATOM 5263 C C . ALA A 1 672 ? 4.928 8.841 -11.373 1.00 74.31 672 ALA A C 1
ATOM 5265 O O . ALA A 1 672 ? 4.994 9.543 -12.363 1.00 74.31 672 ALA A O 1
ATOM 5266 N N . ASP A 1 673 ? 5.915 8.002 -11.063 1.00 77.38 673 ASP A N 1
ATOM 5267 C CA . ASP A 1 673 ? 7.144 7.923 -11.859 1.00 77.38 673 ASP A CA 1
ATOM 5268 C C . ASP A 1 673 ? 6.909 7.422 -13.284 1.00 77.38 673 ASP A C 1
ATOM 5270 O O . ASP A 1 673 ? 7.607 7.841 -14.197 1.00 77.38 673 ASP A O 1
ATOM 5274 N N . VAL A 1 674 ? 5.926 6.551 -13.504 1.00 80.12 674 VAL A N 1
ATOM 5275 C CA . VAL A 1 674 ? 5.583 6.081 -14.852 1.00 80.12 674 VAL A CA 1
ATOM 5276 C C . VAL A 1 674 ? 4.708 7.106 -15.576 1.00 80.12 674 VAL A C 1
ATOM 5278 O O . VAL A 1 674 ? 4.952 7.415 -16.737 1.00 80.12 674 VAL A O 1
ATOM 5281 N N . VAL A 1 675 ? 3.693 7.656 -14.907 1.00 71.19 675 VAL A N 1
ATOM 5282 C CA . VAL A 1 675 ? 2.680 8.518 -15.541 1.00 71.19 675 VAL A CA 1
ATOM 5283 C C . VAL A 1 675 ? 3.122 9.983 -15.647 1.00 71.19 675 VAL A C 1
ATOM 5285 O O . VAL A 1 675 ? 2.689 10.679 -16.560 1.00 71.19 675 VAL A O 1
ATOM 5288 N N . ALA A 1 676 ? 3.999 10.465 -14.760 1.00 58.94 676 ALA A N 1
ATOM 5289 C CA . ALA A 1 676 ? 4.402 11.872 -14.696 1.00 58.94 676 ALA A CA 1
ATOM 5290 C C . ALA A 1 676 ? 5.489 12.283 -15.695 1.00 58.94 676 ALA A C 1
ATOM 5292 O O . ALA A 1 676 ? 5.692 13.478 -15.872 1.00 58.94 676 ALA A O 1
ATOM 5293 N N . ILE A 1 677 ? 6.171 11.348 -16.367 1.00 55.09 677 ILE A N 1
ATOM 5294 C CA . ILE A 1 677 ? 7.367 11.636 -17.190 1.00 55.09 677 ILE A CA 1
ATOM 5295 C C . ILE A 1 677 ? 7.089 12.481 -18.463 1.00 55.09 677 ILE A C 1
ATOM 5297 O O . ILE A 1 677 ? 8.011 12.787 -19.217 1.00 55.09 677 ILE A O 1
ATOM 5301 N N . GLN A 1 678 ? 5.863 12.958 -18.707 1.00 46.28 678 GLN A N 1
ATOM 5302 C CA . GLN A 1 678 ? 5.579 13.933 -19.771 1.00 46.28 678 GLN A CA 1
ATOM 5303 C C . GLN A 1 678 ? 5.182 15.309 -19.227 1.00 46.28 678 GLN A C 1
ATOM 5305 O O . GLN A 1 678 ? 4.016 15.694 -19.220 1.00 46.28 678 GLN A O 1
ATOM 5310 N N . GLY A 1 679 ? 6.202 16.078 -18.851 1.00 39.19 679 GLY A N 1
ATOM 5311 C CA . GLY A 1 679 ? 6.126 17.505 -18.556 1.00 39.19 679 GLY A CA 1
ATOM 5312 C C . GLY A 1 679 ? 6.954 18.359 -19.520 1.00 39.19 679 GLY A C 1
ATOM 5313 O O . GLY A 1 679 ? 7.648 19.266 -19.073 1.00 39.19 679 GLY A O 1
ATOM 5314 N N . ASP A 1 680 ? 6.923 18.103 -20.834 1.00 36.66 680 ASP A N 1
ATOM 5315 C CA . ASP A 1 680 ? 7.448 19.092 -21.786 1.00 36.66 680 ASP A CA 1
ATOM 5316 C C . ASP A 1 680 ? 6.416 20.208 -22.011 1.00 36.66 680 ASP A C 1
ATOM 5318 O O . ASP A 1 680 ? 5.213 19.967 -22.109 1.00 36.66 680 ASP A O 1
ATOM 5322 N N . LYS A 1 681 ? 6.923 21.447 -22.081 1.00 36.56 681 LYS A N 1
ATOM 5323 C CA . LYS A 1 681 ? 6.266 22.777 -22.037 1.00 36.56 681 LYS A CA 1
ATOM 5324 C C . LYS A 1 681 ? 5.060 23.040 -22.967 1.00 36.56 681 LYS A C 1
ATOM 5326 O O . LYS A 1 681 ? 4.615 24.182 -23.052 1.00 36.56 681 LYS A O 1
ATOM 5331 N N . PHE A 1 682 ? 4.517 22.040 -23.655 1.00 34.50 682 PHE A N 1
ATOM 5332 C CA . PHE A 1 682 ? 3.501 22.196 -24.697 1.00 34.50 682 PHE A CA 1
ATOM 5333 C C . PHE A 1 682 ? 2.164 21.497 -24.439 1.00 34.50 682 PHE A C 1
ATOM 5335 O O . PHE A 1 682 ? 1.331 21.499 -25.336 1.00 34.50 682 PHE A O 1
ATOM 5342 N N . GLY A 1 683 ? 1.912 20.972 -23.234 1.00 39.62 683 GLY A N 1
ATOM 5343 C CA . GLY A 1 683 ? 0.606 20.409 -22.875 1.00 39.62 683 GLY A CA 1
ATOM 5344 C C . GLY A 1 683 ? 0.249 19.200 -23.740 1.00 39.62 683 GLY A C 1
ATOM 5345 O O . GLY A 1 683 ? -0.383 19.328 -24.785 1.00 39.62 683 GLY A O 1
ATOM 5346 N N . ILE A 1 684 ? 0.653 18.008 -23.308 1.00 41.03 684 ILE A N 1
ATOM 5347 C CA . ILE A 1 684 ? 0.402 16.775 -24.055 1.00 41.03 684 ILE A CA 1
ATOM 5348 C C . ILE A 1 684 ? -0.646 15.942 -23.314 1.00 41.03 684 ILE A C 1
ATOM 5350 O O . ILE A 1 684 ? -0.543 15.698 -22.114 1.00 41.03 684 ILE A O 1
ATOM 5354 N N . ARG A 1 685 ? -1.679 15.524 -24.057 1.00 38.94 685 ARG A N 1
ATOM 5355 C CA . ARG A 1 685 ? -2.584 14.433 -23.684 1.00 38.94 685 ARG A CA 1
ATOM 5356 C C . ARG A 1 685 ? -1.743 13.178 -23.476 1.00 38.94 685 ARG A C 1
ATOM 5358 O O . ARG A 1 685 ? -1.083 12.759 -24.424 1.00 38.94 685 ARG A O 1
ATOM 5365 N N . SER A 1 686 ? -1.802 12.549 -22.302 1.00 45.00 686 SER A N 1
ATOM 5366 C CA . SER A 1 686 ? -1.395 11.148 -22.245 1.00 45.00 686 SER A CA 1
ATOM 5367 C C . SER A 1 686 ? -2.421 10.373 -23.072 1.00 45.00 686 SER A C 1
ATOM 5369 O O . SER A 1 686 ? -3.575 10.192 -22.682 1.00 45.00 686 SER A O 1
ATOM 5371 N N . ASP A 1 687 ? -2.046 10.008 -24.294 1.00 52.41 687 ASP A N 1
ATOM 5372 C CA . ASP A 1 687 ? -2.752 8.937 -24.969 1.00 52.41 687 ASP A CA 1
ATOM 5373 C C . ASP A 1 687 ? -2.482 7.705 -24.082 1.00 52.41 687 ASP A C 1
ATOM 5375 O O . ASP A 1 687 ? -1.336 7.315 -23.849 1.00 52.41 687 ASP A O 1
ATOM 5379 N N . VAL A 1 688 ? -3.522 7.162 -23.459 1.00 56.59 688 VAL A N 1
ATOM 5380 C CA . VAL A 1 688 ? -3.448 5.870 -22.773 1.00 56.59 688 VAL A CA 1
ATOM 5381 C C . VAL A 1 688 ? -3.574 4.770 -23.824 1.00 56.59 688 VAL A C 1
ATOM 5383 O O . VAL A 1 688 ? -4.220 4.944 -24.860 1.00 56.59 688 VAL A O 1
ATOM 5386 N N . SER A 1 689 ? -2.929 3.628 -23.595 1.00 54.94 689 SER A N 1
ATOM 5387 C CA . SER A 1 689 ? -3.098 2.459 -24.463 1.00 54.94 689 SER A CA 1
ATOM 5388 C C . SER A 1 689 ? -4.557 1.976 -24.458 1.00 54.94 689 SER A C 1
ATOM 5390 O O . SER A 1 689 ? -5.349 2.348 -23.593 1.00 54.94 689 SER A O 1
ATOM 5392 N N . GLN A 1 690 ? -4.910 1.072 -25.378 1.00 57.69 690 GLN A N 1
ATOM 5393 C CA . GLN A 1 690 ? -6.237 0.431 -25.391 1.00 57.69 690 GLN A CA 1
ATOM 5394 C C . GLN A 1 690 ? -6.562 -0.333 -24.094 1.00 57.69 690 GLN A C 1
ATOM 5396 O O . GLN A 1 690 ? -7.717 -0.652 -23.838 1.00 57.69 690 GLN A O 1
ATOM 5401 N N . GLU A 1 691 ? -5.550 -0.633 -23.279 1.00 60.22 691 GLU A N 1
ATOM 5402 C CA . GLU A 1 691 ? -5.698 -1.282 -21.979 1.00 60.22 691 GLU A CA 1
ATOM 5403 C C . GLU A 1 691 ? -5.849 -0.291 -20.814 1.00 60.22 691 GLU A C 1
ATOM 5405 O O . GLU A 1 691 ? -5.852 -0.736 -19.670 1.00 60.22 691 GLU A O 1
ATOM 5410 N N . GLU A 1 692 ? -5.965 1.017 -21.075 1.00 70.00 692 GLU A N 1
ATOM 5411 C CA . GLU A 1 692 ? -5.979 2.091 -20.057 1.00 70.00 692 GLU A CA 1
ATOM 5412 C C . GLU A 1 692 ? -4.672 2.170 -19.245 1.00 70.00 692 GLU A C 1
ATOM 5414 O O . GLU A 1 692 ? -4.596 2.795 -18.192 1.00 70.00 692 GLU A O 1
ATOM 5419 N N . LEU A 1 693 ? -3.606 1.550 -19.757 1.00 74.25 693 LEU A N 1
ATOM 5420 C CA . LEU A 1 693 ? -2.256 1.635 -19.209 1.00 74.25 693 LEU A CA 1
ATOM 5421 C C . LEU A 1 693 ? -1.439 2.701 -19.951 1.00 74.25 693 LEU A C 1
ATOM 5423 O O . LEU A 1 693 ? -1.669 2.907 -21.150 1.00 74.25 693 LEU A O 1
ATOM 5427 N N . PRO A 1 694 ? -0.431 3.317 -19.307 1.00 78.00 694 PRO A N 1
ATOM 5428 C CA . PRO A 1 694 ? 0.572 4.119 -20.005 1.00 78.00 694 PRO A CA 1
ATOM 5429 C C . PRO A 1 694 ? 1.220 3.339 -21.160 1.00 78.00 694 PRO A C 1
ATOM 5431 O O . PRO A 1 694 ? 1.395 2.126 -21.072 1.00 78.00 694 PRO A O 1
ATOM 5434 N N . PHE A 1 695 ? 1.599 4.023 -22.242 1.00 83.38 695 PHE A N 1
ATOM 5435 C CA . PHE A 1 695 ? 2.377 3.398 -23.324 1.00 83.38 695 PHE A CA 1
ATOM 5436 C C . PHE A 1 695 ? 3.753 2.897 -22.877 1.00 83.38 695 PHE A C 1
ATOM 5438 O O . PHE A 1 695 ? 4.293 3.344 -21.866 1.00 83.38 695 PHE A O 1
ATOM 5445 N N . GLU A 1 696 ? 4.357 2.029 -23.696 1.00 87.56 696 GLU A N 1
ATOM 5446 C CA . GLU A 1 696 ? 5.639 1.373 -23.418 1.00 87.56 696 GLU A CA 1
ATOM 5447 C C . GLU A 1 696 ? 6.753 2.368 -23.085 1.00 87.56 696 GLU A C 1
ATOM 5449 O O . GLU A 1 696 ? 7.528 2.145 -22.157 1.00 87.56 696 GLU A O 1
ATOM 5454 N N . VAL A 1 697 ? 6.782 3.493 -23.807 1.00 86.62 697 VAL A N 1
ATOM 5455 C CA . VAL A 1 697 ? 7.781 4.560 -23.651 1.00 86.62 697 VAL A CA 1
ATOM 5456 C C . VAL A 1 697 ? 7.833 5.124 -22.229 1.00 86.62 697 VAL A C 1
ATOM 5458 O O . VAL A 1 697 ? 8.901 5.485 -21.745 1.00 86.62 697 VAL A O 1
ATOM 5461 N N . HIS A 1 698 ? 6.698 5.164 -21.529 1.00 84.62 698 HIS A N 1
ATOM 5462 C CA . HIS A 1 698 ? 6.629 5.671 -20.161 1.00 84.62 698 HIS A CA 1
ATOM 5463 C C . HIS A 1 698 ? 7.352 4.736 -19.190 1.00 84.62 698 HIS A C 1
ATOM 5465 O O . HIS A 1 698 ? 8.175 5.175 -18.387 1.00 84.62 698 HIS A O 1
ATOM 5471 N N . TYR A 1 699 ? 7.110 3.428 -19.315 1.00 89.81 699 TYR A N 1
ATOM 5472 C CA . TYR A 1 699 ? 7.791 2.420 -18.507 1.00 89.81 699 TYR A CA 1
ATOM 5473 C C . TYR A 1 699 ? 9.285 2.371 -18.812 1.00 89.81 699 TYR A C 1
ATOM 5475 O O . TYR A 1 699 ? 10.094 2.295 -17.889 1.00 89.81 699 TYR A O 1
ATOM 5483 N N . THR A 1 700 ? 9.670 2.432 -20.089 1.00 92.69 700 THR A N 1
ATOM 5484 C CA . THR A 1 700 ? 11.081 2.338 -20.478 1.00 92.69 700 THR A CA 1
ATOM 5485 C C . THR A 1 700 ? 11.861 3.587 -20.087 1.00 92.69 700 THR A C 1
ATOM 5487 O O . THR A 1 700 ? 12.973 3.452 -19.584 1.00 92.69 700 THR A O 1
ATOM 5490 N N . HIS A 1 701 ? 11.285 4.789 -20.196 1.00 89.88 701 HIS A N 1
ATOM 5491 C CA . HIS A 1 701 ? 11.910 6.010 -19.678 1.00 89.88 701 HIS A CA 1
ATOM 5492 C C . HIS A 1 701 ? 12.100 5.969 -18.159 1.00 89.88 701 HIS A C 1
ATOM 5494 O O . HIS A 1 701 ? 13.196 6.268 -17.675 1.00 89.88 701 HIS A O 1
ATOM 5500 N N . ALA A 1 702 ? 11.072 5.560 -17.409 1.00 89.31 702 ALA A N 1
ATOM 5501 C CA . ALA A 1 702 ? 11.165 5.432 -15.957 1.00 89.31 702 ALA A CA 1
ATOM 5502 C C . ALA A 1 702 ? 12.233 4.392 -15.560 1.00 89.31 702 ALA A C 1
ATOM 5504 O O . ALA A 1 702 ? 13.095 4.664 -14.723 1.00 89.31 702 ALA A O 1
ATOM 5505 N N . ALA A 1 703 ? 12.258 3.236 -16.234 1.00 94.12 703 ALA A N 1
ATOM 5506 C CA . ALA A 1 703 ? 13.269 2.203 -16.022 1.00 94.12 703 ALA A CA 1
ATOM 5507 C C . ALA A 1 703 ? 14.687 2.688 -16.359 1.00 94.12 703 ALA A C 1
ATOM 5509 O O . ALA A 1 703 ? 15.603 2.466 -15.571 1.00 94.12 703 ALA A O 1
ATOM 5510 N N . VAL A 1 704 ? 14.886 3.390 -17.481 1.00 94.00 704 VAL A N 1
ATOM 5511 C CA . VAL A 1 704 ? 16.188 3.973 -17.854 1.00 94.00 704 VAL A CA 1
ATOM 5512 C C . VAL A 1 704 ? 16.674 4.944 -16.782 1.00 94.00 704 VAL A C 1
ATOM 5514 O O . VAL A 1 704 ? 17.842 4.878 -16.398 1.00 94.00 704 VAL A O 1
ATOM 5517 N N . ARG A 1 705 ? 15.796 5.815 -16.266 1.00 91.12 705 ARG A N 1
ATOM 5518 C CA . ARG A 1 705 ? 16.132 6.772 -15.202 1.00 91.12 705 ARG A CA 1
ATOM 5519 C C . ARG A 1 705 ? 16.631 6.060 -13.944 1.00 91.12 705 ARG A C 1
ATOM 5521 O O . ARG A 1 705 ? 17.704 6.397 -13.439 1.00 91.12 705 ARG A O 1
ATOM 5528 N N . GLU A 1 706 ? 15.905 5.044 -13.478 1.00 92.19 706 GLU A N 1
ATOM 5529 C CA . GLU A 1 706 ? 16.278 4.309 -12.265 1.00 92.19 706 GLU A CA 1
ATOM 5530 C C . GLU A 1 706 ? 17.513 3.429 -12.461 1.00 92.19 706 GLU A C 1
ATOM 5532 O O . GLU A 1 706 ? 18.419 3.443 -11.627 1.00 92.19 706 GLU A O 1
ATOM 5537 N N . LEU A 1 707 ? 17.627 2.721 -13.587 1.00 94.88 707 LEU A N 1
ATOM 5538 C CA . LEU A 1 707 ? 18.822 1.937 -13.905 1.00 94.88 707 LEU A CA 1
ATOM 5539 C C . LEU A 1 707 ? 20.061 2.826 -14.012 1.00 94.88 707 LEU A C 1
ATOM 5541 O O . LEU A 1 707 ? 21.129 2.459 -13.524 1.00 94.88 707 LEU A O 1
ATOM 5545 N N . LYS A 1 708 ? 19.928 4.034 -14.563 1.00 93.38 708 LYS A N 1
ATOM 5546 C CA . LYS A 1 708 ? 21.045 4.977 -14.631 1.00 93.38 708 LYS A CA 1
ATOM 5547 C C . LYS A 1 708 ? 21.576 5.357 -13.250 1.00 93.38 708 LYS A C 1
ATOM 5549 O O . LYS A 1 708 ? 22.786 5.469 -13.060 1.00 93.38 708 LYS A O 1
ATOM 5554 N N . ARG A 1 709 ? 20.675 5.499 -12.275 1.00 90.06 709 ARG A N 1
ATOM 5555 C CA . ARG A 1 709 ? 21.006 5.771 -10.870 1.00 90.06 709 ARG A CA 1
ATOM 5556 C C . ARG A 1 709 ? 21.584 4.548 -10.149 1.00 90.06 709 ARG A C 1
ATOM 5558 O O . ARG A 1 709 ? 22.490 4.700 -9.333 1.00 90.06 709 ARG A O 1
ATOM 5565 N N . LEU A 1 710 ? 21.047 3.358 -10.416 1.00 91.06 710 LEU A N 1
ATOM 5566 C CA . LEU A 1 710 ? 21.338 2.137 -9.656 1.00 91.06 710 LEU A CA 1
ATOM 5567 C C . LEU A 1 710 ? 22.543 1.358 -10.198 1.00 91.06 710 LEU A C 1
ATOM 5569 O O . LEU A 1 710 ? 23.427 0.982 -9.427 1.00 91.06 710 LEU A O 1
ATOM 5573 N N . VAL A 1 711 ? 22.588 1.134 -11.513 1.00 89.62 711 VAL A N 1
ATOM 5574 C CA . VAL A 1 711 ? 23.594 0.288 -12.178 1.00 89.62 711 VAL A CA 1
ATOM 5575 C C . VAL A 1 711 ? 24.582 1.070 -13.047 1.00 89.62 711 VAL A C 1
ATOM 5577 O O . VAL A 1 711 ? 25.679 0.580 -13.290 1.00 89.62 711 VAL A O 1
ATOM 5580 N N . GLY A 1 712 ? 24.255 2.295 -13.475 1.00 87.62 712 GLY A N 1
ATOM 5581 C CA . GLY A 1 712 ? 25.189 3.172 -14.192 1.00 87.62 712 GLY A CA 1
ATOM 5582 C C . GLY A 1 712 ? 24.847 3.377 -15.669 1.00 87.62 712 GLY A C 1
ATOM 5583 O O . GLY A 1 712 ? 23.843 4.002 -15.983 1.00 87.62 712 GLY A O 1
ATOM 5584 N N . SER A 1 713 ? 25.696 2.947 -16.607 1.00 90.69 713 SER A N 1
ATOM 5585 C CA . SER A 1 713 ? 25.572 3.326 -18.029 1.00 90.69 713 SER A CA 1
ATOM 5586 C C . SER A 1 713 ? 24.345 2.696 -18.712 1.00 90.69 713 SER A C 1
ATOM 5588 O O . SER A 1 713 ? 24.436 1.633 -19.320 1.00 90.69 713 SER A O 1
ATOM 5590 N N . THR A 1 714 ? 23.191 3.364 -18.607 1.00 93.12 714 THR A N 1
ATOM 5591 C CA . THR A 1 714 ? 21.903 2.954 -19.192 1.00 93.12 714 THR A CA 1
ATOM 5592 C C . THR A 1 714 ? 21.243 4.119 -19.925 1.00 93.12 714 THR A C 1
ATOM 5594 O O . THR A 1 714 ? 21.120 5.202 -19.353 1.00 93.12 714 THR A O 1
ATOM 5597 N N . ASN A 1 715 ? 20.817 3.912 -21.175 1.00 93.00 715 ASN A N 1
ATOM 5598 C CA . ASN A 1 715 ? 20.087 4.895 -21.990 1.00 93.00 715 ASN A CA 1
ATOM 5599 C C . ASN A 1 715 ? 19.160 4.184 -23.002 1.00 93.00 715 ASN A C 1
ATOM 5601 O O . ASN A 1 715 ? 19.269 2.975 -23.193 1.00 93.00 715 ASN A O 1
ATOM 5605 N N . SER A 1 716 ? 18.298 4.933 -23.696 1.00 90.00 716 SER A N 1
ATOM 5606 C CA . SER A 1 716 ? 17.703 4.464 -24.958 1.00 90.00 716 SER A CA 1
ATOM 5607 C C . SER A 1 716 ? 18.688 4.691 -26.109 1.00 90.00 716 SER A C 1
ATOM 5609 O O . SER A 1 716 ? 19.416 5.690 -26.119 1.00 90.00 716 SER A O 1
ATOM 5611 N N . LEU A 1 717 ? 18.741 3.770 -27.073 1.00 86.88 717 LEU A N 1
ATOM 5612 C CA . LEU A 1 717 ? 19.568 3.906 -28.271 1.00 86.88 717 LEU A CA 1
ATOM 5613 C C . LEU A 1 717 ? 18.687 4.031 -29.501 1.00 86.88 717 LEU A C 1
ATOM 5615 O O . LEU A 1 717 ? 18.077 3.052 -29.917 1.00 86.88 717 LEU A O 1
ATOM 5619 N N . GLU A 1 718 ? 18.715 5.188 -30.157 1.00 83.88 718 GLU A N 1
ATOM 5620 C CA . GLU A 1 718 ? 18.020 5.388 -31.426 1.00 83.88 718 GLU A CA 1
ATOM 5621 C C . GLU A 1 718 ? 19.014 5.519 -32.583 1.00 83.88 718 GLU A C 1
ATOM 5623 O O . GLU A 1 718 ? 19.842 6.429 -32.634 1.00 83.88 718 GLU A O 1
ATOM 5628 N N . SER A 1 719 ? 18.943 4.603 -33.550 1.00 79.44 719 SER A N 1
ATOM 5629 C CA . SER A 1 719 ? 19.674 4.731 -34.808 1.00 79.44 719 SER A CA 1
ATOM 5630 C C . SER A 1 719 ? 18.862 4.173 -35.964 1.00 79.44 719 SER A C 1
ATOM 5632 O O . SER A 1 719 ? 18.514 2.993 -35.985 1.00 79.44 719 SER A O 1
ATOM 5634 N N . THR A 1 720 ? 18.658 4.996 -36.992 1.00 68.31 720 THR A N 1
ATOM 5635 C CA . THR A 1 720 ? 17.985 4.595 -38.238 1.00 68.31 720 THR A CA 1
ATOM 5636 C C . THR A 1 720 ? 18.670 3.424 -38.944 1.00 68.31 720 THR A C 1
ATOM 5638 O O . THR A 1 720 ? 18.016 2.696 -39.682 1.00 68.31 720 THR A O 1
ATOM 5641 N N . LYS A 1 721 ? 19.975 3.219 -38.711 1.00 73.38 721 LYS A N 1
ATOM 5642 C CA . LYS A 1 721 ? 20.761 2.133 -39.316 1.00 73.38 721 LYS A CA 1
ATOM 5643 C C . LYS A 1 721 ? 21.023 0.958 -38.378 1.00 73.38 721 LYS A C 1
ATOM 5645 O O . LYS A 1 721 ? 21.198 -0.144 -38.872 1.00 73.38 721 LYS A O 1
ATOM 5650 N N . LYS A 1 722 ? 21.092 1.186 -37.060 1.00 79.69 722 LYS A N 1
ATOM 5651 C CA . LYS A 1 722 ? 21.508 0.163 -36.079 1.00 79.69 722 LYS A CA 1
ATOM 5652 C C . LYS A 1 722 ? 20.371 -0.364 -35.193 1.00 79.69 722 LYS A C 1
ATOM 5654 O O . LYS A 1 722 ? 20.598 -1.319 -34.454 1.00 79.69 722 LYS A O 1
ATOM 5659 N N . GLY A 1 723 ? 19.169 0.208 -35.292 1.00 81.69 723 GLY A N 1
ATOM 5660 C CA . GLY A 1 723 ? 17.991 -0.162 -34.499 1.00 81.69 723 GLY A CA 1
ATOM 5661 C C . GLY A 1 723 ? 17.670 0.835 -33.377 1.00 81.69 723 GLY A C 1
ATOM 5662 O O . GLY A 1 723 ? 18.530 1.631 -32.989 1.00 81.69 723 GLY A O 1
ATOM 5663 N N . LYS A 1 724 ? 16.426 0.784 -32.875 1.00 89.38 724 LYS A N 1
ATOM 5664 C CA . LYS A 1 724 ? 15.902 1.619 -31.782 1.00 89.38 724 LYS A CA 1
ATOM 5665 C C . LYS A 1 724 ? 15.662 0.774 -30.524 1.00 89.38 724 LYS A C 1
ATOM 5667 O O . LYS A 1 724 ? 14.562 0.281 -30.344 1.00 89.38 724 LYS A O 1
ATOM 5672 N N . VAL A 1 725 ? 16.677 0.591 -29.686 1.00 90.81 725 VAL A N 1
ATOM 5673 C CA . VAL A 1 725 ? 16.543 -0.195 -28.448 1.00 90.81 725 VAL A CA 1
ATOM 5674 C C . VAL A 1 725 ? 15.988 0.696 -27.339 1.00 90.81 725 VAL A C 1
ATOM 5676 O O . VAL A 1 725 ? 16.571 1.743 -27.043 1.00 90.81 725 VAL A O 1
ATOM 5679 N N . ASP A 1 726 ? 14.895 0.274 -26.706 1.00 94.56 726 ASP A N 1
ATOM 5680 C CA . ASP A 1 726 ? 14.231 1.077 -25.677 1.00 94.56 726 ASP A CA 1
ATOM 5681 C C . ASP A 1 726 ? 15.078 1.220 -24.405 1.00 94.56 726 ASP A C 1
ATOM 5683 O O . ASP A 1 726 ? 15.236 2.332 -23.901 1.00 94.56 726 ASP A O 1
ATOM 5687 N N . ILE A 1 727 ? 15.671 0.125 -23.916 1.00 96.56 727 ILE A N 1
ATOM 5688 C CA . ILE A 1 727 ? 16.602 0.136 -22.777 1.00 96.56 727 ILE A CA 1
ATOM 5689 C C . ILE A 1 727 ? 17.888 -0.578 -23.181 1.00 96.56 727 ILE A C 1
ATOM 5691 O O . ILE A 1 727 ? 17.879 -1.766 -23.508 1.00 96.56 727 ILE A O 1
ATOM 5695 N N . TYR A 1 728 ? 19.003 0.144 -23.128 1.00 96.50 728 TYR A N 1
ATOM 5696 C CA . TYR A 1 728 ? 20.327 -0.395 -23.392 1.00 96.50 728 TYR A CA 1
ATOM 5697 C C . TYR A 1 728 ? 21.275 -0.082 -22.236 1.00 96.50 728 TYR A C 1
ATOM 5699 O O . TYR A 1 728 ? 21.492 1.089 -21.909 1.00 96.50 728 TYR A O 1
ATOM 5707 N N . THR A 1 729 ? 21.862 -1.123 -21.647 1.00 96.50 729 THR A N 1
ATOM 5708 C CA . THR A 1 729 ? 22.790 -1.011 -20.514 1.00 96.50 729 THR A CA 1
ATOM 5709 C C . THR A 1 729 ? 24.132 -1.638 -20.860 1.00 96.50 729 THR A C 1
ATOM 5711 O O . THR A 1 729 ? 24.183 -2.760 -21.365 1.00 96.50 729 THR A O 1
ATOM 5714 N N . THR A 1 730 ? 25.214 -0.928 -20.541 1.00 95.00 730 THR A N 1
ATOM 5715 C CA . THR A 1 730 ? 26.586 -1.449 -20.592 1.00 95.00 730 THR A CA 1
ATOM 5716 C C . THR A 1 730 ? 27.169 -1.451 -19.183 1.00 95.00 730 THR A C 1
ATOM 5718 O O . THR A 1 730 ? 27.236 -0.399 -18.545 1.00 95.00 730 THR A O 1
ATOM 5721 N N . LEU A 1 731 ? 27.590 -2.616 -18.700 1.00 93.31 731 LEU A N 1
ATOM 5722 C CA . LEU A 1 731 ? 28.240 -2.766 -17.398 1.00 93.31 731 LEU A CA 1
ATOM 5723 C C . LEU A 1 731 ? 29.749 -2.482 -17.480 1.00 93.31 731 LEU A C 1
ATOM 5725 O O . LEU A 1 731 ? 30.326 -2.382 -18.564 1.00 93.31 731 LEU A O 1
ATOM 5729 N N . GLU A 1 732 ? 30.397 -2.344 -16.320 1.00 89.44 732 GLU A N 1
ATOM 5730 C CA . GLU A 1 732 ? 31.838 -2.052 -16.218 1.00 89.44 732 GLU A CA 1
ATOM 5731 C C . GLU A 1 732 ? 32.723 -3.177 -16.781 1.00 89.44 732 GLU A C 1
ATOM 5733 O O . GLU A 1 732 ? 33.801 -2.907 -17.307 1.00 89.44 732 GLU A O 1
ATOM 5738 N N . ASP A 1 733 ? 32.253 -4.424 -16.728 1.00 90.56 733 ASP A N 1
ATOM 5739 C CA . ASP A 1 733 ? 32.916 -5.597 -17.313 1.00 90.56 733 ASP A CA 1
ATOM 5740 C C . ASP A 1 733 ? 32.756 -5.688 -18.847 1.00 90.56 733 ASP A C 1
ATOM 5742 O O . ASP A 1 733 ? 33.294 -6.596 -19.481 1.00 90.56 733 ASP A O 1
ATOM 5746 N N . GLY A 1 734 ? 32.035 -4.738 -19.455 1.00 91.94 734 GLY A N 1
ATOM 5747 C CA . GLY A 1 734 ? 31.731 -4.699 -20.882 1.00 91.94 734 GLY A CA 1
ATOM 5748 C C . GLY A 1 734 ? 30.468 -5.464 -21.279 1.00 91.94 734 GLY A C 1
ATOM 5749 O O . GLY A 1 734 ? 30.123 -5.467 -22.466 1.00 91.94 734 GLY A O 1
ATOM 5750 N N . SER A 1 735 ? 29.758 -6.078 -20.328 1.00 94.19 735 SER A N 1
ATOM 5751 C CA . SER A 1 735 ? 28.529 -6.812 -20.610 1.00 94.19 735 SER A CA 1
ATOM 5752 C C . SER A 1 735 ? 27.419 -5.885 -21.103 1.00 94.19 735 SER A C 1
ATOM 5754 O O . SER A 1 735 ? 27.252 -4.770 -20.602 1.00 94.19 735 SER A O 1
ATOM 5756 N N . THR A 1 736 ? 26.654 -6.328 -22.106 1.00 95.56 736 THR A N 1
ATOM 5757 C CA . THR A 1 736 ? 25.631 -5.500 -22.775 1.00 95.56 736 THR A CA 1
ATOM 5758 C C . THR A 1 736 ? 24.246 -6.128 -22.720 1.00 95.56 736 THR A C 1
ATOM 5760 O O . THR A 1 736 ? 24.071 -7.310 -23.018 1.00 95.56 736 THR A O 1
ATOM 5763 N N . PHE A 1 737 ? 23.252 -5.307 -22.384 1.00 97.06 737 PHE A N 1
ATOM 5764 C CA . PHE A 1 737 ? 21.852 -5.696 -22.241 1.00 97.06 737 PHE A CA 1
ATOM 5765 C C . PHE A 1 737 ? 21.002 -4.852 -23.185 1.00 97.06 737 PHE A C 1
ATOM 5767 O O . PHE A 1 737 ? 21.078 -3.625 -23.139 1.00 97.06 737 PHE A O 1
ATOM 5774 N N . ALA A 1 738 ? 20.184 -5.499 -24.014 1.00 96.75 738 ALA A N 1
ATOM 5775 C CA . ALA A 1 738 ? 19.222 -4.842 -24.892 1.00 96.75 738 ALA A CA 1
ATOM 5776 C C . ALA A 1 738 ? 17.803 -5.326 -24.579 1.00 96.75 738 ALA A C 1
ATOM 5778 O O . ALA A 1 738 ? 17.511 -6.520 -24.690 1.00 96.75 738 ALA A O 1
ATOM 5779 N N . ILE A 1 739 ? 16.924 -4.389 -24.218 1.00 97.50 739 ILE A N 1
ATOM 5780 C CA . ILE A 1 739 ? 15.516 -4.651 -23.917 1.00 97.50 739 ILE A CA 1
ATOM 5781 C C . ILE A 1 739 ? 14.639 -3.833 -24.864 1.00 97.50 739 ILE A C 1
ATOM 5783 O O . ILE A 1 739 ? 14.797 -2.617 -24.985 1.00 97.50 739 ILE A O 1
ATOM 5787 N N . GLU A 1 740 ? 13.715 -4.523 -25.523 1.00 96.44 740 GLU A N 1
ATOM 5788 C CA . GLU A 1 740 ? 12.674 -3.951 -26.378 1.00 96.44 740 GLU A CA 1
ATOM 5789 C C . GLU A 1 740 ? 11.328 -4.077 -25.673 1.00 96.44 740 GLU A C 1
ATOM 5791 O O . GLU A 1 740 ? 11.019 -5.158 -25.176 1.00 96.44 740 GLU A O 1
ATOM 5796 N N . ALA A 1 741 ? 10.513 -3.025 -25.669 1.00 96.19 741 ALA A N 1
ATOM 5797 C CA . ALA A 1 741 ? 9.198 -3.034 -25.047 1.00 96.19 741 ALA A CA 1
ATOM 5798 C C . ALA A 1 741 ? 8.055 -3.031 -26.076 1.00 96.19 741 ALA A C 1
ATOM 5800 O O . ALA A 1 741 ? 8.127 -2.408 -27.136 1.00 96.19 741 ALA A O 1
ATOM 5801 N N . VAL A 1 742 ? 6.964 -3.729 -25.758 1.00 95.19 742 VAL A N 1
ATOM 5802 C CA . VAL A 1 742 ? 5.736 -3.754 -26.567 1.00 95.19 742 VAL A CA 1
ATOM 5803 C C . VAL A 1 742 ? 4.499 -3.925 -25.677 1.00 95.19 742 VAL A C 1
ATOM 5805 O O . VAL A 1 742 ? 4.495 -4.747 -24.764 1.00 95.19 742 VAL A O 1
ATOM 5808 N N . MET A 1 743 ? 3.426 -3.175 -25.933 1.00 93.88 743 MET A N 1
ATOM 5809 C CA . MET A 1 743 ? 2.139 -3.372 -25.264 1.00 93.88 743 MET A CA 1
ATOM 5810 C C . MET A 1 743 ? 1.487 -4.658 -25.772 1.00 93.88 743 MET A C 1
ATOM 5812 O O . MET A 1 743 ? 1.462 -4.932 -26.978 1.00 93.88 743 MET A O 1
ATOM 5816 N N . SER A 1 744 ? 0.875 -5.406 -24.859 1.00 93.50 744 SER A N 1
ATOM 5817 C CA . SER A 1 744 ? 0.178 -6.657 -25.148 1.00 93.50 744 SER A CA 1
ATOM 5818 C C . SER A 1 744 ? -1.000 -6.451 -26.117 1.00 93.50 744 SER A C 1
ATOM 5820 O O . SER A 1 744 ? -1.166 -7.207 -27.077 1.00 93.50 744 SER A O 1
ATOM 5822 N N . SER A 1 745 ? -1.714 -5.331 -25.973 1.00 89.81 745 SER A N 1
ATOM 5823 C CA . SER A 1 745 ? -2.813 -4.870 -26.836 1.00 89.81 745 SER A CA 1
ATOM 5824 C C . SER A 1 745 ? -2.440 -4.642 -28.297 1.00 89.81 745 SER A C 1
ATOM 5826 O O . SER A 1 745 ? -3.325 -4.639 -29.150 1.00 89.81 745 SER A O 1
ATOM 5828 N N . ARG A 1 746 ? -1.151 -4.512 -28.645 1.00 89.88 746 ARG A N 1
ATOM 5829 C CA . ARG A 1 746 ? -0.739 -4.451 -30.062 1.00 89.88 746 ARG A CA 1
ATOM 5830 C C . ARG A 1 746 ? -0.846 -5.805 -30.775 1.00 89.88 746 ARG A C 1
ATOM 5832 O O . ARG A 1 746 ? -0.665 -5.875 -31.994 1.00 89.88 746 ARG A O 1
ATOM 5839 N N . GLY A 1 747 ? -1.139 -6.873 -30.035 1.00 90.19 747 GLY A N 1
ATOM 5840 C CA . GLY A 1 747 ? -1.421 -8.204 -30.553 1.00 90.19 747 GLY A CA 1
ATOM 5841 C C . GLY A 1 747 ? -0.181 -8.991 -30.983 1.00 90.19 747 GLY A C 1
ATOM 5842 O O . GLY A 1 747 ? 0.922 -8.462 -31.155 1.00 90.19 747 GLY A O 1
ATOM 5843 N N . ALA A 1 748 ? -0.382 -10.293 -31.203 1.00 92.31 748 ALA A N 1
ATOM 5844 C CA . ALA A 1 748 ? 0.688 -11.261 -31.462 1.00 92.31 748 ALA A CA 1
ATOM 5845 C C . ALA A 1 748 ? 1.585 -10.890 -32.657 1.00 92.31 748 ALA A C 1
ATOM 5847 O O . ALA A 1 748 ? 2.798 -11.073 -32.597 1.00 92.31 748 ALA A O 1
ATOM 5848 N N . THR A 1 749 ? 1.016 -10.316 -33.723 1.00 94.19 749 THR A N 1
ATOM 5849 C CA . THR A 1 749 ? 1.781 -9.883 -34.903 1.00 94.19 749 THR A CA 1
ATOM 5850 C C . THR A 1 749 ? 2.777 -8.772 -34.568 1.00 94.19 749 THR A C 1
ATOM 5852 O O . THR A 1 749 ? 3.895 -8.780 -35.080 1.00 94.19 749 THR A O 1
ATOM 5855 N N . SER A 1 750 ? 2.399 -7.812 -33.716 1.00 94.19 750 SER A N 1
ATOM 5856 C CA . SER A 1 750 ? 3.318 -6.754 -33.282 1.00 94.19 750 SER A CA 1
ATOM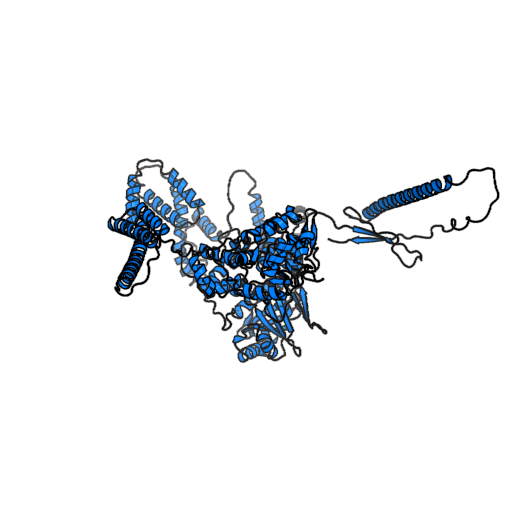 5857 C C . SER A 1 750 ? 4.392 -7.321 -32.361 1.00 94.19 750 SER A C 1
ATOM 5859 O O . SER A 1 750 ? 5.573 -7.061 -32.567 1.00 94.19 750 SER A O 1
ATOM 5861 N N . ILE A 1 751 ? 3.998 -8.159 -31.401 1.00 96.00 751 ILE A N 1
ATOM 5862 C CA . ILE A 1 751 ? 4.924 -8.823 -30.474 1.00 96.00 751 ILE A CA 1
ATOM 5863 C C . ILE A 1 751 ? 5.987 -9.620 -31.250 1.00 96.00 751 ILE A C 1
ATOM 5865 O O . ILE A 1 751 ? 7.181 -9.460 -30.998 1.00 96.00 751 ILE A O 1
ATOM 5869 N N . ALA A 1 752 ? 5.580 -10.396 -32.260 1.00 95.38 752 ALA A N 1
ATOM 5870 C CA . ALA A 1 752 ? 6.497 -11.128 -33.133 1.00 95.38 752 ALA A CA 1
ATOM 5871 C C . ALA A 1 752 ? 7.463 -10.190 -33.879 1.00 95.38 752 ALA A C 1
ATOM 5873 O O . ALA A 1 752 ? 8.670 -10.410 -33.853 1.00 95.38 752 ALA A O 1
ATOM 5874 N N . LYS A 1 753 ? 6.966 -9.085 -34.455 1.00 94.94 753 LYS A N 1
ATOM 5875 C CA . LYS A 1 753 ? 7.814 -8.090 -35.138 1.00 94.94 753 LYS A CA 1
ATOM 5876 C C . LYS A 1 753 ? 8.860 -7.456 -34.220 1.00 94.94 753 LYS A C 1
ATOM 5878 O O . LYS A 1 753 ? 9.967 -7.193 -34.677 1.00 94.94 753 LYS A O 1
ATOM 5883 N N . HIS A 1 754 ? 8.519 -7.165 -32.964 1.00 95.06 754 HIS A N 1
ATOM 5884 C CA . HIS A 1 754 ? 9.478 -6.633 -31.988 1.00 95.06 754 HIS A CA 1
ATOM 5885 C C . HIS A 1 754 ? 10.522 -7.692 -31.616 1.00 95.06 754 HIS A C 1
ATOM 5887 O O . HIS A 1 754 ? 11.718 -7.410 -31.640 1.00 95.06 754 HIS A O 1
ATOM 5893 N N . ARG A 1 755 ? 10.087 -8.937 -31.387 1.00 94.81 755 ARG A N 1
ATOM 5894 C CA . ARG A 1 755 ? 10.980 -10.075 -31.133 1.00 94.81 755 ARG A CA 1
ATOM 5895 C C . ARG A 1 755 ? 11.961 -10.330 -32.285 1.00 94.81 755 ARG A C 1
ATOM 5897 O O . ARG A 1 755 ? 13.127 -10.629 -32.049 1.00 94.81 755 ARG A O 1
ATOM 5904 N N . ASP A 1 756 ? 11.520 -10.195 -33.531 1.00 93.88 756 ASP A N 1
ATOM 5905 C CA . ASP A 1 756 ? 12.353 -10.467 -34.710 1.00 93.88 756 ASP A CA 1
ATOM 5906 C C . ASP A 1 756 ? 13.478 -9.436 -34.914 1.00 93.88 756 ASP A C 1
ATOM 5908 O O . ASP A 1 756 ? 14.467 -9.726 -35.590 1.00 93.88 756 ASP A O 1
ATOM 5912 N N . ARG A 1 757 ? 13.409 -8.262 -34.266 1.00 92.44 757 ARG A N 1
ATOM 5913 C CA . ARG A 1 757 ? 14.499 -7.266 -34.295 1.00 92.44 757 ARG A CA 1
ATOM 5914 C C . ARG A 1 757 ? 15.802 -7.811 -33.710 1.00 92.44 757 ARG A C 1
ATOM 5916 O O . ARG A 1 757 ? 16.872 -7.457 -34.197 1.00 92.44 757 ARG A O 1
ATOM 5923 N N . PHE A 1 758 ? 15.719 -8.719 -32.735 1.00 93.25 758 PHE A N 1
ATOM 5924 C CA . PHE A 1 758 ? 16.883 -9.349 -32.099 1.00 93.25 758 PHE A CA 1
ATOM 5925 C C . PHE A 1 758 ? 17.646 -10.328 -33.002 1.00 93.25 758 PHE A C 1
ATOM 5927 O O . PHE A 1 758 ? 18.817 -10.613 -32.733 1.00 93.25 758 PHE A O 1
ATOM 5934 N N . GLU A 1 759 ? 17.003 -10.821 -34.064 1.00 89.94 759 GLU A N 1
ATOM 5935 C CA . GLU A 1 759 ? 17.601 -11.704 -35.077 1.00 89.94 759 GLU A CA 1
ATOM 5936 C C . GLU A 1 759 ? 18.059 -10.945 -36.328 1.00 89.94 759 GLU A C 1
ATOM 5938 O O . GLU A 1 759 ? 18.759 -11.501 -37.175 1.00 89.94 759 GLU A O 1
ATOM 5943 N N . SER A 1 760 ? 17.688 -9.671 -36.462 1.00 89.25 760 SER A N 1
ATOM 5944 C CA . SER A 1 760 ? 18.042 -8.879 -37.632 1.00 89.25 760 SER A CA 1
ATOM 5945 C C . SER A 1 760 ? 19.522 -8.500 -37.617 1.00 89.25 760 SER A C 1
ATOM 5947 O O . SER A 1 760 ? 19.950 -7.634 -36.852 1.00 89.25 760 SER A O 1
ATOM 5949 N N . ALA A 1 761 ? 20.302 -9.086 -38.528 1.00 86.19 761 ALA A N 1
ATOM 5950 C CA . ALA A 1 761 ? 21.726 -8.782 -38.684 1.00 86.19 761 ALA A CA 1
ATOM 5951 C C . ALA A 1 761 ? 22.006 -7.300 -39.013 1.00 86.19 761 ALA A C 1
ATOM 5953 O O . ALA A 1 761 ? 23.094 -6.803 -38.729 1.00 86.19 761 ALA A O 1
ATOM 5954 N N . SER A 1 762 ? 21.038 -6.576 -39.591 1.00 85.94 762 SER A N 1
ATOM 5955 C CA . SER A 1 762 ? 21.174 -5.140 -39.867 1.00 85.94 762 SER A CA 1
ATOM 5956 C C . SER A 1 762 ? 20.967 -4.271 -38.625 1.00 85.94 762 SER A C 1
ATOM 5958 O O . SER A 1 762 ? 21.496 -3.164 -38.558 1.00 85.94 762 SER A O 1
ATOM 5960 N N . MET A 1 763 ? 20.248 -4.763 -37.614 1.00 89.12 763 MET A N 1
ATOM 5961 C CA . MET A 1 763 ? 19.972 -4.024 -36.385 1.00 89.12 763 MET A CA 1
ATOM 5962 C C . MET A 1 763 ? 21.021 -4.349 -35.317 1.00 89.12 763 MET A C 1
ATOM 5964 O O . MET A 1 763 ? 20.751 -5.007 -34.311 1.00 89.12 763 MET A O 1
ATOM 5968 N N . THR A 1 764 ? 22.251 -3.883 -35.547 1.00 89.06 764 THR A N 1
ATOM 5969 C CA . THR A 1 764 ? 23.430 -4.263 -34.749 1.00 89.06 764 THR A CA 1
ATOM 5970 C C . THR A 1 764 ? 23.300 -3.962 -33.255 1.00 89.06 764 THR A C 1
ATOM 5972 O O . THR A 1 764 ? 23.907 -4.670 -32.458 1.00 89.06 764 THR A O 1
ATOM 5975 N N . ASN A 1 765 ? 22.507 -2.954 -32.858 1.00 88.69 765 ASN A N 1
ATOM 5976 C CA . ASN A 1 765 ? 22.282 -2.640 -31.441 1.00 88.69 765 ASN A CA 1
ATOM 5977 C C . ASN A 1 765 ? 21.557 -3.778 -30.705 1.00 88.69 765 ASN A C 1
ATOM 5979 O O . ASN A 1 765 ? 21.796 -3.983 -29.521 1.00 88.69 765 ASN A O 1
ATOM 5983 N N . TYR A 1 766 ? 20.707 -4.538 -31.401 1.00 91.25 766 TYR A N 1
ATOM 5984 C CA . TYR A 1 766 ? 20.067 -5.726 -30.838 1.00 91.25 766 TYR A CA 1
ATOM 5985 C C . TYR A 1 766 ? 20.900 -6.980 -31.083 1.00 91.25 766 TYR A C 1
ATOM 5987 O O . TYR A 1 766 ? 21.066 -7.801 -30.184 1.00 91.25 766 TYR A O 1
ATOM 5995 N N . ALA A 1 767 ? 21.427 -7.147 -32.301 1.00 87.44 767 ALA A N 1
ATOM 5996 C CA . ALA A 1 767 ? 22.106 -8.376 -32.698 1.00 87.44 767 ALA A CA 1
ATOM 5997 C C . ALA A 1 767 ? 23.370 -8.650 -31.866 1.00 87.44 767 ALA A C 1
ATOM 5999 O O . ALA A 1 767 ? 23.619 -9.807 -31.526 1.00 87.44 767 ALA A O 1
ATOM 6000 N N . HIS A 1 768 ? 24.131 -7.605 -31.517 1.00 89.62 768 HIS A N 1
ATOM 6001 C CA . HIS A 1 768 ? 25.410 -7.723 -30.806 1.00 89.62 768 HIS A CA 1
ATOM 6002 C C . HIS A 1 768 ? 25.300 -7.643 -29.277 1.00 89.62 768 HIS A C 1
ATOM 6004 O O . HIS A 1 768 ? 26.306 -7.851 -28.601 1.00 89.62 768 HIS A O 1
ATOM 6010 N N . ALA A 1 769 ? 24.121 -7.343 -28.726 1.00 93.19 769 ALA A N 1
ATOM 6011 C CA . ALA A 1 769 ? 23.931 -7.363 -27.281 1.00 93.19 769 ALA A CA 1
ATOM 6012 C C . ALA A 1 769 ? 24.095 -8.793 -26.744 1.00 93.19 769 ALA A C 1
ATOM 6014 O O . ALA A 1 769 ? 23.584 -9.745 -27.342 1.00 93.19 769 ALA A O 1
ATOM 6015 N N . GLN A 1 770 ? 24.800 -8.944 -25.624 1.00 95.31 770 GLN A N 1
ATOM 6016 C CA . GLN A 1 770 ? 25.037 -10.252 -25.004 1.00 95.31 770 GLN A CA 1
ATOM 6017 C C . GLN A 1 770 ? 23.770 -10.806 -24.347 1.00 95.31 770 GLN A C 1
ATOM 6019 O O . GLN A 1 770 ? 23.452 -11.983 -24.507 1.00 95.31 770 GLN A O 1
ATOM 6024 N N . HIS A 1 771 ? 23.019 -9.943 -23.665 1.00 95.62 771 HIS A N 1
ATOM 6025 C CA . HIS A 1 771 ? 21.731 -10.264 -23.062 1.00 95.62 771 HIS A CA 1
ATOM 6026 C C . HIS A 1 771 ? 20.613 -9.547 -23.820 1.00 95.62 771 HIS A C 1
ATOM 6028 O O . HIS A 1 771 ? 20.697 -8.349 -24.101 1.00 95.62 771 HIS A O 1
ATOM 6034 N N . LYS A 1 772 ? 19.568 -10.295 -24.179 1.00 95.62 772 LYS A N 1
ATOM 6035 C CA . LYS A 1 772 ? 18.480 -9.841 -25.052 1.00 95.62 772 LYS A CA 1
ATOM 6036 C C . LYS A 1 772 ? 17.142 -10.175 -24.417 1.00 95.62 772 LYS A C 1
ATOM 6038 O O . LYS A 1 772 ? 16.929 -11.330 -24.040 1.00 95.62 772 LYS A O 1
ATOM 6043 N N . CYS A 1 773 ? 16.246 -9.196 -24.352 1.00 96.19 773 CYS A N 1
ATOM 6044 C CA . CYS A 1 773 ? 14.933 -9.387 -23.757 1.00 96.19 773 CYS A CA 1
ATOM 6045 C C . CYS A 1 773 ? 13.821 -8.636 -24.481 1.00 96.19 773 CYS A C 1
ATOM 6047 O O . CYS A 1 773 ? 13.960 -7.463 -24.823 1.00 96.19 773 CYS A O 1
ATOM 6049 N N . LEU A 1 774 ? 12.692 -9.318 -24.662 1.00 97.44 774 LEU A N 1
ATOM 6050 C CA . LEU A 1 774 ? 11.433 -8.684 -25.024 1.00 97.44 774 LEU A CA 1
ATOM 6051 C C . LEU A 1 774 ? 10.589 -8.465 -23.766 1.00 97.44 774 LEU A C 1
ATOM 6053 O O . LEU A 1 774 ? 10.147 -9.427 -23.137 1.00 97.44 774 LEU A O 1
ATOM 6057 N N . LEU A 1 775 ? 10.332 -7.202 -23.444 1.00 97.88 775 LEU A N 1
ATOM 6058 C CA . LEU A 1 775 ? 9.429 -6.764 -22.391 1.00 97.88 775 LEU A CA 1
ATOM 6059 C C . LEU A 1 775 ? 8.019 -6.559 -22.968 1.00 97.88 775 LEU A C 1
ATOM 6061 O O . LEU A 1 775 ? 7.800 -5.701 -23.819 1.00 97.88 775 LEU A O 1
ATOM 6065 N N . ILE A 1 776 ? 7.044 -7.330 -22.500 1.00 97.19 776 ILE A N 1
ATOM 6066 C CA . ILE A 1 776 ? 5.636 -7.220 -22.891 1.00 97.19 776 ILE A CA 1
ATOM 6067 C C . ILE A 1 776 ? 4.865 -6.591 -21.740 1.00 97.19 776 ILE A C 1
ATOM 6069 O O . ILE A 1 776 ? 4.868 -7.134 -20.643 1.00 97.19 776 ILE A O 1
ATOM 6073 N N . ILE A 1 777 ? 4.190 -5.469 -21.971 1.00 94.94 777 ILE A N 1
ATOM 6074 C CA . ILE A 1 777 ? 3.469 -4.732 -20.923 1.00 94.94 777 ILE A CA 1
ATOM 6075 C C . ILE A 1 777 ? 1.965 -4.870 -21.148 1.00 94.94 777 ILE A C 1
ATOM 6077 O O . ILE A 1 777 ? 1.486 -4.640 -22.256 1.00 94.94 777 ILE A O 1
ATOM 6081 N N . GLY A 1 778 ? 1.204 -5.237 -20.120 1.00 91.44 778 GLY A N 1
ATOM 6082 C CA . GLY A 1 778 ? -0.247 -5.394 -20.252 1.00 91.44 778 GLY A CA 1
ATOM 6083 C C . GLY A 1 778 ? -0.941 -5.872 -18.982 1.00 91.44 778 GLY A C 1
ATOM 6084 O O . GLY A 1 778 ? -0.340 -5.898 -17.914 1.00 91.44 778 GLY A O 1
ATOM 6085 N N . LYS A 1 779 ? -2.214 -6.256 -19.071 1.00 84.94 779 LYS A N 1
ATOM 6086 C CA . LYS A 1 779 ? -2.993 -6.748 -17.918 1.00 84.94 779 LYS A CA 1
ATOM 6087 C C . LYS A 1 779 ? -2.604 -8.178 -17.501 1.00 84.94 779 LYS A C 1
ATOM 6089 O O . LYS A 1 779 ? -2.222 -9.009 -18.318 1.00 84.94 779 LYS A O 1
ATOM 6094 N N . CYS A 1 780 ? -2.758 -8.474 -16.207 1.00 79.19 780 CYS A N 1
ATOM 6095 C CA . CYS A 1 780 ? -2.368 -9.741 -15.563 1.00 79.19 780 CYS A CA 1
ATOM 6096 C C . CYS A 1 780 ? -3.030 -10.998 -16.182 1.00 79.19 780 CYS A C 1
ATOM 6098 O O . CYS A 1 780 ? -2.375 -12.029 -16.309 1.00 79.19 780 CYS A O 1
ATOM 6100 N N . GLY A 1 781 ? -4.292 -10.904 -16.631 1.00 76.50 781 GLY A N 1
ATOM 6101 C CA . GLY A 1 781 ? -5.110 -12.059 -17.047 1.00 76.50 781 GLY A CA 1
ATOM 6102 C C . GLY A 1 781 ? -4.505 -12.938 -18.150 1.00 76.50 781 GLY A C 1
ATOM 6103 O O . GLY A 1 781 ? -4.373 -14.144 -17.959 1.00 76.50 781 GLY A O 1
ATOM 6104 N N . ASP A 1 782 ? -4.079 -12.338 -19.264 1.00 84.12 782 ASP A N 1
ATOM 6105 C CA . ASP A 1 782 ? -3.611 -13.086 -20.446 1.00 84.12 782 ASP A CA 1
ATOM 6106 C C . ASP A 1 782 ? -2.077 -13.155 -20.539 1.00 84.12 782 ASP A C 1
ATOM 6108 O O . ASP A 1 782 ? -1.515 -13.810 -21.422 1.00 84.12 782 ASP A O 1
ATOM 6112 N N . MET A 1 783 ? -1.366 -12.488 -19.623 1.00 91.44 783 MET A N 1
ATOM 6113 C CA . MET A 1 783 ? 0.073 -12.253 -19.747 1.00 91.44 783 MET A CA 1
ATOM 6114 C C . MET A 1 783 ? 0.884 -13.552 -19.781 1.00 91.44 783 MET A C 1
ATOM 6116 O O . MET A 1 783 ? 1.789 -13.691 -20.605 1.00 91.44 783 MET A O 1
ATOM 6120 N N . ARG A 1 784 ? 0.531 -14.543 -18.949 1.00 92.44 784 ARG A N 1
ATOM 6121 C CA . ARG A 1 784 ? 1.209 -15.852 -18.941 1.00 92.44 784 ARG A CA 1
ATOM 6122 C C . ARG A 1 784 ? 1.112 -16.545 -20.302 1.00 92.44 784 ARG A C 1
ATOM 6124 O O . ARG A 1 784 ? 2.099 -17.102 -20.780 1.00 92.44 784 ARG A O 1
ATOM 6131 N N . GLU A 1 785 ? -0.065 -16.518 -20.923 1.00 92.44 785 GLU A N 1
ATOM 6132 C CA . GLU A 1 785 ? -0.297 -17.141 -22.227 1.00 92.44 785 GLU A CA 1
ATOM 6133 C C . GLU A 1 785 ? 0.442 -16.390 -23.337 1.00 92.44 785 GLU A C 1
ATOM 6135 O O . GLU A 1 785 ? 1.105 -17.015 -24.168 1.00 92.44 785 GLU A O 1
ATOM 6140 N N . ILE A 1 786 ? 0.373 -15.055 -23.324 1.00 94.19 786 ILE A N 1
ATOM 6141 C CA . ILE A 1 786 ? 1.065 -14.196 -24.287 1.00 94.19 786 ILE A CA 1
ATOM 6142 C C . ILE A 1 786 ? 2.571 -14.462 -24.238 1.00 94.19 786 ILE A C 1
ATOM 6144 O O . ILE A 1 786 ? 3.157 -14.792 -25.269 1.00 94.19 786 ILE A O 1
ATOM 6148 N N . VAL A 1 787 ? 3.176 -14.402 -23.048 1.00 95.06 787 VAL A N 1
ATOM 6149 C CA . VAL A 1 787 ? 4.602 -14.694 -22.824 1.00 95.06 787 VAL A CA 1
ATOM 6150 C C . VAL A 1 787 ? 4.943 -16.126 -23.246 1.00 95.06 787 VAL A C 1
ATOM 6152 O O . VAL A 1 787 ? 5.936 -16.348 -23.940 1.00 95.06 787 VAL A O 1
ATOM 6155 N N . GLY A 1 788 ? 4.094 -17.100 -22.903 1.00 93.31 788 GLY A N 1
ATOM 6156 C CA . GLY A 1 788 ? 4.277 -18.509 -23.256 1.00 93.31 788 GLY A CA 1
ATOM 6157 C C . GLY A 1 788 ? 4.345 -18.769 -24.765 1.00 93.31 788 GLY A C 1
ATOM 6158 O O . GLY A 1 788 ? 5.152 -19.591 -25.212 1.00 93.31 788 GLY A O 1
ATOM 6159 N N . LYS A 1 789 ? 3.543 -18.042 -25.554 1.00 93.56 789 LYS A N 1
ATOM 6160 C CA . LYS A 1 789 ? 3.464 -18.170 -27.020 1.00 93.56 789 LYS A CA 1
ATOM 6161 C C . LYS A 1 789 ? 4.610 -17.497 -27.773 1.00 93.56 789 LYS A C 1
ATOM 6163 O O . LYS A 1 789 ? 4.798 -17.789 -28.955 1.00 93.56 789 LYS A O 1
ATOM 6168 N N . VAL A 1 790 ? 5.371 -16.602 -27.139 1.00 93.88 790 VAL A N 1
ATOM 6169 C CA . VAL A 1 790 ? 6.510 -15.956 -27.805 1.00 93.88 790 VAL A CA 1
ATOM 6170 C C . VAL A 1 790 ? 7.578 -16.995 -28.127 1.00 93.88 790 VAL A C 1
ATOM 6172 O O . VAL A 1 790 ? 7.947 -17.814 -27.287 1.00 93.88 790 VAL A O 1
ATOM 6175 N N . ARG A 1 791 ? 8.083 -16.953 -29.361 1.00 91.38 791 ARG A N 1
ATOM 6176 C CA . ARG A 1 791 ? 9.144 -17.837 -29.852 1.00 91.38 791 ARG A CA 1
ATOM 6177 C C . ARG A 1 791 ? 10.445 -17.651 -29.061 1.00 91.38 791 ARG A C 1
ATOM 6179 O O . ARG A 1 791 ? 10.919 -16.523 -28.926 1.00 91.38 791 ARG A O 1
ATOM 6186 N N . ASP A 1 792 ? 11.038 -18.768 -28.647 1.00 89.75 792 ASP A N 1
ATOM 6187 C CA . ASP A 1 792 ? 12.298 -18.867 -27.894 1.00 89.75 792 ASP A CA 1
ATOM 6188 C C . ASP A 1 792 ? 13.507 -18.232 -28.611 1.00 89.75 792 ASP A C 1
ATOM 6190 O O . ASP A 1 792 ? 13.440 -17.902 -29.795 1.00 89.75 792 ASP A O 1
ATOM 6194 N N . GLY A 1 793 ? 14.633 -18.092 -27.902 1.00 88.19 793 GLY A N 1
ATOM 6195 C CA . GLY A 1 793 ? 15.909 -17.562 -28.418 1.00 88.19 793 GLY A CA 1
ATOM 6196 C C . GLY A 1 793 ? 16.348 -16.242 -27.773 1.00 88.19 793 GLY A C 1
ATOM 6197 O O . GLY A 1 793 ? 17.483 -15.813 -27.960 1.00 88.19 793 GLY A O 1
ATOM 6198 N N . ILE A 1 794 ? 15.464 -15.628 -26.989 1.00 92.88 794 ILE A N 1
ATOM 6199 C CA . ILE A 1 794 ? 15.724 -14.484 -26.110 1.00 92.88 794 ILE A CA 1
ATOM 6200 C C . ILE A 1 794 ? 14.956 -14.687 -24.801 1.00 92.88 794 ILE A C 1
ATOM 6202 O O . ILE A 1 794 ? 14.079 -15.552 -24.724 1.00 92.88 794 ILE A O 1
ATOM 6206 N N . GLU A 1 795 ? 15.267 -13.889 -23.785 1.00 95.06 795 GLU A N 1
ATOM 6207 C CA . GLU A 1 795 ? 14.433 -13.801 -22.589 1.00 95.06 795 GLU A CA 1
ATOM 6208 C C . GLU A 1 795 ? 13.136 -13.042 -22.915 1.00 95.06 795 GLU A C 1
ATOM 6210 O O . GLU A 1 795 ? 13.141 -12.086 -23.694 1.00 95.06 795 GLU A O 1
ATOM 6215 N N . VAL A 1 796 ? 12.008 -13.475 -22.355 1.00 97.12 796 VAL A N 1
ATOM 6216 C CA . VAL A 1 796 ? 10.724 -12.779 -22.513 1.00 97.12 796 VAL A CA 1
ATOM 6217 C C . VAL A 1 796 ? 10.173 -12.476 -21.134 1.00 97.12 796 VAL A C 1
ATOM 6219 O O . VAL A 1 796 ? 9.968 -13.388 -20.332 1.00 97.12 796 VAL A O 1
ATOM 6222 N N . VAL A 1 797 ? 9.925 -11.197 -20.876 1.00 97.19 797 VAL A N 1
ATOM 6223 C CA . VAL A 1 797 ? 9.391 -10.706 -19.609 1.00 97.19 797 VAL A CA 1
ATOM 6224 C C . VAL A 1 797 ? 8.029 -10.081 -19.864 1.00 97.19 797 VAL A C 1
ATOM 6226 O O . VAL A 1 797 ? 7.927 -9.069 -20.543 1.00 97.19 797 VAL A O 1
ATOM 6229 N N . GLY A 1 798 ? 6.972 -10.671 -19.323 1.00 96.62 798 GLY A N 1
ATOM 6230 C CA . GLY A 1 798 ? 5.673 -10.028 -19.183 1.00 96.62 798 GLY A CA 1
ATOM 6231 C C . GLY A 1 798 ? 5.640 -9.181 -17.919 1.00 96.62 798 GLY A C 1
ATOM 6232 O O . GLY A 1 798 ? 5.978 -9.666 -16.843 1.00 96.62 798 GLY A O 1
ATOM 6233 N N . LEU A 1 799 ? 5.217 -7.930 -18.036 1.00 95.31 799 LEU A N 1
ATOM 6234 C CA . LEU A 1 799 ? 5.060 -6.991 -16.937 1.00 95.31 799 LEU A CA 1
ATOM 6235 C C . LEU A 1 799 ? 3.600 -6.557 -16.861 1.00 95.31 799 LEU A C 1
ATOM 6237 O O . LEU A 1 799 ? 3.097 -5.869 -17.751 1.00 95.31 799 LEU A O 1
ATOM 6241 N N . ALA A 1 800 ? 2.937 -6.939 -15.776 1.00 91.94 800 ALA A N 1
ATOM 6242 C CA . ALA A 1 800 ? 1.577 -6.533 -15.490 1.00 91.94 800 ALA A CA 1
ATOM 6243 C C . ALA A 1 800 ? 1.527 -5.673 -14.223 1.00 91.94 800 ALA A C 1
ATOM 6245 O O . ALA A 1 800 ? 1.610 -6.220 -13.118 1.00 91.94 800 ALA A O 1
ATOM 6246 N N . PRO A 1 801 ? 1.414 -4.335 -14.340 1.00 87.44 801 PRO A N 1
ATOM 6247 C CA . PRO A 1 801 ? 1.178 -3.496 -13.172 1.00 87.44 801 PRO A CA 1
ATOM 6248 C C . PRO A 1 801 ? -0.140 -3.907 -12.514 1.00 87.44 801 PRO A C 1
ATOM 6250 O O . PRO A 1 801 ? -1.120 -4.224 -13.197 1.00 87.44 801 PRO A O 1
ATOM 6253 N N . ASN A 1 802 ? -0.180 -3.905 -11.184 1.00 78.19 802 ASN A N 1
ATOM 6254 C CA . ASN A 1 802 ? -1.470 -3.965 -10.508 1.00 78.19 802 ASN A CA 1
ATOM 6255 C C . ASN A 1 802 ? -2.251 -2.649 -10.753 1.00 78.19 802 ASN A C 1
ATOM 6257 O O . ASN A 1 802 ? -1.634 -1.651 -11.125 1.00 78.19 802 ASN A O 1
ATOM 6261 N N . PRO A 1 803 ? -3.587 -2.620 -10.568 1.00 69.25 803 PRO A N 1
ATOM 6262 C CA . PRO A 1 803 ? -4.405 -1.446 -10.912 1.00 69.25 803 PRO A CA 1
ATOM 6263 C C . PRO A 1 803 ? -3.928 -0.128 -10.287 1.00 69.25 803 PRO A C 1
ATOM 6265 O O . PRO A 1 803 ? -4.060 0.927 -10.884 1.00 69.25 803 PRO A O 1
ATOM 6268 N N . SER A 1 804 ? -3.319 -0.204 -9.105 1.00 66.38 804 SER A N 1
ATOM 6269 C CA . SER A 1 804 ? -2.824 0.951 -8.356 1.00 66.38 804 SER A CA 1
ATOM 6270 C C . SER A 1 804 ? -1.320 1.222 -8.517 1.00 66.38 804 SER A C 1
ATOM 6272 O O . SER A 1 804 ? -0.759 1.996 -7.743 1.00 66.38 804 SER A O 1
ATOM 6274 N N . HIS A 1 805 ? -0.643 0.517 -9.431 1.00 73.25 805 HIS A N 1
ATOM 6275 C CA . HIS A 1 805 ? 0.813 0.538 -9.660 1.00 73.25 805 HIS A CA 1
ATOM 6276 C C . HIS A 1 805 ? 1.658 0.575 -8.374 1.00 73.25 805 HIS A C 1
ATOM 6278 O O . HIS A 1 805 ? 2.667 1.272 -8.269 1.00 73.25 805 HIS A O 1
ATOM 6284 N N . THR A 1 806 ? 1.240 -0.199 -7.374 1.00 79.44 806 THR A N 1
ATOM 6285 C CA . THR A 1 806 ? 1.984 -0.410 -6.120 1.00 79.44 806 THR A CA 1
ATOM 6286 C C . THR A 1 806 ? 2.912 -1.611 -6.187 1.00 79.44 806 THR A C 1
ATOM 6288 O O . THR A 1 806 ? 3.651 -1.895 -5.241 1.00 79.44 806 THR A O 1
ATOM 6291 N N . GLY A 1 807 ? 2.848 -2.330 -7.301 1.00 88.69 807 GLY A N 1
ATOM 6292 C CA . GLY A 1 807 ? 3.669 -3.473 -7.615 1.00 88.69 807 GLY A CA 1
ATOM 6293 C C . GLY A 1 807 ? 3.354 -4.009 -9.003 1.00 88.69 807 GLY A C 1
ATOM 6294 O O . GLY A 1 807 ? 2.407 -3.587 -9.674 1.00 88.69 807 GLY A O 1
ATOM 6295 N N . TYR A 1 808 ? 4.167 -4.970 -9.411 1.00 90.75 808 TYR A N 1
ATOM 6296 C CA . TYR A 1 808 ? 4.138 -5.577 -10.726 1.00 90.75 808 TYR A CA 1
ATOM 6297 C C . TYR A 1 808 ? 4.086 -7.093 -10.600 1.00 90.75 808 TYR A C 1
ATOM 6299 O O . TYR A 1 808 ? 4.906 -7.689 -9.902 1.00 90.75 808 TYR A O 1
ATOM 6307 N N . TYR A 1 809 ? 3.156 -7.721 -11.310 1.00 92.62 809 TYR A N 1
ATOM 6308 C CA . TYR A 1 809 ? 3.241 -9.139 -11.628 1.00 92.62 809 TYR A CA 1
ATOM 6309 C C . TYR A 1 809 ? 4.205 -9.306 -12.799 1.00 92.62 809 TYR A C 1
ATOM 6311 O O . TYR A 1 809 ? 4.040 -8.687 -13.852 1.00 92.62 809 TYR A O 1
ATOM 6319 N N . VAL A 1 810 ? 5.238 -10.109 -12.592 1.00 94.25 810 VAL A N 1
ATOM 6320 C CA . VAL A 1 810 ? 6.304 -10.358 -13.557 1.00 94.25 810 VAL A CA 1
ATOM 6321 C C . VAL A 1 810 ? 6.188 -11.803 -14.011 1.00 94.25 810 VAL A C 1
ATOM 6323 O O . VAL A 1 810 ? 6.115 -12.696 -13.176 1.00 94.25 810 VAL A O 1
ATOM 6326 N N . TYR A 1 811 ? 6.180 -12.021 -15.321 1.00 94.50 811 TYR A N 1
ATOM 6327 C CA . TYR A 1 811 ? 6.128 -13.328 -15.969 1.00 94.50 811 TYR A CA 1
ATOM 6328 C C . TYR A 1 811 ? 7.409 -13.503 -16.761 1.00 94.50 811 TYR A C 1
ATOM 6330 O O . TYR A 1 811 ? 7.690 -12.700 -17.642 1.00 94.50 811 TYR A O 1
ATOM 6338 N N . VAL A 1 812 ? 8.188 -14.535 -16.485 1.00 94.62 812 VAL A N 1
ATOM 6339 C CA . VAL A 1 812 ? 9.493 -14.728 -17.112 1.00 94.62 812 VAL A CA 1
ATOM 6340 C C . VAL A 1 812 ? 9.493 -16.048 -17.854 1.00 94.62 812 VAL A C 1
ATOM 6342 O O . VAL A 1 812 ? 9.195 -17.100 -17.287 1.00 94.62 812 VAL A O 1
ATOM 6345 N N . LYS A 1 813 ? 9.848 -15.991 -19.135 1.00 93.38 813 LYS A N 1
ATOM 6346 C CA . LYS A 1 813 ? 10.129 -17.163 -19.956 1.00 93.38 813 LYS A CA 1
ATOM 6347 C C . LYS A 1 813 ? 11.580 -17.129 -20.406 1.00 93.38 813 LYS A C 1
ATOM 6349 O O . LYS A 1 813 ? 12.009 -16.201 -21.096 1.00 93.38 813 LYS A O 1
ATOM 6354 N N . ARG A 1 814 ? 12.302 -18.193 -20.068 1.00 83.31 814 ARG A N 1
ATOM 6355 C CA . ARG A 1 814 ? 13.616 -18.511 -20.623 1.00 83.31 814 ARG A CA 1
ATOM 6356 C C . ARG A 1 814 ? 13.491 -19.652 -21.636 1.00 83.31 814 ARG A C 1
ATOM 6358 O O . ARG A 1 814 ? 12.511 -20.392 -21.648 1.00 83.31 814 ARG A O 1
ATOM 6365 N N . GLN A 1 815 ? 14.466 -19.750 -22.536 1.00 72.62 815 GLN A N 1
ATOM 6366 C CA . GLN A 1 815 ? 14.515 -20.752 -23.602 1.00 72.62 815 GLN A CA 1
ATOM 6367 C C . GLN A 1 815 ? 14.295 -22.177 -23.071 1.00 72.62 815 GLN A C 1
ATOM 6369 O O . GLN A 1 815 ? 15.026 -22.619 -22.191 1.00 72.62 815 GLN A O 1
ATOM 6374 N N . GLY A 1 816 ? 13.321 -22.899 -23.638 1.00 66.31 816 GLY A N 1
ATOM 6375 C CA . GLY A 1 816 ? 13.003 -24.279 -23.249 1.00 66.31 816 GLY A CA 1
ATOM 6376 C C . GLY A 1 816 ? 12.364 -24.454 -21.862 1.00 66.31 816 GLY A C 1
ATOM 6377 O O . GLY A 1 816 ? 12.062 -25.586 -21.486 1.00 66.31 816 GLY A O 1
ATOM 6378 N N . GLU A 1 817 ? 12.132 -23.373 -21.115 1.00 73.25 817 GLU A N 1
ATOM 6379 C CA . GLU A 1 817 ? 11.598 -23.407 -19.752 1.00 73.25 817 GLU A CA 1
ATOM 6380 C C . GLU A 1 817 ? 10.110 -23.016 -19.707 1.00 73.25 817 GLU A C 1
ATOM 6382 O O . GLU A 1 817 ? 9.559 -22.378 -20.611 1.00 73.25 817 GLU A O 1
ATOM 6387 N N . LYS A 1 818 ? 9.431 -23.422 -18.627 1.00 82.94 818 LYS A N 1
ATOM 6388 C CA . LYS A 1 818 ? 8.063 -22.974 -18.337 1.0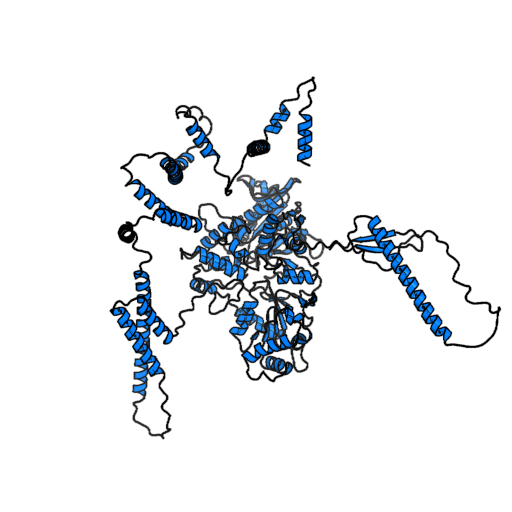0 82.94 818 LYS A CA 1
ATOM 6389 C C . LYS A 1 818 ? 8.076 -21.500 -17.929 1.00 82.94 818 LYS A C 1
ATOM 6391 O O . LYS A 1 818 ? 9.043 -21.017 -17.353 1.00 82.94 818 LYS A O 1
ATOM 6396 N N . VAL A 1 819 ? 6.968 -20.805 -18.185 1.00 90.69 819 VAL A N 1
ATOM 6397 C CA . VAL A 1 819 ? 6.774 -19.436 -17.692 1.00 90.69 819 VAL A CA 1
ATOM 6398 C C . VAL A 1 819 ? 6.654 -19.473 -16.170 1.00 90.69 819 VAL A C 1
ATOM 6400 O O . VAL A 1 819 ? 5.700 -20.065 -15.658 1.00 90.69 819 VAL A O 1
ATOM 6403 N N . VAL A 1 820 ? 7.595 -18.837 -15.475 1.00 90.94 820 VAL A N 1
ATOM 6404 C CA . VAL A 1 820 ? 7.499 -18.568 -14.032 1.00 90.94 820 VAL A CA 1
ATOM 6405 C C . VAL A 1 820 ? 6.953 -17.172 -13.809 1.00 90.94 820 VAL A C 1
ATOM 6407 O O . VAL A 1 820 ? 7.061 -16.308 -14.677 1.00 90.94 820 VAL A O 1
ATOM 6410 N N . ASP A 1 821 ? 6.371 -16.941 -12.646 1.00 90.50 821 ASP A N 1
ATOM 6411 C CA . ASP A 1 821 ? 5.756 -15.668 -12.323 1.00 90.50 821 ASP A CA 1
ATOM 6412 C C . ASP A 1 821 ? 5.795 -15.369 -10.832 1.00 90.50 821 ASP A C 1
ATOM 6414 O O . ASP A 1 821 ? 5.871 -16.263 -9.989 1.00 90.50 821 ASP A O 1
ATOM 6418 N N . PHE A 1 822 ? 5.812 -14.080 -10.519 1.00 90.19 822 PHE A N 1
ATOM 6419 C CA . PHE A 1 822 ? 5.946 -13.576 -9.161 1.00 90.19 822 PHE A CA 1
ATOM 6420 C C . PHE A 1 822 ? 5.537 -12.102 -9.084 1.00 90.19 82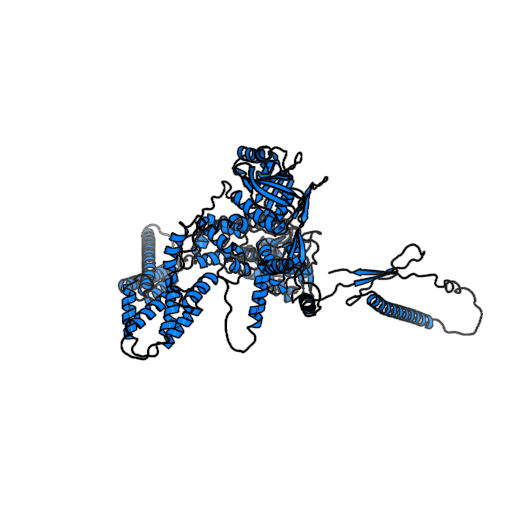2 PHE A C 1
ATOM 6422 O O . PHE A 1 822 ? 5.469 -11.401 -10.091 1.00 90.19 822 PHE A O 1
ATOM 6429 N N . HIS A 1 823 ? 5.288 -11.609 -7.871 1.00 90.19 823 HIS A N 1
ATOM 6430 C CA . HIS A 1 823 ? 4.934 -10.211 -7.626 1.00 90.19 823 HIS A CA 1
ATOM 6431 C C . HIS A 1 823 ? 6.108 -9.423 -7.028 1.00 90.19 823 HIS A C 1
ATOM 6433 O O . HIS A 1 823 ? 6.733 -9.857 -6.057 1.00 90.19 823 HIS A O 1
ATOM 6439 N N . ILE A 1 824 ? 6.352 -8.225 -7.559 1.00 91.50 824 ILE A N 1
ATOM 6440 C CA . ILE A 1 824 ? 7.374 -7.278 -7.109 1.00 91.50 824 ILE A CA 1
ATOM 6441 C C . ILE A 1 824 ? 6.694 -5.997 -6.615 1.00 91.50 824 ILE A C 1
ATOM 6443 O O . ILE A 1 824 ? 6.152 -5.260 -7.435 1.00 91.50 824 ILE A O 1
ATOM 6447 N N . PRO A 1 825 ? 6.705 -5.697 -5.305 1.00 90.06 825 PRO A N 1
ATOM 6448 C CA . PRO A 1 825 ? 6.151 -4.447 -4.797 1.00 90.06 825 PRO A CA 1
ATOM 6449 C C . PRO A 1 825 ? 7.076 -3.261 -5.097 1.00 90.06 825 PRO A C 1
ATOM 6451 O O . PRO A 1 825 ? 8.303 -3.400 -5.107 1.00 90.06 825 PRO A O 1
ATOM 6454 N N . CYS A 1 826 ? 6.493 -2.075 -5.247 1.00 90.88 826 CYS A N 1
ATOM 6455 C CA . CYS A 1 826 ? 7.232 -0.829 -5.420 1.00 90.88 826 CYS A CA 1
ATOM 6456 C C . CYS A 1 826 ? 7.707 -0.248 -4.075 1.00 90.88 826 CYS A C 1
ATOM 6458 O O . CYS A 1 826 ? 7.315 0.837 -3.661 1.00 90.88 826 CYS A O 1
ATOM 6460 N N . ASP A 1 827 ? 8.525 -0.993 -3.336 1.00 91.06 827 ASP A N 1
ATOM 6461 C CA . ASP A 1 827 ? 9.070 -0.588 -2.028 1.00 91.06 827 ASP A CA 1
ATOM 6462 C C . ASP A 1 827 ? 10.461 0.081 -2.110 1.00 91.06 827 ASP A C 1
ATOM 6464 O O . ASP A 1 827 ? 11.087 0.398 -1.090 1.00 91.06 827 ASP A O 1
ATOM 6468 N N . GLY A 1 828 ? 10.965 0.300 -3.327 1.00 91.56 828 GLY A N 1
ATOM 6469 C CA . GLY A 1 828 ? 12.289 0.847 -3.621 1.00 91.56 828 GLY A CA 1
ATOM 6470 C C . GLY A 1 828 ? 13.452 -0.082 -3.258 1.00 91.56 828 GLY A C 1
ATOM 6471 O O . GLY A 1 828 ? 14.578 0.380 -3.094 1.00 91.56 828 GLY A O 1
ATOM 6472 N N . VAL A 1 829 ? 13.222 -1.376 -3.032 1.00 94.38 829 VAL A N 1
ATOM 6473 C CA . VAL A 1 829 ? 14.307 -2.320 -2.719 1.00 94.38 829 VAL A CA 1
ATOM 6474 C C . VAL A 1 829 ? 14.741 -3.011 -4.001 1.00 94.38 829 VAL A C 1
ATOM 6476 O O . VAL A 1 829 ? 14.006 -3.859 -4.499 1.00 94.38 829 VAL A O 1
ATOM 6479 N N . ALA A 1 830 ? 15.917 -2.677 -4.544 1.00 95.44 830 ALA A N 1
ATOM 6480 C CA . ALA A 1 830 ? 16.431 -3.366 -5.730 1.00 95.44 830 ALA A CA 1
ATOM 6481 C C . ALA A 1 830 ? 16.568 -4.875 -5.459 1.00 95.44 830 ALA A C 1
ATOM 6483 O O . ALA A 1 830 ? 17.112 -5.287 -4.430 1.00 95.44 830 ALA A O 1
ATOM 6484 N N . ARG A 1 831 ? 16.069 -5.702 -6.380 1.00 95.06 831 ARG A N 1
ATOM 6485 C CA . ARG A 1 831 ? 16.051 -7.164 -6.246 1.00 95.06 831 ARG A CA 1
ATOM 6486 C C . ARG A 1 831 ? 16.945 -7.823 -7.280 1.00 95.06 831 ARG A C 1
ATOM 6488 O O . ARG A 1 831 ? 17.123 -7.284 -8.367 1.00 95.06 831 ARG A O 1
ATOM 6495 N N . GLY A 1 832 ? 17.478 -8.978 -6.904 1.00 94.25 832 GLY A N 1
ATOM 6496 C CA . GLY A 1 832 ? 18.179 -9.891 -7.790 1.00 94.25 832 GLY A CA 1
ATOM 6497 C C . GLY A 1 832 ? 17.269 -11.037 -8.216 1.00 94.25 832 GLY A C 1
ATOM 6498 O O . GLY A 1 832 ? 16.358 -11.418 -7.472 1.00 94.25 832 GLY A O 1
ATOM 6499 N N . PHE A 1 833 ? 17.527 -11.592 -9.394 1.00 94.12 833 PHE A N 1
ATOM 6500 C CA . PHE A 1 833 ? 16.830 -12.765 -9.919 1.00 94.12 833 PHE A CA 1
ATOM 6501 C C . PHE A 1 833 ? 17.819 -13.853 -10.324 1.00 94.12 833 PHE A C 1
ATOM 6503 O O . PHE A 1 833 ? 18.764 -13.596 -11.068 1.00 94.12 833 PHE A O 1
ATOM 6510 N N . SER A 1 834 ? 17.576 -15.084 -9.876 1.00 91.19 834 SER A N 1
ATOM 6511 C CA . SER A 1 834 ? 18.352 -16.247 -10.308 1.00 91.19 834 SER A CA 1
ATOM 6512 C C . SER A 1 834 ? 17.456 -17.454 -10.543 1.00 91.19 834 SER A C 1
ATOM 6514 O O . SER A 1 834 ? 16.513 -17.689 -9.791 1.00 91.19 834 SER A O 1
ATOM 6516 N N . TRP A 1 835 ? 17.769 -18.229 -11.577 1.00 88.12 835 TRP A N 1
ATOM 6517 C CA . TRP A 1 835 ? 17.142 -19.525 -11.824 1.00 88.12 835 TRP A CA 1
ATOM 6518 C C . TRP A 1 835 ? 17.716 -20.590 -10.885 1.00 88.12 835 TRP A C 1
ATOM 6520 O O . TRP A 1 835 ? 18.881 -20.514 -10.483 1.00 88.12 835 TRP A O 1
ATOM 6530 N N . LYS A 1 836 ? 16.893 -21.579 -10.538 1.00 87.31 836 LYS A N 1
ATOM 6531 C CA . LYS A 1 836 ? 17.250 -22.737 -9.713 1.00 87.31 836 LYS A CA 1
ATOM 6532 C C . LYS A 1 836 ? 16.920 -24.027 -10.449 1.00 87.31 836 LYS A C 1
ATOM 6534 O O . LYS A 1 836 ? 15.960 -24.081 -11.212 1.00 87.31 836 LYS A O 1
ATOM 6539 N N . ASP A 1 837 ? 17.692 -25.066 -10.151 1.00 83.69 837 ASP A N 1
ATOM 6540 C CA . ASP A 1 837 ? 17.498 -26.399 -10.729 1.00 83.69 837 ASP A CA 1
ATOM 6541 C C . ASP A 1 837 ? 16.340 -27.172 -10.064 1.00 83.69 837 ASP A C 1
ATOM 6543 O O . ASP A 1 837 ? 15.802 -28.112 -10.647 1.00 83.69 837 ASP A O 1
ATOM 6547 N N . GLU A 1 838 ? 15.930 -26.769 -8.856 1.00 83.25 838 GLU A N 1
ATOM 6548 C CA . GLU A 1 838 ? 14.881 -27.408 -8.049 1.00 83.25 838 GLU A CA 1
ATOM 6549 C C . GLU A 1 838 ? 13.764 -26.419 -7.693 1.00 83.25 838 GLU A C 1
ATOM 6551 O O . GLU A 1 838 ? 13.968 -25.208 -7.745 1.00 83.25 838 GLU A O 1
ATOM 6556 N N . GLU A 1 839 ? 12.583 -26.920 -7.313 1.00 75.81 839 GLU A N 1
ATOM 6557 C CA . GLU A 1 839 ? 11.459 -26.067 -6.911 1.00 75.81 839 GLU A CA 1
ATOM 6558 C C . GLU A 1 839 ? 11.723 -25.320 -5.582 1.00 75.81 839 GLU A C 1
ATOM 6560 O O . GLU A 1 839 ? 12.130 -25.945 -4.599 1.00 75.81 839 GLU A O 1
ATOM 6565 N N . PRO A 1 840 ? 11.419 -24.006 -5.495 1.00 79.25 840 PRO A N 1
ATOM 6566 C CA . PRO A 1 840 ? 10.965 -23.142 -6.587 1.00 79.25 840 PRO A CA 1
ATOM 6567 C C . PRO A 1 840 ? 12.095 -22.888 -7.598 1.00 79.25 840 PRO A C 1
ATOM 6569 O O . PRO A 1 840 ? 13.187 -22.492 -7.203 1.00 79.25 840 PRO A O 1
ATOM 6572 N N . PHE A 1 841 ? 11.809 -23.046 -8.902 1.00 84.44 841 PHE A N 1
ATOM 6573 C CA . PHE A 1 841 ? 12.781 -22.937 -10.013 1.00 84.44 841 PHE A CA 1
ATOM 6574 C C . PHE A 1 841 ? 13.428 -21.550 -10.172 1.00 84.44 841 PHE A C 1
ATOM 6576 O O . PHE A 1 841 ? 14.145 -21.287 -11.133 1.00 84.44 841 PHE A O 1
ATOM 6583 N N . PHE A 1 842 ? 13.172 -20.633 -9.248 1.00 89.69 842 PHE A N 1
ATOM 6584 C CA . PHE A 1 842 ? 13.761 -19.313 -9.208 1.00 89.69 842 PHE A CA 1
ATOM 6585 C C . PHE A 1 842 ? 13.915 -18.846 -7.759 1.00 89.69 842 PHE A C 1
ATOM 6587 O O . PHE A 1 842 ? 13.197 -19.271 -6.853 1.00 89.69 842 PHE A O 1
ATOM 6594 N N . GLU A 1 843 ? 14.830 -17.909 -7.552 1.00 90.44 843 GLU A N 1
ATOM 6595 C CA . GLU A 1 843 ? 15.007 -17.190 -6.300 1.00 90.44 843 GLU A CA 1
ATOM 6596 C C . GLU A 1 843 ? 15.035 -15.687 -6.571 1.00 90.44 843 GLU A C 1
ATOM 6598 O O . GLU A 1 843 ? 15.749 -15.209 -7.457 1.00 90.44 843 GLU A O 1
ATOM 6603 N N . ILE A 1 844 ? 14.274 -14.951 -5.759 1.00 91.12 844 ILE A N 1
ATOM 6604 C CA . ILE A 1 844 ? 14.328 -13.493 -5.681 1.00 91.12 844 ILE A CA 1
ATOM 6605 C C . ILE A 1 844 ? 14.982 -13.135 -4.358 1.00 91.12 844 ILE A C 1
ATOM 6607 O O . ILE A 1 844 ? 14.472 -13.472 -3.286 1.00 91.12 844 ILE A O 1
ATOM 6611 N N . SER A 1 845 ? 16.090 -12.417 -4.438 1.00 90.75 845 SER A N 1
ATOM 6612 C CA . SER A 1 845 ? 16.846 -11.953 -3.281 1.00 90.75 845 SER A CA 1
ATOM 6613 C C . SER A 1 845 ? 16.961 -10.431 -3.300 1.00 90.75 845 SER A C 1
ATOM 6615 O O . SER A 1 845 ? 16.685 -9.780 -4.310 1.00 90.75 845 SER A O 1
ATOM 6617 N N . SER A 1 846 ? 17.326 -9.828 -2.168 1.00 91.75 846 SER A N 1
ATOM 6618 C CA . SER A 1 846 ? 17.677 -8.409 -2.180 1.00 91.75 846 SER A CA 1
ATOM 6619 C C . SER A 1 846 ? 19.016 -8.240 -2.893 1.00 91.75 846 SER A C 1
ATOM 6621 O O . SER A 1 846 ? 20.013 -8.833 -2.480 1.00 91.75 846 SER A O 1
ATOM 6623 N N . ALA A 1 847 ? 19.047 -7.400 -3.925 1.00 93.81 847 ALA A N 1
ATOM 6624 C CA . ALA A 1 847 ? 20.289 -6.929 -4.533 1.00 93.81 847 ALA A CA 1
ATOM 6625 C C . ALA A 1 847 ? 20.750 -5.594 -3.925 1.00 93.81 847 ALA A C 1
ATOM 6627 O O . ALA A 1 847 ? 21.714 -4.988 -4.390 1.00 93.81 847 ALA A O 1
ATOM 6628 N N . GLN A 1 848 ? 20.046 -5.136 -2.888 1.00 94.00 848 GLN A N 1
ATOM 6629 C CA . GLN A 1 848 ? 20.309 -3.914 -2.151 1.00 94.00 848 GLN A CA 1
ATOM 6630 C C . GLN A 1 848 ? 20.664 -4.235 -0.701 1.00 94.00 848 GLN A C 1
ATOM 6632 O O . GLN A 1 848 ? 19.999 -5.043 -0.049 1.00 94.00 848 GLN A O 1
ATOM 6637 N N . LYS A 1 849 ? 21.695 -3.577 -0.181 1.00 91.94 849 LYS A N 1
ATOM 6638 C CA . LYS A 1 849 ? 22.104 -3.668 1.221 1.00 91.94 849 LYS A CA 1
ATOM 6639 C C . LYS A 1 849 ? 22.170 -2.292 1.849 1.00 91.94 849 LYS A C 1
ATOM 6641 O O . LYS A 1 849 ? 22.479 -1.296 1.186 1.00 91.94 849 LYS A O 1
ATOM 6646 N N . PHE A 1 850 ? 21.882 -2.234 3.141 1.00 91.69 850 PHE A N 1
ATOM 6647 C CA . PHE A 1 850 ? 22.147 -1.041 3.921 1.00 91.69 850 PHE A CA 1
ATOM 6648 C C . PHE A 1 850 ? 23.657 -0.754 3.912 1.00 91.69 850 PHE A C 1
ATOM 6650 O O . PHE A 1 850 ? 24.468 -1.632 4.205 1.00 91.69 850 PHE A O 1
ATOM 6657 N N . LYS A 1 851 ? 24.041 0.478 3.557 1.00 91.25 851 LYS A N 1
ATOM 6658 C CA . LYS A 1 851 ? 25.446 0.904 3.557 1.00 91.25 851 LYS A CA 1
ATOM 6659 C C . LYS A 1 851 ? 25.754 1.771 4.765 1.00 91.25 851 LYS A C 1
ATOM 6661 O O . LYS A 1 851 ? 26.694 1.492 5.505 1.00 91.25 851 LYS A O 1
ATOM 6666 N N . TYR A 1 852 ? 24.995 2.849 4.932 1.00 90.88 852 TYR A N 1
ATOM 6667 C CA . TYR A 1 852 ? 25.249 3.824 5.984 1.00 90.88 852 TYR A CA 1
ATOM 6668 C C . TYR A 1 852 ? 24.035 4.717 6.242 1.00 90.88 852 TYR A C 1
ATOM 6670 O O . TYR A 1 852 ? 23.325 5.092 5.311 1.00 90.88 852 TYR A O 1
ATOM 6678 N N . ILE A 1 853 ? 23.847 5.100 7.504 1.00 90.75 853 ILE A N 1
ATOM 6679 C CA . ILE A 1 853 ? 22.992 6.202 7.942 1.00 90.75 853 ILE A CA 1
ATOM 6680 C C . ILE A 1 853 ? 23.658 6.853 9.155 1.00 90.75 853 ILE A C 1
ATOM 6682 O O . ILE A 1 853 ? 24.190 6.161 10.025 1.00 90.75 853 ILE A O 1
ATOM 6686 N N . GLU A 1 854 ? 23.615 8.177 9.243 1.00 86.75 854 GLU A N 1
ATOM 6687 C CA . GLU A 1 854 ? 24.042 8.888 10.441 1.00 86.75 854 GLU A CA 1
ATOM 6688 C C . GLU A 1 854 ? 23.186 8.457 11.647 1.00 86.75 854 GLU A C 1
ATOM 6690 O O . GLU A 1 854 ? 21.952 8.329 11.533 1.00 86.75 854 GLU A O 1
ATOM 6695 N N . PRO A 1 855 ? 23.810 8.214 12.816 1.00 79.06 855 PRO A N 1
ATOM 6696 C CA . PRO A 1 855 ? 23.086 7.893 14.034 1.00 79.06 855 PRO A CA 1
ATOM 6697 C C . PRO A 1 855 ? 22.050 8.965 14.360 1.00 79.06 855 PRO A C 1
ATOM 6699 O O . PRO A 1 855 ? 22.335 10.160 14.335 1.00 79.06 855 PRO A O 1
ATOM 6702 N N . GLY A 1 856 ? 20.842 8.517 14.687 1.00 66.88 856 GLY A N 1
ATOM 6703 C CA . GLY A 1 856 ? 19.796 9.398 15.175 1.00 66.88 856 GLY A CA 1
ATOM 6704 C C . GLY A 1 856 ? 20.103 9.925 16.578 1.00 66.88 856 GLY A C 1
ATOM 6705 O O . GLY A 1 856 ? 20.640 9.192 17.411 1.00 66.88 856 GLY A O 1
ATOM 6706 N N . SER A 1 857 ? 19.709 11.166 16.881 1.00 56.50 857 SER A N 1
ATOM 6707 C CA . SER A 1 857 ? 19.869 11.780 18.213 1.00 56.50 857 SER A CA 1
ATOM 6708 C C . SER A 1 857 ? 19.135 11.034 19.341 1.00 56.50 857 SER A C 1
ATOM 6710 O O . SER A 1 857 ? 19.452 11.241 20.511 1.00 56.50 857 SER A O 1
ATOM 6712 N N . ALA A 1 858 ? 18.187 10.147 19.008 1.00 48.00 858 ALA A N 1
ATOM 6713 C CA . ALA A 1 858 ? 17.409 9.355 19.964 1.00 48.00 858 ALA A CA 1
ATOM 6714 C C . ALA A 1 858 ? 17.797 7.863 20.023 1.00 48.00 858 ALA A C 1
ATOM 6716 O O . ALA A 1 858 ? 17.029 7.060 20.557 1.00 48.00 858 ALA A O 1
ATOM 6717 N N . ALA A 1 859 ? 18.950 7.456 19.478 1.00 38.75 859 ALA A N 1
ATOM 6718 C CA . ALA A 1 859 ? 19.423 6.086 19.659 1.00 38.75 859 ALA A CA 1
ATOM 6719 C C . ALA A 1 859 ? 19.594 5.801 21.166 1.00 38.75 859 ALA A C 1
ATOM 6721 O O . ALA A 1 859 ? 20.377 6.494 21.824 1.00 38.75 859 ALA A O 1
ATOM 6722 N N . PRO A 1 860 ? 18.908 4.801 21.758 1.00 39.41 860 PRO A N 1
ATOM 6723 C CA . PRO A 1 860 ? 19.304 4.349 23.075 1.00 39.41 860 PRO A CA 1
ATOM 6724 C C . PRO A 1 860 ? 20.687 3.726 22.907 1.00 39.41 860 PRO A C 1
ATOM 6726 O O . PRO A 1 860 ? 20.821 2.642 22.346 1.00 39.41 860 PRO A O 1
ATOM 6729 N N . GLN A 1 861 ? 21.730 4.401 23.389 1.00 46.22 861 GLN A N 1
ATOM 6730 C CA . GLN A 1 861 ? 22.996 3.725 23.620 1.00 46.22 861 GLN A CA 1
ATOM 6731 C C . GLN A 1 861 ? 22.753 2.647 24.682 1.00 46.22 861 GLN A C 1
ATOM 6733 O O . GLN A 1 861 ? 22.759 2.918 25.884 1.00 46.22 861 GLN A O 1
ATOM 6738 N N . ARG A 1 862 ? 22.532 1.404 24.251 1.00 40.38 862 ARG A N 1
ATOM 6739 C CA . ARG A 1 862 ? 22.938 0.247 25.042 1.00 40.38 862 ARG A CA 1
ATOM 6740 C C . ARG A 1 862 ? 23.845 -0.633 24.190 1.00 40.38 862 ARG A C 1
ATOM 6742 O O . ARG A 1 862 ? 23.450 -1.006 23.092 1.00 40.38 862 ARG A O 1
ATOM 6749 N N . PRO A 1 863 ? 25.058 -0.934 24.676 1.00 43.56 863 PRO A N 1
ATOM 6750 C CA . PRO A 1 863 ? 25.990 -1.787 23.958 1.00 43.56 863 PRO A CA 1
ATOM 6751 C C . PRO A 1 863 ? 25.465 -3.234 23.905 1.00 43.56 863 PRO A C 1
ATOM 6753 O O . PRO A 1 863 ? 24.677 -3.620 24.777 1.00 43.56 863 PRO A O 1
ATOM 6756 N N . PRO A 1 864 ? 25.909 -4.043 22.924 1.00 45.25 864 PRO A N 1
ATOM 6757 C CA . PRO A 1 864 ? 25.595 -5.468 22.866 1.00 45.25 864 PRO A CA 1
ATOM 6758 C C . PRO A 1 864 ? 25.988 -6.163 24.174 1.00 45.25 864 PRO A C 1
ATOM 6760 O O . PRO A 1 864 ? 27.061 -5.917 24.730 1.00 45.25 864 PRO A O 1
ATOM 6763 N N . ALA A 1 865 ? 25.111 -7.033 24.678 1.00 50.44 865 ALA A N 1
ATOM 6764 C CA . ALA A 1 865 ? 25.421 -7.860 25.835 1.00 50.44 865 ALA A CA 1
ATOM 6765 C C . ALA A 1 865 ? 26.335 -9.010 25.406 1.00 50.44 865 ALA A C 1
ATOM 6767 O O . ALA A 1 865 ? 25.955 -9.840 24.580 1.00 50.44 865 ALA A O 1
ATOM 6768 N N . VAL A 1 866 ? 27.527 -9.074 25.994 1.00 54.09 866 VAL A N 1
ATOM 6769 C CA . VAL A 1 866 ? 28.500 -10.124 25.693 1.00 54.09 866 VAL A CA 1
ATOM 6770 C C . VAL A 1 866 ? 28.407 -11.227 26.735 1.00 54.09 866 VAL A C 1
ATOM 6772 O O . VAL A 1 866 ? 28.411 -10.964 27.939 1.00 54.09 866 VAL A O 1
ATOM 6775 N N . TRP A 1 867 ? 28.311 -12.466 26.262 1.00 56.81 867 TRP A N 1
ATOM 6776 C CA . TRP A 1 867 ? 28.215 -13.651 27.105 1.00 56.81 867 TRP A CA 1
ATOM 6777 C C . TRP A 1 867 ? 29.497 -14.463 27.009 1.00 56.81 867 TRP A C 1
ATOM 6779 O O . TRP A 1 867 ? 30.087 -14.606 25.936 1.00 56.81 867 TRP A O 1
ATOM 6789 N N . VAL A 1 868 ? 29.928 -14.981 28.154 1.00 59.62 868 VAL A N 1
ATOM 6790 C CA . VAL A 1 868 ? 31.187 -15.711 28.283 1.00 59.62 868 VAL A CA 1
ATOM 6791 C C . VAL A 1 868 ? 30.910 -17.068 28.902 1.00 59.62 868 VAL A C 1
ATOM 6793 O O . VAL A 1 868 ? 30.189 -17.175 29.898 1.00 59.62 868 VAL A O 1
ATOM 6796 N N . CYS A 1 869 ? 31.492 -18.104 28.306 1.00 62.88 869 CYS A N 1
ATOM 6797 C CA . CYS A 1 869 ? 31.500 -19.456 28.841 1.00 62.88 869 CYS A CA 1
ATOM 6798 C C . CYS A 1 869 ? 32.937 -19.949 29.014 1.00 62.88 869 CYS A C 1
ATOM 6800 O O . CYS A 1 869 ? 33.854 -19.569 28.281 1.00 62.88 869 CYS A O 1
ATOM 6802 N N . GLN A 1 870 ? 33.125 -20.794 30.020 1.00 67.38 870 GLN A N 1
ATOM 6803 C CA . GLN A 1 870 ? 34.399 -21.435 30.282 1.00 67.38 870 GLN A CA 1
ATOM 6804 C C . GLN A 1 870 ? 34.446 -22.767 29.532 1.00 67.38 870 GLN A C 1
ATOM 6806 O O . GLN A 1 870 ? 33.507 -23.558 29.608 1.00 67.38 870 GLN A O 1
ATOM 6811 N N . LEU A 1 871 ? 35.540 -23.004 28.810 1.00 59.25 871 LEU A N 1
ATOM 6812 C CA . LEU A 1 871 ? 35.833 -24.283 28.174 1.00 59.25 871 LEU A CA 1
ATOM 6813 C C . LEU A 1 871 ? 36.982 -24.957 28.921 1.00 59.25 871 LEU A C 1
ATOM 6815 O O . LEU A 1 871 ? 37.951 -24.301 29.310 1.00 59.25 871 LEU A O 1
ATOM 6819 N N . GLY A 1 872 ? 36.903 -26.268 29.089 1.00 59.62 872 GLY A N 1
ATOM 6820 C CA . GLY A 1 872 ? 38.034 -27.070 29.531 1.00 59.62 872 GLY A CA 1
ATOM 6821 C C . GLY A 1 872 ? 38.101 -28.380 28.771 1.00 59.62 872 GLY A C 1
ATOM 6822 O O . GLY A 1 872 ? 37.146 -28.794 28.127 1.00 59.62 872 GLY A O 1
ATOM 6823 N N . SER A 1 873 ? 39.276 -28.991 28.793 1.00 64.38 873 SER A N 1
ATOM 6824 C CA . SER A 1 873 ? 39.564 -30.213 28.053 1.00 64.38 873 SER A CA 1
ATOM 6825 C C . SER A 1 873 ? 40.038 -31.276 29.039 1.00 64.38 873 SER A C 1
ATOM 6827 O O . SER A 1 873 ? 41.206 -31.242 29.432 1.00 64.38 873 SER A O 1
ATOM 6829 N N . PRO A 1 874 ? 39.153 -32.176 29.503 1.00 56.81 874 PRO A N 1
ATOM 6830 C CA . PRO A 1 874 ? 39.512 -33.184 30.501 1.00 56.81 874 PRO A CA 1
ATOM 6831 C C . PRO A 1 874 ? 40.505 -34.222 29.971 1.00 56.81 874 PRO A C 1
ATOM 6833 O O . PRO A 1 874 ? 41.248 -34.812 30.748 1.00 56.81 874 PRO A O 1
ATOM 6836 N N . ASP A 1 875 ? 40.517 -34.444 28.655 1.00 61.22 875 ASP A N 1
ATOM 6837 C CA . ASP A 1 875 ? 41.351 -35.429 27.958 1.00 61.22 875 ASP A CA 1
ATOM 6838 C C . ASP A 1 875 ? 42.548 -34.797 27.213 1.00 61.22 875 ASP A C 1
ATOM 6840 O O . ASP A 1 875 ? 43.335 -35.502 26.576 1.00 61.22 875 ASP A O 1
ATOM 6844 N N . GLY A 1 876 ? 42.688 -33.465 27.273 1.00 60.56 876 GLY A N 1
ATOM 6845 C CA . GLY A 1 876 ? 43.717 -32.688 26.579 1.00 60.56 876 GLY A CA 1
ATOM 6846 C C . GLY A 1 876 ? 43.582 -32.644 25.050 1.00 60.56 876 GLY A C 1
ATOM 6847 O O . GLY A 1 876 ? 44.491 -32.138 24.386 1.00 60.56 876 GLY A O 1
ATOM 6848 N N . LYS A 1 877 ? 42.493 -33.177 24.478 1.00 55.44 877 LYS A N 1
ATOM 6849 C CA . LYS A 1 877 ? 42.277 -33.277 23.023 1.00 55.44 877 LYS A CA 1
ATOM 6850 C C . LYS A 1 877 ? 40.946 -32.685 22.561 1.00 55.44 877 LYS A C 1
ATOM 6852 O O . LYS A 1 877 ? 40.898 -32.158 21.453 1.00 55.44 877 LYS A O 1
ATOM 6857 N N . ASN A 1 878 ? 39.909 -32.710 23.396 1.00 53.00 878 ASN A N 1
ATOM 6858 C CA . ASN A 1 878 ? 38.591 -32.149 23.101 1.00 53.00 878 ASN A CA 1
ATOM 6859 C C . ASN A 1 878 ? 38.193 -31.118 24.159 1.00 53.00 878 ASN A C 1
ATOM 6861 O O . ASN A 1 878 ? 38.398 -31.348 25.347 1.00 53.00 878 ASN A O 1
ATOM 6865 N N . PHE A 1 879 ? 37.626 -29.984 23.740 1.00 57.25 879 PHE A N 1
ATOM 6866 C CA . PHE A 1 879 ? 37.133 -28.952 24.656 1.00 57.25 879 PHE A CA 1
ATOM 6867 C C . PHE A 1 879 ? 35.629 -29.097 24.870 1.00 57.25 879 PHE A C 1
ATOM 6869 O O . PHE A 1 879 ? 34.861 -29.161 23.912 1.00 57.25 879 PHE A O 1
ATOM 6876 N N . GLU A 1 880 ? 35.212 -29.074 26.127 1.00 57.84 880 GLU A N 1
ATOM 6877 C CA . GLU A 1 880 ? 33.819 -29.059 26.554 1.00 57.84 880 GLU A CA 1
ATOM 6878 C C . GLU A 1 880 ? 33.537 -27.856 27.461 1.00 57.84 880 GLU A C 1
ATOM 6880 O O . GLU A 1 880 ? 34.436 -27.287 28.084 1.00 57.84 880 GLU A O 1
ATOM 6885 N N . VAL A 1 881 ? 32.280 -27.410 27.489 1.00 63.72 881 VAL A N 1
ATOM 6886 C CA . VAL A 1 881 ? 31.853 -26.263 28.301 1.00 63.72 881 VAL A CA 1
ATOM 6887 C C . VAL A 1 881 ? 31.793 -26.684 29.762 1.00 63.72 881 VAL A C 1
ATOM 6889 O O . VAL A 1 881 ? 31.017 -27.563 30.130 1.00 63.72 881 VAL A O 1
ATOM 6892 N N . ILE A 1 882 ? 32.581 -26.027 30.609 1.00 58.16 882 ILE A N 1
ATOM 6893 C CA . ILE A 1 882 ? 32.650 -26.316 32.039 1.00 58.16 882 ILE A CA 1
ATOM 6894 C C . ILE A 1 882 ? 32.086 -25.119 32.802 1.00 58.16 882 ILE A C 1
ATOM 6896 O O . ILE A 1 882 ? 32.775 -24.133 33.033 1.00 58.16 882 ILE A O 1
ATOM 6900 N N . GLY A 1 883 ? 30.818 -25.209 33.204 1.00 58.88 883 GLY A N 1
ATOM 6901 C CA . GLY A 1 883 ? 30.125 -24.182 33.990 1.00 58.88 883 GLY A CA 1
ATOM 6902 C C . GLY A 1 883 ? 29.025 -23.440 33.226 1.00 58.88 883 GLY A C 1
ATOM 6903 O O . GLY A 1 883 ? 28.822 -23.634 32.030 1.00 58.88 883 GLY A O 1
ATOM 6904 N N . ASN A 1 884 ? 28.282 -22.593 33.944 1.00 62.88 884 ASN A N 1
ATOM 6905 C CA . ASN A 1 884 ? 27.167 -21.841 33.369 1.00 62.88 884 ASN A CA 1
ATOM 6906 C C . ASN A 1 884 ? 27.673 -20.567 32.670 1.00 62.88 884 ASN A C 1
ATOM 6908 O O . ASN A 1 884 ? 28.481 -19.845 33.262 1.00 62.88 884 ASN A O 1
ATOM 6912 N N . PRO A 1 885 ? 27.184 -20.247 31.456 1.00 58.75 885 PRO A N 1
ATOM 6913 C CA . PRO A 1 885 ? 27.499 -18.984 30.803 1.00 58.75 885 PRO A CA 1
ATOM 6914 C C . PRO A 1 885 ? 26.987 -17.812 31.643 1.00 58.75 885 PRO A C 1
ATOM 6916 O O . PRO A 1 885 ? 25.902 -17.878 32.229 1.00 58.75 885 PRO A O 1
ATOM 6919 N N . PHE A 1 886 ? 27.752 -16.725 31.689 1.00 63.09 886 PHE A N 1
ATOM 6920 C CA . PHE A 1 886 ? 27.363 -15.517 32.413 1.00 63.09 886 PHE A CA 1
ATOM 6921 C C . PHE A 1 886 ? 27.439 -14.279 31.521 1.00 63.09 886 PHE A C 1
ATOM 6923 O O . PHE A 1 886 ? 28.238 -14.194 30.586 1.00 63.09 886 PHE A O 1
ATOM 6930 N N . GLN A 1 887 ? 26.559 -13.322 31.813 1.00 55.56 887 GLN A N 1
ATOM 6931 C CA . GLN A 1 887 ? 26.453 -12.068 31.078 1.00 55.56 887 GLN A CA 1
ATOM 6932 C C . GLN A 1 887 ? 27.474 -11.070 31.613 1.00 55.56 887 GLN A C 1
ATOM 6934 O O . GLN A 1 887 ? 27.449 -10.725 32.798 1.00 55.56 887 GLN A O 1
ATOM 6939 N N . VAL A 1 888 ? 28.326 -10.547 30.740 1.00 57.28 888 VAL A N 1
ATOM 6940 C CA . VAL A 1 888 ? 29.224 -9.449 31.083 1.00 57.28 888 VAL A CA 1
ATOM 6941 C C . VAL A 1 888 ? 28.436 -8.144 30.995 1.00 57.28 888 VAL A C 1
ATOM 6943 O O . VAL A 1 888 ? 27.950 -7.755 29.934 1.00 57.28 888 VAL A O 1
ATOM 6946 N N . LYS A 1 889 ? 28.259 -7.469 32.135 1.00 49.44 889 LYS A N 1
ATOM 6947 C CA . LYS A 1 889 ? 27.615 -6.150 32.194 1.00 49.44 889 LYS A CA 1
ATOM 6948 C C . LYS A 1 889 ? 28.664 -5.063 31.924 1.00 49.44 889 LYS A C 1
ATOM 6950 O O . LYS A 1 889 ? 29.522 -4.842 32.770 1.00 49.44 889 LYS A O 1
ATOM 6955 N N . GLY A 1 890 ? 28.579 -4.378 30.780 1.00 52.44 890 GLY A N 1
ATOM 6956 C CA . GLY A 1 890 ? 29.484 -3.281 30.386 1.00 52.44 890 GLY A CA 1
ATOM 6957 C C . GLY A 1 890 ? 29.956 -3.382 28.927 1.00 52.44 890 GLY A C 1
ATOM 6958 O O . GLY A 1 890 ? 29.674 -4.374 28.262 1.00 52.44 890 GLY A O 1
ATOM 6959 N N . VAL A 1 891 ? 30.650 -2.356 28.417 1.00 50.19 891 VAL A N 1
ATOM 6960 C CA . VAL A 1 891 ? 31.287 -2.371 27.081 1.00 50.19 891 VAL A CA 1
ATOM 6961 C C . VAL A 1 891 ? 32.598 -3.159 27.174 1.00 50.19 891 VAL A C 1
ATOM 6963 O O . VAL A 1 891 ? 33.428 -2.834 28.017 1.00 50.19 891 VAL A O 1
ATOM 6966 N N . LEU A 1 892 ? 32.795 -4.171 26.325 1.00 53.25 892 LEU A N 1
ATOM 6967 C CA . LEU A 1 892 ? 34.069 -4.892 26.209 1.00 53.25 892 LEU A CA 1
ATOM 6968 C C . LEU A 1 892 ? 34.874 -4.319 25.042 1.00 53.25 892 LEU A C 1
ATOM 6970 O O . LEU A 1 892 ? 34.455 -4.457 23.894 1.00 53.25 892 LEU A O 1
ATOM 6974 N N . ALA A 1 893 ? 36.009 -3.678 25.326 1.00 48.28 893 ALA A N 1
ATOM 6975 C CA . ALA A 1 893 ? 36.852 -3.071 24.297 1.00 48.28 893 ALA A CA 1
ATOM 6976 C C . ALA A 1 893 ? 38.093 -3.920 23.971 1.00 48.28 893 ALA A C 1
ATOM 6978 O O . ALA A 1 893 ? 38.651 -3.791 22.882 1.00 48.28 893 ALA A O 1
ATOM 6979 N N . ASN A 1 894 ? 38.536 -4.787 24.891 1.00 51.34 894 ASN A N 1
ATOM 6980 C CA . ASN A 1 894 ? 39.703 -5.654 24.705 1.00 51.34 894 ASN A CA 1
ATOM 6981 C C . ASN A 1 894 ? 39.657 -6.930 25.582 1.00 51.34 894 ASN A C 1
ATOM 6983 O O . ASN A 1 894 ? 38.733 -7.161 26.361 1.00 51.34 894 ASN A O 1
ATOM 6987 N N . VAL A 1 895 ? 40.682 -7.778 25.445 1.00 49.50 895 VAL A N 1
ATOM 6988 C CA . VAL A 1 895 ? 40.807 -9.072 26.144 1.00 49.50 895 VAL A CA 1
ATOM 6989 C C . VAL A 1 895 ? 41.031 -8.922 27.660 1.00 49.50 895 VAL A C 1
ATOM 6991 O O . VAL A 1 895 ? 40.650 -9.811 28.423 1.00 49.50 895 VAL A O 1
ATOM 6994 N N . ASP A 1 896 ? 41.606 -7.816 28.133 1.00 59.16 896 ASP A N 1
ATOM 6995 C CA . ASP A 1 896 ? 41.856 -7.599 29.564 1.00 59.16 896 ASP A CA 1
ATOM 6996 C C . ASP A 1 896 ? 40.578 -7.198 30.325 1.00 59.16 896 ASP A C 1
ATOM 6998 O O . ASP A 1 896 ? 40.404 -7.597 31.482 1.00 59.16 896 ASP A O 1
ATOM 7002 N N . ASP A 1 897 ? 39.626 -6.538 29.654 1.00 52.59 897 ASP A N 1
ATOM 7003 C CA . ASP A 1 897 ? 38.275 -6.284 30.180 1.00 52.59 897 ASP A CA 1
ATOM 7004 C C . ASP A 1 897 ? 37.520 -7.601 30.449 1.00 52.59 897 ASP A C 1
ATOM 7006 O O . ASP A 1 897 ? 36.835 -7.753 31.467 1.00 52.59 897 ASP A O 1
ATOM 7010 N N . LEU A 1 898 ? 37.715 -8.598 29.576 1.00 53.81 898 LEU A N 1
ATOM 7011 C CA . LEU A 1 898 ? 37.150 -9.943 29.710 1.00 53.81 898 LEU A CA 1
ATOM 7012 C C . LEU A 1 898 ? 37.744 -10.698 30.913 1.00 53.81 898 LEU A C 1
ATOM 7014 O O . LEU A 1 898 ? 37.011 -11.305 31.699 1.00 53.81 898 LEU A O 1
ATOM 7018 N N . LYS A 1 899 ? 39.072 -10.627 31.102 1.00 59.62 899 LYS A N 1
ATOM 7019 C CA . LYS A 1 899 ? 39.766 -11.252 32.247 1.00 59.62 899 LYS A CA 1
ATOM 7020 C C . LYS A 1 899 ? 39.266 -10.684 33.575 1.00 59.62 899 LYS A C 1
ATOM 7022 O O . LYS A 1 899 ? 38.981 -11.442 34.505 1.00 59.62 899 LYS A O 1
ATOM 7027 N N . LYS A 1 900 ? 39.092 -9.362 33.646 1.00 62.34 900 LYS A N 1
ATOM 7028 C CA . LYS A 1 900 ? 38.622 -8.646 34.839 1.00 62.34 900 LYS A CA 1
ATOM 7029 C C . LYS A 1 900 ? 37.180 -9.024 35.206 1.00 62.34 900 LYS A C 1
ATOM 7031 O O . LYS A 1 900 ? 36.912 -9.311 36.373 1.00 62.34 900 LYS A O 1
ATOM 7036 N N . ALA A 1 901 ? 36.287 -9.133 34.219 1.00 57.12 901 ALA A N 1
ATOM 7037 C CA . ALA A 1 901 ? 34.920 -9.628 34.412 1.00 57.12 901 ALA A CA 1
ATOM 7038 C C . ALA A 1 901 ? 34.878 -11.096 34.894 1.00 57.12 901 ALA A C 1
ATOM 7040 O O . ALA A 1 901 ? 34.049 -11.451 35.736 1.00 57.12 901 ALA A O 1
ATOM 7041 N N . SER A 1 902 ? 35.806 -11.945 34.433 1.00 53.16 902 SER A N 1
ATOM 7042 C CA . SER A 1 902 ? 35.894 -13.343 34.888 1.00 53.16 902 SER A CA 1
ATOM 7043 C C . SER A 1 902 ? 36.369 -13.475 36.347 1.00 53.16 902 SER A C 1
ATOM 7045 O O . SER A 1 902 ? 35.739 -14.191 37.123 1.00 53.16 902 SER A O 1
ATOM 7047 N N . SER A 1 903 ? 37.369 -12.691 36.777 1.00 59.22 903 SER A N 1
ATOM 7048 C CA . SER A 1 903 ? 37.904 -12.736 38.156 1.00 59.22 903 SER A CA 1
ATOM 7049 C C . SER A 1 903 ? 36.893 -12.319 39.237 1.00 59.22 903 SER A C 1
ATOM 7051 O O . SER A 1 903 ? 36.919 -12.816 40.367 1.00 59.22 903 SER A O 1
ATOM 7053 N N . GLN A 1 904 ? 35.947 -11.438 38.891 1.00 53.75 904 GLN A N 1
ATOM 7054 C CA . GLN A 1 904 ? 34.849 -11.048 39.781 1.00 53.75 904 GLN A CA 1
ATOM 7055 C C . GLN A 1 904 ? 33.810 -12.168 39.927 1.00 53.75 904 GLN A C 1
ATOM 7057 O O . GLN A 1 904 ? 33.223 -12.336 40.997 1.00 53.75 904 GLN A O 1
ATOM 7062 N N . THR A 1 905 ? 33.627 -12.971 38.878 1.00 53.25 905 THR A N 1
ATOM 7063 C CA . THR A 1 905 ? 32.675 -14.088 38.839 1.00 53.25 905 THR A CA 1
ATOM 7064 C C . THR A 1 905 ? 33.239 -15.323 39.551 1.00 53.25 905 THR A C 1
ATOM 7066 O O . THR A 1 905 ? 32.514 -15.972 40.303 1.00 53.25 905 THR A O 1
ATOM 7069 N N . GLU A 1 906 ? 34.545 -15.592 39.429 1.00 51.84 906 GLU A N 1
ATOM 7070 C CA . GLU A 1 906 ? 35.249 -16.615 40.221 1.00 51.84 906 GLU A CA 1
ATOM 7071 C C . GLU A 1 906 ? 35.210 -16.301 41.723 1.00 51.84 906 GLU A C 1
ATOM 7073 O O . GLU A 1 906 ? 34.920 -17.183 42.533 1.00 51.84 906 GLU A O 1
ATOM 7078 N N . SER A 1 907 ? 35.378 -15.028 42.098 1.00 45.22 907 SER A N 1
ATOM 7079 C CA . SER A 1 907 ? 35.243 -14.572 43.489 1.00 45.22 907 SER A CA 1
ATOM 7080 C C . SER A 1 907 ? 33.828 -14.809 44.040 1.00 45.22 907 SER A C 1
ATOM 7082 O O . SER A 1 907 ? 33.671 -15.243 45.182 1.00 45.22 907 SER A O 1
ATOM 7084 N N . TYR A 1 908 ? 32.791 -14.602 43.218 1.00 40.59 908 TYR A N 1
ATOM 7085 C CA . TYR A 1 908 ? 31.384 -14.833 43.576 1.00 40.59 908 TYR A CA 1
ATOM 7086 C C . TYR A 1 908 ? 31.027 -16.327 43.649 1.00 40.59 908 TYR A C 1
ATOM 7088 O O . TYR A 1 908 ? 30.312 -16.753 44.557 1.00 40.59 908 TYR A O 1
ATOM 7096 N N . ALA A 1 909 ? 31.550 -17.143 42.729 1.00 46.91 909 ALA A N 1
ATOM 7097 C CA . ALA A 1 909 ? 31.372 -18.595 42.722 1.00 46.91 909 ALA A CA 1
ATOM 7098 C C . ALA A 1 909 ? 32.088 -19.265 43.908 1.00 46.91 909 ALA A C 1
ATOM 7100 O O . ALA A 1 909 ? 31.548 -20.196 44.511 1.00 46.91 909 ALA A O 1
ATOM 7101 N N . MET A 1 910 ? 33.264 -18.756 44.294 1.00 42.75 910 MET A N 1
ATOM 7102 C CA . MET A 1 910 ? 34.005 -19.191 45.479 1.00 42.75 910 MET A CA 1
ATOM 7103 C C . MET A 1 910 ? 33.277 -18.797 46.773 1.00 42.75 910 MET A C 1
ATOM 7105 O O . MET A 1 910 ? 33.116 -19.640 47.656 1.00 42.75 910 MET A O 1
ATOM 7109 N N . LEU A 1 911 ? 32.738 -17.573 46.857 1.00 38.66 911 LEU A N 1
ATOM 7110 C CA . LEU A 1 911 ? 31.884 -17.123 47.966 1.00 38.66 911 LEU A CA 1
ATOM 7111 C C . LEU A 1 911 ? 30.595 -17.947 48.077 1.00 38.66 911 LEU A C 1
ATOM 7113 O O . LEU A 1 911 ? 30.213 -18.335 49.180 1.00 38.66 911 LEU A O 1
ATOM 7117 N N . MET A 1 912 ? 29.949 -18.283 46.959 1.00 40.66 912 MET A N 1
ATOM 7118 C CA . MET A 1 912 ? 28.743 -19.118 46.945 1.00 40.66 912 MET A CA 1
ATOM 7119 C C . MET A 1 912 ? 29.044 -20.571 47.323 1.00 40.66 912 MET A C 1
ATOM 7121 O O . MET A 1 912 ? 28.290 -21.152 48.102 1.00 40.66 912 MET A O 1
ATOM 7125 N N . LYS A 1 913 ? 30.167 -21.146 46.869 1.00 45.91 913 LYS A N 1
ATOM 7126 C CA . LYS A 1 913 ? 30.630 -22.472 47.314 1.00 45.91 913 LYS A CA 1
ATOM 7127 C C . LYS A 1 913 ? 30.975 -22.481 48.802 1.00 45.91 913 LYS A C 1
ATOM 7129 O O . LYS A 1 913 ? 30.541 -23.395 49.497 1.00 45.91 913 LYS A O 1
ATOM 7134 N N . LEU A 1 914 ? 31.676 -21.471 49.318 1.00 41.81 914 LEU A N 1
ATOM 7135 C CA . LEU A 1 914 ? 31.986 -21.349 50.748 1.00 41.81 914 LEU A CA 1
ATOM 7136 C C . LEU A 1 914 ? 30.718 -21.170 51.592 1.00 41.81 914 LEU A C 1
ATOM 7138 O O . LEU A 1 914 ? 30.572 -21.830 52.615 1.00 41.81 914 LEU A O 1
ATOM 7142 N N . THR A 1 915 ? 29.758 -20.366 51.132 1.00 41.25 915 THR A N 1
ATOM 7143 C CA . THR A 1 915 ? 28.493 -20.117 51.845 1.00 41.25 915 THR A CA 1
ATOM 7144 C C . THR A 1 915 ? 27.563 -21.334 51.803 1.00 41.25 915 THR A C 1
ATOM 7146 O O . THR A 1 915 ? 26.925 -21.663 52.803 1.00 41.25 915 THR A O 1
ATOM 7149 N N . TYR A 1 916 ? 27.504 -22.045 50.674 1.00 44.69 916 TYR A N 1
ATOM 7150 C CA . TYR A 1 916 ? 26.731 -23.280 50.520 1.00 44.69 916 TYR A CA 1
ATOM 7151 C C . TYR A 1 916 ? 27.325 -24.425 51.346 1.00 44.69 916 TYR A C 1
ATOM 7153 O O . TYR A 1 916 ? 26.596 -25.119 52.054 1.00 44.69 916 TYR A O 1
ATOM 7161 N N . THR A 1 917 ? 28.653 -24.572 51.328 1.00 48.03 917 THR A N 1
ATOM 7162 C CA . THR A 1 917 ? 29.363 -25.569 52.138 1.00 48.03 917 THR A CA 1
ATOM 7163 C C . THR A 1 917 ? 29.210 -25.242 53.622 1.00 48.03 917 THR A C 1
ATOM 7165 O O . THR A 1 917 ? 28.793 -26.107 54.378 1.00 48.03 917 THR A O 1
ATOM 7168 N N . ALA A 1 918 ? 29.382 -23.984 54.042 1.00 46.00 918 ALA A N 1
ATOM 7169 C CA . ALA A 1 918 ? 29.162 -23.569 55.429 1.00 46.00 918 ALA A CA 1
ATOM 7170 C C . ALA A 1 918 ? 27.716 -23.806 55.906 1.00 46.00 918 ALA A C 1
ATOM 7172 O O . ALA A 1 918 ? 27.516 -24.290 57.018 1.00 46.00 918 ALA A O 1
ATOM 7173 N N . ARG A 1 919 ? 26.699 -23.537 55.071 1.00 47.09 919 ARG A N 1
ATOM 7174 C CA . ARG A 1 919 ? 25.283 -23.798 55.404 1.00 47.09 919 ARG A CA 1
ATOM 7175 C C . ARG A 1 919 ? 24.958 -25.286 55.484 1.00 47.09 919 ARG A C 1
ATOM 7177 O O . ARG A 1 919 ? 24.210 -25.688 56.372 1.00 47.09 919 ARG A O 1
ATOM 7184 N N . ARG A 1 920 ? 25.531 -26.109 54.603 1.00 47.44 920 ARG A N 1
ATOM 7185 C CA . ARG A 1 920 ? 25.340 -27.566 54.616 1.00 47.44 920 ARG A CA 1
ATOM 7186 C C . ARG A 1 920 ? 26.056 -28.214 55.804 1.00 47.44 920 ARG A C 1
ATOM 7188 O O . ARG A 1 920 ? 25.476 -29.077 56.456 1.00 47.44 920 ARG A O 1
ATOM 7195 N N . THR A 1 921 ? 27.253 -27.736 56.146 1.00 50.31 921 THR A N 1
ATOM 7196 C CA . THR A 1 921 ? 27.995 -28.169 57.338 1.00 50.31 921 THR A CA 1
ATOM 7197 C C . THR A 1 921 ? 27.294 -27.719 58.622 1.00 50.31 921 THR A C 1
ATOM 7199 O O . THR A 1 921 ? 27.185 -28.511 59.550 1.00 50.31 921 THR A O 1
ATOM 7202 N N . ALA A 1 922 ? 26.724 -26.507 58.670 1.00 48.28 922 ALA A N 1
ATOM 7203 C CA . ALA A 1 922 ? 25.941 -26.026 59.814 1.00 48.28 922 ALA A CA 1
ATOM 7204 C C . ALA A 1 922 ? 24.610 -26.783 59.993 1.00 48.28 922 ALA A C 1
ATOM 7206 O O . ALA A 1 922 ? 24.242 -27.124 61.118 1.00 48.28 922 ALA A O 1
ATOM 7207 N N . ALA A 1 923 ? 23.909 -27.098 58.898 1.00 49.19 923 ALA A N 1
ATOM 7208 C CA . ALA A 1 923 ? 22.688 -27.903 58.933 1.00 49.19 923 ALA A CA 1
ATOM 7209 C C . ALA A 1 923 ? 22.974 -29.352 59.369 1.00 49.19 923 ALA A C 1
ATOM 7211 O O . ALA A 1 923 ? 22.265 -29.882 60.222 1.00 49.19 923 ALA A O 1
ATOM 7212 N N . GLY A 1 924 ? 24.057 -29.955 58.864 1.00 48.62 924 GLY A N 1
ATOM 7213 C CA . GLY A 1 924 ? 24.508 -31.286 59.279 1.00 48.62 924 GLY A CA 1
ATOM 7214 C C . GLY A 1 924 ? 24.981 -31.340 60.737 1.00 48.62 924 GLY A C 1
ATOM 7215 O O . GLY A 1 924 ? 24.660 -32.286 61.452 1.00 48.62 924 GLY A O 1
ATOM 7216 N N . LEU A 1 925 ? 25.674 -30.302 61.221 1.00 45.53 925 LEU A N 1
ATOM 7217 C CA . LEU A 1 925 ? 26.114 -30.194 62.620 1.00 45.53 925 LEU A CA 1
ATOM 7218 C C . LEU A 1 925 ? 24.951 -30.010 63.601 1.00 45.53 925 LEU A C 1
ATOM 7220 O O . LEU A 1 925 ? 24.987 -30.582 64.689 1.00 45.53 925 LEU A O 1
ATOM 7224 N N . ASN A 1 926 ? 23.909 -29.260 63.234 1.00 46.25 926 ASN A N 1
ATOM 7225 C CA . ASN A 1 926 ? 22.715 -29.120 64.074 1.00 46.25 926 ASN A CA 1
ATOM 7226 C C . ASN A 1 926 ? 21.880 -30.406 64.117 1.00 46.25 926 ASN A C 1
ATOM 7228 O O . ASN A 1 926 ? 21.286 -30.717 65.147 1.00 46.25 926 ASN A O 1
ATOM 7232 N N . GLN A 1 927 ? 21.885 -31.190 63.036 1.00 46.75 927 GLN A N 1
ATOM 7233 C CA . GLN A 1 927 ? 21.230 -32.497 63.005 1.00 46.75 927 GLN A CA 1
ATOM 7234 C C . GLN A 1 927 ? 22.000 -33.542 63.834 1.00 46.75 927 GLN A C 1
ATOM 7236 O O . GLN A 1 927 ? 21.381 -34.357 64.513 1.00 46.75 927 GLN A O 1
ATOM 7241 N N . MET A 1 928 ? 23.338 -33.463 63.859 1.00 45.22 928 MET A N 1
ATOM 7242 C CA . MET A 1 928 ? 24.195 -34.346 64.663 1.00 45.22 928 MET A CA 1
ATOM 7243 C C . MET A 1 928 ? 24.278 -33.961 66.149 1.00 45.22 928 MET A C 1
ATOM 7245 O O . MET A 1 928 ? 24.448 -34.841 66.986 1.00 45.22 928 MET A O 1
ATOM 7249 N N . LYS A 1 929 ? 24.098 -32.687 66.528 1.00 46.66 929 LYS A N 1
ATOM 7250 C CA . LYS A 1 929 ? 24.068 -32.284 67.952 1.00 46.66 929 LYS A CA 1
ATOM 7251 C C . LYS A 1 929 ? 22.809 -32.726 68.707 1.00 46.66 929 LYS A C 1
ATOM 7253 O O . LYS A 1 929 ? 22.850 -32.805 69.930 1.00 46.66 929 LYS A O 1
ATOM 7258 N N . ASN A 1 930 ? 21.724 -33.058 68.005 1.00 43.34 930 ASN A N 1
ATOM 7259 C CA . ASN A 1 930 ? 20.484 -33.541 68.622 1.00 43.34 930 ASN A CA 1
ATOM 7260 C C . ASN A 1 930 ? 20.446 -35.066 68.844 1.00 43.34 930 ASN A C 1
ATOM 7262 O O . ASN A 1 930 ? 19.432 -35.587 69.305 1.00 43.34 930 ASN A O 1
ATOM 7266 N N . GLN A 1 931 ? 21.532 -35.797 68.563 1.00 42.44 931 GLN A N 1
ATOM 7267 C CA . GLN A 1 931 ? 21.627 -37.235 68.830 1.00 42.44 931 GLN A CA 1
ATOM 7268 C C . GLN A 1 931 ? 22.866 -37.566 69.687 1.00 42.44 931 GLN A C 1
ATOM 7270 O O . GLN A 1 931 ? 23.969 -37.654 69.167 1.00 42.44 931 GLN A O 1
ATOM 7275 N N . LYS A 1 932 ? 22.627 -37.831 70.988 1.00 38.09 932 LYS A N 1
ATOM 7276 C CA . LYS A 1 932 ? 23.500 -38.504 71.992 1.00 38.09 932 LYS A CA 1
ATOM 7277 C C . LYS A 1 932 ? 24.775 -37.734 72.394 1.00 38.09 932 LYS A C 1
ATOM 7279 O O . LYS A 1 932 ? 25.638 -37.479 71.573 1.00 38.09 932 LYS A O 1
ATOM 7284 N N . SER A 1 933 ? 25.029 -37.302 73.637 1.00 37.09 933 SER A N 1
ATOM 7285 C CA . SER A 1 933 ? 24.819 -37.855 74.991 1.00 37.09 933 SER A CA 1
ATOM 7286 C C . SER A 1 933 ? 25.309 -39.297 75.173 1.00 37.09 933 SER A C 1
ATOM 7288 O O . SER A 1 933 ? 24.516 -40.225 75.069 1.00 37.09 933 SER A O 1
ATOM 7290 N N . THR A 1 934 ? 26.610 -39.485 75.421 1.00 35.66 934 THR A N 1
ATOM 7291 C CA . THR A 1 934 ? 27.229 -40.150 76.601 1.00 35.66 934 THR A CA 1
ATOM 7292 C C . THR A 1 934 ? 28.613 -40.748 76.280 1.00 35.66 934 THR A C 1
ATOM 7294 O O . THR A 1 934 ? 28.734 -41.641 75.460 1.00 35.66 934 THR A O 1
ATOM 7297 N N . VAL A 1 935 ? 29.616 -40.231 77.007 1.00 34.44 935 VAL A N 1
ATOM 7298 C CA . VAL A 1 935 ? 30.788 -40.903 77.615 1.00 34.44 935 VAL A CA 1
ATOM 7299 C C . VAL A 1 935 ? 31.899 -41.539 76.740 1.00 34.44 935 VAL A C 1
ATOM 7301 O O . VAL A 1 935 ? 31.679 -42.455 75.965 1.00 34.44 935 VAL A O 1
ATOM 7304 N N . ALA A 1 936 ? 33.126 -41.089 77.067 1.00 33.38 936 ALA A N 1
ATOM 7305 C CA . ALA A 1 936 ? 34.457 -41.725 77.014 1.00 33.38 936 ALA A CA 1
ATOM 7306 C C . ALA A 1 936 ? 35.166 -41.993 75.666 1.00 33.38 936 ALA A C 1
ATOM 7308 O O . ALA A 1 936 ? 34.835 -42.913 74.939 1.00 33.38 936 ALA A O 1
ATOM 7309 N N . ASN A 1 937 ? 36.211 -41.180 75.431 1.00 32.25 937 ASN A N 1
ATOM 7310 C CA . ASN A 1 937 ? 37.646 -41.505 75.255 1.00 32.25 937 ASN A CA 1
ATOM 7311 C C . ASN A 1 937 ? 38.086 -42.754 74.434 1.00 32.25 937 ASN A C 1
ATOM 7313 O O . ASN A 1 937 ? 37.413 -43.771 74.395 1.00 32.25 937 ASN A O 1
ATOM 7317 N N . PRO A 1 938 ? 39.338 -42.780 73.947 1.00 46.22 938 PRO A N 1
ATOM 7318 C CA . PRO A 1 938 ? 39.821 -42.274 72.663 1.00 46.22 938 PRO A CA 1
ATOM 7319 C C . PRO A 1 938 ? 40.431 -43.418 71.811 1.00 46.22 938 PRO A C 1
ATOM 7321 O O . PRO A 1 938 ? 40.729 -44.487 72.323 1.00 46.22 938 PRO A O 1
ATOM 7324 N N . ARG A 1 939 ? 40.729 -43.174 70.526 1.00 33.06 939 ARG A N 1
ATOM 7325 C CA . ARG A 1 939 ? 41.568 -44.052 69.671 1.00 33.06 939 ARG A CA 1
ATOM 7326 C C . ARG A 1 939 ? 41.162 -45.543 69.617 1.00 33.06 939 ARG A C 1
ATOM 7328 O O . ARG A 1 939 ? 41.843 -46.350 70.221 1.00 33.06 939 ARG A O 1
ATOM 7335 N N . GLN A 1 940 ? 40.178 -45.928 68.801 1.00 28.47 940 GLN A N 1
ATOM 7336 C CA . GLN A 1 940 ? 40.268 -47.099 67.896 1.00 28.47 940 GLN A CA 1
ATOM 7337 C C . GLN A 1 940 ? 38.924 -47.363 67.205 1.00 28.47 940 GLN A C 1
ATOM 7339 O O . GLN A 1 940 ? 38.059 -48.024 67.753 1.00 28.47 940 GLN A O 1
ATOM 7344 N N . THR A 1 941 ? 38.800 -46.830 65.992 1.00 33.16 941 THR A N 1
ATOM 7345 C CA . THR A 1 941 ? 37.996 -47.301 64.843 1.00 33.16 941 THR A CA 1
ATOM 7346 C C . THR A 1 941 ? 38.274 -46.238 63.777 1.00 33.16 941 THR A C 1
ATOM 7348 O O . THR A 1 941 ? 37.666 -45.176 63.788 1.00 33.16 941 THR A O 1
ATOM 7351 N N . ALA A 1 942 ? 39.403 -46.258 63.063 1.00 28.42 942 ALA A N 1
ATOM 7352 C CA . ALA A 1 942 ? 39.828 -47.286 62.115 1.00 28.42 942 ALA A CA 1
ATOM 7353 C C . ALA A 1 942 ? 38.735 -47.565 61.075 1.00 28.42 942 ALA A C 1
ATOM 7355 O O . ALA A 1 942 ? 37.665 -48.027 61.447 1.00 28.42 942 ALA A O 1
ATOM 7356 N N . MET A 1 943 ? 39.092 -47.299 59.810 1.00 33.47 943 MET A N 1
ATOM 7357 C CA . MET A 1 943 ? 38.506 -47.873 58.590 1.00 33.47 943 MET A CA 1
ATOM 7358 C C . MET A 1 943 ? 37.010 -47.556 58.415 1.00 33.47 943 MET A C 1
ATOM 7360 O O . MET A 1 943 ? 36.164 -48.240 58.960 1.00 33.47 943 MET A O 1
ATOM 7364 N N . ASP A 1 944 ? 36.592 -46.445 57.798 1.00 28.62 944 ASP A N 1
ATOM 7365 C CA . ASP A 1 944 ? 36.285 -46.470 56.354 1.00 28.62 944 ASP A CA 1
ATOM 7366 C C . ASP A 1 944 ? 35.826 -45.102 55.805 1.00 28.62 944 ASP A C 1
ATOM 7368 O O . ASP A 1 944 ? 34.724 -44.927 55.291 1.00 28.62 944 ASP A O 1
ATOM 7372 N N . SER A 1 945 ? 36.657 -44.066 55.866 1.00 29.36 945 SER A N 1
ATOM 7373 C CA . SER A 1 945 ? 36.426 -42.891 54.990 1.00 29.36 945 SER A CA 1
ATOM 7374 C C . SER A 1 945 ? 37.715 -42.274 54.463 1.00 29.36 945 SER A C 1
ATOM 7376 O O . SER A 1 945 ? 37.742 -41.136 54.009 1.00 29.36 945 SER A O 1
ATOM 7378 N N . ARG A 1 946 ? 38.804 -43.049 54.518 1.00 29.66 946 ARG A N 1
ATOM 7379 C CA . ARG A 1 946 ? 40.144 -42.671 54.060 1.00 29.66 946 ARG A CA 1
ATOM 7380 C C . ARG A 1 946 ? 40.394 -43.051 52.596 1.00 29.66 946 ARG A C 1
ATOM 7382 O O . ARG A 1 946 ? 41.521 -43.358 52.235 1.00 29.66 946 ARG A O 1
ATOM 7389 N N . PHE A 1 947 ? 39.364 -43.023 51.756 1.00 30.34 947 PHE A N 1
ATOM 7390 C CA . PHE A 1 947 ? 39.525 -43.151 50.312 1.00 30.34 947 PHE A CA 1
ATOM 7391 C C . PHE A 1 947 ? 38.655 -42.115 49.604 1.00 30.34 947 PHE A C 1
ATOM 7393 O O . PHE A 1 947 ? 37.454 -42.052 49.837 1.00 30.34 947 PHE A O 1
ATOM 7400 N N . GLN A 1 948 ? 39.305 -41.350 48.723 1.00 27.84 948 GLN A N 1
ATOM 7401 C CA . GLN A 1 948 ? 38.794 -40.290 47.838 1.00 27.84 948 GLN A CA 1
ATOM 7402 C C . GLN A 1 948 ? 39.011 -38.828 48.255 1.00 27.84 948 GLN A C 1
ATOM 7404 O O . GLN A 1 948 ? 38.219 -37.958 47.906 1.00 27.84 948 GLN A O 1
ATOM 7409 N N . LEU A 1 949 ? 40.131 -38.521 48.911 1.00 28.77 949 LEU A N 1
ATOM 7410 C CA . LEU A 1 949 ? 40.636 -37.144 49.003 1.00 28.77 949 LEU A CA 1
ATOM 7411 C C . LEU A 1 949 ? 42.172 -37.141 49.050 1.00 28.77 949 LEU A C 1
ATOM 7413 O O . LEU A 1 949 ? 42.755 -36.679 50.014 1.00 28.77 949 LEU A O 1
ATOM 7417 N N . GLU A 1 950 ? 42.815 -37.726 48.035 1.00 28.03 950 GLU A N 1
ATOM 7418 C CA . GLU A 1 950 ? 44.229 -37.488 47.683 1.00 28.03 950 GLU A CA 1
ATOM 7419 C C . GLU A 1 950 ? 44.573 -38.250 46.393 1.00 28.03 950 GLU A C 1
ATOM 7421 O O . GLU A 1 950 ? 44.766 -39.461 46.415 1.00 28.03 950 GLU A O 1
ATOM 7426 N N . LEU A 1 951 ? 44.550 -37.534 45.264 1.00 24.00 951 LEU A N 1
ATOM 7427 C CA . LEU A 1 951 ? 45.332 -37.724 44.031 1.00 24.00 951 LEU A CA 1
ATOM 7428 C C . LEU A 1 951 ? 44.623 -36.952 42.917 1.00 24.00 951 LEU A C 1
ATOM 7430 O O . LEU A 1 951 ? 43.624 -37.412 42.373 1.00 24.00 951 LEU A O 1
ATOM 7434 N N . LEU A 1 952 ? 45.124 -35.754 42.627 1.00 23.95 952 LEU A N 1
ATOM 7435 C CA . LEU A 1 952 ? 45.569 -35.354 41.290 1.00 23.95 952 LEU A CA 1
ATOM 7436 C C . LEU A 1 952 ? 46.106 -33.921 41.389 1.00 23.95 952 LEU A C 1
ATOM 7438 O O . LEU A 1 952 ? 45.363 -32.950 41.523 1.00 23.95 952 LEU A O 1
ATOM 7442 N N . GLU A 1 953 ? 47.433 -33.830 41.371 1.00 26.38 953 GLU A N 1
ATOM 7443 C CA . GLU A 1 953 ? 48.173 -32.612 41.059 1.00 26.38 953 GLU A CA 1
ATOM 7444 C C . GLU A 1 953 ? 47.755 -32.048 39.684 1.00 26.38 953 GLU A C 1
ATOM 7446 O O . GLU A 1 953 ? 47.272 -32.790 38.821 1.00 26.38 953 GLU A O 1
ATOM 7451 N N . PRO A 1 954 ? 47.922 -30.731 39.457 1.00 30.84 954 PRO A N 1
ATOM 7452 C CA . PRO A 1 954 ? 47.355 -30.040 38.310 1.00 30.84 954 PRO A CA 1
ATOM 7453 C C . PRO A 1 954 ? 48.175 -30.305 37.044 1.00 30.84 954 PRO A C 1
ATOM 7455 O O . PRO A 1 954 ? 49.049 -29.527 36.660 1.00 30.84 954 PRO A O 1
ATOM 7458 N N . HIS A 1 955 ? 47.849 -31.381 36.335 1.00 25.28 955 HIS A N 1
ATOM 7459 C CA . HIS A 1 955 ? 48.202 -31.493 34.927 1.00 25.28 955 HIS A CA 1
ATOM 7460 C C . HIS A 1 955 ? 47.334 -30.530 34.106 1.00 25.28 955 HIS A C 1
ATOM 7462 O O . HIS A 1 955 ? 46.158 -30.761 33.856 1.00 25.28 955 HIS A O 1
ATOM 7468 N N . SER A 1 956 ? 47.951 -29.415 33.715 1.00 29.41 956 SER A N 1
ATOM 7469 C CA . SER A 1 956 ? 47.707 -28.689 32.463 1.00 29.41 956 SER A CA 1
ATOM 7470 C C . SER A 1 956 ? 46.242 -28.468 32.048 1.00 29.41 956 SER A C 1
ATOM 7472 O O . SER A 1 956 ? 45.858 -28.790 30.926 1.00 29.41 956 SER A O 1
ATOM 7474 N N . LEU A 1 957 ? 45.443 -27.806 32.887 1.00 33.00 957 LEU A N 1
ATOM 7475 C CA . LEU A 1 957 ? 44.203 -27.171 32.430 1.00 33.00 957 LEU A CA 1
ATOM 7476 C C . LEU A 1 957 ? 44.560 -25.916 31.618 1.00 33.00 957 LEU A C 1
ATOM 7478 O O . LEU A 1 957 ? 44.785 -24.836 32.161 1.00 33.00 957 LEU A O 1
ATOM 7482 N N . ARG A 1 958 ? 44.658 -26.058 30.292 1.00 33.12 958 ARG A N 1
ATOM 7483 C CA . ARG A 1 958 ? 44.687 -24.903 29.385 1.00 33.12 958 ARG A CA 1
ATOM 7484 C C . ARG A 1 958 ? 43.291 -24.284 29.364 1.00 33.12 958 ARG A C 1
ATOM 7486 O O . ARG A 1 958 ? 42.366 -24.876 28.818 1.00 33.12 958 ARG A O 1
ATOM 7493 N N . LEU A 1 959 ? 43.149 -23.107 29.969 1.00 34.91 959 LEU A N 1
ATOM 7494 C CA . LEU A 1 959 ? 41.910 -22.334 29.931 1.00 34.91 959 LEU A CA 1
ATOM 7495 C C . LEU A 1 959 ? 41.808 -21.603 28.586 1.00 34.91 959 LEU A C 1
ATOM 7497 O O . LEU A 1 959 ? 42.678 -20.796 28.255 1.00 34.91 959 LEU A O 1
ATOM 7501 N N . LEU A 1 960 ? 40.738 -21.856 27.834 1.00 36.47 960 LEU A N 1
ATOM 7502 C CA . LEU A 1 960 ? 40.355 -21.051 26.674 1.00 36.47 960 LEU A CA 1
ATOM 7503 C C . LEU A 1 960 ? 38.979 -20.432 26.950 1.00 36.47 960 LEU A C 1
ATOM 7505 O O . LEU A 1 960 ? 38.040 -21.133 27.324 1.00 36.47 960 LEU A O 1
ATOM 7509 N N . LEU A 1 961 ? 38.868 -19.114 26.789 1.00 38.38 961 LEU A N 1
ATOM 7510 C CA . LEU A 1 961 ? 37.615 -18.371 26.935 1.00 38.38 961 LEU A CA 1
ATOM 7511 C C . LEU A 1 961 ? 37.037 -18.105 25.545 1.00 38.38 961 LEU A C 1
ATOM 7513 O O . LEU A 1 961 ? 37.712 -17.517 24.701 1.00 38.38 961 LEU A O 1
ATOM 7517 N N . ALA A 1 962 ? 35.794 -18.521 25.318 1.00 38.03 962 ALA A N 1
ATOM 7518 C CA . ALA A 1 962 ? 35.053 -18.182 24.111 1.00 38.03 962 ALA A CA 1
ATOM 7519 C C . ALA A 1 962 ? 34.176 -16.949 24.378 1.00 38.03 962 ALA A C 1
ATOM 7521 O O . ALA A 1 962 ? 33.435 -16.901 25.363 1.00 38.03 962 ALA A O 1
ATOM 7522 N N . VAL A 1 963 ? 34.276 -15.946 23.503 1.00 36.31 963 VAL A N 1
ATOM 7523 C CA . VAL A 1 963 ? 33.460 -14.727 23.544 1.00 36.31 963 VAL A CA 1
ATOM 7524 C C . VAL A 1 963 ? 32.343 -14.871 22.526 1.00 36.31 963 VAL A C 1
ATOM 7526 O O . VAL A 1 963 ? 32.613 -15.003 21.334 1.00 36.31 963 VAL A O 1
ATOM 7529 N N . VAL A 1 964 ? 31.094 -14.825 22.986 1.00 38.66 964 VAL A N 1
ATOM 7530 C CA . VAL A 1 964 ? 29.934 -14.783 22.095 1.00 38.66 964 VAL A CA 1
ATOM 7531 C C . VAL A 1 964 ? 29.328 -13.387 22.172 1.00 38.66 964 VAL A C 1
ATOM 7533 O O . VAL A 1 964 ? 28.678 -13.014 23.153 1.00 38.66 964 VAL A O 1
ATOM 7536 N N . THR A 1 965 ? 29.578 -12.594 21.133 1.00 33.19 965 THR A N 1
ATOM 7537 C CA . THR A 1 965 ? 28.964 -11.278 20.946 1.00 33.19 965 THR A CA 1
ATOM 7538 C C . THR A 1 965 ? 27.602 -11.474 20.299 1.00 33.19 965 THR A C 1
ATOM 7540 O O . THR A 1 965 ? 27.520 -11.909 19.153 1.00 33.19 965 THR A O 1
ATOM 7543 N N . VAL A 1 966 ? 26.529 -11.143 21.012 1.00 35.44 966 VAL A N 1
ATOM 7544 C CA . VAL A 1 966 ? 25.196 -11.066 20.407 1.00 35.44 966 VAL A CA 1
ATOM 7545 C C . VAL A 1 966 ? 24.961 -9.599 20.056 1.00 35.44 966 VAL A C 1
ATOM 7547 O O . VAL A 1 966 ? 24.662 -8.788 20.931 1.00 35.44 966 VAL A O 1
ATOM 7550 N N . LEU A 1 967 ? 25.208 -9.239 18.793 1.00 28.59 967 LEU A N 1
ATOM 7551 C CA . LEU A 1 967 ? 24.925 -7.900 18.268 1.00 28.59 967 LEU A CA 1
ATOM 7552 C C . LEU A 1 967 ? 23.401 -7.728 18.169 1.00 28.59 967 LEU A C 1
ATOM 7554 O O . LEU A 1 967 ? 22.734 -8.575 17.574 1.00 28.59 967 LEU A O 1
ATOM 7558 N N . GLY A 1 968 ? 22.875 -6.689 18.824 1.00 31.27 968 GLY A N 1
ATOM 7559 C CA . GLY A 1 968 ? 21.445 -6.376 18.934 1.00 31.27 968 GLY A CA 1
ATOM 7560 C C . GLY A 1 968 ? 21.061 -5.091 18.224 1.00 31.27 968 GLY A C 1
ATOM 7561 O O . GLY A 1 968 ? 21.961 -4.236 18.053 1.00 31.27 968 GLY A O 1
#